Protein AF-0000000081344567 (afdb_homodimer)

Foldseek 3Di:
DPPPPPPPPPPPPVPPPPPPPQDDDPPPPPPNCPPPPDPPPCPVPDDPQKDWFQDQQAIEIWGKDKFWFQQAALVDAQLPADPPPVVDHRPDHTDNIDMAIKTKFAFAAQFDQCDDVNQQAATHGRRHGDDDPPHYRYDHAAAEQADPQLAQFLDHPDDDDGHYDSRHWTKMKIARDQDPPPPAFFFEEEEEEADLLHDDFLVQFQQNQLNRNNYMYMYTHFHGDCRAAQDLLAQGGGNSRLSSVLSVLVSCLRGVVSRRHDQQLYEYEYAALGLLSQLLLQAAPSNFSSHQEYEREQAHVQAQQAEAQGSVLSSVLLQQLLVLLVNPDPDSVSSVVVVSPDDSVSSNVSQVPRDAAQHPGSGHHYCHCHSRNHNSLVQLVCLLVPPHARRHLHAYEYEYEQQQLVSVLSSPSVCCVPPSSADLALVVLLVVLLVVLRNNVLPQPSPVLSVVLSVVLQPPVDRPPRLSSLLSSSNSSCLNGGVQNRLVRLLSSVSNPHFYAYAYEQAFQPPPDPQQPRDDVSQGRYSCNLVCLQSQVQSGAQVSHRPSCRPGHGDLVSNLLSSLSNQQVVCCSVPVGSFRPPGPPGHTADNVFRKHFYQYDDDSVPSSGSHDIDGCVPVVSSCCNPPVSVVSSVPGDPCPPVVNVVVVVVVVVVVVVVVVVVVVVVVVVVVVVVVVVVVVVVVVVVVVVVVVVVVVPPPPDDPDDDDDDDDDDDDDD/DPPPVPPPPPPPPPPPPPPPPDPDDPPPPPPNCPPPPDPDPCPVPDDPFKDWFQDQQAIEIWGKDKFWFDQAALVDAQLPADPPPVVDHRPDHTDNIDMAIKTKFAFAAQFDQCDDVNQQAATHGRRHGDDDPPHYRYDHAAAEQADPQLAQFLDQDDDDDGHYDSRHWTKMKIARDQDLPPPAFFAEEEEEEADLLHDDFLVQFQQNQLNRNNYMYMYTHFHGACRQAQDLLAQGGGNSRLSSVLSVLVSCLRGVVSRRHDQQLYEYEYAALGLLSQLLLQAALSNFSSHQEYEREQAHVQAQQAEAQGSVLSSVLLQQLLVLLVNNDPDSVSSVVVVSPDDSVSSNVSQVPRDAAQHPGSGHHYCHCHSRNHRSLVQLVCLLVPPHARRHLHAYEYEYEQQQLVSVLSSPSVCCVPPSSADLALVVLLVVLLVVLGSNVLPQPSPVLSVLLSVVLQPPVDRPPRLSSLLSSSNSSCLNGGVQNRLVRLQSSVSNPHFYAYAYEQAFQPPPDPQQPLDDPSQGRYSCNLVCLQSQVQSGAQVSHRPSCRPGHGDLVSNLLSSLSNQQVSCCSVPVGSFRPPGPPGHTADNVFRKHFYQYDDDSVPSSGSHDIHGCVPVVSSCCNPPVSVVSSVPPVPCPPVVNVVVVVVVVVVVVVVVVVVVVVVVVVVVVVVVVVVVVVVVVVVVVVVVVVVVVPPPPDDPDDDDDDPCPDDDDD

InterPro domains:
  IPR002018 Carboxylesterase, type B [PF00135] (99-625)
  IPR019819 Carboxylesterase type B, conserved site [PS00941] (166-176)
  IPR029058 Alpha/Beta hydrolase fold [G3DSA:3.40.50.1820] (42-632)
  IPR029058 Alpha/Beta hydrolase fold [SSF53474] (99-634)
  IPR051093 Neuroligin and Bile salt-activated lipase [PTHR43903] (49-656)

Solvent-accessible surface area (backbone atoms only — not comparable to full-atom values): 76846 Å² total; per-residue (Å²): 127,86,75,75,77,75,78,76,75,76,76,73,74,72,76,69,76,71,73,76,66,73,86,66,81,80,74,70,76,78,70,75,69,65,76,80,66,81,83,56,78,76,53,82,87,51,58,95,50,44,44,81,39,75,48,96,44,42,42,35,33,26,33,60,41,78,46,57,65,33,56,45,43,52,87,44,53,68,74,67,52,58,72,74,48,98,82,46,72,52,91,75,69,80,54,79,58,28,72,41,58,28,40,34,31,23,38,39,69,55,33,45,60,46,44,79,96,36,43,87,46,74,69,41,78,55,74,54,61,74,80,66,85,56,33,77,17,78,48,76,55,35,31,33,50,56,58,77,84,61,52,64,46,92,67,75,86,63,77,76,91,67,52,72,28,65,59,14,47,27,28,32,42,23,16,47,49,55,57,84,80,46,88,66,64,23,32,24,38,40,38,33,47,30,43,72,44,40,37,65,41,29,80,66,55,62,41,62,48,39,9,44,57,38,23,22,32,34,29,38,35,47,45,19,24,63,69,7,19,42,22,72,42,40,68,81,43,42,37,28,22,60,46,32,50,48,45,46,41,50,43,40,55,74,49,30,53,59,45,22,19,28,54,80,33,22,23,40,35,14,30,29,37,16,6,19,46,50,48,44,43,28,52,14,77,88,42,54,85,54,49,57,29,38,30,23,33,47,27,26,45,54,22,78,76,52,46,36,72,49,27,68,55,38,23,50,43,41,53,50,44,18,48,70,70,70,26,76,57,87,50,66,68,54,18,52,57,45,52,69,71,51,53,73,65,55,52,52,54,33,63,71,67,50,83,64,74,62,37,85,62,74,33,41,50,47,32,34,60,58,73,32,52,51,50,58,51,60,41,42,70,30,19,61,77,60,82,32,68,61,62,45,54,38,34,31,43,37,34,37,39,69,23,35,13,35,46,62,60,32,50,40,51,68,42,35,71,75,43,70,63,50,79,47,44,72,66,53,49,51,53,50,42,49,49,49,36,53,24,67,58,37,73,80,30,38,66,61,51,36,47,52,54,48,61,72,44,50,47,76,65,45,84,78,42,57,67,56,39,36,51,28,46,25,44,48,42,15,39,69,62,30,51,26,24,36,53,51,44,52,44,35,41,34,61,48,62,16,56,25,37,37,39,39,36,63,52,48,81,38,68,93,33,89,72,40,72,77,48,55,72,89,31,52,23,27,64,57,50,66,52,45,22,39,31,25,47,59,61,48,55,56,89,67,37,45,77,85,56,43,85,61,71,63,50,71,63,49,32,45,49,14,52,40,50,30,46,33,53,47,30,26,50,75,64,68,40,52,46,51,86,88,36,82,76,71,59,58,40,38,82,68,55,37,31,27,32,40,29,57,74,90,52,91,76,53,58,79,48,84,49,44,79,45,57,50,80,62,42,69,61,27,42,41,60,71,48,43,48,56,43,52,45,59,66,48,64,70,70,40,45,75,54,44,50,40,42,49,45,45,35,48,49,42,50,48,50,40,53,52,46,52,52,48,43,53,52,41,49,51,49,33,48,53,36,44,49,56,53,52,55,50,48,52,54,50,49,53,53,48,52,57,55,52,63,64,60,66,72,66,68,84,78,80,86,76,95,77,85,94,76,99,78,81,88,84,136,131,84,76,73,76,75,77,77,77,76,74,74,74,71,76,69,77,72,74,76,67,74,87,65,80,80,72,72,75,79,70,73,71,64,75,80,65,82,79,57,80,75,52,83,86,51,58,94,50,44,46,81,39,77,47,97,43,42,42,34,34,26,34,60,41,80,46,58,65,33,57,45,42,52,85,41,53,69,73,68,52,59,70,74,47,99,81,47,73,52,92,77,69,78,54,79,57,29,72,42,59,29,40,35,32,24,37,41,68,52,33,45,62,46,44,78,95,36,43,85,46,76,68,41,79,55,74,55,60,73,81,66,85,58,34,76,17,80,48,77,54,37,30,34,50,56,58,75,82,61,49,65,46,92,63,75,82,66,78,76,90,66,53,72,28,64,59,14,45,26,29,32,40,25,15,45,49,56,58,85,80,46,91,66,65,24,32,24,37,40,37,34,47,31,42,73,44,41,37,66,41,30,83,67,54,60,41,62,50,39,9,43,56,38,24,22,33,33,31,37,34,45,47,20,24,63,67,8,19,41,20,73,43,40,69,81,44,41,40,28,21,59,46,32,50,48,46,47,43,51,44,40,54,75,49,30,54,58,44,23,19,28,53,79,33,20,24,41,35,14,29,29,37,16,6,18,48,50,48,45,42,27,53,13,75,88,42,54,85,56,50,57,27,37,32,24,33,47,27,26,46,53,21,78,77,53,47,37,71,48,28,67,57,39,24,51,42,41,53,50,43,18,47,70,70,70,26,74,55,86,51,67,69,53,18,52,55,46,52,71,70,52,53,74,66,55,52,52,53,33,62,69,67,51,83,66,74,63,37,84,61,74,34,41,48,47,31,33,58,59,73,30,55,50,51,57,51,61,43,43,70,30,19,63,79,60,83,31,68,62,62,45,54,39,34,31,43,37,34,39,37,69,22,35,13,36,45,62,59,32,50,40,50,67,42,33,69,74,43,69,61,50,78,48,43,72,66,52,50,49,52,50,42,50,48,50,37,53,24,65,57,36,74,80,31,38,66,62,50,34,49,53,53,49,60,72,46,51,50,77,64,45,85,79,42,54,66,54,38,34,50,29,46,24,44,48,42,16,40,70,61,31,50,25,23,37,53,50,45,52,46,36,42,34,62,50,63,16,56,24,37,36,39,38,36,60,53,49,80,33,68,92,32,88,72,39,74,75,49,56,71,89,32,52,23,27,63,58,49,64,53,45,23,37,32,26,47,59,62,49,57,56,88,66,38,44,76,86,55,44,85,61,71,64,50,72,64,48,33,45,50,15,52,37,49,29,45,32,53,47,30,25,49,74,64,68,40,51,45,51,88,88,36,81,78,71,58,59,41,38,83,68,55,36,32,30,33,39,29,58,72,90,52,89,75,52,58,79,47,86,50,44,78,46,54,51,79,61,42,71,61,27,42,41,60,72,48,44,48,57,43,54,49,58,52,64,63,62,68,44,48,72,57,44,50,43,41,48,46,45,34,48,49,42,49,48,49,40,51,53,47,50,53,50,43,53,52,40,50,52,49,32,49,53,35,44,47,54,54,51,53,48,50,51,51,49,49,52,51,49,54,52,58,57,57,64,66,64,71,69,66,84,81,79,83,84,84,81,79,82,78,78,82,85,86,75,131

Nearest PDB structures (foldseek):
  4m0e-assembly1_A  TM=8.571E-01  e=8.367E-43  Homo sapiens
  5eie-assembly1_A  TM=8.597E-01  e=1.811E-42  Mus musculus
  6cqw-assembly1_A  TM=8.535E-01  e=3.144E-42  Homo sapiens
  6wuz-assembly1_B  TM=8.508E-01  e=4.378E-42  Homo sapiens
  6cqt-assembly1_A  TM=8.538E-01  e=6.095E-42  Homo sapiens

Sequence (1434 aa):
MVSLWVRIFWICAGINAQFIEPPTRPINLWDPFGESTTEEPHRQGLNKDEVLVRLPLGDIVGKEVLVENVPWTINKDPTEELPKDGTHFDPNPLLPKNNITVFTFLGVPYAEPPTSQRRFKPPQQITVFPGKQPFLAFNFAATCAQDVEKRPSPFIDHPYPFIVDEDCLYLNIFSPDISRNAQQQYPVVVFFHGGNFQTGSANDWPAHGLASRGMVVVTVNYRLGAFGFMSLGDSDSGNYGLQDQRLALEFVRDHIANFGGDPQAVTVVGHDAGAASIGYHMQTPYSKNLFRSAAMMSGAEVSYHSYIGMPALAFNNTIKLGRYLGCSQTVPQHVWDCILTRSTNDIIYGTITVPINYNRYLFMPTVDGKYLPGNPLWILMNAPSGETSIISPVPLLIGMNAQDGAEVVLEDRRLGEFLDFHHVDPEYMKSFVIEYCFRHNYTMNREATAEAILSRYTFWPDRADTWAIKENFVQLATDTYYTAPMQLSADLHSASGSRVFQYVNNYNMSRDHPNLQLIPDWMGVCHDCDLYMLFGYPYLSDELRPLDLKGVNFTDMDRNASRTFSNIFRRFAYYQNPNFLYDGSWDAYQPRRHWYMNFNYSNPEDWKIPGTMARDYRYESVAFWNDYIPLLVNYMTTTFSPENVAYRREITVFKWITGVGVVIIALLIVLAGAFGYMVFAEHEEQEQKRERHQLVEYSVASAPSTSERTRSRLTNVMVSLWVRIFWICAGINAQFIEPPTRPINLWDPFGESTTEEPHRQGLNKDEVLVRLPLGDIVGKEVLVENVPWTINKDPTEELPKDGTHFDPNPLLPKNNITVFTFLGVPYAEPPTSQRRFKPPQQITVFPGKQPFLAFNFAATCAQDVEKRPSPFIDHPYPFIVDEDCLYLNIFSPDISRNAQQQYPVVVFFHGGNFQTGSANDWPAHGLASRGMVVVTVNYRLGAFGFMSLGDSDSGNYGLQDQRLALEFVRDHIANFGGDPQAVTVVGHDAGAASIGYHMQTPYSKNLFRSAAMMSGAEVSYHSYIGMPALAFNNTIKLGRYLGCSQTVPQHVWDCILTRSTNDIIYGTITVPINYNRYLFMPTVDGKYLPGNPLWILMNAPSGETSIISPVPLLIGMNAQDGAEVVLEDRRLGEFLDFHHVDPEYMKSFVIEYCFRHNYTMNREATAEAILSRYTFWPDRADTWAIKENFVQLATDTYYTAPMQLSADLHSASGSRVFQYVNNYNMSRDHPNLQLIPDWMGVCHDCDLYMLFGYPYLSDELRPLDLKGVNFTDMDRNASRTFSNIFRRFAYYQNPNFLYDGSWDAYQPRRHWYMNFNYSNPEDWKIPGTMARDYRYESVAFWNDYIPLLVNYMTTTFSPENVAYRREITVFKWITGVGVVIIALLIVLAGAFGYMVFAEHEEQEQKRERHQLVEYSVASAPSTSERTRSRLTNV

Organism: NCBI:txid860376

pLDDT: mean 83.74, std 21.38, range [15.12, 98.94]

Structure (mmCIF, N/CA/C/O backbone):
data_AF-0000000081344567-model_v1
#
loop_
_entity.id
_entity.type
_entity.pdbx_description
1 polymer 'Carboxylesterase type B domain-containing protein'
#
loop_
_atom_site.group_PDB
_atom_site.id
_atom_site.type_symbol
_atom_site.label_atom_id
_atom_site.label_alt_id
_atom_site.label_comp_id
_atom_site.label_asym_id
_atom_site.label_entity_id
_atom_site.label_seq_id
_atom_site.pdbx_PDB_ins_code
_atom_site.Cartn_x
_atom_site.Cartn_y
_atom_site.Cartn_z
_atom_site.occupancy
_atom_site.B_iso_or_equiv
_atom_site.auth_seq_id
_atom_site.auth_comp_id
_atom_site.auth_asym_id
_atom_site.auth_atom_id
_atom_site.pdbx_PDB_model_num
ATOM 1 N N . MET A 1 1 ? 8.781 -49.312 39.625 1 23.95 1 MET A N 1
ATOM 2 C CA . MET A 1 1 ? 9.219 -50.562 39.031 1 23.95 1 MET A CA 1
ATOM 3 C C . MET A 1 1 ? 8.062 -51.25 38.344 1 23.95 1 MET A C 1
ATOM 5 O O . MET A 1 1 ? 8.164 -52.438 37.969 1 23.95 1 MET A O 1
ATOM 9 N N . VAL A 1 2 ? 6.844 -50.688 38.438 1 27.61 2 VAL A N 1
ATOM 10 C CA . VAL A 1 2 ? 5.68 -51.406 37.906 1 27.61 2 VAL A CA 1
ATOM 11 C C . VAL A 1 2 ? 5.902 -51.75 36.438 1 27.61 2 VAL A C 1
ATOM 13 O O . VAL A 1 2 ? 6.359 -50.938 35.656 1 27.61 2 VAL A O 1
ATOM 16 N N . SER A 1 3 ? 5.945 -53.031 36.125 1 24.77 3 SER A N 1
ATOM 17 C CA . SER A 1 3 ? 6.227 -53.969 35.031 1 24.77 3 SER A CA 1
ATOM 18 C C . SER A 1 3 ? 5.242 -53.781 33.875 1 24.77 3 SER A C 1
ATOM 20 O O . SER A 1 3 ? 4.152 -54.344 33.875 1 24.77 3 SER A O 1
ATOM 22 N N . LEU A 1 4 ? 4.715 -52.531 33.719 1 26.7 4 LEU A N 1
ATOM 23 C CA . LEU A 1 4 ? 3.629 -52.438 32.75 1 26.7 4 LEU A CA 1
ATOM 24 C C . LEU A 1 4 ? 4.035 -53.062 31.422 1 26.7 4 LEU A C 1
ATOM 26 O O . LEU A 1 4 ? 5.035 -52.656 30.828 1 26.7 4 LEU A O 1
ATOM 30 N N . TRP A 1 5 ? 3.662 -54.312 31.266 1 24.48 5 TRP A N 1
ATOM 31 C CA . TRP A 1 5 ? 3.812 -55.312 30.188 1 24.48 5 TRP A CA 1
ATOM 32 C C . TRP A 1 5 ? 3.303 -54.719 28.859 1 24.48 5 TRP A C 1
ATOM 34 O O . TRP A 1 5 ? 2.109 -54.469 28.719 1 24.48 5 TRP A O 1
ATOM 44 N N . VAL A 1 6 ? 3.98 -53.75 28.297 1 21.88 6 VAL A N 1
ATOM 45 C CA . VAL A 1 6 ? 3.678 -53.094 27.031 1 21.88 6 VAL A CA 1
ATOM 46 C C . VAL A 1 6 ? 3.615 -54.125 25.906 1 21.88 6 VAL A C 1
ATOM 48 O O . VAL A 1 6 ? 4.625 -54.781 25.594 1 21.88 6 VAL A O 1
ATOM 51 N N . ARG A 1 7 ? 2.414 -54.875 25.938 1 23.86 7 ARG A N 1
ATOM 52 C CA . ARG A 1 7 ? 2.146 -55.875 24.891 1 23.86 7 ARG A CA 1
ATOM 53 C C . ARG A 1 7 ? 2.375 -55.281 23.5 1 23.86 7 ARG A C 1
ATOM 55 O O . ARG A 1 7 ? 1.729 -54.312 23.125 1 23.86 7 ARG A O 1
ATOM 62 N N . ILE A 1 8 ? 3.537 -55.438 22.953 1 22.73 8 ILE A N 1
ATOM 63 C CA . ILE A 1 8 ? 4.078 -55.094 21.641 1 22.73 8 ILE A CA 1
ATOM 64 C C . ILE A 1 8 ? 3.305 -55.844 20.562 1 22.73 8 ILE A C 1
ATOM 66 O O . ILE A 1 8 ? 3.467 -57.062 20.391 1 22.73 8 ILE A O 1
ATOM 70 N N . PHE A 1 9 ? 1.92 -55.75 20.594 1 25.55 9 PHE A N 1
ATOM 71 C CA . PHE A 1 9 ? 1.245 -56.469 19.531 1 25.55 9 PHE A CA 1
ATOM 72 C C . PHE A 1 9 ? 1.802 -56.062 18.172 1 25.55 9 PHE A C 1
ATOM 74 O O . PHE A 1 9 ? 1.92 -54.875 17.859 1 25.55 9 PHE A O 1
ATOM 81 N N . TRP A 1 10 ? 2.674 -56.875 17.609 1 23.41 10 TRP A N 1
ATOM 82 C CA . TRP A 1 10 ? 3.277 -56.969 16.297 1 23.41 10 TRP A CA 1
ATOM 83 C C . TRP A 1 10 ? 2.205 -57.031 15.211 1 23.41 10 TRP A C 1
ATOM 85 O O . TRP A 1 10 ? 1.503 -58.031 15.055 1 23.41 10 TRP A O 1
ATOM 95 N N . ILE A 1 11 ? 1.249 -56.094 15.234 1 24.75 11 ILE A N 1
ATOM 96 C CA . ILE A 1 11 ? 0.293 -56.156 14.133 1 24.75 11 ILE A CA 1
ATOM 97 C C . ILE A 1 11 ? 1.038 -56.156 12.797 1 24.75 11 ILE A C 1
ATOM 99 O O . ILE A 1 11 ? 1.717 -55.156 12.477 1 24.75 11 ILE A O 1
ATOM 103 N N . CYS A 1 12 ? 1.556 -57.281 12.336 1 24.19 12 CYS A N 1
ATOM 104 C CA . CYS A 1 12 ? 2.109 -57.625 11.023 1 24.19 12 CYS A CA 1
ATOM 105 C C . CYS A 1 12 ? 1.153 -57.188 9.914 1 24.19 12 CYS A C 1
ATOM 107 O O . CYS A 1 12 ? 0.151 -57.875 9.664 1 24.19 12 CYS A O 1
ATOM 109 N N . ALA A 1 13 ? 0.715 -55.969 9.883 1 25.91 13 ALA A N 1
ATOM 110 C CA . ALA A 1 13 ? -0.097 -55.594 8.727 1 25.91 13 ALA A CA 1
ATOM 111 C C . ALA A 1 13 ? 0.591 -55.969 7.422 1 25.91 13 ALA A C 1
ATOM 113 O O . ALA A 1 13 ? 1.664 -55.469 7.102 1 25.91 13 ALA A O 1
ATOM 114 N N . GLY A 1 14 ? 0.619 -57.344 7.16 1 24.28 14 GLY A N 1
ATOM 115 C CA . GLY A 1 14 ? 0.976 -57.844 5.848 1 24.28 14 GLY A CA 1
ATOM 116 C C . GLY A 1 14 ? 0.457 -57 4.707 1 24.28 14 GLY A C 1
ATOM 117 O O . GLY A 1 14 ? -0.75 -56.781 4.59 1 24.28 14 GLY A O 1
ATOM 118 N N . ILE A 1 15 ? 1.181 -56 4.441 1 26.14 15 ILE A N 1
ATOM 119 C CA . ILE A 1 15 ? 0.961 -55.156 3.26 1 26.14 15 ILE A CA 1
ATOM 120 C C . ILE A 1 15 ? 0.883 -56.062 2.018 1 26.14 15 ILE A C 1
ATOM 122 O O . ILE A 1 15 ? 1.884 -56.625 1.605 1 26.14 15 ILE A O 1
ATOM 126 N N . ASN A 1 16 ? -0.12 -56.969 2.01 1 24.84 16 ASN A N 1
ATOM 127 C CA . ASN A 1 16 ? -0.322 -57.719 0.766 1 24.84 16 ASN A CA 1
ATOM 128 C C . ASN A 1 16 ? -0.353 -56.781 -0.438 1 24.84 16 ASN A C 1
ATOM 130 O O . ASN A 1 16 ? -1.096 -55.781 -0.447 1 24.84 16 ASN A O 1
ATOM 134 N N . ALA A 1 17 ? 0.799 -56.625 -1.118 1 29.77 17 ALA A N 1
ATOM 135 C CA . ALA A 1 17 ? 0.953 -56.062 -2.449 1 29.77 17 ALA A CA 1
ATOM 136 C C . ALA A 1 17 ? -0.187 -56.5 -3.369 1 29.77 17 ALA A C 1
ATOM 138 O O . ALA A 1 17 ? -0.24 -57.625 -3.807 1 29.77 17 ALA A O 1
ATOM 139 N N . GLN A 1 18 ? -1.403 -56.125 -2.975 1 26.44 18 GLN A N 1
ATOM 140 C CA . GLN A 1 18 ? -2.498 -56.438 -3.883 1 26.44 18 GLN A CA 1
ATOM 141 C C . GLN A 1 18 ? -2.139 -56.094 -5.324 1 26.44 18 GLN A C 1
ATOM 143 O O . GLN A 1 18 ? -1.777 -54.969 -5.621 1 26.44 18 GLN A O 1
ATOM 148 N N . PHE A 1 19 ? -1.607 -57.094 -6.023 1 26.86 19 PHE A N 1
ATOM 149 C CA . PHE A 1 19 ? -1.486 -57.094 -7.477 1 26.86 19 PHE A CA 1
ATOM 150 C C . PHE A 1 19 ? -2.768 -56.594 -8.133 1 26.86 19 PHE A C 1
ATOM 152 O O . PHE A 1 19 ? -3.848 -57.156 -7.895 1 26.86 19 PHE A O 1
ATOM 159 N N . ILE A 1 20 ? -2.848 -55.312 -8.211 1 30.92 20 ILE A N 1
ATOM 160 C CA . ILE A 1 20 ? -4.008 -54.812 -8.922 1 30.92 20 ILE A CA 1
ATOM 161 C C . ILE A 1 20 ? -4.094 -55.438 -10.305 1 30.92 20 ILE A C 1
ATOM 163 O O . ILE A 1 20 ? -3.211 -55.219 -11.141 1 30.92 20 ILE A O 1
ATOM 167 N N . GLU A 1 21 ? -4.652 -56.594 -10.453 1 32.12 21 GLU A N 1
ATOM 168 C CA . GLU A 1 21 ? -4.898 -57.25 -11.727 1 32.12 21 GLU A CA 1
ATOM 169 C C . GLU A 1 21 ? -5.535 -56.312 -12.734 1 32.12 21 GLU A C 1
ATOM 171 O O . GLU A 1 21 ? -6.273 -55.406 -12.359 1 32.12 21 GLU A O 1
ATOM 176 N N . PRO A 1 22 ? -4.969 -56.219 -13.922 1 34.16 22 PRO A N 1
ATOM 177 C CA . PRO A 1 22 ? -5.57 -55.375 -14.961 1 34.16 22 PRO A CA 1
ATOM 178 C C . PRO A 1 22 ? -7.09 -55.531 -15.031 1 34.16 22 PRO A C 1
ATOM 180 O O . PRO A 1 22 ? -7.629 -56.562 -14.656 1 34.16 22 PRO A O 1
ATOM 183 N N . PRO A 1 23 ? -7.809 -54.469 -14.961 1 36.06 23 PRO A N 1
ATOM 184 C CA . PRO A 1 23 ? -9.273 -54.562 -14.953 1 36.06 23 PRO A CA 1
ATOM 185 C C . PRO A 1 23 ? -9.812 -55.531 -15.992 1 36.06 23 PRO A C 1
ATOM 187 O O . PRO A 1 23 ? -9.406 -55.469 -17.156 1 36.06 23 PRO A O 1
ATOM 190 N N . THR A 1 24 ? -10.055 -56.812 -15.672 1 35.72 24 THR A N 1
ATOM 191 C CA . THR A 1 24 ? -10.727 -57.719 -16.578 1 35.72 24 THR A CA 1
ATOM 192 C C . THR A 1 24 ? -12.195 -57.344 -16.734 1 35.72 24 THR A C 1
ATOM 194 O O . THR A 1 24 ? -12.766 -56.656 -15.891 1 35.72 24 THR A O 1
ATOM 197 N N . ARG A 1 25 ? -12.859 -57.438 -17.984 1 36.91 25 ARG A N 1
ATOM 198 C CA . ARG A 1 25 ? -14.289 -57.25 -18.25 1 36.91 25 ARG A CA 1
ATOM 199 C C . ARG A 1 25 ? -15.125 -57.969 -17.188 1 36.91 25 ARG A C 1
ATOM 201 O O . ARG A 1 25 ? -14.805 -59.062 -16.766 1 36.91 25 ARG A O 1
ATOM 208 N N . PRO A 1 26 ? -15.867 -57.25 -16.328 1 34.28 26 PRO A N 1
ATOM 209 C CA . PRO A 1 26 ? -16.734 -58.031 -15.445 1 34.28 26 PRO A CA 1
ATOM 210 C C . PRO A 1 26 ? -17.562 -59.062 -16.188 1 34.28 26 PRO A C 1
ATOM 212 O O . PRO A 1 26 ? -18.156 -58.75 -17.219 1 34.28 26 PRO A O 1
ATOM 215 N N . ILE A 1 27 ? -17.266 -60.312 -16.266 1 33.16 27 ILE A N 1
ATOM 216 C CA . ILE A 1 27 ? -18.047 -61.406 -16.844 1 33.16 27 ILE A CA 1
ATOM 217 C C . ILE A 1 27 ? -19.375 -61.5 -16.094 1 33.16 27 ILE A C 1
ATOM 219 O O . ILE A 1 27 ? -19.406 -61.688 -14.875 1 33.16 27 ILE A O 1
ATOM 223 N N . ASN A 1 28 ? -20.453 -60.844 -16.719 1 32.09 28 ASN A N 1
ATOM 224 C CA . ASN A 1 28 ? -21.75 -61.188 -16.141 1 32.09 28 ASN A CA 1
ATOM 225 C C . ASN A 1 28 ? -21.984 -62.688 -16.094 1 32.09 28 ASN A C 1
ATOM 227 O O . ASN A 1 28 ? -22.141 -63.344 -17.125 1 32.09 28 ASN A O 1
ATOM 231 N N . LEU A 1 29 ? -21.656 -63.344 -15.086 1 34.25 29 LEU A N 1
ATOM 232 C CA . LEU A 1 29 ? -21.781 -64.812 -14.883 1 34.25 29 LEU A CA 1
ATOM 233 C C . LEU A 1 29 ? -23.219 -65.25 -15.094 1 34.25 29 LEU A C 1
ATOM 235 O O . LEU A 1 29 ? -23.484 -66.438 -15.164 1 34.25 29 LEU A O 1
ATOM 239 N N . TRP A 1 30 ? -24.312 -64.375 -14.812 1 39.88 30 TRP A N 1
ATOM 240 C CA . TRP A 1 30 ? -25.656 -64.875 -14.625 1 39.88 30 TRP A CA 1
ATOM 241 C C . TRP A 1 30 ? -26.344 -65.125 -15.961 1 39.88 30 TRP A C 1
ATOM 243 O O . TRP A 1 30 ? -27.406 -65.75 -16.031 1 39.88 30 TRP A O 1
ATOM 253 N N . ASP A 1 31 ? -26.531 -64.25 -16.875 1 31.44 31 ASP A N 1
ATOM 254 C CA . ASP A 1 31 ? -27.219 -64.625 -18.109 1 31.44 31 ASP A CA 1
ATOM 255 C C . ASP A 1 31 ? -26.219 -65.062 -19.203 1 31.44 31 ASP A C 1
ATOM 257 O O . ASP A 1 31 ? -25.812 -64.188 -20 1 31.44 31 ASP A O 1
ATOM 261 N N . PRO A 1 32 ? -25.562 -66.188 -18.969 1 32.56 32 PRO A N 1
ATOM 262 C CA . PRO A 1 32 ? -24.484 -66.688 -19.844 1 32.56 32 PRO A CA 1
ATOM 263 C C . PRO A 1 32 ? -24.875 -66.688 -21.312 1 32.56 32 PRO A C 1
ATOM 265 O O . PRO A 1 32 ? -24.031 -66.562 -22.188 1 32.56 32 PRO A O 1
ATOM 268 N N . PHE A 1 33 ? -26.094 -67.312 -21.5 1 34.66 33 PHE A N 1
ATOM 269 C CA . PHE A 1 33 ? -26.516 -67.75 -22.828 1 34.66 33 PHE A CA 1
ATOM 270 C C . PHE A 1 33 ? -27.375 -66.75 -23.5 1 34.66 33 PHE A C 1
ATOM 272 O O . PHE A 1 33 ? -28.156 -67.062 -24.406 1 34.66 33 PHE A O 1
ATOM 279 N N . GLY A 1 34 ? -27.562 -65.5 -22.875 1 32.25 34 GLY A N 1
ATOM 280 C CA . GLY A 1 34 ? -28.594 -64.75 -23.547 1 32.25 34 GLY A CA 1
ATOM 281 C C . GLY A 1 34 ? -28.391 -64.688 -25.047 1 32.25 34 GLY A C 1
ATOM 282 O O . GLY A 1 34 ? -27.25 -64.75 -25.531 1 32.25 34 GLY A O 1
ATOM 283 N N . GLU A 1 35 ? -29.328 -65.25 -25.719 1 30.81 35 GLU A N 1
ATOM 284 C CA . GLU A 1 35 ? -29.453 -65.375 -27.156 1 30.81 35 GLU A CA 1
ATOM 285 C C . GLU A 1 35 ? -29.047 -64.125 -27.891 1 30.81 35 GLU A C 1
ATOM 287 O O . GLU A 1 35 ? -29.531 -63.031 -27.562 1 30.81 35 GLU A O 1
ATOM 292 N N . SER A 1 36 ? -27.812 -64.062 -28.297 1 30.78 36 SER A N 1
ATOM 293 C CA . SER A 1 36 ? -27.156 -63.031 -29.109 1 30.78 36 SER A CA 1
ATOM 294 C C . SER A 1 36 ? -27.938 -62.75 -30.391 1 30.78 36 SER A C 1
ATOM 296 O O . SER A 1 36 ? -27.828 -63.5 -31.359 1 30.78 36 SER A O 1
ATOM 298 N N . THR A 1 37 ? -29.281 -62.562 -30.266 1 30.28 37 THR A N 1
ATOM 299 C CA . THR A 1 37 ? -29.938 -62.5 -31.578 1 30.28 37 THR A CA 1
ATOM 300 C C . THR A 1 37 ? -29.156 -61.594 -32.531 1 30.28 37 THR A C 1
ATOM 302 O O . THR A 1 37 ? -28.828 -62 -33.656 1 30.28 37 THR A O 1
ATOM 305 N N . THR A 1 38 ? -29.875 -60.375 -32.75 1 30.67 38 THR A N 1
ATOM 306 C CA . THR A 1 38 ? -29.703 -59.625 -34 1 30.67 38 THR A CA 1
ATOM 307 C C . THR A 1 38 ? -28.297 -59.031 -34.094 1 30.67 38 THR A C 1
ATOM 309 O O . THR A 1 38 ? -27.75 -58.562 -33.094 1 30.67 38 THR A O 1
ATOM 312 N N . GLU A 1 39 ? -27.5 -59.438 -35.094 1 30.45 39 GLU A N 1
ATOM 313 C CA . GLU A 1 39 ? -26.141 -59.156 -35.5 1 30.45 39 GLU A CA 1
ATOM 314 C C . GLU A 1 39 ? -25.875 -57.656 -35.438 1 30.45 39 GLU A C 1
ATOM 316 O O . GLU A 1 39 ? -26.328 -56.906 -36.312 1 30.45 39 GLU A O 1
ATOM 321 N N . GLU A 1 40 ? -26.25 -56.938 -34.438 1 32.56 40 GLU A N 1
ATOM 322 C CA . GLU A 1 40 ? -25.797 -55.562 -34.562 1 32.56 40 GLU A CA 1
ATOM 323 C C . GLU A 1 40 ? -24.375 -55.5 -35.094 1 32.56 40 GLU A C 1
ATOM 325 O O . GLU A 1 40 ? -23.578 -56.406 -34.875 1 32.56 40 GLU A O 1
ATOM 330 N N . PRO A 1 41 ? -24.031 -54.594 -36.094 1 35.16 41 PRO A N 1
ATOM 331 C CA . PRO A 1 41 ? -22.688 -54.562 -36.625 1 35.16 41 PRO A CA 1
ATOM 332 C C . PRO A 1 41 ? -21.609 -54.906 -35.594 1 35.16 41 PRO A C 1
ATOM 334 O O . PRO A 1 41 ? -21.812 -54.688 -34.406 1 35.16 41 PRO A O 1
ATOM 337 N N . HIS A 1 42 ? -20.969 -56.062 -35.844 1 33.25 42 HIS A N 1
ATOM 338 C CA . HIS A 1 42 ? -19.906 -56.688 -35.062 1 33.25 42 HIS A CA 1
ATOM 339 C C . HIS A 1 42 ? -19.031 -55.656 -34.344 1 33.25 42 HIS A C 1
ATOM 341 O O . HIS A 1 42 ? -18.219 -55 -35 1 33.25 42 HIS A O 1
ATOM 347 N N . ARG A 1 43 ? -19.641 -54.719 -33.688 1 47.47 43 ARG A N 1
ATOM 348 C CA . ARG A 1 43 ? -18.781 -53.75 -33 1 47.47 43 ARG A CA 1
ATOM 349 C C . ARG A 1 43 ? -17.578 -54.469 -32.344 1 47.47 43 ARG A C 1
ATOM 351 O O . ARG A 1 43 ? -17.234 -54.188 -31.203 1 47.47 43 ARG A O 1
ATOM 358 N N . GLN A 1 44 ? -16.906 -55.312 -33.188 1 45.84 44 GLN A N 1
ATOM 359 C CA . GLN A 1 44 ? -15.688 -56.031 -32.844 1 45.84 44 GLN A CA 1
ATOM 360 C C . GLN A 1 44 ? -15.625 -56.312 -31.328 1 45.84 44 GLN A C 1
ATOM 362 O O . GLN A 1 44 ? -14.586 -56.156 -30.703 1 45.84 44 GLN A O 1
ATOM 367 N N . GLY A 1 45 ? -16.656 -56.656 -30.641 1 57.94 45 GLY A N 1
ATOM 368 C CA . GLY A 1 45 ? -16.703 -57.062 -29.25 1 57.94 45 GLY A CA 1
ATOM 369 C C . GLY A 1 45 ? -16.719 -55.906 -28.281 1 57.94 45 GLY A C 1
ATOM 370 O O . GLY A 1 45 ? -16.5 -56.062 -27.078 1 57.94 45 GLY A O 1
ATOM 371 N N . LEU A 1 46 ? -16.969 -54.656 -28.75 1 70.94 46 LEU A N 1
ATOM 372 C CA . LEU A 1 46 ? -17 -53.469 -27.875 1 70.94 46 LEU A CA 1
ATOM 373 C C . LEU A 1 46 ? -18.422 -53.219 -27.344 1 70.94 46 LEU A C 1
ATOM 375 O O . LEU A 1 46 ? -19.391 -53.438 -28.078 1 70.94 46 LEU A O 1
ATOM 379 N N . ASN A 1 47 ? -18.516 -52.906 -26.031 1 80 47 ASN A N 1
ATOM 380 C CA . ASN A 1 47 ? -19.781 -52.469 -25.469 1 80 47 ASN A CA 1
ATOM 381 C C . ASN A 1 47 ? -20.25 -51.156 -26.109 1 80 47 ASN A C 1
ATOM 383 O O . ASN A 1 47 ? -19.484 -50.5 -26.828 1 80 47 ASN A O 1
ATOM 387 N N . LYS A 1 48 ? -21.531 -50.781 -25.938 1 80.06 48 LYS A N 1
ATOM 388 C CA . LYS A 1 48 ? -22.172 -49.625 -26.578 1 80.06 48 LYS A CA 1
ATOM 389 C C . LYS A 1 48 ? -21.438 -48.344 -26.266 1 80.06 48 LYS A C 1
ATOM 391 O O . LYS A 1 48 ? -21.422 -47.406 -27.078 1 80.06 48 LYS A O 1
ATOM 396 N N . ASP A 1 49 ? -20.844 -48.25 -25.203 1 90 49 ASP A N 1
ATOM 397 C CA . ASP A 1 49 ? -20.219 -47 -24.797 1 90 49 ASP A CA 1
ATOM 398 C C . ASP A 1 49 ? -18.703 -47.062 -24.984 1 90 49 ASP A C 1
ATOM 400 O O . ASP A 1 49 ? -17.984 -46.188 -24.516 1 90 49 ASP A O 1
ATOM 404 N N . GLU A 1 50 ? -18.188 -48.031 -25.719 1 92.31 50 GLU A N 1
ATOM 405 C CA . GLU A 1 50 ? -16.75 -48.219 -25.922 1 92.31 50 GLU A CA 1
ATOM 406 C C . GLU A 1 50 ? -16.328 -47.781 -27.328 1 92.31 50 GLU A C 1
ATOM 408 O O . GLU A 1 50 ? -17.125 -47.875 -28.266 1 92.31 50 GLU A O 1
ATOM 413 N N . VAL A 1 51 ? -15.141 -47.281 -27.438 1 93.06 51 VAL A N 1
ATOM 414 C CA . VAL A 1 51 ? -14.586 -46.844 -28.719 1 93.06 51 VAL A CA 1
ATOM 415 C C . VAL A 1 51 ? -13.164 -47.375 -28.875 1 93.06 51 VAL A C 1
ATOM 417 O O . VAL A 1 51 ? -12.398 -47.406 -27.906 1 93.06 51 VAL A O 1
ATOM 420 N N . LEU A 1 52 ? -12.789 -47.75 -30.047 1 93.19 52 LEU A N 1
ATOM 421 C CA . LEU A 1 52 ? -11.469 -48.312 -30.344 1 93.19 52 LEU A CA 1
ATOM 422 C C . LEU A 1 52 ? -10.641 -47.312 -31.172 1 93.19 52 LEU A C 1
ATOM 424 O O . LEU A 1 52 ? -11.141 -46.719 -32.125 1 93.19 52 LEU A O 1
ATOM 428 N N . VAL A 1 53 ? -9.469 -47.062 -30.75 1 93.5 53 VAL A N 1
ATOM 429 C CA . VAL A 1 53 ? -8.5 -46.281 -31.484 1 93.5 53 VAL A CA 1
ATOM 430 C C . VAL A 1 53 ? -7.266 -47.125 -31.797 1 93.5 53 VAL A C 1
ATOM 432 O O . VAL A 1 53 ? -6.77 -47.844 -30.938 1 93.5 53 VAL A O 1
ATOM 435 N N . ARG A 1 54 ? -6.754 -47.031 -32.969 1 92.81 54 ARG A N 1
ATOM 436 C CA . ARG A 1 54 ? -5.602 -47.812 -33.406 1 92.81 54 ARG A CA 1
ATOM 437 C C . ARG A 1 54 ? -4.332 -46.969 -33.406 1 92.81 54 ARG A C 1
ATOM 439 O O . ARG A 1 54 ? -4.285 -45.906 -34.031 1 92.81 54 ARG A O 1
ATOM 446 N N . LEU A 1 55 ? -3.379 -47.438 -32.625 1 93.69 55 LEU A N 1
ATOM 447 C CA . LEU A 1 55 ? -2.062 -46.812 -32.594 1 93.69 55 LEU A CA 1
ATOM 448 C C . LEU A 1 55 ? -0.979 -47.781 -33.031 1 93.69 55 LEU A C 1
ATOM 450 O O . LEU A 1 55 ? -1.191 -49 -33 1 93.69 55 LEU A O 1
ATOM 454 N N . PRO A 1 56 ? 0.204 -47.219 -33.469 1 93 56 PRO A N 1
ATOM 455 C CA . PRO A 1 56 ? 1.346 -48.094 -33.719 1 93 56 PRO A CA 1
ATOM 456 C C . PRO A 1 56 ? 1.734 -48.906 -32.469 1 93 56 PRO A C 1
ATOM 458 O O . PRO A 1 56 ? 2.266 -50 -32.594 1 93 56 PRO A O 1
ATOM 461 N N . LEU A 1 57 ? 1.378 -48.469 -31.297 1 95.06 57 LEU A N 1
ATOM 462 C CA . LEU A 1 57 ? 1.691 -49.125 -30.031 1 95.06 57 LEU A CA 1
ATOM 463 C C . LEU A 1 57 ? 0.725 -50.281 -29.75 1 95.06 57 LEU A C 1
ATOM 465 O O . LEU A 1 57 ? 0.983 -51.094 -28.875 1 95.06 57 LEU A O 1
ATOM 469 N N . GLY A 1 58 ? -0.367 -50.281 -30.422 1 94.31 58 GLY A N 1
ATOM 470 C CA . GLY A 1 58 ? -1.459 -51.188 -30.203 1 94.31 58 GLY A CA 1
ATOM 471 C C . GLY A 1 58 ? -2.814 -50.531 -30.125 1 94.31 58 GLY A C 1
ATOM 472 O O . GLY A 1 58 ? -2.9 -49.312 -30.016 1 94.31 58 GLY A O 1
ATOM 473 N N . ASP A 1 59 ? -3.779 -51.406 -30.188 1 94.5 59 ASP A N 1
ATOM 474 C CA . ASP A 1 59 ? -5.141 -50.906 -30.094 1 94.5 59 ASP A CA 1
ATOM 475 C C . ASP A 1 59 ? -5.477 -50.5 -28.672 1 94.5 59 ASP A C 1
ATOM 477 O O . ASP A 1 59 ? -5.016 -51.125 -27.719 1 94.5 59 ASP A O 1
ATOM 481 N N . ILE A 1 60 ? -6.219 -49.406 -28.594 1 95.81 60 ILE A N 1
ATOM 482 C CA . ILE A 1 60 ? -6.633 -48.938 -27.281 1 95.81 60 ILE A CA 1
ATOM 483 C C . ILE A 1 60 ? -8.141 -48.688 -27.266 1 95.81 60 ILE A C 1
ATOM 485 O O . ILE A 1 60 ? -8.711 -48.219 -28.25 1 95.81 60 ILE A O 1
ATOM 489 N N . VAL A 1 61 ? -8.805 -49.125 -26.188 1 96 61 VAL A N 1
ATOM 490 C CA . VAL A 1 61 ? -10.25 -48.969 -26.062 1 96 61 VAL A CA 1
ATOM 491 C C . VAL A 1 61 ? -10.555 -47.938 -24.969 1 96 61 VAL A C 1
ATOM 493 O O . VAL A 1 61 ? -10.031 -48 -23.859 1 96 61 VAL A O 1
ATOM 496 N N . GLY A 1 62 ? -11.289 -46.906 -25.391 1 96.31 62 GLY A N 1
ATOM 497 C CA . GLY A 1 62 ? -11.773 -45.906 -24.453 1 96.31 62 GLY A CA 1
ATOM 498 C C . GLY A 1 62 ? -13.273 -45.938 -24.25 1 96.31 62 GLY A C 1
ATOM 499 O O . GLY A 1 62 ? -13.93 -46.906 -24.625 1 96.31 62 GLY A O 1
ATOM 500 N N . LYS A 1 63 ? -13.781 -44.875 -23.531 1 96.44 63 LYS A N 1
ATOM 501 C CA . LYS A 1 63 ? -15.211 -44.781 -23.234 1 96.44 63 LYS A CA 1
ATOM 502 C C . LYS A 1 63 ? -15.812 -43.5 -23.781 1 96.44 63 LYS A C 1
ATOM 504 O O . LYS A 1 63 ? -15.148 -42.469 -23.812 1 96.44 63 LYS A O 1
ATOM 509 N N . GLU A 1 64 ? -17.062 -43.594 -24.156 1 95.94 64 GLU A N 1
ATOM 510 C CA . GLU A 1 64 ? -17.859 -42.406 -24.453 1 95.94 64 GLU A CA 1
ATOM 511 C C . GLU A 1 64 ? -18.547 -41.875 -23.203 1 95.94 64 GLU A C 1
ATOM 513 O O . GLU A 1 64 ? -19.266 -42.625 -22.516 1 95.94 64 GLU A O 1
ATOM 518 N N . VAL A 1 65 ? -18.297 -40.688 -22.922 1 96.69 65 VAL A N 1
ATOM 519 C CA . VAL A 1 65 ? -18.922 -40.031 -21.75 1 96.69 65 VAL A CA 1
ATOM 520 C C . VAL A 1 65 ? -19.734 -38.844 -22.188 1 96.69 65 VAL A C 1
ATOM 522 O O . VAL A 1 65 ? -19.266 -38 -22.969 1 96.69 65 VAL A O 1
ATOM 525 N N . LEU A 1 66 ? -20.922 -38.719 -21.641 1 96 66 LEU A N 1
ATOM 526 C CA . LEU A 1 66 ? -21.828 -37.625 -22.047 1 96 66 LEU A CA 1
ATOM 527 C C . LEU A 1 66 ? -21.734 -36.469 -21.078 1 96 66 LEU A C 1
ATOM 529 O O . LEU A 1 66 ? -21.891 -36.625 -19.875 1 96 66 LEU A O 1
ATOM 533 N N . VAL A 1 67 ? -21.406 -35.344 -21.562 1 97.19 67 VAL A N 1
ATOM 534 C CA . VAL A 1 67 ? -21.5 -34.062 -20.828 1 97.19 67 VAL A CA 1
ATOM 535 C C . VAL A 1 67 ? -22.812 -33.375 -21.188 1 97.19 67 VAL A C 1
ATOM 537 O O . VAL A 1 67 ? -23.016 -32.969 -22.328 1 97.19 67 VAL A O 1
ATOM 540 N N . GLU A 1 68 ? -23.625 -33.094 -20.141 1 96.31 68 GLU A N 1
ATOM 541 C CA . GLU A 1 68 ? -25 -32.719 -20.422 1 96.31 68 GLU A CA 1
ATOM 542 C C . GLU A 1 68 ? -25.25 -31.25 -20.078 1 96.31 68 GLU A C 1
ATOM 544 O O . GLU A 1 68 ? -24.625 -30.703 -19.156 1 96.31 68 GLU A O 1
ATOM 549 N N . ASN A 1 69 ? -26.141 -30.672 -20.797 1 94.94 69 ASN A N 1
ATOM 550 C CA . ASN A 1 69 ? -26.781 -29.406 -20.484 1 94.94 69 ASN A CA 1
ATOM 551 C C . ASN A 1 69 ? -25.75 -28.266 -20.391 1 94.94 69 ASN A C 1
ATOM 553 O O . ASN A 1 69 ? -25.734 -27.531 -19.406 1 94.94 69 ASN A O 1
ATOM 557 N N . VAL A 1 70 ? -24.891 -28.219 -21.297 1 96.31 70 VAL A N 1
ATOM 558 C CA . VAL A 1 70 ? -23.938 -27.109 -21.344 1 96.31 70 VAL A CA 1
ATOM 559 C C . VAL A 1 70 ? -24.391 -26.094 -22.391 1 96.31 70 VAL A C 1
ATOM 561 O O . VAL A 1 70 ? -25.094 -26.438 -23.344 1 96.31 70 VAL A O 1
ATOM 564 N N . PRO A 1 71 ? -24.078 -24.828 -22.219 1 93.81 71 PRO A N 1
ATOM 565 C CA . PRO A 1 71 ? -24.547 -23.781 -23.125 1 93.81 71 PRO A CA 1
ATOM 566 C C . PRO A 1 71 ? -23.688 -23.656 -24.375 1 93.81 71 PRO A C 1
ATOM 568 O O . PRO A 1 71 ? -23.906 -22.766 -25.203 1 93.81 71 PRO A O 1
ATOM 571 N N . TRP A 1 72 ? -22.75 -24.516 -24.625 1 95.69 72 TRP A N 1
ATOM 572 C CA . TRP A 1 72 ? -21.859 -24.484 -25.781 1 95.69 72 TRP A CA 1
ATOM 573 C C . TRP A 1 72 ? -21.922 -25.797 -26.547 1 95.69 72 TRP A C 1
ATOM 575 O O . TRP A 1 72 ? -22.609 -26.734 -26.125 1 95.69 72 TRP A O 1
ATOM 585 N N . THR A 1 73 ? -21.281 -25.828 -27.734 1 94.81 73 THR A N 1
ATOM 586 C CA . THR A 1 73 ? -21 -27.031 -28.5 1 94.81 73 THR A CA 1
ATOM 587 C C . THR A 1 73 ? -19.5 -27.203 -28.719 1 94.81 73 THR A C 1
ATOM 589 O O . THR A 1 73 ? -18.703 -26.359 -28.297 1 94.81 73 THR A O 1
ATOM 592 N N . ILE A 1 74 ? -19.125 -28.266 -29.297 1 93.44 74 ILE A N 1
ATOM 593 C CA . ILE A 1 74 ? -17.703 -28.531 -29.531 1 93.44 74 ILE A CA 1
ATOM 594 C C . ILE A 1 74 ? -17.125 -27.453 -30.453 1 93.44 74 ILE A C 1
ATOM 596 O O . ILE A 1 74 ? -15.938 -27.156 -30.406 1 93.44 74 ILE A O 1
ATOM 600 N N . ASN A 1 75 ? -18.016 -26.766 -31.219 1 90.56 75 ASN A N 1
ATOM 601 C CA . ASN A 1 75 ? -17.5 -25.906 -32.281 1 90.56 75 ASN A CA 1
ATOM 602 C C . ASN A 1 75 ? -17.844 -24.438 -32 1 90.56 75 ASN A C 1
ATOM 604 O O . ASN A 1 75 ? -17.328 -23.547 -32.688 1 90.56 75 ASN A O 1
ATOM 608 N N . LYS A 1 76 ? -18.656 -24.25 -31 1 92.5 76 LYS A N 1
ATOM 609 C CA . LYS A 1 76 ? -19.141 -22.875 -30.875 1 92.5 76 LYS A CA 1
ATOM 610 C C . LYS A 1 76 ? -19.391 -22.5 -29.406 1 92.5 76 LYS A C 1
ATOM 612 O O . LYS A 1 76 ? -20.016 -23.266 -28.672 1 92.5 76 LYS A O 1
ATOM 617 N N . ASP A 1 77 ? -18.828 -21.406 -29.031 1 92.94 77 ASP A N 1
ATOM 618 C CA . ASP A 1 77 ? -19.125 -20.781 -27.75 1 92.94 77 ASP A CA 1
ATOM 619 C C . ASP A 1 77 ? -20.203 -19.703 -27.906 1 92.94 77 ASP A C 1
ATOM 621 O O . ASP A 1 77 ? -20.312 -19.078 -28.969 1 92.94 77 ASP A O 1
ATOM 625 N N . PRO A 1 78 ? -20.984 -19.469 -26.891 1 88.69 78 PRO A N 1
ATOM 626 C CA . PRO A 1 78 ? -22.031 -18.438 -26.969 1 88.69 78 PRO A CA 1
ATOM 627 C C . PRO A 1 78 ? -21.484 -17.078 -27.375 1 88.69 78 PRO A C 1
ATOM 629 O O . PRO A 1 78 ? -22.188 -16.297 -28.016 1 88.69 78 PRO A O 1
ATOM 632 N N . THR A 1 79 ? -20.25 -16.734 -26.984 1 88.56 79 THR A N 1
ATOM 633 C CA . THR A 1 79 ? -19.656 -15.43 -27.281 1 88.56 79 THR A CA 1
ATOM 634 C C . THR A 1 79 ? -19.344 -15.305 -28.766 1 88.56 79 THR A C 1
ATOM 636 O O . THR A 1 79 ? -19.062 -14.211 -29.266 1 88.56 79 THR A O 1
ATOM 639 N N . GLU A 1 80 ? -19.422 -16.344 -29.484 1 88.38 80 GLU A N 1
ATOM 640 C CA . GLU A 1 80 ? -19.094 -16.359 -30.906 1 88.38 80 GLU A CA 1
ATOM 641 C C . GLU A 1 80 ? -20.344 -16.219 -31.766 1 88.38 80 GLU A C 1
ATOM 643 O O . GLU A 1 80 ? -20.25 -16.172 -33 1 88.38 80 GLU A O 1
ATOM 648 N N . GLU A 1 81 ? -21.406 -16.109 -31.078 1 84.06 81 GLU A N 1
ATOM 649 C CA . GLU A 1 81 ? -22.656 -15.883 -31.812 1 84.06 81 GLU A CA 1
ATOM 650 C C . GLU A 1 81 ? -22.766 -14.438 -32.281 1 84.06 81 GLU A C 1
ATOM 652 O O . GLU A 1 81 ? -22.344 -13.508 -31.594 1 84.06 81 GLU A O 1
ATOM 657 N N . LEU A 1 82 ? -23.281 -14.281 -33.531 1 73.06 82 LEU A N 1
ATOM 658 C CA . LEU A 1 82 ? -23.438 -12.961 -34.094 1 73.06 82 LEU A CA 1
ATOM 659 C C . LEU A 1 82 ? -24.406 -12.109 -33.281 1 73.06 82 LEU A C 1
ATOM 661 O O . LEU A 1 82 ? -25.438 -12.602 -32.844 1 73.06 82 LEU A O 1
ATOM 665 N N . PRO A 1 83 ? -23.922 -10.875 -32.906 1 66.06 83 PRO A N 1
ATOM 666 C CA . PRO A 1 83 ? -24.828 -10.008 -32.125 1 66.06 83 PRO A CA 1
ATOM 667 C C . PRO A 1 83 ? -26.188 -9.812 -32.812 1 66.06 83 PRO A C 1
ATOM 669 O O . PRO A 1 83 ? -26.25 -9.75 -34.031 1 66.06 83 PRO A O 1
ATOM 672 N N . LYS A 1 84 ? -27.234 -10.125 -32.156 1 57.84 84 LYS A N 1
ATOM 673 C CA . LYS A 1 84 ? -28.594 -9.945 -32.656 1 57.84 84 LYS A CA 1
ATOM 674 C C . LYS A 1 84 ? -28.844 -8.492 -33.031 1 57.84 84 LYS A C 1
ATOM 676 O O . LYS A 1 84 ? -28.953 -7.625 -32.156 1 57.84 84 LYS A O 1
ATOM 681 N N . ASP A 1 85 ? -28.172 -8.023 -33.969 1 54.44 85 ASP A N 1
ATOM 682 C CA . ASP A 1 85 ? -28.688 -6.715 -34.375 1 54.44 85 ASP A CA 1
ATOM 683 C C . ASP A 1 85 ? -29.953 -6.855 -35.219 1 54.44 85 ASP A C 1
ATOM 685 O O . ASP A 1 85 ? -30.062 -7.77 -36.031 1 54.44 85 ASP A O 1
ATOM 689 N N . GLY A 1 86 ? -31.156 -6.777 -34.656 1 54.28 86 GLY A N 1
ATOM 690 C CA . GLY A 1 86 ? -32.469 -6.797 -35.281 1 54.28 86 GLY A CA 1
ATOM 691 C C . GLY A 1 86 ? -32.438 -7.367 -36.688 1 54.28 86 GLY A C 1
ATOM 692 O O . GLY A 1 86 ? -33.438 -7.887 -37.188 1 54.28 86 GLY A O 1
ATOM 693 N N . THR A 1 87 ? -31.422 -7.223 -37.438 1 57.16 87 THR A N 1
ATOM 694 C CA . THR A 1 87 ? -31.469 -7.547 -38.844 1 57.16 87 THR A CA 1
ATOM 695 C C . THR A 1 87 ? -30.688 -8.836 -39.125 1 57.16 87 THR A C 1
ATOM 697 O O . THR A 1 87 ? -30.797 -9.406 -40.219 1 57.16 87 THR A O 1
ATOM 700 N N . HIS A 1 88 ? -29.641 -9.148 -38.281 1 62.62 88 HIS A N 1
ATOM 701 C CA . HIS A 1 88 ? -28.859 -10.328 -38.656 1 62.62 88 HIS A CA 1
ATOM 702 C C . HIS A 1 88 ? -28.984 -11.406 -37.562 1 62.62 88 HIS A C 1
ATOM 704 O O . HIS A 1 88 ? -28.906 -11.109 -36.375 1 62.62 88 HIS A O 1
ATOM 710 N N . PHE A 1 89 ? -29.688 -12.43 -38 1 65.75 89 PHE A N 1
ATOM 711 C CA . PHE A 1 89 ? -29.797 -13.594 -37.156 1 65.75 89 PHE A CA 1
ATOM 712 C C . PHE A 1 89 ? -28.688 -14.602 -37.438 1 65.75 89 PHE A C 1
ATOM 714 O O . PHE A 1 89 ? -28.266 -14.742 -38.594 1 65.75 89 PHE A O 1
ATOM 721 N N . ASP A 1 90 ? -28.031 -15.148 -36.344 1 70.19 90 ASP A N 1
ATOM 722 C CA . ASP A 1 90 ? -27.078 -16.234 -36.531 1 70.19 90 ASP A CA 1
ATOM 723 C C . ASP A 1 90 ? -27.719 -17.406 -37.25 1 70.19 90 ASP A C 1
ATOM 725 O O . ASP A 1 90 ? -28.766 -17.906 -36.844 1 70.19 90 ASP A O 1
ATOM 729 N N . PRO A 1 91 ? -27.266 -17.703 -38.375 1 71.5 91 PRO A N 1
ATOM 730 C CA . PRO A 1 91 ? -27.859 -18.797 -39.125 1 71.5 91 PRO A CA 1
ATOM 731 C C . PRO A 1 91 ? -27.875 -20.109 -38.344 1 71.5 91 PRO A C 1
ATOM 733 O O . PRO A 1 91 ? -28.734 -20.969 -38.625 1 71.5 91 PRO A O 1
ATOM 736 N N . ASN A 1 92 ? -26.953 -20.297 -37.406 1 75 92 ASN A N 1
ATOM 737 C CA . ASN A 1 92 ? -26.906 -21.484 -36.594 1 75 92 ASN A CA 1
ATOM 738 C C . ASN A 1 92 ? -26.844 -21.141 -35.094 1 75 92 ASN A C 1
ATOM 740 O O . ASN A 1 92 ? -25.797 -21.266 -34.469 1 75 92 ASN A O 1
ATOM 744 N N . PRO A 1 93 ? -28.031 -20.766 -34.625 1 79.38 93 PRO A N 1
ATOM 745 C CA . PRO A 1 93 ? -28.031 -20.328 -33.25 1 79.38 93 PRO A CA 1
ATOM 746 C C . PRO A 1 93 ? -27.797 -21.469 -32.25 1 79.38 93 PRO A C 1
ATOM 748 O O . PRO A 1 93 ? -28.203 -22.609 -32.5 1 79.38 93 PRO A O 1
ATOM 751 N N . LEU A 1 94 ? -27.031 -21.203 -31.188 1 87.69 94 LEU A N 1
ATOM 752 C CA . LEU A 1 94 ? -26.766 -22.172 -30.125 1 87.69 94 LEU A CA 1
ATOM 753 C C . LEU A 1 94 ? -28 -22.391 -29.266 1 87.69 94 LEU A C 1
ATOM 755 O O . LEU A 1 94 ? -28.719 -21.438 -28.922 1 87.69 94 LEU A O 1
ATOM 759 N N . LEU A 1 95 ? -28.281 -23.672 -29.031 1 88.38 95 LEU A N 1
ATOM 760 C CA . LEU A 1 95 ? -29.328 -23.984 -28.047 1 88.38 95 LEU A CA 1
ATOM 761 C C . LEU A 1 95 ? -28.875 -23.641 -26.641 1 88.38 95 LEU A C 1
ATOM 763 O O . LEU A 1 95 ? -27.672 -23.672 -26.344 1 88.38 95 LEU A O 1
ATOM 767 N N . PRO A 1 96 ? -29.844 -23.359 -25.828 1 87.75 96 PRO A N 1
ATOM 768 C CA . PRO A 1 96 ? -29.484 -23.016 -24.453 1 87.75 96 PRO A CA 1
ATOM 769 C C . PRO A 1 96 ? -28.828 -24.188 -23.719 1 87.75 96 PRO A C 1
ATOM 771 O O . PRO A 1 96 ? -28 -23.969 -22.812 1 87.75 96 PRO A O 1
ATOM 774 N N . LYS A 1 97 ? -29.203 -25.406 -24.078 1 93.94 97 LYS A N 1
ATOM 775 C CA . LYS A 1 97 ? -28.641 -26.609 -23.484 1 93.94 97 LYS A CA 1
ATOM 776 C C . LYS A 1 97 ? -28.234 -27.625 -24.562 1 93.94 97 LYS A C 1
ATOM 778 O O . LYS A 1 97 ? -29.016 -27.906 -25.469 1 93.94 97 LYS A O 1
ATOM 783 N N . ASN A 1 98 ? -27 -28.047 -24.406 1 95.88 98 ASN A N 1
ATOM 784 C CA . ASN A 1 98 ? -26.453 -29.016 -25.359 1 95.88 98 ASN A CA 1
ATOM 785 C C . ASN A 1 98 ? -25.812 -30.203 -24.656 1 95.88 98 ASN A C 1
ATOM 787 O O . ASN A 1 98 ? -25.312 -30.062 -23.531 1 95.88 98 ASN A O 1
ATOM 791 N N . ASN A 1 99 ? -25.875 -31.328 -25.281 1 96.25 99 ASN A N 1
ATOM 792 C CA . ASN A 1 99 ? -25.203 -32.531 -24.812 1 96.25 99 ASN A CA 1
ATOM 793 C C . ASN A 1 99 ? -24.031 -32.906 -25.719 1 96.25 99 ASN A C 1
ATOM 795 O O . ASN A 1 99 ? -24.172 -32.938 -26.938 1 96.25 99 ASN A O 1
ATOM 799 N N . ILE A 1 100 ? -22.953 -33.125 -25.094 1 96.81 100 ILE A N 1
ATOM 800 C CA . ILE A 1 100 ? -21.734 -33.375 -25.844 1 96.81 100 ILE A CA 1
ATOM 801 C C . ILE A 1 100 ? -21.109 -34.719 -25.406 1 96.81 100 ILE A C 1
ATOM 803 O O . ILE A 1 100 ? -20.953 -34.938 -24.203 1 96.81 100 ILE A O 1
ATOM 807 N N . THR A 1 101 ? -20.75 -35.531 -26.375 1 96.25 101 THR A N 1
ATOM 808 C CA . THR A 1 101 ? -20.047 -36.781 -26.078 1 96.25 101 THR A CA 1
ATOM 809 C C . THR A 1 101 ? -18.531 -36.562 -26.062 1 96.25 101 THR A C 1
ATOM 811 O O . THR A 1 101 ? -17.984 -36 -27.016 1 96.25 101 THR A O 1
ATOM 814 N N . VAL A 1 102 ? -17.922 -36.938 -25 1 97.75 102 VAL A N 1
ATOM 815 C CA . VAL A 1 102 ? -16.469 -36.875 -24.875 1 97.75 102 VAL A CA 1
ATOM 816 C C . VAL A 1 102 ? -15.883 -38.281 -24.844 1 97.75 102 VAL A C 1
ATOM 818 O O . VAL A 1 102 ? -16.312 -39.125 -24.062 1 97.75 102 VAL A O 1
ATOM 821 N N . PHE A 1 103 ? -14.93 -38.5 -25.703 1 97.56 103 PHE A N 1
ATOM 822 C CA . PHE A 1 103 ? -14.219 -39.781 -25.734 1 97.56 103 PHE A CA 1
ATOM 823 C C . PHE A 1 103 ? -13.062 -39.781 -24.75 1 97.56 103 PHE A C 1
ATOM 825 O O . PHE A 1 103 ? -12.172 -38.938 -24.828 1 97.56 103 PHE A O 1
ATOM 832 N N . THR A 1 104 ? -13.102 -40.75 -23.844 1 98 104 THR A N 1
ATOM 833 C CA . THR A 1 104 ? -12.203 -40.688 -22.703 1 98 104 THR A CA 1
ATOM 834 C C . THR A 1 104 ? -11.297 -41.938 -22.688 1 98 104 THR A C 1
ATOM 836 O O . THR A 1 104 ? -11.773 -43.062 -22.781 1 98 104 THR A O 1
ATOM 839 N N . PHE A 1 105 ? -10.016 -41.719 -22.609 1 98.38 105 PHE A N 1
ATOM 840 C CA . PHE A 1 105 ? -8.992 -42.75 -22.422 1 98.38 105 PHE A CA 1
ATOM 841 C C . PHE A 1 105 ? -8.195 -42.5 -21.156 1 98.38 105 PHE A C 1
ATOM 843 O O . PHE A 1 105 ? -7.422 -41.531 -21.078 1 98.38 105 PHE A O 1
ATOM 850 N N . LEU A 1 106 ? -8.406 -43.312 -20.109 1 98.12 106 LEU A N 1
ATOM 851 C CA . LEU A 1 106 ? -7.785 -43.125 -18.812 1 98.12 106 LEU A CA 1
ATOM 852 C C . LEU A 1 106 ? -6.637 -44.094 -18.594 1 98.12 106 LEU A C 1
ATOM 854 O O . LEU A 1 106 ? -6.699 -45.25 -19.047 1 98.12 106 LEU A O 1
ATOM 858 N N . GLY A 1 107 ? -5.57 -43.594 -17.906 1 98 107 GLY A N 1
ATOM 859 C CA . GLY A 1 107 ? -4.469 -44.438 -17.516 1 98 107 GLY A CA 1
ATOM 860 C C . GLY A 1 107 ? -3.66 -44.969 -18.688 1 98 107 GLY A C 1
ATOM 861 O O . GLY A 1 107 ? -3.264 -46.125 -18.719 1 98 107 GLY A O 1
ATOM 862 N N . VAL A 1 108 ? -3.436 -44.156 -19.688 1 98.31 108 VAL A N 1
ATOM 863 C CA . VAL A 1 108 ? -2.666 -44.531 -20.859 1 98.31 108 VAL A CA 1
ATOM 864 C C . VAL A 1 108 ? -1.173 -44.469 -20.547 1 98.31 108 VAL A C 1
ATOM 866 O O . VAL A 1 108 ? -0.657 -43.375 -20.234 1 98.31 108 VAL A O 1
ATOM 869 N N . PRO A 1 109 ? -0.431 -45.562 -20.594 1 98.06 109 PRO A N 1
ATOM 870 C CA . PRO A 1 109 ? 1.01 -45.5 -20.344 1 98.06 109 PRO A CA 1
ATOM 871 C C . PRO A 1 109 ? 1.762 -44.781 -21.469 1 98.06 109 PRO A C 1
ATOM 873 O O . PRO A 1 109 ? 1.579 -45.094 -22.641 1 98.06 109 PRO A O 1
ATOM 876 N N . TYR A 1 110 ? 2.564 -43.844 -21.156 1 98.19 110 TYR A N 1
ATOM 877 C CA . TYR A 1 110 ? 3.318 -43.125 -22.188 1 98.19 110 TYR A CA 1
ATOM 878 C C . TYR A 1 110 ? 4.801 -43.469 -22.109 1 98.19 110 TYR A C 1
ATOM 880 O O . TYR A 1 110 ? 5.586 -43.062 -22.969 1 98.19 110 TYR A O 1
ATOM 888 N N . ALA A 1 111 ? 5.207 -44.219 -21.062 1 98.44 111 ALA A N 1
ATOM 889 C CA . ALA A 1 111 ? 6.586 -44.656 -20.859 1 98.44 111 ALA A CA 1
ATOM 890 C C . ALA A 1 111 ? 6.629 -46.031 -20.188 1 98.44 111 ALA A C 1
ATOM 892 O O . ALA A 1 111 ? 5.625 -46.469 -19.641 1 98.44 111 ALA A O 1
ATOM 893 N N . GLU A 1 112 ? 7.844 -46.625 -20.328 1 97.88 112 GLU A N 1
ATOM 894 C CA . GLU A 1 112 ? 8.07 -47.844 -19.547 1 97.88 112 GLU A CA 1
ATOM 895 C C . GLU A 1 112 ? 8.023 -47.531 -18.047 1 97.88 112 GLU A C 1
ATOM 897 O O . GLU A 1 112 ? 8.414 -46.469 -17.609 1 97.88 112 GLU A O 1
ATOM 902 N N . PRO A 1 113 ? 7.465 -48.562 -17.281 1 97.38 113 PRO A N 1
ATOM 903 C CA . PRO A 1 113 ? 7.445 -48.312 -15.836 1 97.38 113 PRO A CA 1
ATOM 904 C C . PRO A 1 113 ? 8.828 -48 -15.273 1 97.38 113 PRO A C 1
ATOM 906 O O . PRO A 1 113 ? 9.797 -48.719 -15.562 1 97.38 113 PRO A O 1
ATOM 909 N N . PRO A 1 114 ? 8.938 -46.906 -14.539 1 97.69 114 PRO A N 1
ATOM 910 C CA . PRO A 1 114 ? 10.227 -46.562 -13.938 1 97.69 114 PRO A CA 1
ATOM 911 C C . PRO A 1 114 ? 10.523 -47.344 -12.664 1 97.69 114 PRO A C 1
ATOM 913 O O . PRO A 1 114 ? 10.789 -46.75 -11.617 1 97.69 114 PRO A O 1
ATOM 916 N N . THR A 1 115 ? 10.477 -48.656 -12.75 1 96.19 115 THR A N 1
ATOM 917 C CA . THR A 1 115 ? 10.711 -49.562 -11.641 1 96.19 115 THR A CA 1
ATOM 918 C C . THR A 1 115 ? 11.859 -50.5 -11.953 1 96.19 115 THR A C 1
ATOM 920 O O . THR A 1 115 ? 12.367 -50.531 -13.078 1 96.19 115 THR A O 1
ATOM 923 N N . SER A 1 116 ? 12.344 -51.188 -11.008 1 93.75 116 SER A N 1
ATOM 924 C CA . SER A 1 116 ? 13.406 -52.188 -11.148 1 93.75 116 SER A CA 1
ATOM 925 C C . SER A 1 116 ? 14.641 -51.594 -11.82 1 93.75 116 SER A C 1
ATOM 927 O O . SER A 1 116 ? 15.164 -50.562 -11.375 1 93.75 116 SER A O 1
ATOM 929 N N . GLN A 1 117 ? 15.008 -52.125 -13.008 1 93.62 117 GLN A N 1
ATOM 930 C CA . GLN A 1 117 ? 16.234 -51.688 -13.664 1 93.62 117 GLN A CA 1
ATOM 931 C C . GLN A 1 117 ? 16.078 -50.25 -14.203 1 93.62 117 GLN A C 1
ATOM 933 O O . GLN A 1 117 ? 17.062 -49.594 -14.508 1 93.62 117 GLN A O 1
ATOM 938 N N . ARG A 1 118 ? 14.852 -49.75 -14.211 1 96.69 118 ARG A N 1
ATOM 939 C CA . ARG A 1 118 ? 14.594 -48.438 -14.758 1 96.69 118 ARG A CA 1
ATOM 940 C C . ARG A 1 118 ? 14.328 -47.438 -13.641 1 96.69 118 ARG A C 1
ATOM 942 O O . ARG A 1 118 ? 13.977 -46.281 -13.906 1 96.69 118 ARG A O 1
ATOM 949 N N . ARG A 1 119 ? 14.492 -47.906 -12.352 1 96.5 119 ARG A N 1
ATOM 950 C CA . ARG A 1 119 ? 14.289 -47.031 -11.195 1 96.5 119 ARG A CA 1
ATOM 951 C C . ARG A 1 119 ? 15.367 -45.938 -11.125 1 96.5 119 ARG A C 1
ATOM 953 O O . ARG A 1 119 ? 16.547 -46.25 -11.281 1 96.5 119 ARG A O 1
ATOM 960 N N . PHE A 1 120 ? 15.016 -44.688 -10.984 1 96.56 120 PHE A N 1
ATOM 961 C CA . PHE A 1 120 ? 15.906 -43.531 -10.875 1 96.56 120 PHE A CA 1
ATOM 962 C C . PHE A 1 120 ? 16.766 -43.406 -12.133 1 96.56 120 PHE A C 1
ATOM 964 O O . PHE A 1 120 ? 17.984 -43.219 -12.047 1 96.56 120 PHE A O 1
ATOM 971 N N . LYS A 1 121 ? 16.109 -43.5 -13.258 1 96.31 121 LYS A N 1
ATOM 972 C CA . LYS A 1 121 ? 16.719 -43.312 -14.57 1 96.31 121 LYS A CA 1
ATOM 973 C C . LYS A 1 121 ? 15.805 -42.5 -15.492 1 96.31 121 LYS A C 1
ATOM 975 O O . LYS A 1 121 ? 14.617 -42.344 -15.195 1 96.31 121 LYS A O 1
ATOM 980 N N . PRO A 1 122 ? 16.406 -41.969 -16.562 1 97.44 122 PRO A N 1
ATOM 981 C CA . PRO A 1 122 ? 15.547 -41.281 -17.531 1 97.44 122 PRO A CA 1
ATOM 982 C C . PRO A 1 122 ? 14.414 -42.156 -18.047 1 97.44 122 PRO A C 1
ATOM 984 O O . PRO A 1 122 ? 14.594 -43.375 -18.203 1 97.44 122 PRO A O 1
ATOM 987 N N . PRO A 1 123 ? 13.242 -41.562 -18.219 1 98.25 123 PRO A N 1
ATOM 988 C CA . PRO A 1 123 ? 12.125 -42.375 -18.75 1 98.25 123 PRO A CA 1
ATOM 989 C C . PRO A 1 123 ? 12.422 -42.969 -20.109 1 98.25 123 PRO A C 1
ATOM 991 O O . PRO A 1 123 ? 13.125 -42.375 -20.922 1 98.25 123 PRO A O 1
ATOM 994 N N . GLN A 1 124 ? 11.867 -44.125 -20.328 1 97.56 124 GLN A N 1
ATOM 995 C CA . GLN A 1 124 ? 12.078 -44.844 -21.594 1 97.56 124 GLN A CA 1
ATOM 996 C C . GLN A 1 124 ? 10.781 -44.938 -22.391 1 97.56 124 GLN A C 1
ATOM 998 O O . GLN A 1 124 ? 9.711 -45.156 -21.828 1 97.56 124 GLN A O 1
ATOM 1003 N N . GLN A 1 125 ? 10.883 -44.781 -23.641 1 96.5 125 GLN A N 1
ATOM 1004 C CA . GLN A 1 125 ? 9.727 -44.812 -24.531 1 96.5 125 GLN A CA 1
ATOM 1005 C C . GLN A 1 125 ? 9.125 -46.219 -24.578 1 96.5 125 GLN A C 1
ATOM 1007 O O . GLN A 1 125 ? 9.852 -47.188 -24.609 1 96.5 125 GLN A O 1
ATOM 1012 N N . ILE A 1 126 ? 7.891 -46.219 -24.562 1 95.69 126 ILE A N 1
ATOM 1013 C CA . ILE A 1 126 ? 7.195 -47.5 -24.719 1 95.69 126 ILE A CA 1
ATOM 1014 C C . ILE A 1 126 ? 7.094 -47.844 -26.203 1 95.69 126 ILE A C 1
ATOM 1016 O O . ILE A 1 126 ? 6.906 -46.938 -27.047 1 95.69 126 ILE A O 1
ATOM 1020 N N . THR A 1 127 ? 7.176 -49.125 -26.516 1 93.62 127 THR A N 1
ATOM 1021 C CA . THR A 1 127 ? 7.102 -49.531 -27.906 1 93.62 127 THR A CA 1
ATOM 1022 C C . THR A 1 127 ? 5.82 -50.312 -28.172 1 93.62 127 THR A C 1
ATOM 1024 O O . THR A 1 127 ? 5.387 -50.438 -29.312 1 93.62 127 THR A O 1
ATOM 1027 N N . VAL A 1 128 ? 5.242 -50.875 -27.156 1 94.75 128 VAL A N 1
ATOM 1028 C CA . VAL A 1 128 ? 3.967 -51.594 -27.219 1 94.75 128 VAL A CA 1
ATOM 1029 C C . VAL A 1 128 ? 3.195 -51.406 -25.922 1 94.75 128 VAL A C 1
ATOM 1031 O O . VAL A 1 128 ? 3.797 -51.281 -24.844 1 94.75 128 VAL A O 1
ATOM 1034 N N . PHE A 1 129 ? 1.896 -51.375 -26.016 1 94.94 129 PHE A N 1
ATOM 1035 C CA . PHE A 1 129 ? 1.1 -51.281 -24.797 1 94.94 129 PHE A CA 1
ATOM 1036 C C . PHE A 1 129 ? 1.282 -52.562 -23.969 1 94.94 129 PHE A C 1
ATOM 1038 O O . PHE A 1 129 ? 1.373 -53.656 -24.5 1 94.94 129 PHE A O 1
ATOM 1045 N N . PRO A 1 130 ? 1.386 -52.344 -22.672 1 91.31 130 PRO A N 1
ATOM 1046 C CA . PRO A 1 130 ? 1.569 -53.5 -21.812 1 91.31 130 PRO A CA 1
ATOM 1047 C C . PRO A 1 130 ? 0.325 -54.406 -21.75 1 91.31 130 PRO A C 1
ATOM 1049 O O . PRO A 1 130 ? -0.794 -53.906 -21.906 1 91.31 130 PRO A O 1
ATOM 1052 N N . GLY A 1 131 ? 0.539 -55.75 -21.547 1 87.31 131 GLY A N 1
ATOM 1053 C CA . GLY A 1 131 ? -0.548 -56.688 -21.297 1 87.31 131 GLY A CA 1
ATOM 1054 C C . GLY A 1 131 ? -1.202 -57.156 -22.578 1 87.31 131 GLY A C 1
ATOM 1055 O O . GLY A 1 131 ? -0.575 -57.188 -23.641 1 87.31 131 GLY A O 1
ATOM 1056 N N . LYS A 1 132 ? -2.475 -57.625 -22.406 1 87.75 132 LYS A N 1
ATOM 1057 C CA . LYS A 1 132 ? -3.25 -58.188 -23.516 1 87.75 132 LYS A CA 1
ATOM 1058 C C . LYS A 1 132 ? -3.844 -57.094 -24.375 1 87.75 132 LYS A C 1
ATOM 1060 O O . LYS A 1 132 ? -4.281 -56.062 -23.859 1 87.75 132 LYS A O 1
ATOM 1065 N N . GLN A 1 133 ? -3.803 -57.281 -25.641 1 87.56 133 GLN A N 1
ATOM 1066 C CA . GLN A 1 133 ? -4.402 -56.344 -26.594 1 87.56 133 GLN A CA 1
ATOM 1067 C C . GLN A 1 133 ? -5.875 -56.656 -26.828 1 87.56 133 GLN A C 1
ATOM 1069 O O . GLN A 1 133 ? -6.266 -57.844 -26.844 1 87.56 133 GLN A O 1
ATOM 1074 N N . PRO A 1 134 ? -6.715 -55.656 -26.938 1 93.44 134 PRO A N 1
ATOM 1075 C CA . PRO A 1 134 ? -6.441 -54.219 -26.906 1 93.44 134 PRO A CA 1
ATOM 1076 C C . PRO A 1 134 ? -6.262 -53.688 -25.5 1 93.44 134 PRO A C 1
ATOM 1078 O O . PRO A 1 134 ? -6.793 -54.25 -24.547 1 93.44 134 PRO A O 1
ATOM 1081 N N . PHE A 1 135 ? -5.457 -52.625 -25.359 1 95.31 135 PHE A N 1
ATOM 1082 C CA . PHE A 1 135 ? -5.273 -51.969 -24.062 1 95.31 135 PHE A CA 1
ATOM 1083 C C . PHE A 1 135 ? -6.562 -51.312 -23.609 1 95.31 135 PHE A C 1
ATOM 1085 O O . PHE A 1 135 ? -7.113 -50.469 -24.312 1 95.31 135 PHE A O 1
ATOM 1092 N N . LEU A 1 136 ? -7.113 -51.625 -22.453 1 95.19 136 LEU A N 1
ATOM 1093 C CA . LEU A 1 136 ? -8.344 -51.062 -21.922 1 95.19 136 LEU A CA 1
ATOM 1094 C C . LEU A 1 136 ? -8.055 -49.844 -21.078 1 95.19 136 LEU A C 1
ATOM 1096 O O . LEU A 1 136 ? -7.617 -49.938 -19.938 1 95.19 136 LEU A O 1
ATOM 1100 N N . ALA A 1 137 ? -8.359 -48.688 -21.609 1 96.88 137 ALA A N 1
ATOM 1101 C CA . ALA A 1 137 ? -8.102 -47.406 -20.953 1 96.88 137 ALA A CA 1
ATOM 1102 C C . ALA A 1 137 ? -9.352 -46.875 -20.266 1 96.88 137 ALA A C 1
ATOM 1104 O O . ALA A 1 137 ? -9.805 -45.781 -20.562 1 96.88 137 ALA A O 1
ATOM 1105 N N . PHE A 1 138 ? -9.844 -47.562 -19.219 1 95.12 138 PHE A N 1
ATOM 1106 C CA . PHE A 1 138 ? -11.133 -47.281 -18.609 1 95.12 138 PHE A CA 1
ATOM 1107 C C . PHE A 1 138 ? -10.953 -46.594 -17.266 1 95.12 138 PHE A C 1
ATOM 1109 O O . PHE A 1 138 ? -11.844 -45.875 -16.781 1 95.12 138 PHE A O 1
ATOM 1116 N N . ASN A 1 139 ? -9.781 -46.844 -16.641 1 95.06 139 ASN A N 1
ATOM 1117 C CA . ASN A 1 139 ? -9.594 -46.375 -15.273 1 95.06 139 ASN A CA 1
ATOM 1118 C C . ASN A 1 139 ? -8.312 -45.562 -15.133 1 95.06 139 ASN A C 1
ATOM 1120 O O . ASN A 1 139 ? -7.344 -45.812 -15.859 1 95.06 139 ASN A O 1
ATOM 1124 N N . PHE A 1 140 ? -8.414 -44.688 -14.141 1 96.56 140 PHE A N 1
ATOM 1125 C CA . PHE A 1 140 ? -7.195 -43.969 -13.781 1 96.56 140 PHE A CA 1
ATOM 1126 C C . PHE A 1 140 ? -6.125 -44.938 -13.289 1 96.56 140 PHE A C 1
ATOM 1128 O O . PHE A 1 140 ? -6.43 -45.906 -12.578 1 96.56 140 PHE A O 1
ATOM 1135 N N . ALA A 1 141 ? -4.895 -44.656 -13.742 1 97.44 141 ALA A N 1
ATOM 1136 C CA . ALA A 1 141 ? -3.777 -45.469 -13.273 1 97.44 141 ALA A CA 1
ATOM 1137 C C . ALA A 1 141 ? -3.188 -44.906 -11.984 1 97.44 141 ALA A C 1
ATOM 1139 O O . ALA A 1 141 ? -3.732 -43.969 -11.406 1 97.44 141 ALA A O 1
ATOM 1140 N N . ALA A 1 142 ? -2.131 -45.531 -11.547 1 97.5 142 ALA A N 1
ATOM 1141 C CA . ALA A 1 142 ? -1.531 -45.156 -10.266 1 97.5 142 ALA A CA 1
ATOM 1142 C C . ALA A 1 142 ? -0.943 -43.75 -10.312 1 97.5 142 ALA A C 1
ATOM 1144 O O . ALA A 1 142 ? -0.456 -43.312 -11.359 1 97.5 142 ALA A O 1
ATOM 1145 N N . THR A 1 143 ? -1.087 -43.094 -9.164 1 97.56 143 THR A N 1
ATOM 1146 C CA . THR A 1 143 ? -0.374 -41.844 -8.984 1 97.56 143 THR A CA 1
ATOM 1147 C C . THR A 1 143 ? 1.077 -42.094 -8.586 1 97.56 143 THR A C 1
ATOM 1149 O O . THR A 1 143 ? 1.412 -43.188 -8.094 1 97.56 143 THR A O 1
ATOM 1152 N N . CYS A 1 144 ? 1.892 -41.156 -8.859 1 98.44 144 CYS A N 1
ATOM 1153 C CA . CYS A 1 144 ? 3.312 -41.344 -8.586 1 98.44 144 CYS A CA 1
ATOM 1154 C C . CYS A 1 144 ? 3.588 -41.344 -7.09 1 98.44 144 CYS A C 1
ATOM 1156 O O . CYS A 1 144 ? 2.797 -40.812 -6.305 1 98.44 144 CYS A O 1
ATOM 1158 N N . ALA A 1 145 ? 4.734 -41.938 -6.719 1 97.81 145 ALA A N 1
ATOM 1159 C CA . ALA A 1 145 ? 5.145 -42.031 -5.324 1 97.81 145 ALA A CA 1
ATOM 1160 C C . ALA A 1 145 ? 5.207 -40.656 -4.66 1 97.81 145 ALA A C 1
ATOM 1162 O O . ALA A 1 145 ? 5.879 -39.75 -5.16 1 97.81 145 ALA A O 1
ATOM 1163 N N . GLN A 1 146 ? 4.465 -40.5 -3.574 1 96.31 146 GLN A N 1
ATOM 1164 C CA . GLN A 1 146 ? 4.324 -39.25 -2.854 1 96.31 146 GLN A CA 1
ATOM 1165 C C . GLN A 1 146 ? 3.762 -39.469 -1.454 1 96.31 146 GLN A C 1
ATOM 1167 O O . GLN A 1 146 ? 3.201 -40.531 -1.167 1 96.31 146 GLN A O 1
ATOM 1172 N N . ASP A 1 147 ? 3.982 -38.5 -0.615 1 93.19 147 ASP A N 1
ATOM 1173 C CA . ASP A 1 147 ? 3.289 -38.5 0.669 1 93.19 147 ASP A CA 1
ATOM 1174 C C . ASP A 1 147 ? 1.896 -37.875 0.536 1 93.19 147 ASP A C 1
ATOM 1176 O O . ASP A 1 147 ? 1.733 -36.656 0.65 1 93.19 147 ASP A O 1
ATOM 1180 N N . VAL A 1 148 ? 0.91 -38.656 0.433 1 89.56 148 VAL A N 1
ATOM 1181 C CA . VAL A 1 148 ? -0.441 -38.219 0.122 1 89.56 148 VAL A CA 1
ATOM 1182 C C . VAL A 1 148 ? -1.031 -37.469 1.328 1 89.56 148 VAL A C 1
ATOM 1184 O O . VAL A 1 148 ? -1.96 -36.688 1.186 1 89.56 148 VAL A O 1
ATOM 1187 N N . GLU A 1 149 ? -0.47 -37.656 2.471 1 86 149 GLU A N 1
ATOM 1188 C CA . GLU A 1 149 ? -0.99 -37 3.674 1 86 149 GLU A CA 1
ATOM 1189 C C . GLU A 1 149 ? -0.543 -35.562 3.754 1 86 149 GLU A C 1
ATOM 1191 O O . GLU A 1 149 ? -1.13 -34.75 4.492 1 86 149 GLU A O 1
ATOM 1196 N N . LYS A 1 150 ? 0.409 -35.219 2.982 1 84.38 150 LYS A N 1
ATOM 1197 C CA . LYS A 1 150 ? 0.953 -33.844 3.027 1 84.38 150 LYS A CA 1
ATOM 1198 C C . LYS A 1 150 ? 0.315 -32.969 1.959 1 84.38 150 LYS A C 1
ATOM 1200 O O . LYS A 1 150 ? 0.598 -31.781 1.888 1 84.38 150 LYS A O 1
ATOM 1205 N N . ARG A 1 151 ? -0.575 -33.531 1.284 1 86.44 151 ARG A N 1
ATOM 1206 C CA . ARG A 1 151 ? -1.259 -32.719 0.264 1 86.44 151 ARG A CA 1
ATOM 1207 C C . ARG A 1 151 ? -2.059 -31.594 0.896 1 86.44 151 ARG A C 1
ATOM 1209 O O . ARG A 1 151 ? -2.74 -31.797 1.903 1 86.44 151 ARG A O 1
ATOM 1216 N N . PRO A 1 152 ? -1.922 -30.375 0.263 1 84.5 152 PRO A N 1
ATOM 1217 C CA . PRO A 1 152 ? -2.715 -29.266 0.792 1 84.5 152 PRO A CA 1
ATOM 1218 C C . PRO A 1 152 ? -4.207 -29.406 0.502 1 84.5 152 PRO A C 1
ATOM 1220 O O . PRO A 1 152 ? -4.617 -29.422 -0.662 1 84.5 152 PRO A O 1
ATOM 1223 N N . SER A 1 153 ? -4.996 -29.625 1.52 1 83.38 153 SER A N 1
ATOM 1224 C CA . SER A 1 153 ? -6.445 -29.781 1.437 1 83.38 153 SER A CA 1
ATOM 1225 C C . SER A 1 153 ? -7.129 -29.297 2.709 1 83.38 153 SER A C 1
ATOM 1227 O O . SER A 1 153 ? -6.605 -29.484 3.811 1 83.38 153 SER A O 1
ATOM 1229 N N . PRO A 1 154 ? -8.242 -28.672 2.463 1 82.56 154 PRO A N 1
ATOM 1230 C CA . PRO A 1 154 ? -8.961 -28.281 3.672 1 82.56 154 PRO A CA 1
ATOM 1231 C C . PRO A 1 154 ? -9.539 -29.469 4.434 1 82.56 154 PRO A C 1
ATOM 1233 O O . PRO A 1 154 ? -9.961 -29.328 5.586 1 82.56 154 PRO A O 1
ATOM 1236 N N . PHE A 1 155 ? -9.562 -30.594 3.832 1 80.81 155 PHE A N 1
ATOM 1237 C CA . PHE A 1 155 ? -10.117 -31.797 4.461 1 80.81 155 PHE A CA 1
ATOM 1238 C C . PHE A 1 155 ? -9.008 -32.625 5.098 1 80.81 155 PHE A C 1
ATOM 1240 O O . PHE A 1 155 ? -8.086 -33.062 4.41 1 80.81 155 PHE A O 1
ATOM 1247 N N . ILE A 1 156 ? -9.328 -32.688 6.438 1 79 156 ILE A N 1
ATOM 1248 C CA . ILE A 1 156 ? -8.344 -33.438 7.219 1 79 156 ILE A CA 1
ATOM 1249 C C . ILE A 1 156 ? -8.773 -34.875 7.328 1 79 156 ILE A C 1
ATOM 1251 O O . ILE A 1 156 ? -9.969 -35.188 7.449 1 79 156 ILE A O 1
ATOM 1255 N N . ASP A 1 157 ? -8.07 -35.906 6.914 1 76.25 157 ASP A N 1
ATOM 1256 C CA . ASP A 1 157 ? -8.273 -37.344 7.125 1 76.25 157 ASP A CA 1
ATOM 1257 C C . ASP A 1 157 ? -9.125 -37.969 6.012 1 76.25 157 ASP A C 1
ATOM 1259 O O . ASP A 1 157 ? -9.859 -38.906 6.234 1 76.25 157 ASP A O 1
ATOM 1263 N N . HIS A 1 158 ? -9.242 -37.281 5.031 1 79.94 158 HIS A N 1
ATOM 1264 C CA . HIS A 1 158 ? -9.906 -37.875 3.885 1 79.94 158 HIS A CA 1
ATOM 1265 C C . HIS A 1 158 ? -8.977 -38.875 3.18 1 79.94 158 HIS A C 1
ATOM 1267 O O . HIS A 1 158 ? -7.816 -38.562 2.922 1 79.94 158 HIS A O 1
ATOM 1273 N N . PRO A 1 159 ? -9.516 -39.938 3.01 1 82.12 159 PRO A N 1
ATOM 1274 C CA . PRO A 1 159 ? -8.672 -40.938 2.346 1 82.12 159 PRO A CA 1
ATOM 1275 C C . PRO A 1 159 ? -8.297 -40.531 0.921 1 82.12 159 PRO A C 1
ATOM 1277 O O . PRO A 1 159 ? -9.109 -39.938 0.208 1 82.12 159 PRO A O 1
ATOM 1280 N N . TYR A 1 160 ? -7.129 -40.875 0.571 1 87.56 160 TYR A N 1
ATOM 1281 C CA . TYR A 1 160 ? -6.676 -40.656 -0.798 1 87.56 160 TYR A CA 1
ATOM 1282 C C . TYR A 1 160 ? -7.316 -41.656 -1.752 1 87.56 160 TYR A C 1
ATOM 1284 O O . TYR A 1 160 ? -7.238 -42.875 -1.536 1 87.56 160 TYR A O 1
ATOM 1292 N N . PRO A 1 161 ? -7.891 -41.219 -2.785 1 87.81 161 PRO A N 1
ATOM 1293 C CA . PRO A 1 161 ? -8.766 -42.094 -3.568 1 87.81 161 PRO A CA 1
ATOM 1294 C C . PRO A 1 161 ? -8 -42.906 -4.602 1 87.81 161 PRO A C 1
ATOM 1296 O O . PRO A 1 161 ? -8.578 -43.781 -5.25 1 87.81 161 PRO A O 1
ATOM 1299 N N . PHE A 1 162 ? -6.742 -42.75 -4.801 1 93.56 162 PHE A N 1
ATOM 1300 C CA . PHE A 1 162 ? -6.016 -43.438 -5.867 1 93.56 162 PHE A CA 1
ATOM 1301 C C . PHE A 1 162 ? -4.895 -44.281 -5.297 1 93.56 162 PHE A C 1
ATOM 1303 O O . PHE A 1 162 ? -4.484 -44.094 -4.152 1 93.56 162 PHE A O 1
ATOM 1310 N N . ILE A 1 163 ? -4.449 -45.219 -6.125 1 94.69 163 ILE A N 1
ATOM 1311 C CA . ILE A 1 163 ? -3.307 -46.031 -5.781 1 94.69 163 ILE A CA 1
ATOM 1312 C C . ILE A 1 163 ? -2.01 -45.281 -6.031 1 94.69 163 ILE A C 1
ATOM 1314 O O . ILE A 1 163 ? -1.874 -44.594 -7.039 1 94.69 163 ILE A O 1
ATOM 1318 N N . VAL A 1 164 ? -1.127 -45.406 -5.039 1 96.19 164 VAL A N 1
ATOM 1319 C CA . VAL A 1 164 ? 0.189 -44.781 -5.168 1 96.19 164 VAL A CA 1
ATOM 1320 C C . VAL A 1 164 ? 1.229 -45.844 -5.508 1 96.19 164 VAL A C 1
ATOM 1322 O O . VAL A 1 164 ? 1.336 -46.875 -4.82 1 96.19 164 VAL A O 1
ATOM 1325 N N . ASP A 1 165 ? 1.948 -45.625 -6.605 1 97.44 165 ASP A N 1
ATOM 1326 C CA . ASP A 1 165 ? 2.924 -46.594 -7.078 1 97.44 165 ASP A CA 1
ATOM 1327 C C . ASP A 1 165 ? 4.051 -45.938 -7.855 1 97.44 165 ASP A C 1
ATOM 1329 O O . ASP A 1 165 ? 3.867 -44.844 -8.398 1 97.44 165 ASP A O 1
ATOM 1333 N N . GLU A 1 166 ? 5.215 -46.562 -7.855 1 98 166 GLU A N 1
ATOM 1334 C CA . GLU A 1 166 ? 6.297 -46.031 -8.68 1 98 166 GLU A CA 1
ATOM 1335 C C . GLU A 1 166 ? 5.996 -46.188 -10.164 1 98 166 GLU A C 1
ATOM 1337 O O . GLU A 1 166 ? 6.488 -45.438 -11 1 98 166 GLU A O 1
ATOM 1342 N N . ASP A 1 167 ? 5.273 -47.25 -10.492 1 98.06 167 ASP A N 1
ATOM 1343 C CA . ASP A 1 167 ? 4.777 -47.375 -11.859 1 98.06 167 ASP A CA 1
ATOM 1344 C C . ASP A 1 167 ? 3.635 -46.406 -12.117 1 98.06 167 ASP A C 1
ATOM 1346 O O . ASP A 1 167 ? 2.463 -46.812 -12.094 1 98.06 167 ASP A O 1
ATOM 1350 N N . CYS A 1 168 ? 3.959 -45.219 -12.469 1 98.44 168 CYS A N 1
ATOM 1351 C CA . CYS A 1 168 ? 2.961 -44.156 -12.43 1 98.44 168 CYS A CA 1
ATOM 1352 C C . CYS A 1 168 ? 3.033 -43.281 -13.68 1 98.44 168 CYS A C 1
ATOM 1354 O O . CYS A 1 168 ? 2.396 -42.219 -13.75 1 98.44 168 CYS A O 1
ATOM 1356 N N . LEU A 1 169 ? 3.824 -43.625 -14.727 1 98.69 169 LEU A N 1
ATOM 1357 C CA . LEU A 1 169 ? 3.98 -42.781 -15.906 1 98.69 169 LEU A CA 1
ATOM 1358 C C . LEU A 1 169 ? 2.834 -43 -16.891 1 98.69 169 LEU A C 1
ATOM 1360 O O . LEU A 1 169 ? 3.02 -43.594 -17.938 1 98.69 169 LEU A O 1
ATOM 1364 N N . TYR A 1 170 ? 1.733 -42.469 -16.531 1 98.62 170 TYR A N 1
ATOM 1365 C CA . TYR A 1 170 ? 0.488 -42.562 -17.281 1 98.62 170 TYR A CA 1
ATOM 1366 C C . TYR A 1 170 ? -0.094 -41.188 -17.578 1 98.62 170 TYR A C 1
ATOM 1368 O O . TYR A 1 170 ? 0.24 -40.219 -16.906 1 98.62 170 TYR A O 1
ATOM 1376 N N . LEU A 1 171 ? -0.873 -41.094 -18.641 1 98.62 171 LEU A N 1
ATOM 1377 C CA . LEU A 1 171 ? -1.622 -39.875 -18.953 1 98.62 171 LEU A CA 1
ATOM 1378 C C . LEU A 1 171 ? -3.072 -40.188 -19.297 1 98.62 171 LEU A C 1
ATOM 1380 O O . LEU A 1 171 ? -3.438 -41.375 -19.406 1 98.62 171 LEU A O 1
ATOM 1384 N N . ASN A 1 172 ? -3.91 -39.25 -19.25 1 98.81 172 ASN A N 1
ATOM 1385 C CA . ASN A 1 172 ? -5.316 -39.344 -19.625 1 98.81 172 ASN A CA 1
ATOM 1386 C C . ASN A 1 172 ? -5.625 -38.469 -20.828 1 98.81 172 ASN A C 1
ATOM 1388 O O . ASN A 1 172 ? -5.094 -37.344 -20.969 1 98.81 172 ASN A O 1
ATOM 1392 N N . ILE A 1 173 ? -6.512 -39 -21.703 1 98.81 173 ILE A N 1
ATOM 1393 C CA . ILE A 1 173 ? -6.875 -38.25 -22.906 1 98.81 173 ILE A CA 1
ATOM 1394 C C . ILE A 1 173 ? -8.391 -38.094 -22.969 1 98.81 173 ILE A C 1
ATOM 1396 O O . ILE A 1 173 ? -9.141 -39.062 -22.859 1 98.81 173 ILE A O 1
ATOM 1400 N N . PHE A 1 174 ? -8.812 -36.875 -23.109 1 98.69 174 PHE A N 1
ATOM 1401 C CA . PHE A 1 174 ? -10.203 -36.5 -23.312 1 98.69 174 PHE A CA 1
ATOM 1402 C C . PHE A 1 174 ? -10.391 -35.844 -24.672 1 98.69 174 PHE A C 1
ATOM 1404 O O . PHE A 1 174 ? -9.781 -34.781 -24.938 1 98.69 174 PHE A O 1
ATOM 1411 N N . SER A 1 175 ? -11.203 -36.406 -25.516 1 97.81 175 SER A N 1
ATOM 1412 C CA . SER A 1 175 ? -11.336 -35.906 -26.891 1 97.81 175 SER A CA 1
ATOM 1413 C C . SER A 1 175 ? -12.797 -35.625 -27.234 1 97.81 175 SER A C 1
ATOM 1415 O O . SER A 1 175 ? -13.68 -36.406 -26.859 1 97.81 175 SER A O 1
ATOM 1417 N N . PRO A 1 176 ? -13.023 -34.5 -27.922 1 95.44 176 PRO A N 1
ATOM 1418 C CA . PRO A 1 176 ? -14.391 -34.219 -28.328 1 95.44 176 PRO A CA 1
ATOM 1419 C C . PRO A 1 176 ? -14.828 -35.031 -29.547 1 95.44 176 PRO A C 1
ATOM 1421 O O . PRO A 1 176 ? -16.031 -35.156 -29.812 1 95.44 176 PRO A O 1
ATOM 1424 N N . ASP A 1 177 ? -13.844 -35.5 -30.25 1 91.31 177 ASP A N 1
ATOM 1425 C CA . ASP A 1 177 ? -14.125 -36.281 -31.453 1 91.31 177 ASP A CA 1
ATOM 1426 C C . ASP A 1 177 ? -12.922 -37.125 -31.859 1 91.31 177 ASP A C 1
ATOM 1428 O O . ASP A 1 177 ? -11.781 -36.656 -31.844 1 91.31 177 ASP A O 1
ATOM 1432 N N . ILE A 1 178 ? -13.172 -38.406 -32.156 1 85.19 178 ILE A N 1
ATOM 1433 C CA . ILE A 1 178 ? -12.055 -39.281 -32.531 1 85.19 178 ILE A CA 1
ATOM 1434 C C . ILE A 1 178 ? -12.273 -39.812 -33.969 1 85.19 178 ILE A C 1
ATOM 1436 O O . ILE A 1 178 ? -11.586 -40.75 -34.406 1 85.19 178 ILE A O 1
ATOM 1440 N N . SER A 1 179 ? -13.266 -39.281 -34.625 1 75.62 179 SER A N 1
ATOM 1441 C CA . SER A 1 179 ? -13.578 -39.781 -35.969 1 75.62 179 SER A CA 1
ATOM 1442 C C . SER A 1 179 ? -12.461 -39.469 -36.938 1 75.62 179 SER A C 1
ATOM 1444 O O . SER A 1 179 ? -11.906 -38.375 -36.906 1 75.62 179 SER A O 1
ATOM 1446 N N . ARG A 1 180 ? -11.844 -40.469 -37.5 1 61.84 180 ARG A N 1
ATOM 1447 C CA . ARG A 1 180 ? -10.797 -40.312 -38.5 1 61.84 180 ARG A CA 1
ATOM 1448 C C . ARG A 1 180 ? -11.227 -39.406 -39.625 1 61.84 180 ARG A C 1
ATOM 1450 O O . ARG A 1 180 ? -10.391 -38.781 -40.281 1 61.84 180 ARG A O 1
ATOM 1457 N N . ASN A 1 181 ? -12.5 -39.469 -39.906 1 52.56 181 ASN A N 1
ATOM 1458 C CA . ASN A 1 181 ? -13.031 -38.688 -41.031 1 52.56 181 ASN A CA 1
ATOM 1459 C C . ASN A 1 181 ? -13.297 -37.25 -40.625 1 52.56 181 ASN A C 1
ATOM 1461 O O . ASN A 1 181 ? -13.891 -36.469 -41.375 1 52.56 181 ASN A O 1
ATOM 1465 N N . ALA A 1 182 ? -12.82 -37.062 -39.406 1 57.97 182 ALA A N 1
ATOM 1466 C CA . ALA A 1 182 ? -13.109 -35.688 -38.969 1 57.97 182 ALA A CA 1
ATOM 1467 C C . ALA A 1 182 ? -12.273 -34.688 -39.75 1 57.97 182 ALA A C 1
ATOM 1469 O O . ALA A 1 182 ? -11.07 -34.875 -39.938 1 57.97 182 ALA A O 1
ATOM 1470 N N . GLN A 1 183 ? -12.852 -34.031 -40.719 1 57.47 183 GLN A N 1
ATOM 1471 C CA . GLN A 1 183 ? -12.211 -32.969 -41.5 1 57.47 183 GLN A CA 1
ATOM 1472 C C . GLN A 1 183 ? -11.398 -32.031 -40.625 1 57.47 183 GLN A C 1
ATOM 1474 O O . GLN A 1 183 ? -10.414 -31.453 -41.062 1 57.47 183 GLN A O 1
ATOM 1479 N N . GLN A 1 184 ? -11.727 -32 -39.281 1 76.19 184 GLN A N 1
ATOM 1480 C CA . GLN A 1 184 ? -11.102 -30.969 -38.469 1 76.19 184 GLN A CA 1
ATOM 1481 C C . GLN A 1 184 ? -10.336 -31.578 -37.281 1 76.19 184 GLN A C 1
ATOM 1483 O O . GLN A 1 184 ? -10.844 -32.469 -36.594 1 76.19 184 GLN A O 1
ATOM 1488 N N . GLN A 1 185 ? -8.992 -31.406 -37.156 1 88.94 185 GLN A N 1
ATOM 1489 C CA . GLN A 1 185 ? -8.211 -31.688 -35.969 1 88.94 185 GLN A CA 1
ATOM 1490 C C . GLN A 1 185 ? -8.352 -30.578 -34.938 1 88.94 185 GLN A C 1
ATOM 1492 O O . GLN A 1 185 ? -8.461 -29.406 -35.281 1 88.94 185 GLN A O 1
ATOM 1497 N N . TYR A 1 186 ? -8.477 -31.016 -33.719 1 96.31 186 TYR A N 1
ATOM 1498 C CA . TYR A 1 186 ? -8.703 -30.078 -32.625 1 96.31 186 TYR A CA 1
ATOM 1499 C C . TYR A 1 186 ? -7.391 -29.672 -31.953 1 96.31 186 TYR A C 1
ATOM 1501 O O . TYR A 1 186 ? -6.445 -30.469 -31.906 1 96.31 186 TYR A O 1
ATOM 1509 N N . PRO A 1 187 ? -7.324 -28.422 -31.484 1 97.62 187 PRO A N 1
ATOM 1510 C CA . PRO A 1 187 ? -6.148 -28.078 -30.688 1 97.62 187 PRO A CA 1
ATOM 1511 C C . PRO A 1 187 ? -6.008 -28.953 -29.438 1 97.62 187 PRO A C 1
ATOM 1513 O O . PRO A 1 187 ? -6.996 -29.516 -28.953 1 97.62 187 PRO A O 1
ATOM 1516 N N . VAL A 1 188 ? -4.785 -29.109 -28.969 1 98.69 188 VAL A N 1
ATOM 1517 C CA . VAL A 1 188 ? -4.48 -30 -27.859 1 98.69 188 VAL A CA 1
ATOM 1518 C C . VAL A 1 188 ? -3.99 -29.188 -26.656 1 98.69 188 VAL A C 1
ATOM 1520 O O . VAL A 1 188 ? -3.17 -28.281 -26.812 1 98.69 188 VAL A O 1
ATOM 1523 N N . VAL A 1 189 ? -4.551 -29.438 -25.516 1 98.88 189 VAL A N 1
ATOM 1524 C CA . VAL A 1 189 ? -4.059 -28.891 -24.25 1 98.88 189 VAL A CA 1
ATOM 1525 C C . VAL A 1 189 ? -3.395 -30.016 -23.438 1 98.88 189 VAL A C 1
ATOM 1527 O O . VAL A 1 189 ? -4.016 -31.031 -23.156 1 98.88 189 VAL A O 1
ATOM 1530 N N . VAL A 1 190 ? -2.166 -29.844 -23.141 1 98.94 190 VAL A N 1
ATOM 1531 C CA . VAL A 1 190 ? -1.467 -30.75 -22.234 1 98.94 190 VAL A CA 1
ATOM 1532 C C . VAL A 1 190 ? -1.31 -30.109 -20.875 1 98.94 190 VAL A C 1
ATOM 1534 O O . VAL A 1 190 ? -0.677 -29.047 -20.75 1 98.94 190 VAL A O 1
ATOM 1537 N N . PHE A 1 191 ? -1.879 -30.734 -19.828 1 98.94 191 PHE A N 1
ATOM 1538 C CA . PHE A 1 191 ? -1.936 -30.156 -18.5 1 98.94 191 PHE A CA 1
ATOM 1539 C C . PHE A 1 191 ? -0.941 -30.828 -17.562 1 98.94 191 PHE A C 1
ATOM 1541 O O . PHE A 1 191 ? -0.971 -32.062 -17.406 1 98.94 191 PHE A O 1
ATOM 1548 N N . PHE A 1 192 ? -0.026 -30.062 -17 1 98.88 192 PHE A N 1
ATOM 1549 C CA . PHE A 1 192 ? 0.866 -30.5 -15.93 1 98.88 192 PHE A CA 1
ATOM 1550 C C . PHE A 1 192 ? 0.378 -30.016 -14.578 1 98.88 192 PHE A C 1
ATOM 1552 O O . PHE A 1 192 ? 0.304 -28.797 -14.344 1 98.88 192 PHE A O 1
ATOM 1559 N N . HIS A 1 193 ? 0.088 -30.938 -13.68 1 98.19 193 HIS A N 1
ATOM 1560 C CA . HIS A 1 193 ? -0.495 -30.625 -12.375 1 98.19 193 HIS A CA 1
ATOM 1561 C C . HIS A 1 193 ? 0.539 -30 -11.445 1 98.19 193 HIS A C 1
ATOM 1563 O O . HIS A 1 193 ? 1.742 -30.078 -11.703 1 98.19 193 HIS A O 1
ATOM 1569 N N . GLY A 1 194 ? -0.01 -29.406 -10.406 1 97 194 GLY A N 1
ATOM 1570 C CA . GLY A 1 194 ? 0.828 -28.797 -9.375 1 97 194 GLY A CA 1
ATOM 1571 C C . GLY A 1 194 ? 1.094 -29.734 -8.203 1 97 194 GLY A C 1
ATOM 1572 O O . GLY A 1 194 ? 0.965 -30.953 -8.328 1 97 194 GLY A O 1
ATOM 1573 N N . GLY A 1 195 ? 1.586 -29.125 -7.137 1 95.81 195 GLY A N 1
ATOM 1574 C CA . GLY A 1 195 ? 1.918 -29.875 -5.93 1 95.81 195 GLY A CA 1
ATOM 1575 C C . GLY A 1 195 ? 3.359 -29.688 -5.492 1 95.81 195 GLY A C 1
ATOM 1576 O O . GLY A 1 195 ? 3.938 -30.562 -4.852 1 95.81 195 GLY A O 1
ATOM 1577 N N . ASN A 1 196 ? 3.947 -28.609 -5.895 1 95.56 196 ASN A N 1
ATOM 1578 C CA . ASN A 1 196 ? 5.285 -28.188 -5.488 1 95.56 196 ASN A CA 1
ATOM 1579 C C . ASN A 1 196 ? 6.324 -29.266 -5.801 1 95.56 196 ASN A C 1
ATOM 1581 O O . ASN A 1 196 ? 7.297 -29.422 -5.059 1 95.56 196 ASN A O 1
ATOM 1585 N N . PHE A 1 197 ? 6.055 -30.062 -6.742 1 97.25 197 PHE A N 1
ATOM 1586 C CA . PHE A 1 197 ? 6.902 -31.156 -7.168 1 97.25 197 PHE A CA 1
ATOM 1587 C C . PHE A 1 197 ? 6.957 -32.25 -6.094 1 97.25 197 PHE A C 1
ATOM 1589 O O . PHE A 1 197 ? 7.82 -33.125 -6.137 1 97.25 197 PHE A O 1
ATOM 1596 N N . GLN A 1 198 ? 6.094 -32.125 -5.09 1 95.88 198 GLN A N 1
ATOM 1597 C CA . GLN A 1 198 ? 6.07 -33.094 -4 1 95.88 198 GLN A CA 1
ATOM 1598 C C . GLN A 1 198 ? 4.824 -33.969 -4.066 1 95.88 198 GLN A C 1
ATOM 1600 O O . GLN A 1 198 ? 4.859 -35.125 -3.668 1 95.88 198 GLN A O 1
ATOM 1605 N N . THR A 1 199 ? 3.779 -33.344 -4.453 1 95.75 199 THR A N 1
ATOM 1606 C CA . THR A 1 199 ? 2.502 -34.062 -4.496 1 95.75 199 THR A CA 1
ATOM 1607 C C . THR A 1 199 ? 1.73 -33.688 -5.762 1 95.75 199 THR A C 1
ATOM 1609 O O . THR A 1 199 ? 2.184 -32.875 -6.562 1 95.75 199 THR A O 1
ATOM 1612 N N . GLY A 1 200 ? 0.611 -34.438 -6.004 1 96 200 GLY A N 1
ATOM 1613 C CA . GLY A 1 200 ? -0.266 -34.125 -7.125 1 96 200 GLY A CA 1
ATOM 1614 C C . GLY A 1 200 ? -0.385 -35.281 -8.102 1 96 200 GLY A C 1
ATOM 1615 O O . GLY A 1 200 ? 0.383 -36.25 -8.031 1 96 200 GLY A O 1
ATOM 1616 N N . SER A 1 201 ? -1.381 -35.125 -8.961 1 97.38 201 SER A N 1
ATOM 1617 C CA . SER A 1 201 ? -1.636 -36.188 -9.945 1 97.38 201 SER A CA 1
ATOM 1618 C C . SER A 1 201 ? -2.533 -35.656 -11.07 1 97.38 201 SER A C 1
ATOM 1620 O O . SER A 1 201 ? -3.359 -34.781 -10.852 1 97.38 201 SER A O 1
ATOM 1622 N N . ALA A 1 202 ? -2.348 -36.281 -12.156 1 97.56 202 ALA A N 1
ATOM 1623 C CA . ALA A 1 202 ? -3.254 -36.031 -13.281 1 97.56 202 ALA A CA 1
ATOM 1624 C C . ALA A 1 202 ? -4.672 -36.5 -12.945 1 97.56 202 ALA A C 1
ATOM 1626 O O . ALA A 1 202 ? -5.648 -35.938 -13.438 1 97.56 202 ALA A O 1
ATOM 1627 N N . ASN A 1 203 ? -4.773 -37.469 -12.039 1 96.69 203 ASN A N 1
ATOM 1628 C CA . ASN A 1 203 ? -6.055 -38.062 -11.68 1 96.69 203 ASN A CA 1
ATOM 1629 C C . ASN A 1 203 ? -6.949 -37.062 -10.953 1 96.69 203 ASN A C 1
ATOM 1631 O O . ASN A 1 203 ? -8.164 -37.25 -10.875 1 96.69 203 ASN A O 1
ATOM 1635 N N . ASP A 1 204 ? -6.363 -36.062 -10.477 1 94.94 204 ASP A N 1
ATOM 1636 C CA . ASP A 1 204 ? -7.113 -35.062 -9.719 1 94.94 204 ASP A CA 1
ATOM 1637 C C . ASP A 1 204 ? -7.883 -34.125 -10.641 1 94.94 204 ASP A C 1
ATOM 1639 O O . ASP A 1 204 ? -8.742 -33.375 -10.195 1 94.94 204 ASP A O 1
ATOM 1643 N N . TRP A 1 205 ? -7.691 -34.25 -11.977 1 97.12 205 TRP A N 1
ATOM 1644 C CA . TRP A 1 205 ? -8.195 -33.219 -12.867 1 97.12 205 TRP A CA 1
ATOM 1645 C C . TRP A 1 205 ? -8.883 -33.844 -14.086 1 97.12 205 TRP A C 1
ATOM 1647 O O . TRP A 1 205 ? -8.469 -33.594 -15.219 1 97.12 205 TRP A O 1
ATOM 1657 N N . PRO A 1 206 ? -9.977 -34.562 -13.844 1 97.81 206 PRO A N 1
ATOM 1658 C CA . PRO A 1 206 ? -10.734 -35 -15.023 1 97.81 206 PRO A CA 1
ATOM 1659 C C . PRO A 1 206 ? -11.133 -33.844 -15.922 1 97.81 206 PRO A C 1
ATOM 1661 O O . PRO A 1 206 ? -11.602 -32.812 -15.438 1 97.81 206 PRO A O 1
ATOM 1664 N N . ALA A 1 207 ? -10.969 -34.031 -17.234 1 98.62 207 ALA A N 1
ATOM 1665 C CA . ALA A 1 207 ? -11.023 -32.875 -18.109 1 98.62 207 ALA A CA 1
ATOM 1666 C C . ALA A 1 207 ? -12.195 -32.969 -19.078 1 98.62 207 ALA A C 1
ATOM 1668 O O . ALA A 1 207 ? -12.141 -32.438 -20.188 1 98.62 207 ALA A O 1
ATOM 1669 N N . HIS A 1 208 ? -13.305 -33.656 -18.703 1 98.44 208 HIS A N 1
ATOM 1670 C CA . HIS A 1 208 ? -14.477 -33.812 -19.562 1 98.44 208 HIS A CA 1
ATOM 1671 C C . HIS A 1 208 ? -15.055 -32.438 -19.953 1 98.44 208 HIS A C 1
ATOM 1673 O O . HIS A 1 208 ? -15.391 -32.219 -21.109 1 98.44 208 HIS A O 1
ATOM 1679 N N . GLY A 1 209 ? -15.172 -31.594 -18.969 1 98 209 GLY A N 1
ATOM 1680 C CA . GLY A 1 209 ? -15.734 -30.266 -19.203 1 98 209 GLY A CA 1
ATOM 1681 C C . GLY A 1 209 ? -14.93 -29.453 -20.188 1 98 209 GLY A C 1
ATOM 1682 O O . GLY A 1 209 ? -15.484 -28.844 -21.109 1 98 209 GLY A O 1
ATOM 1683 N N . LEU A 1 210 ? -13.648 -29.406 -19.984 1 98.19 210 LEU A N 1
ATOM 1684 C CA . LEU A 1 210 ? -12.773 -28.625 -20.844 1 98.19 210 LEU A CA 1
ATOM 1685 C C . LEU A 1 210 ? -12.742 -29.203 -22.25 1 98.19 210 LEU A C 1
ATOM 1687 O O . LEU A 1 210 ? -12.766 -28.469 -23.234 1 98.19 210 LEU A O 1
ATOM 1691 N N . ALA A 1 211 ? -12.688 -30.484 -22.391 1 98.38 211 ALA A N 1
ATOM 1692 C CA . ALA A 1 211 ? -12.664 -31.156 -23.688 1 98.38 211 ALA A CA 1
ATOM 1693 C C . ALA A 1 211 ? -13.961 -30.906 -24.453 1 98.38 211 ALA A C 1
ATOM 1695 O O . ALA A 1 211 ? -13.961 -30.844 -25.688 1 98.38 211 ALA A O 1
ATOM 1696 N N . SER A 1 212 ? -15.047 -30.781 -23.766 1 97.81 212 SER A N 1
ATOM 1697 C CA . SER A 1 212 ? -16.344 -30.562 -24.391 1 97.81 212 SER A CA 1
ATOM 1698 C C . SER A 1 212 ? -16.375 -29.219 -25.125 1 97.81 212 SER A C 1
ATOM 1700 O O . SER A 1 212 ? -17.281 -28.984 -25.938 1 97.81 212 SER A O 1
ATOM 1702 N N . ARG A 1 213 ? -15.367 -28.453 -24.891 1 96.69 213 ARG A N 1
ATOM 1703 C CA . ARG A 1 213 ? -15.312 -27.156 -25.547 1 96.69 213 ARG A CA 1
ATOM 1704 C C . ARG A 1 213 ? -14.562 -27.219 -26.875 1 96.69 213 ARG A C 1
ATOM 1706 O O . ARG A 1 213 ? -14.18 -26.203 -27.438 1 96.69 213 ARG A O 1
ATOM 1713 N N . GLY A 1 214 ? -14.258 -28.328 -27.344 1 96.19 214 GLY A N 1
ATOM 1714 C CA . GLY A 1 214 ? -13.656 -28.516 -28.656 1 96.19 214 GLY A CA 1
ATOM 1715 C C . GLY A 1 214 ? -12.141 -28.531 -28.609 1 96.19 214 GLY A C 1
ATOM 1716 O O . GLY A 1 214 ? -11.484 -27.938 -29.469 1 96.19 214 GLY A O 1
ATOM 1717 N N . MET A 1 215 ? -11.625 -29.188 -27.625 1 97.69 215 MET A N 1
ATOM 1718 C CA . MET A 1 215 ? -10.18 -29.375 -27.484 1 97.69 215 MET A CA 1
ATOM 1719 C C . MET A 1 215 ? -9.867 -30.781 -26.984 1 97.69 215 MET A C 1
ATOM 1721 O O . MET A 1 215 ? -10.625 -31.344 -26.188 1 97.69 215 MET A O 1
ATOM 1725 N N . VAL A 1 216 ? -8.781 -31.312 -27.484 1 98.38 216 VAL A N 1
ATOM 1726 C CA . VAL A 1 216 ? -8.273 -32.531 -26.875 1 98.38 216 VAL A CA 1
ATOM 1727 C C . VAL A 1 216 ? -7.441 -32.188 -25.641 1 98.38 216 VAL A C 1
ATOM 1729 O O . VAL A 1 216 ? -6.531 -31.359 -25.703 1 98.38 216 VAL A O 1
ATOM 1732 N N . VAL A 1 217 ? -7.812 -32.75 -24.484 1 98.88 217 VAL A N 1
ATOM 1733 C CA . VAL A 1 217 ? -7.105 -32.438 -23.25 1 98.88 217 VAL A CA 1
ATOM 1734 C C . VAL A 1 217 ? -6.355 -33.688 -22.766 1 98.88 217 VAL A C 1
ATOM 1736 O O . VAL A 1 217 ? -6.938 -34.781 -22.656 1 98.88 217 VAL A O 1
ATOM 1739 N N . VAL A 1 218 ? -5.078 -33.5 -22.531 1 98.94 218 VAL A N 1
ATOM 1740 C CA . VAL A 1 218 ? -4.219 -34.562 -22 1 98.94 218 VAL A CA 1
ATOM 1741 C C . VAL A 1 218 ? -3.703 -34.156 -20.625 1 98.94 218 VAL A C 1
ATOM 1743 O O . VAL A 1 218 ? -3.094 -33.094 -20.453 1 98.94 218 VAL A O 1
ATOM 1746 N N . THR A 1 219 ? -4.016 -34.906 -19.562 1 98.88 219 THR A N 1
ATOM 1747 C CA . THR A 1 219 ? -3.443 -34.688 -18.234 1 98.88 219 THR A CA 1
ATOM 1748 C C . THR A 1 219 ? -2.348 -35.719 -17.953 1 98.88 219 THR A C 1
ATOM 1750 O O . THR A 1 219 ? -2.477 -36.875 -18.312 1 98.88 219 THR A O 1
ATOM 1753 N N . VAL A 1 220 ? -1.237 -35.312 -17.297 1 98.88 220 VAL A N 1
ATOM 1754 C CA . VAL A 1 220 ? -0.04 -36.125 -17.297 1 98.88 220 VAL A CA 1
ATOM 1755 C C . VAL A 1 220 ? 0.457 -36.312 -15.859 1 98.88 220 VAL A C 1
ATOM 1757 O O . VAL A 1 220 ? 0.564 -35.344 -15.109 1 98.88 220 VAL A O 1
ATOM 1760 N N . ASN A 1 221 ? 0.747 -37.562 -15.508 1 98.75 221 ASN A N 1
ATOM 1761 C CA . ASN A 1 221 ? 1.536 -37.844 -14.312 1 98.75 221 ASN A CA 1
ATOM 1762 C C . ASN A 1 221 ? 3.033 -37.75 -14.594 1 98.75 221 ASN A C 1
ATOM 1764 O O . ASN A 1 221 ? 3.475 -38.031 -15.711 1 98.75 221 ASN A O 1
ATOM 1768 N N . TYR A 1 222 ? 3.766 -37.344 -13.672 1 98.81 222 TYR A N 1
ATOM 1769 C CA . TYR A 1 222 ? 5.223 -37.344 -13.711 1 98.81 222 TYR A CA 1
ATOM 1770 C C . TYR A 1 222 ? 5.809 -37.594 -12.328 1 98.81 222 TYR A C 1
ATOM 1772 O O . TYR A 1 222 ? 5.133 -37.375 -11.312 1 98.81 222 TYR A O 1
ATOM 1780 N N . ARG A 1 223 ? 6.969 -38.062 -12.188 1 98.25 223 ARG A N 1
ATOM 1781 C CA . ARG A 1 223 ? 7.578 -38.406 -10.914 1 98.25 223 ARG A CA 1
ATOM 1782 C C . ARG A 1 223 ? 7.801 -37.188 -10.039 1 98.25 223 ARG A C 1
ATOM 1784 O O . ARG A 1 223 ? 8.133 -36.125 -10.539 1 98.25 223 ARG A O 1
ATOM 1791 N N . LEU A 1 224 ? 7.75 -37.5 -8.75 1 98.06 224 LEU A N 1
ATOM 1792 C CA . LEU A 1 224 ? 7.742 -36.406 -7.77 1 98.06 224 LEU A CA 1
ATOM 1793 C C . LEU A 1 224 ? 8.836 -36.594 -6.727 1 98.06 224 LEU A C 1
ATOM 1795 O O . LEU A 1 224 ? 9.406 -37.688 -6.617 1 98.06 224 LEU A O 1
ATOM 1799 N N . GLY A 1 225 ? 9.133 -35.562 -5.973 1 96.81 225 GLY A N 1
ATOM 1800 C CA . GLY A 1 225 ? 10.031 -35.656 -4.832 1 96.81 225 GLY A CA 1
ATOM 1801 C C . GLY A 1 225 ? 11.375 -36.25 -5.176 1 96.81 225 GLY A C 1
ATOM 1802 O O . GLY A 1 225 ? 11.969 -35.938 -6.203 1 96.81 225 GLY A O 1
ATOM 1803 N N . ALA A 1 226 ? 11.773 -37.125 -4.344 1 97.44 226 ALA A N 1
ATOM 1804 C CA . ALA A 1 226 ? 13.07 -37.781 -4.52 1 97.44 226 ALA A CA 1
ATOM 1805 C C . ALA A 1 226 ? 13.102 -38.594 -5.809 1 97.44 226 ALA A C 1
ATOM 1807 O O . ALA A 1 226 ? 14.133 -38.656 -6.48 1 97.44 226 ALA A O 1
ATOM 1808 N N . PHE A 1 227 ? 11.984 -39.125 -6.191 1 98.19 227 PHE A N 1
ATOM 1809 C CA . PHE A 1 227 ? 11.922 -40 -7.344 1 98.19 227 PHE A CA 1
ATOM 1810 C C . PHE A 1 227 ? 12.062 -39.219 -8.641 1 98.19 227 PHE A C 1
ATOM 1812 O O . PHE A 1 227 ? 12.539 -39.75 -9.648 1 98.19 227 PHE A O 1
ATOM 1819 N N . GLY A 1 228 ? 11.688 -38 -8.57 1 98.06 228 GLY A N 1
ATOM 1820 C CA . GLY A 1 228 ? 11.727 -37.219 -9.781 1 98.06 228 GLY A CA 1
ATOM 1821 C C . GLY A 1 228 ? 12.945 -36.312 -9.852 1 98.06 228 GLY A C 1
ATOM 1822 O O . GLY A 1 228 ? 13.359 -35.906 -10.945 1 98.06 228 GLY A O 1
ATOM 1823 N N . PHE A 1 229 ? 13.609 -36 -8.641 1 97.69 229 PHE A N 1
ATOM 1824 C CA . PHE A 1 229 ? 14.492 -34.844 -8.727 1 97.69 229 PHE A CA 1
ATOM 1825 C C . PHE A 1 229 ? 15.75 -35.031 -7.891 1 97.69 229 PHE A C 1
ATOM 1827 O O . PHE A 1 229 ? 16.625 -34.188 -7.852 1 97.69 229 PHE A O 1
ATOM 1834 N N . MET A 1 230 ? 15.891 -36.156 -7.25 1 97.12 230 MET A N 1
ATOM 1835 C CA . MET A 1 230 ? 17.141 -36.469 -6.574 1 97.12 230 MET A CA 1
ATOM 1836 C C . MET A 1 230 ? 18.312 -36.469 -7.562 1 97.12 230 MET A C 1
ATOM 1838 O O . MET A 1 230 ? 18.172 -36.969 -8.688 1 97.12 230 MET A O 1
ATOM 1842 N N . SER A 1 231 ? 19.422 -35.875 -7.141 1 96.56 231 SER A N 1
ATOM 1843 C CA . SER A 1 231 ? 20.562 -35.688 -8.047 1 96.56 231 SER A CA 1
ATOM 1844 C C . SER A 1 231 ? 21.891 -35.719 -7.293 1 96.56 231 SER A C 1
ATOM 1846 O O . SER A 1 231 ? 21.953 -35.375 -6.113 1 96.56 231 SER A O 1
ATOM 1848 N N . LEU A 1 232 ? 22.938 -36.156 -7.973 1 95.81 232 LEU A N 1
ATOM 1849 C CA . LEU A 1 232 ? 24.281 -36.094 -7.43 1 95.81 232 LEU A CA 1
ATOM 1850 C C . LEU A 1 232 ? 25 -34.844 -7.863 1 95.81 232 LEU A C 1
ATOM 1852 O O . LEU A 1 232 ? 26.219 -34.75 -7.766 1 95.81 232 LEU A O 1
ATOM 1856 N N . GLY A 1 233 ? 24.188 -33.906 -8.352 1 93.75 233 GLY A N 1
ATOM 1857 C CA . GLY A 1 233 ? 24.75 -32.625 -8.734 1 93.75 233 GLY A CA 1
ATOM 1858 C C . GLY A 1 233 ? 25.438 -32.656 -10.078 1 93.75 233 GLY A C 1
ATOM 1859 O O . GLY A 1 233 ? 26.109 -31.688 -10.453 1 93.75 233 GLY A O 1
ATOM 1860 N N . ASP A 1 234 ? 25.312 -33.719 -10.797 1 92.31 234 ASP A N 1
ATOM 1861 C CA . ASP A 1 234 ? 25.891 -33.875 -12.125 1 92.31 234 ASP A CA 1
ATOM 1862 C C . ASP A 1 234 ? 24.844 -33.719 -13.211 1 92.31 234 ASP A C 1
ATOM 1864 O O . ASP A 1 234 ? 23.688 -33.375 -12.93 1 92.31 234 ASP A O 1
ATOM 1868 N N . SER A 1 235 ? 25.266 -33.906 -14.445 1 91.38 235 SER A N 1
ATOM 1869 C CA . SER A 1 235 ? 24.359 -33.688 -15.562 1 91.38 235 SER A CA 1
ATOM 1870 C C . SER A 1 235 ? 23.609 -34.969 -15.906 1 91.38 235 SER A C 1
ATOM 1872 O O . SER A 1 235 ? 22.656 -34.938 -16.688 1 91.38 235 SER A O 1
ATOM 1874 N N . ASP A 1 236 ? 23.922 -36 -15.258 1 90.44 236 ASP A N 1
ATOM 1875 C CA . ASP A 1 236 ? 23.359 -37.281 -15.68 1 90.44 236 ASP A CA 1
ATOM 1876 C C . ASP A 1 236 ? 22.297 -37.75 -14.695 1 90.44 236 ASP A C 1
ATOM 1878 O O . ASP A 1 236 ? 21.438 -38.594 -15.055 1 90.44 236 ASP A O 1
ATOM 1882 N N . SER A 1 237 ? 22.391 -37.281 -13.5 1 93.12 237 SER A N 1
ATOM 1883 C CA . SER A 1 237 ? 21.406 -37.688 -12.516 1 93.12 237 SER A CA 1
ATOM 1884 C C . SER A 1 237 ? 20.438 -36.562 -12.195 1 93.12 237 SER A C 1
ATOM 1886 O O . SER A 1 237 ? 20.812 -35.375 -12.234 1 93.12 237 SER A O 1
ATOM 1888 N N . GLY A 1 238 ? 19.188 -37 -12.07 1 94.81 238 GLY A N 1
ATOM 1889 C CA . GLY A 1 238 ? 18.188 -36.062 -11.594 1 94.81 238 GLY A CA 1
ATOM 1890 C C . GLY A 1 238 ? 17.312 -35.531 -12.703 1 94.81 238 GLY A C 1
ATOM 1891 O O . GLY A 1 238 ? 17.438 -35.938 -13.859 1 94.81 238 GLY A O 1
ATOM 1892 N N . ASN A 1 239 ? 16.344 -34.688 -12.344 1 97.94 239 ASN A N 1
ATOM 1893 C CA . ASN A 1 239 ? 15.367 -34.031 -13.203 1 97.94 239 ASN A CA 1
ATOM 1894 C C . ASN A 1 239 ? 14.555 -35.031 -14.008 1 97.94 239 ASN A C 1
ATOM 1896 O O . ASN A 1 239 ? 14.188 -34.781 -15.156 1 97.94 239 ASN A O 1
ATOM 1900 N N . TYR A 1 240 ? 14.375 -36.188 -13.461 1 98.5 240 TYR A N 1
ATOM 1901 C CA . TYR A 1 240 ? 13.586 -37.219 -14.133 1 98.5 240 TYR A CA 1
ATOM 1902 C C . TYR A 1 240 ? 12.141 -36.75 -14.312 1 98.5 240 TYR A C 1
ATOM 1904 O O . TYR A 1 240 ? 11.492 -37.125 -15.305 1 98.5 240 TYR A O 1
ATOM 1912 N N . GLY A 1 241 ? 11.633 -36.031 -13.352 1 98.56 241 GLY A N 1
ATOM 1913 C CA . GLY A 1 241 ? 10.289 -35.5 -13.484 1 98.56 241 GLY A CA 1
ATOM 1914 C C . GLY A 1 241 ? 10.117 -34.625 -14.711 1 98.56 241 GLY A C 1
ATOM 1915 O O . GLY A 1 241 ? 9.094 -34.688 -15.398 1 98.56 241 GLY A O 1
ATOM 1916 N N . LEU A 1 242 ? 11.094 -33.781 -15.016 1 98.38 242 LEU A N 1
ATOM 1917 C CA . LEU A 1 242 ? 11.047 -32.938 -16.219 1 98.38 242 LEU A CA 1
ATOM 1918 C C . LEU A 1 242 ? 11.18 -33.781 -17.469 1 98.38 242 LEU A C 1
ATOM 1920 O O . LEU A 1 242 ? 10.539 -33.5 -18.484 1 98.38 242 LEU A O 1
ATOM 1924 N N . GLN A 1 243 ? 12.023 -34.781 -17.391 1 98.5 243 GLN A N 1
ATOM 1925 C CA . GLN A 1 243 ? 12.195 -35.688 -18.516 1 98.5 243 GLN A CA 1
ATOM 1926 C C . GLN A 1 243 ? 10.914 -36.469 -18.781 1 98.5 243 GLN A C 1
ATOM 1928 O O . GLN A 1 243 ? 10.594 -36.75 -19.938 1 98.5 243 GLN A O 1
ATOM 1933 N N . ASP A 1 244 ? 10.25 -36.875 -17.688 1 98.88 244 ASP A N 1
ATOM 1934 C CA . ASP A 1 244 ? 8.945 -37.5 -17.844 1 98.88 244 ASP A CA 1
ATOM 1935 C C . ASP A 1 244 ? 7.992 -36.594 -18.625 1 98.88 244 ASP A C 1
ATOM 1937 O O . ASP A 1 244 ? 7.316 -37.062 -19.547 1 98.88 244 ASP A O 1
ATOM 1941 N N . GLN A 1 245 ? 7.871 -35.344 -18.25 1 98.81 245 GLN A N 1
ATOM 1942 C CA . GLN A 1 245 ? 7 -34.375 -18.906 1 98.81 245 GLN A CA 1
ATOM 1943 C C . GLN A 1 245 ? 7.355 -34.25 -20.391 1 98.81 245 GLN A C 1
ATOM 1945 O O . GLN A 1 245 ? 6.469 -34.219 -21.25 1 98.81 245 GLN A O 1
ATOM 1950 N N . ARG A 1 246 ? 8.633 -34.219 -20.719 1 98.44 246 ARG A N 1
ATOM 1951 C CA . ARG A 1 246 ? 9.086 -34.125 -22.094 1 98.44 246 ARG A CA 1
ATOM 1952 C C . ARG A 1 246 ? 8.664 -35.344 -22.891 1 98.44 246 ARG A C 1
ATOM 1954 O O . ARG A 1 246 ? 8.203 -35.25 -24.031 1 98.44 246 ARG A O 1
ATOM 1961 N N . LEU A 1 247 ? 8.867 -36.5 -22.266 1 98.69 247 LEU A N 1
ATOM 1962 C CA . LEU A 1 247 ? 8.492 -37.719 -22.969 1 98.69 247 LEU A CA 1
ATOM 1963 C C . LEU A 1 247 ? 6.988 -37.75 -23.219 1 98.69 247 LEU A C 1
ATOM 1965 O O . LEU A 1 247 ? 6.539 -38.281 -24.25 1 98.69 247 LEU A O 1
ATOM 1969 N N . ALA A 1 248 ? 6.207 -37.312 -22.266 1 98.88 248 ALA A N 1
ATOM 1970 C CA . ALA A 1 248 ? 4.762 -37.188 -22.469 1 98.88 248 ALA A CA 1
ATOM 1971 C C . ALA A 1 248 ? 4.438 -36.281 -23.641 1 98.88 248 ALA A C 1
ATOM 1973 O O . ALA A 1 248 ? 3.529 -36.594 -24.422 1 98.88 248 ALA A O 1
ATOM 1974 N N . LEU A 1 249 ? 5.137 -35.156 -23.781 1 98.81 249 LEU A N 1
ATOM 1975 C CA . LEU A 1 249 ? 4.941 -34.25 -24.906 1 98.81 249 LEU A CA 1
ATOM 1976 C C . LEU A 1 249 ? 5.309 -34.938 -26.219 1 98.81 249 LEU A C 1
ATOM 1978 O O . LEU A 1 249 ? 4.668 -34.719 -27.25 1 98.81 249 LEU A O 1
ATOM 1982 N N . GLU A 1 250 ? 6.34 -35.75 -26.219 1 98.5 250 GLU A N 1
ATOM 1983 C CA . GLU A 1 250 ? 6.711 -36.5 -27.391 1 98.5 250 GLU A CA 1
ATOM 1984 C C . GLU A 1 250 ? 5.637 -37.531 -27.75 1 98.5 250 GLU A C 1
ATOM 1986 O O . GLU A 1 250 ? 5.34 -37.75 -28.938 1 98.5 250 GLU A O 1
ATOM 1991 N N . PHE A 1 251 ? 5.098 -38.156 -26.734 1 98.38 251 PHE A N 1
ATOM 1992 C CA . PHE A 1 251 ? 3.975 -39.062 -26.953 1 98.38 251 PHE A CA 1
ATOM 1993 C C . PHE A 1 251 ? 2.832 -38.344 -27.656 1 98.38 251 PHE A C 1
ATOM 1995 O O . PHE A 1 251 ? 2.23 -38.875 -28.594 1 98.38 251 PHE A O 1
ATOM 2002 N N . VAL A 1 252 ? 2.482 -37.156 -27.203 1 98.56 252 VAL A N 1
ATOM 2003 C CA . VAL A 1 252 ? 1.418 -36.344 -27.781 1 98.56 252 VAL A CA 1
ATOM 2004 C C . VAL A 1 252 ? 1.754 -36.031 -29.25 1 98.56 252 VAL A C 1
ATOM 2006 O O . VAL A 1 252 ? 0.904 -36.156 -30.125 1 98.56 252 VAL A O 1
ATOM 2009 N N . ARG A 1 253 ? 2.934 -35.594 -29.5 1 97.75 253 ARG A N 1
ATOM 2010 C CA . ARG A 1 253 ? 3.371 -35.281 -30.859 1 97.75 253 ARG A CA 1
ATOM 2011 C C . ARG A 1 253 ? 3.17 -36.5 -31.766 1 97.75 253 ARG A C 1
ATOM 2013 O O . ARG A 1 253 ? 2.664 -36.375 -32.875 1 97.75 253 ARG A O 1
ATOM 2020 N N . ASP A 1 254 ? 3.438 -37.656 -31.328 1 97.19 254 ASP A N 1
ATOM 2021 C CA . ASP A 1 254 ? 3.527 -38.844 -32.156 1 97.19 254 ASP A CA 1
ATOM 2022 C C . ASP A 1 254 ? 2.16 -39.5 -32.344 1 97.19 254 ASP A C 1
ATOM 2024 O O . ASP A 1 254 ? 1.896 -40.125 -33.344 1 97.19 254 ASP A O 1
ATOM 2028 N N . HIS A 1 255 ? 1.227 -39.281 -31.344 1 96.88 255 HIS A N 1
ATOM 2029 C CA . HIS A 1 255 ? 0.085 -40.188 -31.344 1 96.88 255 HIS A CA 1
ATOM 2030 C C . HIS A 1 255 ? -1.229 -39.438 -31.219 1 96.88 255 HIS A C 1
ATOM 2032 O O . HIS A 1 255 ? -2.303 -40 -31.438 1 96.88 255 HIS A O 1
ATOM 2038 N N . ILE A 1 256 ? -1.242 -38.188 -30.938 1 97.06 256 ILE A N 1
ATOM 2039 C CA . ILE A 1 256 ? -2.459 -37.5 -30.516 1 97.06 256 ILE A CA 1
ATOM 2040 C C . ILE A 1 256 ? -3.408 -37.344 -31.703 1 97.06 256 ILE A C 1
ATOM 2042 O O . ILE A 1 256 ? -4.613 -37.156 -31.516 1 97.06 256 ILE A O 1
ATOM 2046 N N . ALA A 1 257 ? -2.838 -37.375 -32.875 1 95.38 257 ALA A N 1
ATOM 2047 C CA . ALA A 1 257 ? -3.66 -37.281 -34.094 1 95.38 257 ALA A CA 1
ATOM 2048 C C . ALA A 1 257 ? -4.691 -38.406 -34.156 1 95.38 257 ALA A C 1
ATOM 2050 O O . ALA A 1 257 ? -5.805 -38.219 -34.625 1 95.38 257 ALA A O 1
ATOM 2051 N N . ASN A 1 258 ? -4.375 -39.594 -33.625 1 94.38 258 ASN A N 1
ATOM 2052 C CA . ASN A 1 258 ? -5.277 -40.719 -33.594 1 94.38 258 ASN A CA 1
ATOM 2053 C C . ASN A 1 258 ? -6.449 -40.5 -32.656 1 94.38 258 ASN A C 1
ATOM 2055 O O . ASN A 1 258 ? -7.461 -41.188 -32.719 1 94.38 258 ASN A O 1
ATOM 2059 N N . PHE A 1 259 ? -6.305 -39.562 -31.828 1 96.25 259 PHE A N 1
ATOM 2060 C CA . PHE A 1 259 ? -7.355 -39.25 -30.859 1 96.25 259 PHE A CA 1
ATOM 2061 C C . PHE A 1 259 ? -8.086 -37.969 -31.266 1 96.25 259 PHE A C 1
ATOM 2063 O O . PHE A 1 259 ? -8.82 -37.406 -30.453 1 96.25 259 PHE A O 1
ATOM 2070 N N . GLY A 1 260 ? -7.77 -37.438 -32.438 1 95.19 260 GLY A N 1
ATOM 2071 C CA . GLY A 1 260 ? -8.469 -36.281 -32.969 1 95.19 260 GLY A CA 1
ATOM 2072 C C . GLY A 1 260 ? -7.738 -34.969 -32.719 1 95.19 260 GLY A C 1
ATOM 2073 O O . GLY A 1 260 ? -8.211 -33.906 -33.094 1 95.19 260 GLY A O 1
ATOM 2074 N N . GLY A 1 261 ? -6.578 -35.062 -32.094 1 97 261 GLY A N 1
ATOM 2075 C CA . GLY A 1 261 ? -5.816 -33.875 -31.797 1 97 261 GLY A CA 1
ATOM 2076 C C . GLY A 1 261 ? -4.863 -33.469 -32.906 1 97 261 GLY A C 1
ATOM 2077 O O . GLY A 1 261 ? -4.406 -34.312 -33.688 1 97 261 GLY A O 1
ATOM 2078 N N . ASP A 1 262 ? -4.578 -32.156 -33.031 1 96.69 262 ASP A N 1
ATOM 2079 C CA . ASP A 1 262 ? -3.57 -31.609 -33.938 1 96.69 262 ASP A CA 1
ATOM 2080 C C . ASP A 1 262 ? -2.211 -31.5 -33.25 1 96.69 262 ASP A C 1
ATOM 2082 O O . ASP A 1 262 ? -2.018 -30.656 -32.375 1 96.69 262 ASP A O 1
ATOM 2086 N N . PRO A 1 263 ? -1.258 -32.312 -33.625 1 96.75 263 PRO A N 1
ATOM 2087 C CA . PRO A 1 263 ? 0.049 -32.281 -32.969 1 96.75 263 PRO A CA 1
ATOM 2088 C C . PRO A 1 263 ? 0.768 -30.938 -33.188 1 96.75 263 PRO A C 1
ATOM 2090 O O . PRO A 1 263 ? 1.74 -30.641 -32.469 1 96.75 263 PRO A O 1
ATOM 2093 N N . GLN A 1 264 ? 0.295 -30.109 -34.094 1 96.56 264 GLN A N 1
ATOM 2094 C CA . GLN A 1 264 ? 0.926 -28.812 -34.375 1 96.56 264 GLN A CA 1
ATOM 2095 C C . GLN A 1 264 ? 0.25 -27.703 -33.594 1 96.56 264 GLN A C 1
ATOM 2097 O O . GLN A 1 264 ? 0.729 -26.562 -33.594 1 96.56 264 GLN A O 1
ATOM 2102 N N . ALA A 1 265 ? -0.809 -28.016 -32.938 1 98 265 ALA A N 1
ATOM 2103 C CA . ALA A 1 265 ? -1.549 -27.016 -32.156 1 98 265 ALA A CA 1
ATOM 2104 C C . ALA A 1 265 ? -1.633 -27.438 -30.703 1 98 265 ALA A C 1
ATOM 2106 O O . ALA A 1 265 ? -2.723 -27.484 -30.125 1 98 265 ALA A O 1
ATOM 2107 N N . VAL A 1 266 ? -0.426 -27.625 -30.125 1 98.75 266 VAL A N 1
ATOM 2108 C CA . VAL A 1 266 ? -0.338 -28.062 -28.734 1 98.75 266 VAL A CA 1
ATOM 2109 C C . VAL A 1 266 ? -0.08 -26.844 -27.828 1 98.75 266 VAL A C 1
ATOM 2111 O O . VAL A 1 266 ? 0.87 -26.094 -28.047 1 98.75 266 VAL A O 1
ATOM 2114 N N . THR A 1 267 ? -0.939 -26.594 -26.891 1 98.81 267 THR A N 1
ATOM 2115 C CA . THR A 1 267 ? -0.738 -25.641 -25.812 1 98.81 267 THR A CA 1
ATOM 2116 C C . THR A 1 267 ? -0.459 -26.359 -24.484 1 98.81 267 THR A C 1
ATOM 2118 O O . THR A 1 267 ? -1.266 -27.172 -24.047 1 98.81 267 THR A O 1
ATOM 2121 N N . VAL A 1 268 ? 0.673 -26.078 -23.891 1 98.88 268 VAL A N 1
ATOM 2122 C CA . VAL A 1 268 ? 0.98 -26.656 -22.594 1 98.88 268 VAL A CA 1
ATOM 2123 C C . VAL A 1 268 ? 0.464 -25.734 -21.484 1 98.88 268 VAL A C 1
ATOM 2125 O O . VAL A 1 268 ? 0.677 -24.516 -21.516 1 98.88 268 VAL A O 1
ATOM 2128 N N . VAL A 1 269 ? -0.29 -26.297 -20.578 1 98.88 269 VAL A N 1
ATOM 2129 C CA . VAL A 1 269 ? -0.865 -25.578 -19.438 1 98.88 269 VAL A CA 1
ATOM 2130 C C . VAL A 1 269 ? -0.361 -26.203 -18.141 1 98.88 269 VAL A C 1
ATOM 2132 O O . VAL A 1 269 ? -0.445 -27.406 -17.938 1 98.88 269 VAL A O 1
ATOM 2135 N N . GLY A 1 270 ? 0.204 -25.406 -17.297 1 98.81 270 GLY A N 1
ATOM 2136 C CA . GLY A 1 270 ? 0.702 -25.891 -16.016 1 98.81 270 GLY A CA 1
ATOM 2137 C C . GLY A 1 270 ? 0.198 -25.062 -14.844 1 98.81 270 GLY A C 1
ATOM 2138 O O . GLY A 1 270 ? -0.002 -23.859 -14.969 1 98.81 270 GLY A O 1
ATOM 2139 N N . HIS A 1 271 ? 0.019 -25.75 -13.75 1 98.56 271 HIS A N 1
ATOM 2140 C CA . HIS A 1 271 ? -0.407 -25.094 -12.516 1 98.56 271 HIS A CA 1
ATOM 2141 C C . HIS A 1 271 ? 0.619 -25.297 -11.406 1 98.56 271 HIS A C 1
ATOM 2143 O O . HIS A 1 271 ? 1.115 -26.422 -11.211 1 98.56 271 HIS A O 1
ATOM 2149 N N . ASP A 1 272 ? 0.957 -24.188 -10.68 1 97.62 272 ASP A N 1
ATOM 2150 C CA . ASP A 1 272 ? 1.889 -24.266 -9.555 1 97.62 272 ASP A CA 1
ATOM 2151 C C . ASP A 1 272 ? 3.232 -24.844 -10 1 97.62 272 ASP A C 1
ATOM 2153 O O . ASP A 1 272 ? 3.879 -24.297 -10.898 1 97.62 272 ASP A O 1
ATOM 2157 N N . ALA A 1 273 ? 3.629 -26.047 -9.508 1 97.69 273 ALA A N 1
ATOM 2158 C CA . ALA A 1 273 ? 4.859 -26.688 -9.961 1 97.69 273 ALA A CA 1
ATOM 2159 C C . ALA A 1 273 ? 4.812 -26.969 -11.461 1 97.69 273 ALA A C 1
ATOM 2161 O O . ALA A 1 273 ? 5.832 -26.891 -12.148 1 97.69 273 ALA A O 1
ATOM 2162 N N . GLY A 1 274 ? 3.639 -27.297 -11.977 1 98.5 274 GLY A N 1
ATOM 2163 C CA . GLY A 1 274 ? 3.477 -27.484 -13.406 1 98.5 274 GLY A CA 1
ATOM 2164 C C . GLY A 1 274 ? 3.74 -26.219 -14.203 1 98.5 274 GLY A C 1
ATOM 2165 O O . GLY A 1 274 ? 4.285 -26.266 -15.305 1 98.5 274 GLY A O 1
ATOM 2166 N N . ALA A 1 275 ? 3.316 -25.094 -13.617 1 98.69 275 ALA A N 1
ATOM 2167 C CA . ALA A 1 275 ? 3.582 -23.812 -14.266 1 98.69 275 ALA A CA 1
ATOM 2168 C C . ALA A 1 275 ? 5.078 -23.531 -14.312 1 98.69 275 ALA A C 1
ATOM 2170 O O . ALA A 1 275 ? 5.594 -23.047 -15.328 1 98.69 275 ALA A O 1
ATOM 2171 N N . ALA A 1 276 ? 5.762 -23.797 -13.234 1 98.25 276 ALA A N 1
ATOM 2172 C CA . ALA A 1 276 ? 7.219 -23.656 -13.227 1 98.25 276 ALA A CA 1
ATOM 2173 C C . ALA A 1 276 ? 7.855 -24.547 -14.289 1 98.25 276 ALA A C 1
ATOM 2175 O O . ALA A 1 276 ? 8.789 -24.125 -14.984 1 98.25 276 ALA A O 1
ATOM 2176 N N . SER A 1 277 ? 7.344 -25.75 -14.438 1 98.56 277 SER A N 1
ATOM 2177 C CA . SER A 1 277 ? 7.848 -26.688 -15.438 1 98.56 277 SER A CA 1
ATOM 2178 C C . SER A 1 277 ? 7.738 -26.109 -16.844 1 98.56 277 SER A C 1
ATOM 2180 O O . SER A 1 277 ? 8.641 -26.281 -17.656 1 98.56 277 SER A O 1
ATOM 2182 N N . ILE A 1 278 ? 6.637 -25.484 -17.078 1 98.44 278 ILE A N 1
ATOM 2183 C CA . ILE A 1 278 ? 6.441 -24.891 -18.406 1 98.44 278 ILE A CA 1
ATOM 2184 C C . ILE A 1 278 ? 7.562 -23.891 -18.688 1 98.44 278 ILE A C 1
ATOM 2186 O O . ILE A 1 278 ? 8.125 -23.875 -19.781 1 98.44 278 ILE A O 1
ATOM 2190 N N . GLY A 1 279 ? 7.883 -23.078 -17.656 1 97.75 279 GLY A N 1
ATOM 2191 C CA . GLY A 1 279 ? 8.992 -22.156 -17.812 1 97.75 279 GLY A CA 1
ATOM 2192 C C . GLY A 1 279 ? 10.305 -22.844 -18.125 1 97.75 279 GLY A C 1
ATOM 2193 O O . GLY A 1 279 ? 11.078 -22.359 -18.953 1 97.75 279 GLY A O 1
ATOM 2194 N N . TYR A 1 280 ? 10.539 -23.969 -17.5 1 98 280 TYR A N 1
ATOM 2195 C CA . TYR A 1 280 ? 11.75 -24.734 -17.75 1 98 280 TYR A CA 1
ATOM 2196 C C . TYR A 1 280 ? 11.75 -25.297 -19.172 1 98 280 TYR A C 1
ATOM 2198 O O . TYR A 1 280 ? 12.773 -25.25 -19.859 1 98 280 TYR A O 1
ATOM 2206 N N . HIS A 1 281 ? 10.609 -25.812 -19.594 1 98.19 281 HIS A N 1
ATOM 2207 C CA . HIS A 1 281 ? 10.5 -26.375 -20.938 1 98.19 281 HIS A CA 1
ATOM 2208 C C . HIS A 1 281 ? 10.711 -25.312 -22 1 98.19 281 HIS A C 1
ATOM 2210 O O . HIS A 1 281 ? 11.242 -25.609 -23.078 1 98.19 281 HIS A O 1
ATOM 2216 N N . MET A 1 282 ? 10.352 -24.078 -21.75 1 97.56 282 MET A N 1
ATOM 2217 C CA . MET A 1 282 ? 10.547 -22.984 -22.688 1 97.56 282 MET A CA 1
ATOM 2218 C C . MET A 1 282 ? 12.023 -22.625 -22.812 1 97.56 282 MET A C 1
ATOM 2220 O O . MET A 1 282 ? 12.438 -22 -23.797 1 97.56 282 MET A O 1
ATOM 2224 N N . GLN A 1 283 ? 12.797 -23.078 -21.781 1 95.81 283 GLN A N 1
ATOM 2225 C CA . GLN A 1 283 ? 14.188 -22.656 -21.75 1 95.81 283 GLN A CA 1
ATOM 2226 C C . GLN A 1 283 ? 15.133 -23.766 -22.172 1 95.81 283 GLN A C 1
ATOM 2228 O O . GLN A 1 283 ? 16.344 -23.562 -22.297 1 95.81 283 GLN A O 1
ATOM 2233 N N . THR A 1 284 ? 14.617 -24.953 -22.406 1 95.75 284 THR A N 1
ATOM 2234 C CA . THR A 1 284 ? 15.477 -26.078 -22.734 1 95.75 284 THR A CA 1
ATOM 2235 C C . THR A 1 284 ? 15.383 -26.422 -24.219 1 95.75 284 THR A C 1
ATOM 2237 O O . THR A 1 284 ? 14.305 -26.344 -24.812 1 95.75 284 THR A O 1
ATOM 2240 N N . PRO A 1 285 ? 16.5 -26.797 -24.875 1 95 285 PRO A N 1
ATOM 2241 C CA . PRO A 1 285 ? 16.453 -27.203 -26.281 1 95 285 PRO A CA 1
ATOM 2242 C C . PRO A 1 285 ? 15.75 -28.531 -26.5 1 95 285 PRO A C 1
ATOM 2244 O O . PRO A 1 285 ? 15.273 -28.812 -27.609 1 95 285 PRO A O 1
ATOM 2247 N N . TYR A 1 286 ? 15.602 -29.297 -25.453 1 95.94 286 TYR A N 1
ATOM 2248 C CA . TYR A 1 286 ? 15.047 -30.641 -25.578 1 95.94 286 TYR A CA 1
ATOM 2249 C C . TYR A 1 286 ? 13.539 -30.594 -25.766 1 95.94 286 TYR A C 1
ATOM 2251 O O . TYR A 1 286 ? 12.938 -31.562 -26.234 1 95.94 286 TYR A O 1
ATOM 2259 N N . SER A 1 287 ? 12.914 -29.5 -25.422 1 96.88 287 SER A N 1
ATOM 2260 C CA . SER A 1 287 ? 11.469 -29.391 -25.547 1 96.88 287 SER A CA 1
ATOM 2261 C C . SER A 1 287 ? 11.086 -28.469 -26.703 1 96.88 287 SER A C 1
ATOM 2263 O O . SER A 1 287 ? 9.914 -28.125 -26.859 1 96.88 287 SER A O 1
ATOM 2265 N N . LYS A 1 288 ? 12.07 -28.109 -27.469 1 95.94 288 LYS A N 1
ATOM 2266 C CA . LYS A 1 288 ? 11.82 -27.203 -28.594 1 95.94 288 LYS A CA 1
ATOM 2267 C C . LYS A 1 288 ? 10.852 -27.828 -29.594 1 95.94 288 LYS A C 1
ATOM 2269 O O . LYS A 1 288 ? 10.961 -29.016 -29.906 1 95.94 288 LYS A O 1
ATOM 2274 N N . ASN A 1 289 ? 9.852 -27.141 -30.016 1 96.44 289 ASN A N 1
ATOM 2275 C CA . ASN A 1 289 ? 8.891 -27.453 -31.062 1 96.44 289 ASN A CA 1
ATOM 2276 C C . ASN A 1 289 ? 7.879 -28.5 -30.609 1 96.44 289 ASN A C 1
ATOM 2278 O O . ASN A 1 289 ? 7.188 -29.109 -31.422 1 96.44 289 ASN A O 1
ATOM 2282 N N . LEU A 1 290 ? 7.824 -28.703 -29.312 1 98.25 290 LEU A N 1
ATOM 2283 C CA . LEU A 1 290 ? 6.848 -29.672 -28.812 1 98.25 290 LEU A CA 1
ATOM 2284 C C . LEU A 1 290 ? 5.523 -28.984 -28.5 1 98.25 290 LEU A C 1
ATOM 2286 O O . LEU A 1 290 ? 4.504 -29.656 -28.312 1 98.25 290 LEU A O 1
ATOM 2290 N N . PHE A 1 291 ? 5.484 -27.703 -28.469 1 98.56 291 PHE A N 1
ATOM 2291 C CA . PHE A 1 291 ? 4.277 -26.922 -28.203 1 98.56 291 PHE A CA 1
ATOM 2292 C C . PHE A 1 291 ? 4.352 -25.562 -28.906 1 98.56 291 PHE A C 1
ATOM 2294 O O . PHE A 1 291 ? 5.441 -25.062 -29.172 1 98.56 291 PHE A O 1
ATOM 2301 N N . ARG A 1 292 ? 3.227 -24.969 -29.188 1 98.06 292 ARG A N 1
ATOM 2302 C CA . ARG A 1 292 ? 3.205 -23.719 -29.938 1 98.06 292 ARG A CA 1
ATOM 2303 C C . ARG A 1 292 ? 2.82 -22.547 -29.047 1 98.06 292 ARG A C 1
ATOM 2305 O O . ARG A 1 292 ? 3.018 -21.391 -29.422 1 98.06 292 ARG A O 1
ATOM 2312 N N . SER A 1 293 ? 2.189 -22.844 -27.891 1 98.5 293 SER A N 1
ATOM 2313 C CA . SER A 1 293 ? 1.809 -21.844 -26.906 1 98.5 293 SER A CA 1
ATOM 2314 C C . SER A 1 293 ? 1.829 -22.422 -25.5 1 98.5 293 SER A C 1
ATOM 2316 O O . SER A 1 293 ? 1.886 -23.641 -25.328 1 98.5 293 SER A O 1
ATOM 2318 N N . ALA A 1 294 ? 1.873 -21.562 -24.5 1 98.75 294 ALA A N 1
ATOM 2319 C CA . ALA A 1 294 ? 2.023 -22.016 -23.125 1 98.75 294 ALA A CA 1
ATOM 2320 C C . ALA A 1 294 ? 1.179 -21.188 -22.172 1 98.75 294 ALA A C 1
ATOM 2322 O O . ALA A 1 294 ? 0.929 -20 -22.422 1 98.75 294 ALA A O 1
ATOM 2323 N N . ALA A 1 295 ? 0.716 -21.797 -21.125 1 98.81 295 ALA A N 1
ATOM 2324 C CA . ALA A 1 295 ? 0.011 -21.109 -20.031 1 98.81 295 ALA A CA 1
ATOM 2325 C C . ALA A 1 295 ? 0.586 -21.484 -18.672 1 98.81 295 ALA A C 1
ATOM 2327 O O . ALA A 1 295 ? 0.787 -22.672 -18.391 1 98.81 295 ALA A O 1
ATOM 2328 N N . MET A 1 296 ? 0.92 -20.516 -17.906 1 98.69 296 MET A N 1
ATOM 2329 C CA . MET A 1 296 ? 1.424 -20.703 -16.547 1 98.69 296 MET A CA 1
ATOM 2330 C C . MET A 1 296 ? 0.421 -20.172 -15.516 1 98.69 296 MET A C 1
ATOM 2332 O O . MET A 1 296 ? 0.166 -18.969 -15.438 1 98.69 296 MET A O 1
ATOM 2336 N N . MET A 1 297 ? -0.101 -21.109 -14.711 1 98.75 297 MET A N 1
ATOM 2337 C CA . MET A 1 297 ? -1.113 -20.75 -13.727 1 98.75 297 MET A CA 1
ATOM 2338 C C . MET A 1 297 ? -0.562 -20.891 -12.305 1 98.75 297 MET A C 1
ATOM 2340 O O . MET A 1 297 ? -0.179 -21.984 -11.891 1 98.75 297 MET A O 1
ATOM 2344 N N . SER A 1 298 ? -0.481 -19.844 -11.539 1 98.31 298 SER A N 1
ATOM 2345 C CA . SER A 1 298 ? -0.121 -19.812 -10.125 1 98.31 298 SER A CA 1
ATOM 2346 C C . SER A 1 298 ? 1.262 -20.406 -9.898 1 98.31 298 SER A C 1
ATOM 2348 O O . SER A 1 298 ? 1.448 -21.219 -8.984 1 98.31 298 SER A O 1
ATOM 2350 N N . GLY A 1 299 ? 2.172 -20.109 -10.727 1 97.5 299 GLY A N 1
ATOM 2351 C CA . GLY A 1 299 ? 3.545 -20.562 -10.594 1 97.5 299 GLY A CA 1
ATOM 2352 C C . GLY A 1 299 ? 4.469 -19.984 -11.648 1 97.5 299 GLY A C 1
ATOM 2353 O O . GLY A 1 299 ? 4.039 -19.672 -12.766 1 97.5 299 GLY A O 1
ATOM 2354 N N . ALA A 1 300 ? 5.715 -19.828 -11.289 1 97 300 ALA A N 1
ATOM 2355 C CA . ALA A 1 300 ? 6.707 -19.266 -12.195 1 97 300 ALA A CA 1
ATOM 2356 C C . ALA A 1 300 ? 8.055 -19.969 -12.039 1 97 300 ALA A C 1
ATOM 2358 O O . ALA A 1 300 ? 8.43 -20.375 -10.938 1 97 300 ALA A O 1
ATOM 2359 N N . GLU A 1 301 ? 8.773 -20.031 -13.062 1 96.88 301 GLU A N 1
ATOM 2360 C CA . GLU A 1 301 ? 10.062 -20.703 -13.094 1 96.88 301 GLU A CA 1
ATOM 2361 C C . GLU A 1 301 ? 11.133 -19.891 -12.375 1 96.88 301 GLU A C 1
ATOM 2363 O O . GLU A 1 301 ? 12.203 -20.406 -12.047 1 96.88 301 GLU A O 1
ATOM 2368 N N . VAL A 1 302 ? 10.82 -18.625 -12.102 1 94.81 302 VAL A N 1
ATOM 2369 C CA . VAL A 1 302 ? 11.828 -17.766 -11.508 1 94.81 302 VAL A CA 1
ATOM 2370 C C . VAL A 1 302 ? 11.594 -17.641 -10 1 94.81 302 VAL A C 1
ATOM 2372 O O . VAL A 1 302 ? 12.352 -16.969 -9.297 1 94.81 302 VAL A O 1
ATOM 2375 N N . SER A 1 303 ? 10.555 -18.297 -9.531 1 90.88 303 SER A N 1
ATOM 2376 C CA . SER A 1 303 ? 10.328 -18.297 -8.094 1 90.88 303 SER A CA 1
ATOM 2377 C C . SER A 1 303 ? 11.461 -19 -7.355 1 90.88 303 SER A C 1
ATOM 2379 O O . SER A 1 303 ? 11.922 -20.062 -7.793 1 90.88 303 SER A O 1
ATOM 2381 N N . TYR A 1 304 ? 11.891 -18.484 -6.273 1 78.88 304 TYR A N 1
ATOM 2382 C CA . TYR A 1 304 ? 13.008 -19.031 -5.523 1 78.88 304 TYR A CA 1
ATOM 2383 C C . TYR A 1 304 ? 12.695 -20.438 -5.02 1 78.88 304 TYR A C 1
ATOM 2385 O O . TYR A 1 304 ? 13.602 -21.25 -4.836 1 78.88 304 TYR A O 1
ATOM 2393 N N . HIS A 1 305 ? 11.508 -20.734 -4.934 1 82.88 305 HIS A N 1
ATOM 2394 C CA . HIS A 1 305 ? 11.141 -22.016 -4.344 1 82.88 305 HIS A CA 1
ATOM 2395 C C . HIS A 1 305 ? 10.766 -23.031 -5.418 1 82.88 305 HIS A C 1
ATOM 2397 O O . HIS A 1 305 ? 10.125 -24.047 -5.125 1 82.88 305 HIS A O 1
ATOM 2403 N N . SER A 1 306 ? 11.211 -22.734 -6.629 1 90.44 306 SER A N 1
ATOM 2404 C CA . SER A 1 306 ? 10.781 -23.641 -7.684 1 90.44 306 SER A CA 1
ATOM 2405 C C . SER A 1 306 ? 11.953 -24.438 -8.234 1 90.44 306 SER A C 1
ATOM 2407 O O . SER A 1 306 ? 11.758 -25.359 -9.039 1 90.44 306 SER A O 1
ATOM 2409 N N . TYR A 1 307 ? 13.188 -24.141 -7.797 1 93.38 307 TYR A N 1
ATOM 2410 C CA . TYR A 1 307 ? 14.336 -24.875 -8.312 1 93.38 307 TYR A CA 1
ATOM 2411 C C . TYR A 1 307 ? 15.508 -24.781 -7.352 1 93.38 307 TYR A C 1
ATOM 2413 O O . TYR A 1 307 ? 15.508 -23.984 -6.418 1 93.38 307 TYR A O 1
ATOM 2421 N N . ILE A 1 308 ? 16.422 -25.672 -7.551 1 93.69 308 ILE A N 1
ATOM 2422 C CA . ILE A 1 308 ? 17.719 -25.625 -6.883 1 93.69 308 ILE A CA 1
ATOM 2423 C C . ILE A 1 308 ? 18.781 -25.109 -7.852 1 93.69 308 ILE A C 1
ATOM 2425 O O . ILE A 1 308 ? 19.156 -25.797 -8.805 1 93.69 308 ILE A O 1
ATOM 2429 N N . GLY A 1 309 ? 19.312 -23.969 -7.586 1 90.56 309 GLY A N 1
ATOM 2430 C CA . GLY A 1 309 ? 20.234 -23.312 -8.492 1 90.56 309 GLY A CA 1
ATOM 2431 C C . GLY A 1 309 ? 21.656 -23.812 -8.375 1 90.56 309 GLY A C 1
ATOM 2432 O O . GLY A 1 309 ? 22.422 -23.781 -9.344 1 90.56 309 GLY A O 1
ATOM 2433 N N . MET A 1 310 ? 22 -24.312 -7.203 1 89.94 310 MET A N 1
ATOM 2434 C CA . MET A 1 310 ? 23.359 -24.781 -6.961 1 89.94 310 MET A CA 1
ATOM 2435 C C . MET A 1 310 ? 23.406 -26.312 -6.941 1 89.94 310 MET A C 1
ATOM 2437 O O . MET A 1 310 ? 22.969 -26.938 -5.977 1 89.94 310 MET A O 1
ATOM 2441 N N . PRO A 1 311 ? 24.062 -26.906 -7.895 1 92.12 311 PRO A N 1
ATOM 2442 C CA . PRO A 1 311 ? 24.156 -28.359 -7.949 1 92.12 311 PRO A CA 1
ATOM 2443 C C . PRO A 1 311 ? 24.719 -28.969 -6.668 1 92.12 311 PRO A C 1
ATOM 2445 O O . PRO A 1 311 ? 24.328 -30.078 -6.285 1 92.12 311 PRO A O 1
ATOM 2448 N N . ALA A 1 312 ? 25.578 -28.219 -5.984 1 92.62 312 ALA A N 1
ATOM 2449 C CA . ALA A 1 312 ? 26.172 -28.703 -4.734 1 92.62 312 ALA A CA 1
ATOM 2450 C C . ALA A 1 312 ? 25.094 -28.938 -3.68 1 92.62 312 ALA A C 1
ATOM 2452 O O . ALA A 1 312 ? 25.203 -29.859 -2.861 1 92.62 312 ALA A O 1
ATOM 2453 N N . LEU A 1 313 ? 24.141 -28.094 -3.689 1 92.44 313 LEU A N 1
ATOM 2454 C CA . LEU A 1 313 ? 23.047 -28.281 -2.738 1 92.44 313 LEU A CA 1
ATOM 2455 C C . LEU A 1 313 ? 22.266 -29.547 -3.049 1 92.44 313 LEU A C 1
ATOM 2457 O O . LEU A 1 313 ? 21.859 -30.266 -2.137 1 92.44 313 LEU A O 1
ATOM 2461 N N . ALA A 1 314 ? 21.984 -29.828 -4.32 1 95.06 314 ALA A N 1
ATOM 2462 C CA . ALA A 1 314 ? 21.297 -31.047 -4.711 1 95.06 314 ALA A CA 1
ATOM 2463 C C . ALA A 1 314 ? 22.094 -32.281 -4.277 1 95.06 314 ALA A C 1
ATOM 2465 O O . ALA A 1 314 ? 21.516 -33.25 -3.785 1 95.06 314 ALA A O 1
ATOM 2466 N N . PHE A 1 315 ? 23.391 -32.188 -4.465 1 95.75 315 PHE A N 1
ATOM 2467 C CA . PHE A 1 315 ? 24.281 -33.281 -4.031 1 95.75 315 PHE A CA 1
ATOM 2468 C C . PHE A 1 315 ? 24.188 -33.469 -2.527 1 95.75 315 PHE A C 1
ATOM 2470 O O . PHE A 1 315 ? 24 -34.594 -2.064 1 95.75 315 PHE A O 1
ATOM 2477 N N . ASN A 1 316 ? 24.281 -32.375 -1.797 1 94.44 316 ASN A N 1
ATOM 2478 C CA . ASN A 1 316 ? 24.234 -32.438 -0.34 1 94.44 316 ASN A CA 1
ATOM 2479 C C . ASN A 1 316 ? 22.906 -33.031 0.155 1 94.44 316 ASN A C 1
ATOM 2481 O O . ASN A 1 316 ? 22.875 -33.781 1.127 1 94.44 316 ASN A O 1
ATOM 2485 N N . ASN A 1 317 ? 21.844 -32.625 -0.481 1 95.69 317 ASN A N 1
ATOM 2486 C CA . ASN A 1 317 ? 20.516 -33.125 -0.1 1 95.69 317 ASN A CA 1
ATOM 2487 C C . ASN A 1 317 ? 20.406 -34.625 -0.315 1 95.69 317 ASN A C 1
ATOM 2489 O O . ASN A 1 317 ? 19.812 -35.344 0.498 1 95.69 317 ASN A O 1
ATOM 2493 N N . THR A 1 318 ? 20.953 -35.125 -1.403 1 97.06 318 THR A N 1
ATOM 2494 C CA . THR A 1 318 ? 20.938 -36.531 -1.706 1 97.06 318 THR A CA 1
ATOM 2495 C C . THR A 1 318 ? 21.766 -37.312 -0.681 1 97.06 318 THR A C 1
ATOM 2497 O O . THR A 1 318 ? 21.312 -38.375 -0.192 1 97.06 318 THR A O 1
ATOM 2500 N N . ILE A 1 319 ? 22.922 -36.781 -0.343 1 95.88 319 ILE A N 1
ATOM 2501 C CA . ILE A 1 319 ? 23.797 -37.438 0.632 1 95.88 319 ILE A CA 1
ATOM 2502 C C . ILE A 1 319 ? 23.125 -37.438 2.002 1 95.88 319 ILE A C 1
ATOM 2504 O O . ILE A 1 319 ? 23.203 -38.438 2.736 1 95.88 319 ILE A O 1
ATOM 2508 N N . LYS A 1 320 ? 22.469 -36.375 2.305 1 95.5 320 LYS A N 1
ATOM 2509 C CA . LYS A 1 320 ? 21.734 -36.281 3.566 1 95.5 320 LYS A CA 1
ATOM 2510 C C . LYS A 1 320 ? 20.625 -37.344 3.639 1 95.5 320 LYS A C 1
ATOM 2512 O O . LYS A 1 320 ? 20.453 -37.969 4.672 1 95.5 320 LYS A O 1
ATOM 2517 N N . LEU A 1 321 ? 19.859 -37.438 2.57 1 96.69 321 LEU A N 1
ATOM 2518 C CA . LEU A 1 321 ? 18.844 -38.469 2.531 1 96.69 321 LEU A CA 1
ATOM 2519 C C . LEU A 1 321 ? 19.453 -39.875 2.709 1 96.69 321 LEU A C 1
ATOM 2521 O O . LEU A 1 321 ? 18.906 -40.719 3.422 1 96.69 321 LEU A O 1
ATOM 2525 N N . GLY A 1 322 ? 20.578 -40.094 2.053 1 97.12 322 GLY A N 1
ATOM 2526 C CA . GLY A 1 322 ? 21.297 -41.375 2.215 1 97.12 322 GLY A CA 1
ATOM 2527 C C . GLY A 1 322 ? 21.609 -41.688 3.664 1 97.12 322 GLY A C 1
ATOM 2528 O O . GLY A 1 322 ? 21.391 -42.812 4.113 1 97.12 322 GLY A O 1
ATOM 2529 N N . ARG A 1 323 ? 22.031 -40.688 4.336 1 95.06 323 ARG A N 1
ATOM 2530 C CA . ARG A 1 323 ? 22.375 -40.875 5.742 1 95.06 323 ARG A CA 1
ATOM 2531 C C . ARG A 1 323 ? 21.141 -41.281 6.559 1 95.06 323 ARG A C 1
ATOM 2533 O O . ARG A 1 323 ? 21.219 -42.156 7.426 1 95.06 323 ARG A O 1
ATOM 2540 N N . TYR A 1 324 ? 20.094 -40.656 6.301 1 95.12 324 TYR A N 1
ATOM 2541 C CA . TYR A 1 324 ? 18.859 -40.938 7.035 1 95.12 324 TYR A CA 1
ATOM 2542 C C . TYR A 1 324 ? 18.297 -42.312 6.672 1 95.12 324 TYR A C 1
ATOM 2544 O O . TYR A 1 324 ? 17.531 -42.875 7.438 1 95.12 324 TYR A O 1
ATOM 2552 N N . LEU A 1 325 ? 18.703 -42.875 5.477 1 96.56 325 LEU A N 1
ATOM 2553 C CA . LEU A 1 325 ? 18.234 -44.188 5.027 1 96.56 325 LEU A CA 1
ATOM 2554 C C . LEU A 1 325 ? 19.25 -45.281 5.398 1 96.56 325 LEU A C 1
ATOM 2556 O O . LEU A 1 325 ? 19.078 -46.438 5.016 1 96.56 325 LEU A O 1
ATOM 2560 N N . GLY A 1 326 ? 20.281 -44.875 6.102 1 94.88 326 GLY A N 1
ATOM 2561 C CA . GLY A 1 326 ? 21.312 -45.812 6.512 1 94.88 326 GLY A CA 1
ATOM 2562 C C . GLY A 1 326 ? 22.375 -46.062 5.449 1 94.88 326 GLY A C 1
ATOM 2563 O O . GLY A 1 326 ? 23.141 -47.031 5.535 1 94.88 326 GLY A O 1
ATOM 2564 N N . CYS A 1 327 ? 22.391 -45.281 4.406 1 96.25 327 CYS A N 1
ATOM 2565 C CA . CYS A 1 327 ? 23.375 -45.344 3.338 1 96.25 327 CYS A CA 1
ATOM 2566 C C . CYS A 1 327 ? 24.547 -44.406 3.613 1 96.25 327 CYS A C 1
ATOM 2568 O O . CYS A 1 327 ? 24.609 -43.312 3.059 1 96.25 327 CYS A O 1
ATOM 2570 N N . SER A 1 328 ? 25.531 -44.812 4.426 1 90.62 328 SER A N 1
ATOM 2571 C CA . SER A 1 328 ? 26.562 -43.938 4.93 1 90.62 328 SER A CA 1
ATOM 2572 C C . SER A 1 328 ? 27.906 -44.188 4.242 1 90.62 328 SER A C 1
ATOM 2574 O O . SER A 1 328 ? 28.969 -44.062 4.855 1 90.62 328 SER A O 1
ATOM 2576 N N . GLN A 1 329 ? 27.875 -44.562 3.027 1 90.81 329 GLN A N 1
ATOM 2577 C CA . GLN A 1 329 ? 29.094 -44.812 2.27 1 90.81 329 GLN A CA 1
ATOM 2578 C C . GLN A 1 329 ? 29.844 -43.5 1.979 1 90.81 329 GLN A C 1
ATOM 2580 O O . GLN A 1 329 ? 29.234 -42.438 1.979 1 90.81 329 GLN A O 1
ATOM 2585 N N . THR A 1 330 ? 31.125 -43.625 1.678 1 90.12 330 THR A N 1
ATOM 2586 C CA . THR A 1 330 ? 31.938 -42.438 1.44 1 90.12 330 THR A CA 1
ATOM 2587 C C . THR A 1 330 ? 31.875 -42.031 -0.026 1 90.12 330 THR A C 1
ATOM 2589 O O . THR A 1 330 ? 32 -40.844 -0.346 1 90.12 330 THR A O 1
ATOM 2592 N N . VAL A 1 331 ? 31.75 -43.031 -0.826 1 92.38 331 VAL A N 1
ATOM 2593 C CA . VAL A 1 331 ? 31.672 -42.75 -2.258 1 92.38 331 VAL A CA 1
ATOM 2594 C C . VAL A 1 331 ? 30.234 -42.469 -2.646 1 92.38 331 VAL A C 1
ATOM 2596 O O . VAL A 1 331 ? 29.328 -43.281 -2.408 1 92.38 331 VAL A O 1
ATOM 2599 N N . PRO A 1 332 ? 29.953 -41.344 -3.234 1 94.06 332 PRO A N 1
ATOM 2600 C CA . PRO A 1 332 ? 28.594 -40.906 -3.549 1 94.06 332 PRO A CA 1
ATOM 2601 C C . PRO A 1 332 ? 27.828 -41.938 -4.383 1 94.06 332 PRO A C 1
ATOM 2603 O O . PRO A 1 332 ? 26.641 -42.156 -4.152 1 94.06 332 PRO A O 1
ATOM 2606 N N . GLN A 1 333 ? 28.531 -42.562 -5.316 1 94.12 333 GLN A N 1
ATOM 2607 C CA . GLN A 1 333 ? 27.859 -43.562 -6.164 1 94.12 333 GLN A CA 1
ATOM 2608 C C . GLN A 1 333 ? 27.359 -44.719 -5.344 1 94.12 333 GLN A C 1
ATOM 2610 O O . GLN A 1 333 ? 26.312 -45.312 -5.656 1 94.12 333 GLN A O 1
ATOM 2615 N N . HIS A 1 334 ? 28.047 -45.031 -4.312 1 95.88 334 HIS A N 1
ATOM 2616 C CA . HIS A 1 334 ? 27.609 -46.125 -3.451 1 95.88 334 HIS A CA 1
ATOM 2617 C C . HIS A 1 334 ? 26.406 -45.75 -2.613 1 95.88 334 HIS A C 1
ATOM 2619 O O . HIS A 1 334 ? 25.562 -46.594 -2.303 1 95.88 334 HIS A O 1
ATOM 2625 N N . VAL A 1 335 ? 26.438 -44.5 -2.26 1 96.5 335 VAL A N 1
ATOM 2626 C CA . VAL A 1 335 ? 25.266 -44 -1.559 1 96.5 335 VAL A CA 1
ATOM 2627 C C . VAL A 1 335 ? 24.031 -44.094 -2.459 1 96.5 335 VAL A C 1
ATOM 2629 O O . VAL A 1 335 ? 22.969 -44.562 -2.021 1 96.5 335 VAL A O 1
ATOM 2632 N N . TRP A 1 336 ? 24.219 -43.719 -3.688 1 96.12 336 TRP A N 1
ATOM 2633 C CA . TRP A 1 336 ? 23.156 -43.812 -4.676 1 96.12 336 TRP A CA 1
ATOM 2634 C C . TRP A 1 336 ? 22.656 -45.25 -4.824 1 96.12 336 TRP A C 1
ATOM 2636 O O . TRP A 1 336 ? 21.453 -45.5 -4.801 1 96.12 336 TRP A O 1
ATOM 2646 N N . ASP A 1 337 ? 23.578 -46.188 -4.926 1 95.69 337 ASP A N 1
ATOM 2647 C CA . ASP A 1 337 ? 23.25 -47.594 -5.098 1 95.69 337 ASP A CA 1
ATOM 2648 C C . ASP A 1 337 ? 22.5 -48.125 -3.881 1 95.69 337 ASP A C 1
ATOM 2650 O O . ASP A 1 337 ? 21.594 -48.969 -4.02 1 95.69 337 ASP A O 1
ATOM 2654 N N . CYS A 1 338 ? 22.953 -47.688 -2.803 1 96.56 338 CYS A N 1
ATOM 2655 C CA . CYS A 1 338 ? 22.297 -48.094 -1.564 1 96.56 338 CYS A CA 1
ATOM 2656 C C . CYS A 1 338 ? 20.859 -47.594 -1.522 1 96.56 338 CYS A C 1
ATOM 2658 O O . CYS A 1 338 ? 19.938 -48.312 -1.156 1 96.56 338 CYS A O 1
ATOM 2660 N N . ILE A 1 339 ? 20.594 -46.312 -1.88 1 96.75 339 ILE A N 1
ATOM 2661 C CA . ILE A 1 339 ? 19.266 -45.719 -1.887 1 96.75 339 ILE A CA 1
ATOM 2662 C C . ILE A 1 339 ? 18.359 -46.5 -2.832 1 96.75 339 ILE A C 1
ATOM 2664 O O . ILE A 1 339 ? 17.172 -46.656 -2.553 1 96.75 339 ILE A O 1
ATOM 2668 N N . LEU A 1 340 ? 18.922 -47 -3.943 1 95.44 340 LEU A N 1
ATOM 2669 C CA . LEU A 1 340 ? 18.156 -47.75 -4.941 1 95.44 340 LEU A CA 1
ATOM 2670 C C . LEU A 1 340 ? 17.562 -49 -4.328 1 95.44 340 LEU A C 1
ATOM 2672 O O . LEU A 1 340 ? 16.562 -49.531 -4.828 1 95.44 340 LEU A O 1
ATOM 2676 N N . THR A 1 341 ? 18.125 -49.438 -3.25 1 95.38 341 THR A N 1
ATOM 2677 C CA . THR A 1 341 ? 17.672 -50.688 -2.646 1 95.38 341 THR A CA 1
ATOM 2678 C C . THR A 1 341 ? 16.578 -50.406 -1.613 1 95.38 341 THR A C 1
ATOM 2680 O O . THR A 1 341 ? 15.953 -51.344 -1.116 1 95.38 341 THR A O 1
ATOM 2683 N N . ARG A 1 342 ? 16.359 -49.25 -1.286 1 96.62 342 ARG A N 1
ATOM 2684 C CA . ARG A 1 342 ? 15.375 -48.906 -0.258 1 96.62 342 ARG A CA 1
ATOM 2685 C C . ARG A 1 342 ? 13.961 -48.938 -0.824 1 96.62 342 ARG A C 1
ATOM 2687 O O . ARG A 1 342 ? 13.758 -48.688 -2.014 1 96.62 342 ARG A O 1
ATOM 2694 N N . SER A 1 343 ? 12.984 -49.188 0.043 1 96.75 343 SER A N 1
ATOM 2695 C CA . SER A 1 343 ? 11.594 -49.25 -0.385 1 96.75 343 SER A CA 1
ATOM 2696 C C . SER A 1 343 ? 11.055 -47.844 -0.685 1 96.75 343 SER A C 1
ATOM 2698 O O . SER A 1 343 ? 11.617 -46.844 -0.234 1 96.75 343 SER A O 1
ATOM 2700 N N . THR A 1 344 ? 9.969 -47.844 -1.457 1 96.94 344 THR A N 1
ATOM 2701 C CA . THR A 1 344 ? 9.305 -46.594 -1.796 1 96.94 344 THR A CA 1
ATOM 2702 C C . THR A 1 344 ? 8.922 -45.844 -0.533 1 96.94 344 THR A C 1
ATOM 2704 O O . THR A 1 344 ? 9.188 -44.625 -0.426 1 96.94 344 THR A O 1
ATOM 2707 N N . ASN A 1 345 ? 8.383 -46.5 0.427 1 96.25 345 ASN A N 1
ATOM 2708 C CA . ASN A 1 345 ? 7.914 -45.875 1.653 1 96.25 345 ASN A CA 1
ATOM 2709 C C . ASN A 1 345 ? 9.078 -45.344 2.492 1 96.25 345 ASN A C 1
ATOM 2711 O O . ASN A 1 345 ? 8.969 -44.312 3.135 1 96.25 345 ASN A O 1
ATOM 2715 N N . ASP A 1 346 ? 10.148 -46.062 2.473 1 96.44 346 ASP A N 1
ATOM 2716 C CA . ASP A 1 346 ? 11.32 -45.625 3.219 1 96.44 346 ASP A CA 1
ATOM 2717 C C . ASP A 1 346 ? 11.859 -44.312 2.654 1 96.44 346 ASP A C 1
ATOM 2719 O O . ASP A 1 346 ? 12.25 -43.406 3.41 1 96.44 346 ASP A O 1
ATOM 2723 N N . ILE A 1 347 ? 11.852 -44.219 1.406 1 97.06 347 ILE A N 1
ATOM 2724 C CA . ILE A 1 347 ? 12.367 -43 0.754 1 97.06 347 ILE A CA 1
ATOM 2725 C C . ILE A 1 347 ? 11.43 -41.844 1.026 1 97.06 347 ILE A C 1
ATOM 2727 O O . ILE A 1 347 ? 11.883 -40.719 1.33 1 97.06 347 ILE A O 1
ATOM 2731 N N . ILE A 1 348 ? 10.148 -42.094 0.934 1 95.88 348 ILE A N 1
ATOM 2732 C CA . ILE A 1 348 ? 9.156 -41.062 1.198 1 95.88 348 ILE A CA 1
ATOM 2733 C C . ILE A 1 348 ? 9.297 -40.594 2.641 1 95.88 348 ILE A C 1
ATOM 2735 O O . ILE A 1 348 ? 9.367 -39.375 2.895 1 95.88 348 ILE A O 1
ATOM 2739 N N . TYR A 1 349 ? 9.414 -41.469 3.6 1 93.38 349 TYR A N 1
ATOM 2740 C CA . TYR A 1 349 ? 9.516 -41.125 5.012 1 93.38 349 TYR A CA 1
ATOM 2741 C C . TYR A 1 349 ? 10.844 -40.438 5.305 1 93.38 349 TYR A C 1
ATOM 2743 O O . TYR A 1 349 ? 10.898 -39.5 6.113 1 93.38 349 TYR A O 1
ATOM 2751 N N . GLY A 1 350 ? 11.867 -40.906 4.672 1 93.06 350 GLY A N 1
ATOM 2752 C CA . GLY A 1 350 ? 13.156 -40.281 4.828 1 93.06 350 GLY A CA 1
ATOM 2753 C C . GLY A 1 350 ? 13.148 -38.812 4.375 1 93.06 350 GLY A C 1
ATOM 2754 O O . GLY A 1 350 ? 13.75 -37.969 5.023 1 93.06 350 GLY A O 1
ATOM 2755 N N . THR A 1 351 ? 12.5 -38.531 3.295 1 92.88 351 THR A N 1
ATOM 2756 C CA . THR A 1 351 ? 12.445 -37.188 2.729 1 92.88 351 THR A CA 1
ATOM 2757 C C . THR A 1 351 ? 11.695 -36.25 3.662 1 92.88 351 THR A C 1
ATOM 2759 O O . THR A 1 351 ? 12.023 -35.062 3.74 1 92.88 351 THR A O 1
ATOM 2762 N N . ILE A 1 352 ? 10.766 -36.719 4.402 1 86.56 352 ILE A N 1
ATOM 2763 C CA . ILE A 1 352 ? 9.953 -35.906 5.305 1 86.56 352 ILE A CA 1
ATOM 2764 C C . ILE A 1 352 ? 10.734 -35.625 6.586 1 86.56 352 ILE A C 1
ATOM 2766 O O . ILE A 1 352 ? 10.523 -34.594 7.227 1 86.56 352 ILE A O 1
ATOM 2770 N N . THR A 1 353 ? 11.609 -36.469 6.953 1 87.19 353 THR A N 1
ATOM 2771 C CA . THR A 1 353 ? 12.289 -36.406 8.242 1 87.19 353 THR A CA 1
ATOM 2772 C C . THR A 1 353 ? 13.555 -35.562 8.141 1 87.19 353 THR A C 1
ATOM 2774 O O . THR A 1 353 ? 13.992 -34.969 9.125 1 87.19 353 THR A O 1
ATOM 2777 N N . VAL A 1 354 ? 14.078 -35.5 6.996 1 90.06 354 VAL A N 1
ATOM 2778 C CA . VAL A 1 354 ? 15.32 -34.781 6.785 1 90.06 354 VAL A CA 1
ATOM 2779 C C . VAL A 1 354 ? 15.062 -33.281 6.957 1 90.06 354 VAL A C 1
ATOM 2781 O O . VAL A 1 354 ? 14.141 -32.719 6.352 1 90.06 354 VAL A O 1
ATOM 2784 N N . PRO A 1 355 ? 15.836 -32.625 7.797 1 87.31 355 PRO A N 1
ATOM 2785 C CA . PRO A 1 355 ? 15.711 -31.188 7.883 1 87.31 355 PRO A CA 1
ATOM 2786 C C . PRO A 1 355 ? 16.125 -30.469 6.594 1 87.31 355 PRO A C 1
ATOM 2788 O O . PRO A 1 355 ? 17.156 -30.797 6.016 1 87.31 355 PRO A O 1
ATOM 2791 N N . ILE A 1 356 ? 15.297 -29.641 6.184 1 87.44 356 ILE A N 1
ATOM 2792 C CA . ILE A 1 356 ? 15.531 -28.938 4.926 1 87.44 356 ILE A CA 1
ATOM 2793 C C . ILE A 1 356 ? 16.25 -27.625 5.199 1 87.44 356 ILE A C 1
ATOM 2795 O O . ILE A 1 356 ? 15.781 -26.797 5.996 1 87.44 356 ILE A O 1
ATOM 2799 N N . ASN A 1 357 ? 17.391 -27.438 4.512 1 82 357 ASN A N 1
ATOM 2800 C CA . ASN A 1 357 ? 18.156 -26.203 4.609 1 82 357 ASN A CA 1
ATOM 2801 C C . ASN A 1 357 ? 18.234 -25.484 3.264 1 82 357 ASN A C 1
ATOM 2803 O O . ASN A 1 357 ? 18.344 -26.125 2.219 1 82 357 ASN A O 1
ATOM 2807 N N . TYR A 1 358 ? 18.047 -24.234 3.18 1 79.62 358 TYR A N 1
ATOM 2808 C CA . TYR A 1 358 ? 18.359 -23.328 2.082 1 79.62 358 TYR A CA 1
ATOM 2809 C C . TYR A 1 358 ? 17.375 -23.5 0.935 1 79.62 358 TYR A C 1
ATOM 2811 O O . TYR A 1 358 ? 17.672 -23.141 -0.207 1 79.62 358 TYR A O 1
ATOM 2819 N N . ASN A 1 359 ? 16.328 -24.234 1.117 1 85.31 359 ASN A N 1
ATOM 2820 C CA . ASN A 1 359 ? 15.234 -24.344 0.154 1 85.31 359 ASN A CA 1
ATOM 2821 C C . ASN A 1 359 ? 13.914 -24.688 0.838 1 85.31 359 ASN A C 1
ATOM 2823 O O . ASN A 1 359 ? 13.898 -25.031 2.021 1 85.31 359 ASN A O 1
ATOM 2827 N N . ARG A 1 360 ? 12.875 -24.594 0.077 1 87.38 360 ARG A N 1
ATOM 2828 C CA . ARG A 1 360 ? 11.562 -24.891 0.641 1 87.38 360 ARG A CA 1
ATOM 2829 C C . ARG A 1 360 ? 11.344 -26.391 0.745 1 87.38 360 ARG A C 1
ATOM 2831 O O . ARG A 1 360 ? 10.727 -26.875 1.698 1 87.38 360 ARG A O 1
ATOM 2838 N N . TYR A 1 361 ? 11.922 -27.156 -0.285 1 91.69 361 TYR A N 1
ATOM 2839 C CA . TYR A 1 361 ? 11.812 -28.609 -0.307 1 91.69 361 TYR A CA 1
ATOM 2840 C C . TYR A 1 361 ? 13.164 -29.25 -0.589 1 91.69 361 TYR A C 1
ATOM 2842 O O . TYR A 1 361 ? 14.07 -28.609 -1.128 1 91.69 361 TYR A O 1
ATOM 2850 N N . LEU A 1 362 ? 13.281 -30.5 -0.211 1 93.19 362 LEU A N 1
ATOM 2851 C CA . LEU A 1 362 ? 14.547 -31.219 -0.302 1 93.19 362 LEU A CA 1
ATOM 2852 C C . LEU A 1 362 ? 14.922 -31.484 -1.758 1 93.19 362 LEU A C 1
ATOM 2854 O O . LEU A 1 362 ? 16.094 -31.391 -2.135 1 93.19 362 LEU A O 1
ATOM 2858 N N . PHE A 1 363 ? 13.914 -31.875 -2.527 1 95.75 363 PHE A N 1
ATOM 2859 C CA . PHE A 1 363 ? 14.18 -32.25 -3.914 1 95.75 363 PHE A CA 1
ATOM 2860 C C . PHE A 1 363 ? 13.258 -31.484 -4.859 1 95.75 363 PHE A C 1
ATOM 2862 O O . PHE A 1 363 ? 12.031 -31.578 -4.75 1 95.75 363 PHE A O 1
ATOM 2869 N N . MET A 1 364 ? 13.789 -30.797 -5.801 1 94.94 364 MET A N 1
ATOM 2870 C CA . MET A 1 364 ? 13.164 -29.969 -6.832 1 94.94 364 MET A CA 1
ATOM 2871 C C . MET A 1 364 ? 14 -29.969 -8.102 1 94.94 364 MET A C 1
ATOM 2873 O O . MET A 1 364 ? 15.141 -30.422 -8.102 1 94.94 364 MET A O 1
ATOM 2877 N N . PRO A 1 365 ? 13.398 -29.406 -9.195 1 97.25 365 PRO A N 1
ATOM 2878 C CA . PRO A 1 365 ? 14.234 -29.297 -10.391 1 97.25 365 PRO A CA 1
ATOM 2879 C C . PRO A 1 365 ? 15.57 -28.594 -10.109 1 97.25 365 PRO A C 1
ATOM 2881 O O . PRO A 1 365 ? 15.609 -27.609 -9.383 1 97.25 365 PRO A O 1
ATOM 2884 N N . THR A 1 366 ? 16.656 -29.156 -10.617 1 96.38 366 THR A N 1
ATOM 2885 C CA . THR A 1 366 ? 18 -28.688 -10.328 1 96.38 366 THR A CA 1
ATOM 2886 C C . THR A 1 366 ? 18.719 -28.297 -11.617 1 96.38 366 THR A C 1
ATOM 2888 O O . THR A 1 366 ? 18.609 -28.984 -12.633 1 96.38 366 THR A O 1
ATOM 2891 N N . VAL A 1 367 ? 19.438 -27.188 -11.516 1 95.19 367 VAL A N 1
ATOM 2892 C CA . VAL A 1 367 ? 20.281 -26.797 -12.641 1 95.19 367 VAL A CA 1
ATOM 2893 C C . VAL A 1 367 ? 21.359 -27.844 -12.883 1 95.19 367 VAL A C 1
ATOM 2895 O O . VAL A 1 367 ? 22.188 -28.109 -12.008 1 95.19 367 VAL A O 1
ATOM 2898 N N . ASP A 1 368 ? 21.359 -28.469 -14.055 1 95.25 368 ASP A N 1
ATOM 2899 C CA . ASP A 1 368 ? 22.266 -29.562 -14.336 1 95.25 368 ASP A CA 1
ATOM 2900 C C . ASP A 1 368 ? 23.094 -29.297 -15.594 1 95.25 368 ASP A C 1
ATOM 2902 O O . ASP A 1 368 ? 23.891 -30.125 -16.016 1 95.25 368 ASP A O 1
ATOM 2906 N N . GLY A 1 369 ? 22.797 -28.172 -16.234 1 92.88 369 GLY A N 1
ATOM 2907 C CA . GLY A 1 369 ? 23.547 -27.797 -17.422 1 92.88 369 GLY A CA 1
ATOM 2908 C C . GLY A 1 369 ? 23.031 -28.469 -18.688 1 92.88 369 GLY A C 1
ATOM 2909 O O . GLY A 1 369 ? 23.516 -28.172 -19.781 1 92.88 369 GLY A O 1
ATOM 2910 N N . LYS A 1 370 ? 22.078 -29.344 -18.578 1 93.19 370 LYS A N 1
ATOM 2911 C CA . LYS A 1 370 ? 21.547 -30.094 -19.719 1 93.19 370 LYS A CA 1
ATOM 2912 C C . LYS A 1 370 ? 20.047 -29.875 -19.875 1 93.19 370 LYS A C 1
ATOM 2914 O O . LYS A 1 370 ? 19.609 -29.062 -20.688 1 93.19 370 LYS A O 1
ATOM 2919 N N . TYR A 1 371 ? 19.312 -30.375 -18.953 1 91.31 371 TYR A N 1
ATOM 2920 C CA . TYR A 1 371 ? 17.859 -30.266 -19.016 1 91.31 371 TYR A CA 1
ATOM 2921 C C . TYR A 1 371 ? 17.391 -28.938 -18.438 1 91.31 371 TYR A C 1
ATOM 2923 O O . TYR A 1 371 ? 16.375 -28.391 -18.859 1 91.31 371 TYR A O 1
ATOM 2931 N N . LEU A 1 372 ? 18 -28.547 -17.469 1 94.25 372 LEU A N 1
ATOM 2932 C CA . LEU A 1 372 ? 17.969 -27.172 -16.969 1 94.25 372 LEU A CA 1
ATOM 2933 C C . LEU A 1 372 ? 19.328 -26.5 -17.156 1 94.25 372 LEU A C 1
ATOM 2935 O O . LEU A 1 372 ? 20.141 -26.484 -16.219 1 94.25 372 LEU A O 1
ATOM 2939 N N . PRO A 1 373 ? 19.453 -25.906 -18.266 1 92.69 373 PRO A N 1
ATOM 2940 C CA . PRO A 1 373 ? 20.797 -25.531 -18.719 1 92.69 373 PRO A CA 1
ATOM 2941 C C . PRO A 1 373 ? 21.453 -24.484 -17.812 1 92.69 373 PRO A C 1
ATOM 2943 O O . PRO A 1 373 ? 22.688 -24.406 -17.75 1 92.69 373 PRO A O 1
ATOM 2946 N N . GLY A 1 374 ? 20.719 -23.688 -17.188 1 92.25 374 GLY A N 1
ATOM 2947 C CA . GLY A 1 374 ? 21.203 -22.672 -16.281 1 92.25 374 GLY A CA 1
ATOM 2948 C C . GLY A 1 374 ? 20.125 -22.156 -15.336 1 92.25 374 GLY A C 1
ATOM 2949 O O . GLY A 1 374 ? 18.984 -22.625 -15.367 1 92.25 374 GLY A O 1
ATOM 2950 N N . ASN A 1 375 ? 20.641 -21.266 -14.461 1 93.19 375 ASN A N 1
ATOM 2951 C CA . ASN A 1 375 ? 19.672 -20.609 -13.594 1 93.19 375 ASN A CA 1
ATOM 2952 C C . ASN A 1 375 ? 18.562 -19.938 -14.391 1 93.19 375 ASN A C 1
ATOM 2954 O O . ASN A 1 375 ? 18.828 -19.062 -15.219 1 93.19 375 ASN A O 1
ATOM 2958 N N . PRO A 1 376 ? 17.328 -20.344 -14.102 1 94.75 376 PRO A N 1
ATOM 2959 C CA . PRO A 1 376 ? 16.234 -19.844 -14.93 1 94.75 376 PRO A CA 1
ATOM 2960 C C . PRO A 1 376 ? 16.109 -18.328 -14.898 1 94.75 376 PRO A C 1
ATOM 2962 O O . PRO A 1 376 ? 15.797 -17.703 -15.922 1 94.75 376 PRO A O 1
ATOM 2965 N N . LEU A 1 377 ? 16.328 -17.75 -13.742 1 93.38 377 LEU A N 1
ATOM 2966 C CA . LEU A 1 377 ? 16.25 -16.297 -13.633 1 93.38 377 LEU A CA 1
ATOM 2967 C C . LEU A 1 377 ? 17.375 -15.625 -14.422 1 93.38 377 LEU A C 1
ATOM 2969 O O . LEU A 1 377 ? 17.141 -14.641 -15.125 1 93.38 377 LEU A O 1
ATOM 2973 N N . TRP A 1 378 ? 18.531 -16.141 -14.305 1 91.56 378 TRP A N 1
ATOM 2974 C CA . TRP A 1 378 ? 19.672 -15.594 -15.016 1 91.56 378 TRP A CA 1
ATOM 2975 C C . TRP A 1 378 ? 19.453 -15.664 -16.531 1 91.56 378 TRP A C 1
ATOM 2977 O O . TRP A 1 378 ? 19.766 -14.711 -17.25 1 91.56 378 TRP A O 1
ATOM 2987 N N . ILE A 1 379 ? 18.922 -16.75 -16.984 1 93.69 379 ILE A N 1
ATOM 2988 C CA . ILE A 1 379 ? 18.688 -16.938 -18.422 1 93.69 379 ILE A CA 1
ATOM 2989 C C . ILE A 1 379 ? 17.688 -15.898 -18.922 1 93.69 379 ILE A C 1
ATOM 2991 O O . ILE A 1 379 ? 17.922 -15.25 -19.938 1 93.69 379 ILE A O 1
ATOM 2995 N N . LEU A 1 380 ? 16.641 -15.727 -18.219 1 94.25 380 LEU A N 1
ATOM 2996 C CA . LEU A 1 380 ? 15.594 -14.805 -18.641 1 94.25 380 LEU A CA 1
ATOM 2997 C C . LEU A 1 380 ? 16.062 -13.359 -18.562 1 94.25 380 LEU A C 1
ATOM 2999 O O . LEU A 1 380 ? 15.727 -12.539 -19.422 1 94.25 380 LEU A O 1
ATOM 3003 N N . MET A 1 381 ? 16.828 -13.055 -17.531 1 91.88 381 MET A N 1
ATOM 3004 C CA . MET A 1 381 ? 17.297 -11.688 -17.328 1 91.88 381 MET A CA 1
ATOM 3005 C C . MET A 1 381 ? 18.25 -11.266 -18.438 1 91.88 381 MET A C 1
ATOM 3007 O O . MET A 1 381 ? 18.297 -10.086 -18.797 1 91.88 381 MET A O 1
ATOM 3011 N N . ASN A 1 382 ? 18.922 -12.203 -18.984 1 92.5 382 ASN A N 1
ATOM 3012 C CA . ASN A 1 382 ? 19.953 -11.875 -19.969 1 92.5 382 ASN A CA 1
ATOM 3013 C C . ASN A 1 382 ? 19.484 -12.172 -21.391 1 92.5 382 ASN A C 1
ATOM 3015 O O . ASN A 1 382 ? 20.234 -11.969 -22.344 1 92.5 382 ASN A O 1
ATOM 3019 N N . ALA A 1 383 ? 18.297 -12.578 -21.516 1 91.62 383 ALA A N 1
ATOM 3020 C CA . ALA A 1 383 ? 17.781 -12.906 -22.828 1 91.62 383 ALA A CA 1
ATOM 3021 C C . ALA A 1 383 ? 17.531 -11.641 -23.656 1 91.62 383 ALA A C 1
ATOM 3023 O O . ALA A 1 383 ? 17.859 -11.602 -24.844 1 91.62 383 ALA A O 1
ATOM 3024 N N . PRO A 1 384 ? 17.062 -10.609 -23.047 1 85.5 384 PRO A N 1
ATOM 3025 C CA . PRO A 1 384 ? 16.781 -9.406 -23.844 1 85.5 384 PRO A CA 1
ATOM 3026 C C . PRO A 1 384 ? 18.047 -8.773 -24.422 1 85.5 384 PRO A C 1
ATOM 3028 O O . PRO A 1 384 ? 18 -8.195 -25.516 1 85.5 384 PRO A O 1
ATOM 3031 N N . SER A 1 385 ? 19.125 -8.977 -23.75 1 87.5 385 SER A N 1
ATOM 3032 C CA . SER A 1 385 ? 20.391 -8.398 -24.219 1 87.5 385 SER A CA 1
ATOM 3033 C C . SER A 1 385 ? 21.078 -9.312 -25.219 1 87.5 385 SER A C 1
ATOM 3035 O O . SER A 1 385 ? 22.031 -8.906 -25.875 1 87.5 385 SER A O 1
ATOM 3037 N N . GLY A 1 386 ? 20.641 -10.5 -25.406 1 86 386 GLY A N 1
ATOM 3038 C CA . GLY A 1 386 ? 21.188 -11.422 -26.375 1 86 386 GLY A CA 1
ATOM 3039 C C . GLY A 1 386 ? 22.281 -12.312 -25.797 1 86 386 GLY A C 1
ATOM 3040 O O . GLY A 1 386 ? 22.797 -13.195 -26.484 1 86 386 GLY A O 1
ATOM 3041 N N . GLU A 1 387 ? 22.594 -12.109 -24.5 1 86.06 387 GLU A N 1
ATOM 3042 C CA . GLU A 1 387 ? 23.594 -12.953 -23.859 1 86.06 387 GLU A CA 1
ATOM 3043 C C . GLU A 1 387 ? 23.109 -14.398 -23.75 1 86.06 387 GLU A C 1
ATOM 3045 O O . GLU A 1 387 ? 23.906 -15.336 -23.828 1 86.06 387 GLU A O 1
ATOM 3050 N N . THR A 1 388 ? 21.828 -14.547 -23.5 1 89.62 388 THR A N 1
ATOM 3051 C CA . THR A 1 388 ? 21.141 -15.828 -23.547 1 89.62 388 THR A CA 1
ATOM 3052 C C . THR A 1 388 ? 19.938 -15.766 -24.484 1 89.62 388 THR A C 1
ATOM 3054 O O . THR A 1 388 ? 19.688 -14.734 -25.109 1 89.62 388 THR A O 1
ATOM 3057 N N . SER A 1 389 ? 19.406 -16.859 -24.688 1 86.75 389 SER A N 1
ATOM 3058 C CA . SER A 1 389 ? 18.188 -16.875 -25.5 1 86.75 389 SER A CA 1
ATOM 3059 C C . SER A 1 389 ? 17.141 -17.828 -24.938 1 86.75 389 SER A C 1
ATOM 3061 O O . SER A 1 389 ? 17.5 -18.844 -24.328 1 86.75 389 SER A O 1
ATOM 3063 N N . ILE A 1 390 ? 15.977 -17.391 -25.062 1 89.25 390 ILE A N 1
ATOM 3064 C CA . ILE A 1 390 ? 14.883 -18.312 -24.75 1 89.25 390 ILE A CA 1
ATOM 3065 C C . ILE A 1 390 ? 14.602 -19.203 -25.953 1 89.25 390 ILE A C 1
ATOM 3067 O O . ILE A 1 390 ? 14.281 -18.703 -27.047 1 89.25 390 ILE A O 1
ATOM 3071 N N . ILE A 1 391 ? 14.656 -20.406 -25.75 1 91.25 391 ILE A N 1
ATOM 3072 C CA . ILE A 1 391 ? 14.633 -21.391 -26.828 1 91.25 391 ILE A CA 1
ATOM 3073 C C . ILE A 1 391 ? 13.242 -21.422 -27.469 1 91.25 391 ILE A C 1
ATOM 3075 O O . ILE A 1 391 ? 13.117 -21.578 -28.688 1 91.25 391 ILE A O 1
ATOM 3079 N N . SER A 1 392 ? 12.219 -21.297 -26.656 1 94.75 392 SER A N 1
ATOM 3080 C CA . SER A 1 392 ? 10.844 -21.328 -27.141 1 94.75 392 SER A CA 1
ATOM 3081 C C . SER A 1 392 ? 10.062 -20.109 -26.656 1 94.75 392 SER A C 1
ATOM 3083 O O . SER A 1 392 ? 9.227 -20.234 -25.75 1 94.75 392 SER A O 1
ATOM 3085 N N . PRO A 1 393 ? 10.266 -18.984 -27.266 1 94.38 393 PRO A N 1
ATOM 3086 C CA . PRO A 1 393 ? 9.516 -17.797 -26.859 1 94.38 393 PRO A CA 1
ATOM 3087 C C . PRO A 1 393 ? 8.094 -17.766 -27.438 1 94.38 393 PRO A C 1
ATOM 3089 O O . PRO A 1 393 ? 7.707 -16.812 -28.109 1 94.38 393 PRO A O 1
ATOM 3092 N N . VAL A 1 394 ? 7.309 -18.766 -27.062 1 97.81 394 VAL A N 1
ATOM 3093 C CA . VAL A 1 394 ? 5.953 -18.938 -27.578 1 97.81 394 VAL A CA 1
ATOM 3094 C C . VAL A 1 394 ? 5.004 -17.984 -26.859 1 97.81 394 VAL A C 1
ATOM 3096 O O . VAL A 1 394 ? 5.332 -17.453 -25.797 1 97.81 394 VAL A O 1
ATOM 3099 N N . PRO A 1 395 ? 3.812 -17.719 -27.484 1 98.31 395 PRO A N 1
ATOM 3100 C CA . PRO A 1 395 ? 2.807 -16.953 -26.75 1 98.31 395 PRO A CA 1
ATOM 3101 C C . PRO A 1 395 ? 2.477 -17.547 -25.391 1 98.31 395 PRO A C 1
ATOM 3103 O O . PRO A 1 395 ? 2.398 -18.766 -25.25 1 98.31 395 PRO A O 1
ATOM 3106 N N . LEU A 1 396 ? 2.385 -16.641 -24.438 1 98.56 396 LEU A N 1
ATOM 3107 C CA . LEU A 1 396 ? 2.281 -17.078 -23.047 1 98.56 396 LEU A CA 1
ATOM 3108 C C . LEU A 1 396 ? 1.067 -16.469 -22.359 1 98.56 396 LEU A C 1
ATOM 3110 O O . LEU A 1 396 ? 0.893 -15.242 -22.391 1 98.56 396 LEU A O 1
ATOM 3114 N N . LEU A 1 397 ? 0.168 -17.281 -21.828 1 98.75 397 LEU A N 1
ATOM 3115 C CA . LEU A 1 397 ? -0.903 -16.875 -20.922 1 98.75 397 LEU A CA 1
ATOM 3116 C C . LEU A 1 397 ? -0.531 -17.156 -19.484 1 98.75 397 LEU A C 1
ATOM 3118 O O . LEU A 1 397 ? -0.425 -18.312 -19.078 1 98.75 397 LEU A O 1
ATOM 3122 N N . ILE A 1 398 ? -0.252 -16.094 -18.688 1 98.5 398 ILE A N 1
ATOM 3123 C CA . ILE A 1 398 ? 0.21 -16.25 -17.312 1 98.5 398 ILE A CA 1
ATOM 3124 C C . ILE A 1 398 ? -0.823 -15.656 -16.359 1 98.5 398 ILE A C 1
ATOM 3126 O O . ILE A 1 398 ? -1.409 -14.609 -16.625 1 98.5 398 ILE A O 1
ATOM 3130 N N . GLY A 1 399 ? -1.163 -16.406 -15.297 1 98.31 399 GLY A N 1
ATOM 3131 C CA . GLY A 1 399 ? -2.174 -15.875 -14.391 1 98.31 399 GLY A CA 1
ATOM 3132 C C . GLY A 1 399 ? -2.104 -16.484 -13.008 1 98.31 399 GLY A C 1
ATOM 3133 O O . GLY A 1 399 ? -1.334 -17.406 -12.766 1 98.31 399 GLY A O 1
ATOM 3134 N N . MET A 1 400 ? -2.836 -15.867 -12.062 1 98.19 400 MET A N 1
ATOM 3135 C CA . MET A 1 400 ? -2.836 -16.281 -10.664 1 98.19 400 MET A CA 1
ATOM 3136 C C . MET A 1 400 ? -4.176 -15.977 -10.008 1 98.19 400 MET A C 1
ATOM 3138 O O . MET A 1 400 ? -5.047 -15.352 -10.617 1 98.19 400 MET A O 1
ATOM 3142 N N . ASN A 1 401 ? -4.312 -16.578 -8.852 1 98.31 401 ASN A N 1
ATOM 3143 C CA . ASN A 1 401 ? -5.449 -16.266 -7.984 1 98.31 401 ASN A CA 1
ATOM 3144 C C . ASN A 1 401 ? -5.066 -15.266 -6.902 1 98.31 401 ASN A C 1
ATOM 3146 O O . ASN A 1 401 ? -3.943 -15.289 -6.391 1 98.31 401 ASN A O 1
ATOM 3150 N N . ALA A 1 402 ? -5.992 -14.477 -6.504 1 97.56 402 ALA A N 1
ATOM 3151 C CA . ALA A 1 402 ? -5.727 -13.391 -5.57 1 97.56 402 ALA A CA 1
ATOM 3152 C C . ALA A 1 402 ? -5.23 -13.922 -4.23 1 97.56 402 ALA A C 1
ATOM 3154 O O . ALA A 1 402 ? -4.453 -13.258 -3.541 1 97.56 402 ALA A O 1
ATOM 3155 N N . GLN A 1 403 ? -5.664 -15.109 -3.805 1 97.31 403 GLN A N 1
ATOM 3156 C CA . GLN A 1 403 ? -5.262 -15.695 -2.527 1 97.31 403 GLN A CA 1
ATOM 3157 C C . GLN A 1 403 ? -4.605 -17.062 -2.725 1 97.31 403 GLN A C 1
ATOM 3159 O O . GLN A 1 403 ? -4.914 -18.016 -2.012 1 97.31 403 GLN A O 1
ATOM 3164 N N . ASP A 1 404 ? -3.686 -17.109 -3.662 1 97.75 404 ASP A N 1
ATOM 3165 C CA . ASP A 1 404 ? -2.924 -18.328 -3.912 1 97.75 404 ASP A CA 1
ATOM 3166 C C . ASP A 1 404 ? -2.215 -18.797 -2.645 1 97.75 404 ASP A C 1
ATOM 3168 O O . ASP A 1 404 ? -2.021 -20 -2.447 1 97.75 404 ASP A O 1
ATOM 3172 N N . GLY A 1 405 ? -1.924 -17.875 -1.79 1 97.25 405 GLY A N 1
ATOM 3173 C CA . GLY A 1 405 ? -1.142 -18.156 -0.598 1 97.25 405 GLY A CA 1
ATOM 3174 C C . GLY A 1 405 ? -1.903 -18.953 0.438 1 97.25 405 GLY A C 1
ATOM 3175 O O . GLY A 1 405 ? -1.312 -19.469 1.39 1 97.25 405 GLY A O 1
ATOM 3176 N N . ALA A 1 406 ? -3.211 -19.141 0.246 1 95.31 406 ALA A N 1
ATOM 3177 C CA . ALA A 1 406 ? -3.996 -19.969 1.167 1 95.31 406 ALA A CA 1
ATOM 3178 C C . ALA A 1 406 ? -3.445 -21.391 1.238 1 95.31 406 ALA A C 1
ATOM 3180 O O . ALA A 1 406 ? -3.572 -22.062 2.266 1 95.31 406 ALA A O 1
ATOM 3181 N N . GLU A 1 407 ? -2.795 -21.75 0.186 1 94.5 407 GLU A N 1
ATOM 3182 C CA . GLU A 1 407 ? -2.217 -23.078 0.111 1 94.5 407 GLU A CA 1
ATOM 3183 C C . GLU A 1 407 ? -1.147 -23.281 1.18 1 94.5 407 GLU A C 1
ATOM 3185 O O . GLU A 1 407 ? -0.996 -24.375 1.716 1 94.5 407 GLU A O 1
ATOM 3190 N N . VAL A 1 408 ? -0.465 -22.266 1.552 1 94.38 408 VAL A N 1
ATOM 3191 C CA . VAL A 1 408 ? 0.616 -22.344 2.529 1 94.38 408 VAL A CA 1
ATOM 3192 C C . VAL A 1 408 ? 0.047 -22.688 3.904 1 94.38 408 VAL A C 1
ATOM 3194 O O . VAL A 1 408 ? 0.664 -23.422 4.676 1 94.38 408 VAL A O 1
ATOM 3197 N N . VAL A 1 409 ? -1.105 -22.156 4.215 1 94.5 409 VAL A N 1
ATOM 3198 C CA . VAL A 1 409 ? -1.778 -22.484 5.469 1 94.5 409 VAL A CA 1
ATOM 3199 C C . VAL A 1 409 ? -2.209 -23.953 5.449 1 94.5 409 VAL A C 1
ATOM 3201 O O . VAL A 1 409 ? -2.062 -24.656 6.449 1 94.5 409 VAL A O 1
ATOM 3204 N N . LEU A 1 410 ? -2.654 -24.422 4.285 1 92.69 410 LEU A N 1
ATOM 3205 C CA . LEU A 1 410 ? -3.131 -25.781 4.145 1 92.69 410 LEU A CA 1
ATOM 3206 C C . LEU A 1 410 ? -1.977 -26.781 4.258 1 92.69 410 LEU A C 1
ATOM 3208 O O . LEU A 1 410 ? -2.18 -27.938 4.633 1 92.69 410 LEU A O 1
ATOM 3212 N N . GLU A 1 411 ? -0.826 -26.359 3.93 1 91.69 411 GLU A N 1
ATOM 3213 C CA . GLU A 1 411 ? 0.343 -27.219 4.004 1 91.69 411 GLU A CA 1
ATOM 3214 C C . GLU A 1 411 ? 0.681 -27.578 5.453 1 91.69 411 GLU A C 1
ATOM 3216 O O . GLU A 1 411 ? 1.331 -28.578 5.719 1 91.69 411 GLU A O 1
ATOM 3221 N N . ASP A 1 412 ? 0.308 -26.656 6.316 1 91.62 412 ASP A N 1
ATOM 3222 C CA . ASP A 1 412 ? 0.488 -26.953 7.73 1 91.62 412 ASP A CA 1
ATOM 3223 C C . ASP A 1 412 ? -0.578 -27.938 8.227 1 91.62 412 ASP A C 1
ATOM 3225 O O . ASP A 1 412 ? -1.555 -27.531 8.859 1 91.62 412 ASP A O 1
ATOM 3229 N N . ARG A 1 413 ? -0.33 -29.203 8.078 1 89.75 413 ARG A N 1
ATOM 3230 C CA . ARG A 1 413 ? -1.323 -30.25 8.352 1 89.75 413 ARG A CA 1
ATOM 3231 C C . ARG A 1 413 ? -1.606 -30.344 9.844 1 89.75 413 ARG A C 1
ATOM 3233 O O . ARG A 1 413 ? -2.727 -30.672 10.25 1 89.75 413 ARG A O 1
ATOM 3240 N N . ARG A 1 414 ? -0.583 -30.109 10.641 1 87.5 414 ARG A N 1
ATOM 3241 C CA . ARG A 1 414 ? -0.788 -30.141 12.086 1 87.5 414 ARG A CA 1
ATOM 3242 C C . ARG A 1 414 ? -1.779 -29.062 12.516 1 87.5 414 ARG A C 1
ATOM 3244 O O . ARG A 1 414 ? -2.631 -29.312 13.375 1 87.5 414 ARG A O 1
ATOM 3251 N N . LEU A 1 415 ? -1.618 -27.906 11.906 1 89.81 415 LEU A N 1
ATOM 3252 C CA . LEU A 1 415 ? -2.572 -26.844 12.18 1 89.81 415 LEU A CA 1
ATOM 3253 C C . LEU A 1 415 ? -3.986 -27.25 11.789 1 89.81 415 LEU A C 1
ATOM 3255 O O . LEU A 1 415 ? -4.949 -26.922 12.492 1 89.81 415 LEU A O 1
ATOM 3259 N N . GLY A 1 416 ? -4.133 -27.953 10.719 1 88.19 416 GLY A N 1
ATOM 3260 C CA . GLY A 1 416 ? -5.426 -28.453 10.273 1 88.19 416 GLY A CA 1
ATOM 3261 C C . GLY A 1 416 ? -6 -29.516 11.203 1 88.19 416 GLY A C 1
ATOM 3262 O O . GLY A 1 416 ? -7.184 -29.469 11.547 1 88.19 416 GLY A O 1
ATOM 3263 N N . GLU A 1 417 ? -5.195 -30.422 11.586 1 87.44 417 GLU A N 1
ATOM 3264 C CA . GLU A 1 417 ? -5.629 -31.562 12.398 1 87.44 417 GLU A CA 1
ATOM 3265 C C . GLU A 1 417 ? -6.082 -31.109 13.781 1 87.44 417 GLU A C 1
ATOM 3267 O O . GLU A 1 417 ? -7.082 -31.609 14.305 1 87.44 417 GLU A O 1
ATOM 3272 N N . PHE A 1 418 ? -5.383 -30.141 14.258 1 87.62 418 PHE A N 1
ATOM 3273 C CA . PHE A 1 418 ? -5.613 -29.844 15.664 1 87.62 418 PHE A CA 1
ATOM 3274 C C . PHE A 1 418 ? -6.477 -28.594 15.82 1 87.62 418 PHE A C 1
ATOM 3276 O O . PHE A 1 418 ? -7.18 -28.438 16.812 1 87.62 418 PHE A O 1
ATOM 3283 N N . LEU A 1 419 ? -6.422 -27.75 14.828 1 88.44 419 LEU A N 1
ATOM 3284 C CA . LEU A 1 419 ? -7.074 -26.453 15.039 1 88.44 419 LEU A CA 1
ATOM 3285 C C . LEU A 1 419 ? -7.918 -26.078 13.828 1 88.44 419 LEU A C 1
ATOM 3287 O O . LEU A 1 419 ? -8.359 -24.938 13.703 1 88.44 419 LEU A O 1
ATOM 3291 N N . ASP A 1 420 ? -8.125 -27 12.875 1 87.56 420 ASP A N 1
ATOM 3292 C CA . ASP A 1 420 ? -8.945 -26.766 11.695 1 87.56 420 ASP A CA 1
ATOM 3293 C C . ASP A 1 420 ? -8.484 -25.531 10.93 1 87.56 420 ASP A C 1
ATOM 3295 O O . ASP A 1 420 ? -9.305 -24.719 10.5 1 87.56 420 ASP A O 1
ATOM 3299 N N . PHE A 1 421 ? -7.223 -25.391 10.945 1 89.19 421 PHE A N 1
ATOM 3300 C CA . PHE A 1 421 ? -6.523 -24.328 10.234 1 89.19 421 PHE A CA 1
ATOM 3301 C C . PHE A 1 421 ? -6.879 -22.953 10.805 1 89.19 421 PHE A C 1
ATOM 3303 O O . PHE A 1 421 ? -6.754 -21.938 10.125 1 89.19 421 PHE A O 1
ATOM 3310 N N . HIS A 1 422 ? -7.379 -23.25 12.086 1 83.25 422 HIS A N 1
ATOM 3311 C CA . HIS A 1 422 ? -7.625 -22.016 12.828 1 83.25 422 HIS A CA 1
ATOM 3312 C C . HIS A 1 422 ? -6.387 -21.578 13.609 1 83.25 422 HIS A C 1
ATOM 3314 O O . HIS A 1 422 ? -5.398 -22.312 13.672 1 83.25 422 HIS A O 1
ATOM 3320 N N . HIS A 1 423 ? -6.039 -20.203 13.742 1 83.75 423 HIS A N 1
ATOM 3321 C CA . HIS A 1 423 ? -5.062 -19.609 14.648 1 83.75 423 HIS A CA 1
ATOM 3322 C C . HIS A 1 423 ? -3.801 -19.188 13.898 1 83.75 423 HIS A C 1
ATOM 3324 O O . HIS A 1 423 ? -2.691 -19.578 14.273 1 83.75 423 HIS A O 1
ATOM 3330 N N . VAL A 1 424 ? -3.988 -18.719 12.93 1 93.75 424 VAL A N 1
ATOM 3331 C CA . VAL A 1 424 ? -2.906 -17.953 12.312 1 93.75 424 VAL A CA 1
ATOM 3332 C C . VAL A 1 424 ? -2.779 -16.594 12.977 1 93.75 424 VAL A C 1
ATOM 3334 O O . VAL A 1 424 ? -3.41 -15.625 12.547 1 93.75 424 VAL A O 1
ATOM 3337 N N . ASP A 1 425 ? -1.979 -16.578 14.039 1 92.31 425 ASP A N 1
ATOM 3338 C CA . ASP A 1 425 ? -1.8 -15.375 14.844 1 92.31 425 ASP A CA 1
ATOM 3339 C C . ASP A 1 425 ? -0.457 -14.711 14.547 1 92.31 425 ASP A C 1
ATOM 3341 O O . ASP A 1 425 ? 0.278 -15.156 13.664 1 92.31 425 ASP A O 1
ATOM 3345 N N . PRO A 1 426 ? -0.135 -13.594 15.188 1 92 426 PRO A N 1
ATOM 3346 C CA . PRO A 1 426 ? 1.113 -12.883 14.891 1 92 426 PRO A CA 1
ATOM 3347 C C . PRO A 1 426 ? 2.352 -13.75 15.117 1 92 426 PRO A C 1
ATOM 3349 O O . PRO A 1 426 ? 3.342 -13.625 14.391 1 92 426 PRO A O 1
ATOM 3352 N N . GLU A 1 427 ? 2.295 -14.609 16.094 1 92.81 427 GLU A N 1
ATOM 3353 C CA . GLU A 1 427 ? 3.43 -15.484 16.359 1 92.81 427 GLU A CA 1
ATOM 3354 C C . GLU A 1 427 ? 3.623 -16.484 15.219 1 92.81 427 GLU A C 1
ATOM 3356 O O . GLU A 1 427 ? 4.758 -16.828 14.875 1 92.81 427 GLU A O 1
ATOM 3361 N N . TYR A 1 428 ? 2.535 -17.016 14.719 1 94.69 428 TYR A N 1
ATOM 3362 C CA . TYR A 1 428 ? 2.588 -17.906 13.562 1 94.69 428 TYR A CA 1
ATOM 3363 C C . TYR A 1 428 ? 3.256 -17.219 12.383 1 94.69 428 TYR A C 1
ATOM 3365 O O . TYR A 1 428 ? 4.133 -17.797 11.734 1 94.69 428 TYR A O 1
ATOM 3373 N N . MET A 1 429 ? 2.842 -16.031 12.094 1 95.44 429 MET A N 1
ATOM 3374 C CA . MET A 1 429 ? 3.412 -15.258 10.992 1 95.44 429 MET A CA 1
ATOM 3375 C C . MET A 1 429 ? 4.898 -15.008 11.219 1 95.44 429 MET A C 1
ATOM 3377 O O . MET A 1 429 ? 5.707 -15.148 10.297 1 95.44 429 MET A O 1
ATOM 3381 N N . LYS A 1 430 ? 5.238 -14.594 12.438 1 94.25 430 LYS A N 1
ATOM 3382 C CA . LYS A 1 430 ? 6.633 -14.336 12.781 1 94.25 430 LYS A CA 1
ATOM 3383 C C . LYS A 1 430 ? 7.492 -15.578 12.57 1 94.25 430 LYS A C 1
ATOM 3385 O O . LYS A 1 430 ? 8.586 -15.508 12.008 1 94.25 430 LYS A O 1
ATOM 3390 N N . SER A 1 431 ? 7.023 -16.672 13.039 1 93.81 431 SER A N 1
ATOM 3391 C CA . SER A 1 431 ? 7.746 -17.938 12.883 1 93.81 431 SER A CA 1
ATOM 3392 C C . SER A 1 431 ? 7.941 -18.281 11.414 1 93.81 431 SER A C 1
ATOM 3394 O O . SER A 1 431 ? 9.016 -18.734 11.016 1 93.81 431 SER A O 1
ATOM 3396 N N . PHE A 1 432 ? 6.922 -18.109 10.664 1 95 432 PHE A N 1
ATOM 3397 C CA . PHE A 1 432 ? 7.012 -18.359 9.234 1 95 432 PHE A CA 1
ATOM 3398 C C . PHE A 1 432 ? 8.086 -17.484 8.594 1 95 432 PHE A C 1
ATOM 3400 O O . PHE A 1 432 ? 8.898 -17.969 7.801 1 95 432 PHE A O 1
ATOM 3407 N N . VAL A 1 433 ? 8.102 -16.172 8.906 1 95.44 433 VAL A N 1
ATOM 3408 C CA . VAL A 1 433 ? 9.016 -15.219 8.305 1 95.44 433 VAL A CA 1
ATOM 3409 C C . VAL A 1 433 ? 10.453 -15.555 8.688 1 95.44 433 VAL A C 1
ATOM 3411 O O . VAL A 1 433 ? 11.359 -15.484 7.855 1 95.44 433 VAL A O 1
ATOM 3414 N N . ILE A 1 434 ? 10.656 -15.914 9.938 1 91 434 ILE A N 1
ATOM 3415 C CA . ILE A 1 434 ? 11.984 -16.281 10.406 1 91 434 ILE A CA 1
ATOM 3416 C C . ILE A 1 434 ? 12.469 -17.531 9.656 1 91 434 ILE A C 1
ATOM 3418 O O . ILE A 1 434 ? 13.609 -17.578 9.195 1 91 434 ILE A O 1
ATOM 3422 N N . GLU A 1 435 ? 11.594 -18.469 9.539 1 89.75 435 GLU A N 1
ATOM 3423 C CA . GLU A 1 435 ? 11.93 -19.688 8.797 1 89.75 435 GLU A CA 1
ATOM 3424 C C . GLU A 1 435 ? 12.211 -19.375 7.332 1 89.75 435 GLU A C 1
ATOM 3426 O O . GLU A 1 435 ? 13.133 -19.938 6.738 1 89.75 435 GLU A O 1
ATOM 3431 N N . TYR A 1 436 ? 11.375 -18.578 6.777 1 91.69 436 TYR A N 1
ATOM 3432 C CA . TYR A 1 436 ? 11.578 -18.156 5.395 1 91.69 436 TYR A CA 1
ATOM 3433 C C . TYR A 1 436 ? 12.969 -17.547 5.203 1 91.69 436 TYR A C 1
ATOM 3435 O O . TYR A 1 436 ? 13.672 -17.891 4.246 1 91.69 436 TYR A O 1
ATOM 3443 N N . CYS A 1 437 ? 13.352 -16.641 6.074 1 88.25 437 CYS A N 1
ATOM 3444 C CA . CYS A 1 437 ? 14.648 -15.992 5.98 1 88.25 437 CYS A CA 1
ATOM 3445 C C . CYS A 1 437 ? 15.781 -17 6.152 1 88.25 437 CYS A C 1
ATOM 3447 O O . CYS A 1 437 ? 16.812 -16.891 5.488 1 88.25 437 CYS A O 1
ATOM 3449 N N . PHE A 1 438 ? 15.547 -17.984 6.996 1 83.94 438 PHE A N 1
ATOM 3450 C CA . PHE A 1 438 ? 16.531 -19.031 7.219 1 83.94 438 PHE A CA 1
ATOM 3451 C C . PHE A 1 438 ? 16.703 -19.875 5.969 1 83.94 438 PHE A C 1
ATOM 3453 O O . PHE A 1 438 ? 17.844 -20.141 5.539 1 83.94 438 PHE A O 1
ATOM 3460 N N . ARG A 1 439 ? 15.609 -20.219 5.422 1 84.62 439 ARG A N 1
ATOM 3461 C CA . ARG A 1 439 ? 15.633 -21.109 4.273 1 84.62 439 ARG A CA 1
ATOM 3462 C C . ARG A 1 439 ? 16.203 -20.422 3.041 1 84.62 439 ARG A C 1
ATOM 3464 O O . ARG A 1 439 ? 16.781 -21.062 2.162 1 84.62 439 ARG A O 1
ATOM 3471 N N . HIS A 1 440 ? 16.109 -19.094 3.082 1 81.88 440 HIS A N 1
ATOM 3472 C CA . HIS A 1 440 ? 16.641 -18.328 1.96 1 81.88 440 HIS A CA 1
ATOM 3473 C C . HIS A 1 440 ? 18.062 -17.875 2.221 1 81.88 440 HIS A C 1
ATOM 3475 O O . HIS A 1 440 ? 18.672 -17.203 1.384 1 81.88 440 HIS A O 1
ATOM 3481 N N . ASN A 1 441 ? 18.578 -18.25 3.33 1 71.06 441 ASN A N 1
ATOM 3482 C CA . ASN A 1 441 ? 19.953 -17.969 3.734 1 71.06 441 ASN A CA 1
ATOM 3483 C C . ASN A 1 441 ? 20.234 -16.484 3.789 1 71.06 441 ASN A C 1
ATOM 3485 O O . ASN A 1 441 ? 21.266 -16.016 3.295 1 71.06 441 ASN A O 1
ATOM 3489 N N . TYR A 1 442 ? 19.281 -15.734 4.258 1 68.88 442 TYR A N 1
ATOM 3490 C CA . TYR A 1 442 ? 19.516 -14.312 4.488 1 68.88 442 TYR A CA 1
ATOM 3491 C C . TYR A 1 442 ? 20.422 -14.102 5.695 1 68.88 442 TYR A C 1
ATOM 3493 O O . TYR A 1 442 ? 19.953 -13.656 6.75 1 68.88 442 TYR A O 1
ATOM 3501 N N . THR A 1 443 ? 21.609 -14.484 5.656 1 63.47 443 THR A N 1
ATOM 3502 C CA . THR A 1 443 ? 22.484 -14.586 6.809 1 63.47 443 THR A CA 1
ATOM 3503 C C . THR A 1 443 ? 23.016 -13.219 7.223 1 63.47 443 THR A C 1
ATOM 3505 O O . THR A 1 443 ? 23.234 -12.961 8.406 1 63.47 443 THR A O 1
ATOM 3508 N N . MET A 1 444 ? 23.172 -12.312 6.438 1 62.44 444 MET A N 1
ATOM 3509 C CA . MET A 1 444 ? 23.844 -11.055 6.754 1 62.44 444 MET A CA 1
ATOM 3510 C C . MET A 1 444 ? 22.891 -10.094 7.457 1 62.44 444 MET A C 1
ATOM 3512 O O . MET A 1 444 ? 23.281 -9.391 8.383 1 62.44 444 MET A O 1
ATOM 3516 N N . ASN A 1 445 ? 21.656 -10.141 7.129 1 73.88 445 ASN A N 1
ATOM 3517 C CA . ASN A 1 445 ? 20.688 -9.211 7.695 1 73.88 445 ASN A CA 1
ATOM 3518 C C . ASN A 1 445 ? 19.328 -9.875 7.914 1 73.88 445 ASN A C 1
ATOM 3520 O O . ASN A 1 445 ? 18.312 -9.367 7.469 1 73.88 445 ASN A O 1
ATOM 3524 N N . ARG A 1 446 ? 19.484 -10.977 8.672 1 79.62 446 ARG A N 1
ATOM 3525 C CA . ARG A 1 446 ? 18.281 -11.789 8.805 1 79.62 446 ARG A CA 1
ATOM 3526 C C . ARG A 1 446 ? 17.219 -11.062 9.609 1 79.62 446 ARG A C 1
ATOM 3528 O O . ARG A 1 446 ? 16.047 -11.07 9.242 1 79.62 446 ARG A O 1
ATOM 3535 N N . GLU A 1 447 ? 17.656 -10.438 10.664 1 80.25 447 GLU A N 1
ATOM 3536 C CA . GLU A 1 447 ? 16.703 -9.781 11.547 1 80.25 447 GLU A CA 1
ATOM 3537 C C . GLU A 1 447 ? 16.047 -8.586 10.859 1 80.25 447 GLU A C 1
ATOM 3539 O O . GLU A 1 447 ? 14.836 -8.398 10.945 1 80.25 447 GLU A O 1
ATOM 3544 N N . ALA A 1 448 ? 16.875 -7.797 10.172 1 81.56 448 ALA A N 1
ATOM 3545 C CA . ALA A 1 448 ? 16.344 -6.637 9.453 1 81.56 448 ALA A CA 1
ATOM 3546 C C . ALA A 1 448 ? 15.391 -7.066 8.352 1 81.56 448 ALA A C 1
ATOM 3548 O O . ALA A 1 448 ? 14.383 -6.402 8.102 1 81.56 448 ALA A O 1
ATOM 3549 N N . THR A 1 449 ? 15.789 -8.148 7.695 1 88.5 449 THR A N 1
ATOM 3550 C CA . THR A 1 449 ? 14.945 -8.648 6.617 1 88.5 449 THR A CA 1
ATOM 3551 C C . THR A 1 449 ? 13.625 -9.18 7.168 1 88.5 449 THR A C 1
ATOM 3553 O O . THR A 1 449 ? 12.562 -8.906 6.609 1 88.5 449 THR A O 1
ATOM 3556 N N . ALA A 1 450 ? 13.742 -9.922 8.234 1 91 450 ALA A N 1
ATOM 3557 C CA . ALA A 1 450 ? 12.539 -10.453 8.867 1 91 450 ALA A CA 1
ATOM 3558 C C . ALA A 1 450 ? 11.625 -9.32 9.336 1 91 450 ALA A C 1
ATOM 3560 O O . ALA A 1 450 ? 10.406 -9.383 9.164 1 91 450 ALA A O 1
ATOM 3561 N N . GLU A 1 451 ? 12.195 -8.312 9.922 1 89.06 451 GLU A N 1
ATOM 3562 C CA . GLU A 1 451 ? 11.414 -7.191 10.43 1 89.06 451 GLU A CA 1
ATOM 3563 C C . GLU A 1 451 ? 10.75 -6.422 9.297 1 89.06 451 GLU A C 1
ATOM 3565 O O . GLU A 1 451 ? 9.633 -5.91 9.453 1 89.06 451 GLU A O 1
ATOM 3570 N N . ALA A 1 452 ? 11.484 -6.25 8.242 1 91.38 452 ALA A N 1
ATOM 3571 C CA . ALA A 1 452 ? 10.906 -5.582 7.082 1 91.38 452 ALA A CA 1
ATOM 3572 C C . ALA A 1 452 ? 9.672 -6.328 6.578 1 91.38 452 ALA A C 1
ATOM 3574 O O . ALA A 1 452 ? 8.656 -5.711 6.258 1 91.38 452 ALA A O 1
ATOM 3575 N N . ILE A 1 453 ? 9.773 -7.645 6.469 1 95.25 453 ILE A N 1
ATOM 3576 C CA . ILE A 1 453 ? 8.664 -8.469 5.992 1 95.25 453 ILE A CA 1
ATOM 3577 C C . ILE A 1 453 ? 7.504 -8.391 6.984 1 95.25 453 ILE A C 1
ATOM 3579 O O . ILE A 1 453 ? 6.355 -8.18 6.586 1 95.25 453 ILE A O 1
ATOM 3583 N N . LEU A 1 454 ? 7.805 -8.531 8.258 1 94.62 454 LEU A N 1
ATOM 3584 C CA . LEU A 1 454 ? 6.77 -8.492 9.281 1 94.62 454 LEU A CA 1
ATOM 3585 C C . LEU A 1 454 ? 6.059 -7.141 9.289 1 94.62 454 LEU A C 1
ATOM 3587 O O . LEU A 1 454 ? 4.832 -7.082 9.383 1 94.62 454 LEU A O 1
ATOM 3591 N N . SER A 1 455 ? 6.812 -6.113 9.219 1 92.25 455 SER A N 1
ATOM 3592 C CA . SER A 1 455 ? 6.219 -4.781 9.242 1 92.25 455 SER A CA 1
ATOM 3593 C C . SER A 1 455 ? 5.27 -4.582 8.062 1 92.25 455 SER A C 1
ATOM 3595 O O . SER A 1 455 ? 4.215 -3.959 8.211 1 92.25 455 SER A O 1
ATOM 3597 N N . ARG A 1 456 ? 5.648 -5.066 6.914 1 94.12 456 ARG A N 1
ATOM 3598 C CA . ARG A 1 456 ? 4.852 -4.887 5.703 1 94.12 456 ARG A CA 1
ATOM 3599 C C . ARG A 1 456 ? 3.52 -5.617 5.809 1 94.12 456 ARG A C 1
ATOM 3601 O O . ARG A 1 456 ? 2.502 -5.141 5.301 1 94.12 456 ARG A O 1
ATOM 3608 N N . TYR A 1 457 ? 3.471 -6.703 6.469 1 96.62 457 TYR A N 1
ATOM 3609 C CA . TYR A 1 457 ? 2.275 -7.539 6.387 1 96.62 457 TYR A CA 1
ATOM 3610 C C . TYR A 1 457 ? 1.576 -7.621 7.738 1 96.62 457 TYR A C 1
ATOM 3612 O O . TYR A 1 457 ? 0.632 -8.398 7.91 1 96.62 457 TYR A O 1
ATOM 3620 N N . THR A 1 458 ? 1.994 -6.871 8.703 1 94.56 458 THR A N 1
ATOM 3621 C CA . THR A 1 458 ? 1.273 -6.723 9.969 1 94.56 458 THR A CA 1
ATOM 3622 C C . THR A 1 458 ? 0.024 -5.867 9.773 1 94.56 458 THR A C 1
ATOM 3624 O O . THR A 1 458 ? 0.065 -4.84 9.102 1 94.56 458 THR A O 1
ATOM 3627 N N . PHE A 1 459 ? -1.081 -6.328 10.297 1 93.31 459 PHE A N 1
ATOM 3628 C CA . PHE A 1 459 ? -2.273 -5.488 10.328 1 93.31 459 PHE A CA 1
ATOM 3629 C C . PHE A 1 459 ? -2.203 -4.484 11.477 1 93.31 459 PHE A C 1
ATOM 3631 O O . PHE A 1 459 ? -2.703 -4.75 12.57 1 93.31 459 PHE A O 1
ATOM 3638 N N . TRP A 1 460 ? -1.734 -3.324 11.219 1 90 460 TRP A N 1
ATOM 3639 C CA . TRP A 1 460 ? -1.357 -2.326 12.219 1 90 460 TRP A CA 1
ATOM 3640 C C . TRP A 1 460 ? -2.594 -1.718 12.867 1 90 460 TRP A C 1
ATOM 3642 O O . TRP A 1 460 ? -2.566 -1.365 14.055 1 90 460 TRP A O 1
ATOM 3652 N N . PRO A 1 461 ? -3.742 -1.565 12.148 1 88.56 461 PRO A N 1
ATOM 3653 C CA . PRO A 1 461 ? -4.898 -0.901 12.75 1 88.56 461 PRO A CA 1
ATOM 3654 C C . PRO A 1 461 ? -5.426 -1.637 13.984 1 88.56 461 PRO A C 1
ATOM 3656 O O . PRO A 1 461 ? -5.957 -1.008 14.898 1 88.56 461 PRO A O 1
ATOM 3659 N N . ASP A 1 462 ? -5.402 -2.965 13.992 1 88.5 462 ASP A N 1
ATOM 3660 C CA . ASP A 1 462 ? -5.863 -3.785 15.109 1 88.5 462 ASP A CA 1
ATOM 3661 C C . ASP A 1 462 ? -5.07 -5.086 15.203 1 88.5 462 ASP A C 1
ATOM 3663 O O . ASP A 1 462 ? -5.387 -6.062 14.516 1 88.5 462 ASP A O 1
ATOM 3667 N N . ARG A 1 463 ? -4.234 -5.148 16.109 1 84.94 463 ARG A N 1
ATOM 3668 C CA . ARG A 1 463 ? -3.318 -6.277 16.234 1 84.94 463 ARG A CA 1
ATOM 3669 C C . ARG A 1 463 ? -4.035 -7.508 16.781 1 84.94 463 ARG A C 1
ATOM 3671 O O . ARG A 1 463 ? -3.508 -8.617 16.719 1 84.94 463 ARG A O 1
ATOM 3678 N N . ALA A 1 464 ? -5.27 -7.355 17.234 1 86.25 464 ALA A N 1
ATOM 3679 C CA . ALA A 1 464 ? -6.016 -8.469 17.812 1 86.25 464 ALA A CA 1
ATOM 3680 C C . ALA A 1 464 ? -7.039 -9.023 16.828 1 86.25 464 ALA A C 1
ATOM 3682 O O . ALA A 1 464 ? -7.711 -10.016 17.109 1 86.25 464 ALA A O 1
ATOM 3683 N N . ASP A 1 465 ? -7.105 -8.406 15.664 1 91.06 465 ASP A N 1
ATOM 3684 C CA . ASP A 1 465 ? -8.062 -8.852 14.648 1 91.06 465 ASP A CA 1
ATOM 3685 C C . ASP A 1 465 ? -7.594 -10.148 13.992 1 91.06 465 ASP A C 1
ATOM 3687 O O . ASP A 1 465 ? -6.879 -10.117 12.984 1 91.06 465 ASP A O 1
ATOM 3691 N N . THR A 1 466 ? -8.086 -11.258 14.43 1 90.19 466 THR A N 1
ATOM 3692 C CA . THR A 1 466 ? -7.613 -12.57 14 1 90.19 466 THR A CA 1
ATOM 3693 C C . THR A 1 466 ? -7.891 -12.781 12.516 1 90.19 466 THR A C 1
ATOM 3695 O O . THR A 1 466 ? -7.094 -13.422 11.82 1 90.19 466 THR A O 1
ATOM 3698 N N . TRP A 1 467 ? -8.969 -12.344 12.023 1 92.31 467 TRP A N 1
ATOM 3699 C CA . TRP A 1 467 ? -9.305 -12.5 10.617 1 92.31 467 TRP A CA 1
ATOM 3700 C C . TRP A 1 467 ? -8.344 -11.711 9.734 1 92.31 467 TRP A C 1
ATOM 3702 O O . TRP A 1 467 ? -7.848 -12.227 8.734 1 92.31 467 TRP A O 1
ATOM 3712 N N . ALA A 1 468 ? -8.102 -10.508 10.148 1 93.06 468 ALA A N 1
ATOM 3713 C CA . ALA A 1 468 ? -7.199 -9.656 9.367 1 93.06 468 ALA A CA 1
ATOM 3714 C C . ALA A 1 468 ? -5.777 -10.203 9.383 1 93.06 468 ALA A C 1
ATOM 3716 O O . ALA A 1 468 ? -5.051 -10.094 8.391 1 93.06 468 ALA A O 1
ATOM 3717 N N . ILE A 1 469 ? -5.398 -10.742 10.523 1 94.88 469 ILE A N 1
ATOM 3718 C CA . ILE A 1 469 ? -4.062 -11.312 10.648 1 94.88 469 ILE A CA 1
ATOM 3719 C C . ILE A 1 469 ? -3.912 -12.484 9.68 1 94.88 469 ILE A C 1
ATOM 3721 O O . ILE A 1 469 ? -2.91 -12.586 8.969 1 94.88 469 ILE A O 1
ATOM 3725 N N . LYS A 1 470 ? -4.871 -13.344 9.641 1 95.56 470 LYS A N 1
ATOM 3726 C CA . LYS A 1 470 ? -4.836 -14.484 8.727 1 95.56 470 LYS A CA 1
ATOM 3727 C C . LYS A 1 470 ? -4.855 -14.016 7.27 1 95.56 470 LYS A C 1
ATOM 3729 O O . LYS A 1 470 ? -4.125 -14.555 6.434 1 95.56 470 LYS A O 1
ATOM 3734 N N . GLU A 1 471 ? -5.691 -13.094 7.016 1 96.19 471 GLU A N 1
ATOM 3735 C CA . GLU A 1 471 ? -5.754 -12.547 5.66 1 96.19 471 GLU A CA 1
ATOM 3736 C C . GLU A 1 471 ? -4.402 -11.977 5.234 1 96.19 471 GLU A C 1
ATOM 3738 O O . GLU A 1 471 ? -3.971 -12.18 4.094 1 96.19 471 GLU A O 1
ATOM 3743 N N . ASN A 1 472 ? -3.75 -11.242 6.121 1 97.06 472 ASN A N 1
ATOM 3744 C CA . ASN A 1 472 ? -2.445 -10.672 5.805 1 97.06 472 ASN A CA 1
ATOM 3745 C C . ASN A 1 472 ? -1.386 -11.758 5.633 1 97.06 472 ASN A C 1
ATOM 3747 O O . ASN A 1 472 ? -0.461 -11.609 4.832 1 97.06 472 ASN A O 1
ATOM 3751 N N . PHE A 1 473 ? -1.471 -12.805 6.461 1 97.44 473 PHE A N 1
ATOM 3752 C CA . PHE A 1 473 ? -0.552 -13.922 6.273 1 97.44 473 PHE A CA 1
ATOM 3753 C C . PHE A 1 473 ? -0.729 -14.547 4.891 1 97.44 473 PHE A C 1
ATOM 3755 O O . PHE A 1 473 ? 0.253 -14.836 4.203 1 97.44 473 PHE A O 1
ATOM 3762 N N . VAL A 1 474 ? -1.954 -14.758 4.477 1 97.81 474 VAL A N 1
ATOM 3763 C CA . VAL A 1 474 ? -2.242 -15.312 3.16 1 97.81 474 VAL A CA 1
ATOM 3764 C C . VAL A 1 474 ? -1.691 -14.391 2.078 1 97.81 474 VAL A C 1
ATOM 3766 O O . VAL A 1 474 ? -1.13 -14.852 1.082 1 97.81 474 VAL A O 1
ATOM 3769 N N . GLN A 1 475 ? -1.842 -13.148 2.287 1 98.06 475 GLN A N 1
ATOM 3770 C CA . GLN A 1 475 ? -1.313 -12.188 1.328 1 98.06 475 GLN A CA 1
ATOM 3771 C C . GLN A 1 475 ? 0.211 -12.234 1.279 1 98.06 475 GLN A C 1
ATOM 3773 O O . GLN A 1 475 ? 0.806 -12.125 0.205 1 98.06 475 GLN A O 1
ATOM 3778 N N . LEU A 1 476 ? 0.823 -12.312 2.465 1 98 476 LEU A N 1
ATOM 3779 C CA . LEU A 1 476 ? 2.27 -12.477 2.537 1 98 476 LEU A CA 1
ATOM 3780 C C . LEU A 1 476 ? 2.723 -13.672 1.706 1 98 476 LEU A C 1
ATOM 3782 O O . LEU A 1 476 ? 3.607 -13.547 0.857 1 98 476 LEU A O 1
ATOM 3786 N N . ALA A 1 477 ? 2.074 -14.742 1.927 1 97.12 477 ALA A N 1
ATOM 3787 C CA . ALA A 1 477 ? 2.424 -15.969 1.216 1 97.12 477 ALA A CA 1
ATOM 3788 C C . ALA A 1 477 ? 2.152 -15.828 -0.28 1 97.12 477 ALA A C 1
ATOM 3790 O O . ALA A 1 477 ? 2.922 -16.328 -1.104 1 97.12 477 ALA A O 1
ATOM 3791 N N . THR A 1 478 ? 1.075 -15.188 -0.649 1 98.12 478 THR A N 1
ATOM 3792 C CA . THR A 1 478 ? 0.727 -14.984 -2.051 1 98.12 478 THR A CA 1
ATOM 3793 C C . THR A 1 478 ? 1.773 -14.125 -2.75 1 98.12 478 THR A C 1
ATOM 3795 O O . THR A 1 478 ? 2.223 -14.453 -3.85 1 98.12 478 THR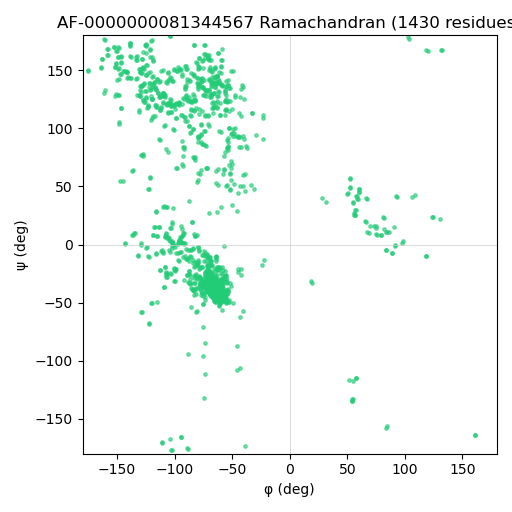 A O 1
ATOM 3798 N N . ASP A 1 479 ? 2.115 -13.055 -2.078 1 97.75 479 ASP A N 1
ATOM 3799 C CA . ASP A 1 479 ? 3.043 -12.109 -2.693 1 97.75 479 ASP A CA 1
ATOM 3800 C C . ASP A 1 479 ? 4.426 -12.734 -2.867 1 97.75 479 ASP A C 1
ATOM 3802 O O . ASP A 1 479 ? 5.066 -12.562 -3.906 1 97.75 479 ASP A O 1
ATOM 3806 N N . THR A 1 480 ? 4.906 -13.43 -1.891 1 96.06 480 THR A N 1
ATOM 3807 C CA . THR A 1 480 ? 6.277 -13.93 -1.909 1 96.06 480 THR A CA 1
ATOM 3808 C C . THR A 1 480 ? 6.41 -15.109 -2.863 1 96.06 480 THR A C 1
ATOM 3810 O O . THR A 1 480 ? 7.41 -15.234 -3.576 1 96.06 480 THR A O 1
ATOM 3813 N N . TYR A 1 481 ? 5.398 -15.953 -2.926 1 95.94 481 TYR A N 1
ATOM 3814 C CA . TYR A 1 481 ? 5.562 -17.203 -3.666 1 95.94 481 TYR A CA 1
ATOM 3815 C C . TYR A 1 481 ? 4.941 -17.094 -5.055 1 95.94 481 TYR A C 1
ATOM 3817 O O . TYR A 1 481 ? 5.316 -17.844 -5.965 1 95.94 481 TYR A O 1
ATOM 3825 N N . TYR A 1 482 ? 4.02 -16.172 -5.27 1 97.38 482 TYR A N 1
ATOM 3826 C CA . TYR A 1 482 ? 3.27 -16.203 -6.523 1 97.38 482 TYR A CA 1
ATOM 3827 C C . TYR A 1 482 ? 3.295 -14.836 -7.207 1 97.38 482 TYR A C 1
ATOM 3829 O O . TYR A 1 482 ? 3.91 -14.68 -8.266 1 97.38 482 TYR A O 1
ATOM 3837 N N . THR A 1 483 ? 2.826 -13.836 -6.512 1 97.94 483 THR A N 1
ATOM 3838 C CA . THR A 1 483 ? 2.658 -12.539 -7.156 1 97.94 483 THR A CA 1
ATOM 3839 C C . THR A 1 483 ? 3.998 -12 -7.652 1 97.94 483 THR A C 1
ATOM 3841 O O . THR A 1 483 ? 4.137 -11.656 -8.828 1 97.94 483 THR A O 1
ATOM 3844 N N . ALA A 1 484 ? 5 -11.945 -6.797 1 97.44 484 ALA A N 1
ATOM 3845 C CA . ALA A 1 484 ? 6.277 -11.328 -7.148 1 97.44 484 ALA A CA 1
ATOM 3846 C C . ALA A 1 484 ? 6.973 -12.117 -8.258 1 97.44 484 ALA A C 1
ATOM 3848 O O . ALA A 1 484 ? 7.352 -11.547 -9.289 1 97.44 484 ALA A O 1
ATOM 3849 N N . PRO A 1 485 ? 7.074 -13.375 -8.117 1 97.06 485 PRO A N 1
ATOM 3850 C CA . PRO A 1 485 ? 7.77 -14.109 -9.172 1 97.06 485 PRO A CA 1
ATOM 3851 C C . PRO A 1 485 ? 6.973 -14.164 -10.477 1 97.06 485 PRO A C 1
ATOM 3853 O O . PRO A 1 485 ? 7.559 -14.164 -11.562 1 97.06 485 PRO A O 1
ATOM 3856 N N . MET A 1 486 ? 5.695 -14.211 -10.414 1 97.5 486 MET A N 1
ATOM 3857 C CA . MET A 1 486 ? 4.898 -14.297 -11.633 1 97.5 486 MET A CA 1
ATOM 3858 C C . MET A 1 486 ? 4.949 -12.977 -12.406 1 97.5 486 MET A C 1
ATOM 3860 O O . MET A 1 486 ? 4.988 -12.977 -13.641 1 97.5 486 MET A O 1
ATOM 3864 N N . GLN A 1 487 ? 4.918 -11.883 -11.656 1 97.06 487 GLN A N 1
ATOM 3865 C CA . GLN A 1 487 ? 5.086 -10.602 -12.336 1 97.06 487 GLN A CA 1
ATOM 3866 C C . GLN A 1 487 ? 6.465 -10.5 -12.984 1 97.06 487 GLN A C 1
ATOM 3868 O O . GLN A 1 487 ? 6.598 -9.977 -14.094 1 97.06 487 GLN A O 1
ATOM 3873 N N . LEU A 1 488 ? 7.465 -10.992 -12.289 1 95.62 488 LEU A N 1
ATOM 3874 C CA . LEU A 1 488 ? 8.82 -10.992 -12.836 1 95.62 488 LEU A CA 1
ATOM 3875 C C . LEU A 1 488 ? 8.898 -11.859 -14.094 1 95.62 488 LEU A C 1
ATOM 3877 O O . LEU A 1 488 ? 9.5 -11.461 -15.094 1 95.62 488 LEU A O 1
ATOM 3881 N N . SER A 1 489 ? 8.266 -12.992 -14.016 1 96.81 489 SER A N 1
ATOM 3882 C CA . SER A 1 489 ? 8.242 -13.898 -15.164 1 96.81 489 SER A CA 1
ATOM 3883 C C . SER A 1 489 ? 7.527 -13.258 -16.344 1 96.81 489 SER A C 1
ATOM 3885 O O . SER A 1 489 ? 8.023 -13.305 -17.484 1 96.81 489 SER A O 1
ATOM 3887 N N . ALA A 1 490 ? 6.371 -12.688 -16.109 1 97.25 490 ALA A N 1
ATOM 3888 C CA . ALA A 1 490 ? 5.621 -12.023 -17.172 1 97.25 490 ALA A CA 1
ATOM 3889 C C . ALA A 1 490 ? 6.453 -10.922 -17.828 1 97.25 490 ALA A C 1
ATOM 3891 O O . ALA A 1 490 ? 6.492 -10.812 -19.047 1 97.25 490 ALA A O 1
ATOM 3892 N N . ASP A 1 491 ? 7.137 -10.18 -17.047 1 95.25 491 ASP A N 1
ATOM 3893 C CA . ASP A 1 491 ? 7.957 -9.07 -17.531 1 95.25 491 ASP A CA 1
ATOM 3894 C C . ASP A 1 491 ? 9.109 -9.586 -18.391 1 95.25 491 ASP A C 1
ATOM 3896 O O . ASP A 1 491 ? 9.344 -9.078 -19.484 1 95.25 491 ASP A O 1
ATOM 3900 N N . LEU A 1 492 ? 9.797 -10.562 -17.875 1 95 492 LEU A N 1
ATOM 3901 C CA . LEU A 1 492 ? 11 -11.047 -18.547 1 95 492 LEU A CA 1
ATOM 3902 C C . LEU A 1 492 ? 10.648 -11.797 -19.828 1 95 492 LEU A C 1
ATOM 3904 O O . LEU A 1 492 ? 11.352 -11.688 -20.828 1 95 492 LEU A O 1
ATOM 3908 N N . HIS A 1 493 ? 9.578 -12.555 -19.828 1 96.62 493 HIS A N 1
ATOM 3909 C CA . HIS A 1 493 ? 9.148 -13.234 -21.047 1 96.62 493 HIS A CA 1
ATOM 3910 C C . HIS A 1 493 ? 8.703 -12.227 -22.109 1 96.62 493 HIS A C 1
ATOM 3912 O O . HIS A 1 493 ? 9 -12.398 -23.297 1 96.62 493 HIS A O 1
ATOM 3918 N N . SER A 1 494 ? 7.953 -11.273 -21.625 1 96 494 SER A N 1
ATOM 3919 C CA . SER A 1 494 ? 7.543 -10.227 -22.562 1 96 494 SER A CA 1
ATOM 3920 C C . SER A 1 494 ? 8.75 -9.523 -23.172 1 96 494 SER A C 1
ATOM 3922 O O . SER A 1 494 ? 8.797 -9.297 -24.391 1 96 494 SER A O 1
ATOM 3924 N N . ALA A 1 495 ? 9.719 -9.242 -22.391 1 92.56 495 ALA A N 1
ATOM 3925 C CA . ALA A 1 495 ? 10.93 -8.555 -22.844 1 92.56 495 ALA A CA 1
ATOM 3926 C C . ALA A 1 495 ? 11.766 -9.453 -23.75 1 92.56 495 ALA A C 1
ATOM 3928 O O . ALA A 1 495 ? 12.547 -8.961 -24.562 1 92.56 495 ALA A O 1
ATOM 3929 N N . SER A 1 496 ? 11.57 -10.742 -23.562 1 91 496 SER A N 1
ATOM 3930 C CA . SER A 1 496 ? 12.391 -11.695 -24.312 1 91 496 SER A CA 1
ATOM 3931 C C . SER A 1 496 ? 11.719 -12.125 -25.609 1 91 496 SER A C 1
ATOM 3933 O O . SER A 1 496 ? 12.195 -13.023 -26.297 1 91 496 SER A O 1
ATOM 3935 N N . GLY A 1 497 ? 10.539 -11.586 -25.891 1 90.44 497 GLY A N 1
ATOM 3936 C CA . GLY A 1 497 ? 9.977 -11.797 -27.219 1 90.44 497 GLY A CA 1
ATOM 3937 C C . GLY A 1 497 ? 8.664 -12.547 -27.203 1 90.44 497 GLY A C 1
ATOM 3938 O O . GLY A 1 497 ? 7.984 -12.641 -28.234 1 90.44 497 GLY A O 1
ATOM 3939 N N . SER A 1 498 ? 8.266 -13.078 -26.109 1 95.31 498 SER A N 1
ATOM 3940 C CA . SER A 1 498 ? 6.969 -13.75 -26.047 1 95.31 498 SER A CA 1
ATOM 3941 C C . SER A 1 498 ? 5.828 -12.742 -25.984 1 95.31 498 SER A C 1
ATOM 3943 O O . SER A 1 498 ? 5.941 -11.711 -25.328 1 95.31 498 SER A O 1
ATOM 3945 N N . ARG A 1 499 ? 4.809 -13 -26.766 1 97.44 499 ARG A N 1
ATOM 3946 C CA . ARG A 1 499 ? 3.562 -12.266 -26.531 1 97.44 499 ARG A CA 1
ATOM 3947 C C . ARG A 1 499 ? 2.85 -12.773 -25.281 1 97.44 499 ARG A C 1
ATOM 3949 O O . ARG A 1 499 ? 2.283 -13.867 -25.281 1 97.44 499 ARG A O 1
ATOM 3956 N N . VAL A 1 500 ? 2.814 -11.914 -24.234 1 98.25 500 VAL A N 1
ATOM 3957 C CA . VAL A 1 500 ? 2.354 -12.367 -22.938 1 98.25 500 VAL A CA 1
ATOM 3958 C C . VAL A 1 500 ? 0.99 -11.75 -22.625 1 98.25 500 VAL A C 1
ATOM 3960 O O . VAL A 1 500 ? 0.79 -10.547 -22.812 1 98.25 500 VAL A O 1
ATOM 3963 N N . PHE A 1 501 ? 0.048 -12.578 -22.281 1 98.5 501 PHE A N 1
ATOM 3964 C CA . PHE A 1 501 ? -1.227 -12.156 -21.703 1 98.5 501 PHE A CA 1
ATOM 3965 C C . PHE A 1 501 ? -1.318 -12.555 -20.234 1 98.5 501 PHE A C 1
ATOM 3967 O O . PHE A 1 501 ? -0.998 -13.695 -19.875 1 98.5 501 PHE A O 1
ATOM 3974 N N . GLN A 1 502 ? -1.685 -11.57 -19.406 1 98.31 502 GLN A N 1
ATOM 3975 C CA . GLN A 1 502 ? -1.76 -11.852 -17.969 1 98.31 502 GLN A CA 1
ATOM 3976 C C . GLN A 1 502 ? -3.184 -11.68 -17.453 1 98.31 502 GLN A C 1
ATOM 3978 O O . GLN A 1 502 ? -3.893 -10.758 -17.875 1 98.31 502 GLN A O 1
ATOM 3983 N N . TYR A 1 503 ? -3.604 -12.594 -16.562 1 98.25 503 TYR A N 1
ATOM 3984 C CA . TYR A 1 503 ? -4.859 -12.414 -15.836 1 98.25 503 TYR A CA 1
ATOM 3985 C C . TYR A 1 503 ? -4.656 -12.555 -14.336 1 98.25 503 TYR A C 1
ATOM 3987 O O . TYR A 1 503 ? -3.691 -13.18 -13.891 1 98.25 503 TYR A O 1
ATOM 3995 N N . VAL A 1 504 ? -5.445 -11.93 -13.562 1 98.5 504 VAL A N 1
ATOM 3996 C CA . VAL A 1 504 ? -5.586 -12.141 -12.125 1 98.5 504 VAL A CA 1
ATOM 3997 C C . VAL A 1 504 ? -7.035 -12.484 -11.797 1 98.5 504 VAL A C 1
ATOM 3999 O O . VAL A 1 504 ? -7.949 -11.711 -12.086 1 98.5 504 VAL A O 1
ATOM 4002 N N . ASN A 1 505 ? -7.215 -13.656 -11.227 1 98.12 505 ASN A N 1
ATOM 4003 C CA . ASN A 1 505 ? -8.547 -14.102 -10.836 1 98.12 505 ASN A CA 1
ATOM 4004 C C . ASN A 1 505 ? -8.953 -13.539 -9.477 1 98.12 505 ASN A C 1
ATOM 4006 O O . ASN A 1 505 ? -8.328 -13.852 -8.461 1 98.12 505 ASN A O 1
ATOM 4010 N N . ASN A 1 506 ? -9.953 -12.727 -9.477 1 96.31 506 ASN A N 1
ATOM 4011 C CA . ASN A 1 506 ? -10.492 -12.133 -8.258 1 96.31 506 ASN A CA 1
ATOM 4012 C C . ASN A 1 506 ? -11.93 -12.57 -8.008 1 96.31 506 ASN A C 1
ATOM 4014 O O . ASN A 1 506 ? -12.625 -11.969 -7.188 1 96.31 506 ASN A O 1
ATOM 4018 N N . TYR A 1 507 ? -12.344 -13.602 -8.711 1 94.38 507 TYR A N 1
ATOM 4019 C CA . TYR A 1 507 ? -13.703 -14.094 -8.508 1 94.38 507 TYR A CA 1
ATOM 4020 C C . TYR A 1 507 ? -13.75 -15.086 -7.348 1 94.38 507 TYR A C 1
ATOM 4022 O O . TYR A 1 507 ? -13.156 -16.156 -7.418 1 94.38 507 TYR A O 1
ATOM 4030 N N . ASN A 1 508 ? -14.477 -14.703 -6.332 1 89.56 508 ASN A N 1
ATOM 4031 C CA . ASN A 1 508 ? -14.602 -15.539 -5.137 1 89.56 508 ASN A CA 1
ATOM 4032 C C . ASN A 1 508 ? -15.836 -16.422 -5.203 1 89.56 508 ASN A C 1
ATOM 4034 O O . ASN A 1 508 ? -16.953 -15.953 -5.039 1 89.56 508 ASN A O 1
ATOM 4038 N N . MET A 1 509 ? -15.641 -17.719 -5.332 1 84.44 509 MET A N 1
ATOM 4039 C CA . MET A 1 509 ? -16.719 -18.688 -5.445 1 84.44 509 MET A CA 1
ATOM 4040 C C . MET A 1 509 ? -17.422 -18.891 -4.102 1 84.44 509 MET A C 1
ATOM 4042 O O . MET A 1 509 ? -18.547 -19.375 -4.047 1 84.44 509 MET A O 1
ATOM 4046 N N . SER A 1 510 ? -16.672 -18.594 -2.984 1 66.38 510 SER A N 1
ATOM 4047 C CA . SER A 1 510 ? -17.188 -18.859 -1.642 1 66.38 510 SER A CA 1
ATOM 4048 C C . SER A 1 510 ? -18.078 -17.703 -1.163 1 66.38 510 SER A C 1
ATOM 4050 O O . SER A 1 510 ? -18.781 -17.844 -0.163 1 66.38 510 SER A O 1
ATOM 4052 N N . ARG A 1 511 ? -18.031 -16.609 -1.831 1 64.25 511 ARG A N 1
ATOM 4053 C CA . ARG A 1 511 ? -18.719 -15.422 -1.328 1 64.25 511 ARG A CA 1
ATOM 4054 C C . ARG A 1 511 ? -20.234 -15.641 -1.27 1 64.25 511 ARG A C 1
ATOM 4056 O O . ARG A 1 511 ? -20.844 -15.984 -2.275 1 64.25 511 ARG A O 1
ATOM 4063 N N . ASP A 1 512 ? -20.859 -15.508 -0.098 1 56.44 512 ASP A N 1
ATOM 4064 C CA . ASP A 1 512 ? -22.281 -15.445 0.176 1 56.44 512 ASP A CA 1
ATOM 4065 C C . ASP A 1 512 ? -22.938 -16.812 0.006 1 56.44 512 ASP A C 1
ATOM 4067 O O . ASP A 1 512 ? -24.109 -16.906 -0.359 1 56.44 512 ASP A O 1
ATOM 4071 N N . HIS A 1 513 ? -21.953 -17.859 -0.024 1 59.75 513 HIS A N 1
ATOM 4072 C CA . HIS A 1 513 ? -22.609 -19.141 -0.305 1 59.75 513 H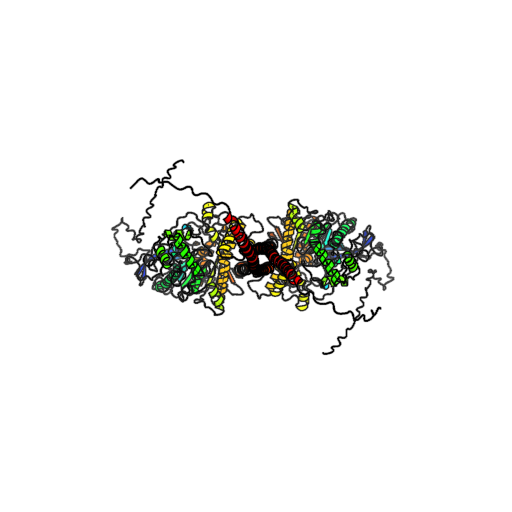IS A CA 1
ATOM 4073 C C . HIS A 1 513 ? -22.656 -20.016 0.94 1 59.75 513 HIS A C 1
ATOM 4075 O O . HIS A 1 513 ? -21.703 -20.75 1.225 1 59.75 513 HIS A O 1
ATOM 4081 N N . PRO A 1 514 ? -23.625 -19.75 1.758 1 55.38 514 PRO A N 1
ATOM 4082 C CA . PRO A 1 514 ? -23.734 -20.531 2.988 1 55.38 514 PRO A CA 1
ATOM 4083 C C . PRO A 1 514 ? -23.547 -22.031 2.752 1 55.38 514 PRO A C 1
ATOM 4085 O O . PRO A 1 514 ? -23.109 -22.75 3.654 1 55.38 514 PRO A O 1
ATOM 4088 N N . ASN A 1 515 ? -23.828 -22.422 1.489 1 53 515 ASN A N 1
ATOM 4089 C CA . ASN A 1 515 ? -23.812 -23.875 1.255 1 53 515 ASN A CA 1
ATOM 4090 C C . ASN A 1 515 ? -22.5 -24.328 0.625 1 53 515 ASN A C 1
ATOM 4092 O O . ASN A 1 515 ? -22.344 -25.5 0.269 1 53 515 ASN A O 1
ATOM 4096 N N . LEU A 1 516 ? -21.688 -23.297 0.26 1 56.12 516 LEU A N 1
ATOM 4097 C CA . LEU A 1 516 ? -20.406 -23.734 -0.277 1 56.12 516 LEU A CA 1
ATOM 4098 C C . LEU A 1 516 ? -19.422 -24.047 0.848 1 56.12 516 LEU A C 1
ATOM 4100 O O . LEU A 1 516 ? -18.672 -23.172 1.296 1 56.12 516 LEU A O 1
ATOM 4104 N N . GLN A 1 517 ? -19.641 -25.172 1.457 1 61.34 517 GLN A N 1
ATOM 4105 C CA . GLN A 1 517 ? -18.922 -25.641 2.633 1 61.34 517 GLN A CA 1
ATOM 4106 C C . GLN A 1 517 ? -17.516 -26.094 2.26 1 61.34 517 GLN A C 1
ATOM 4108 O O . GLN A 1 517 ? -16.641 -26.234 3.131 1 61.34 517 GLN A O 1
ATOM 4113 N N . LEU A 1 518 ? -17.234 -26.125 0.915 1 65.44 518 LEU A N 1
ATOM 4114 C CA . LEU A 1 518 ? -15.992 -26.781 0.518 1 65.44 518 LEU A CA 1
ATOM 4115 C C . LEU A 1 518 ? -14.805 -25.828 0.688 1 65.44 518 LEU A C 1
ATOM 4117 O O . LEU A 1 518 ? -13.734 -26.234 1.136 1 65.44 518 LEU A O 1
ATOM 4121 N N . ILE A 1 519 ? -15.102 -24.578 0.349 1 79.38 519 ILE A N 1
ATOM 4122 C CA . ILE A 1 519 ? -14 -23.609 0.421 1 79.38 519 ILE A CA 1
ATOM 4123 C C . ILE A 1 519 ? -14.227 -22.656 1.584 1 79.38 519 ILE A C 1
ATOM 4125 O O . ILE A 1 519 ? -15.086 -21.766 1.507 1 79.38 519 ILE A O 1
ATOM 4129 N N . PRO A 1 520 ? -13.477 -22.984 2.596 1 83.06 520 PRO A N 1
ATOM 4130 C CA . PRO A 1 520 ? -13.617 -22.062 3.719 1 83.06 520 PRO A CA 1
ATOM 4131 C C . PRO A 1 520 ? -13.453 -20.594 3.303 1 83.06 520 PRO A C 1
ATOM 4133 O O . PRO A 1 520 ? -12.664 -20.281 2.412 1 83.06 520 PRO A O 1
ATOM 4136 N N . ASP A 1 521 ? -14.109 -19.688 3.975 1 83.81 521 ASP A N 1
ATOM 4137 C CA . ASP A 1 521 ? -14.148 -18.266 3.631 1 83.81 521 ASP A CA 1
ATOM 4138 C C . ASP A 1 521 ? -12.742 -17.672 3.625 1 83.81 521 ASP A C 1
ATOM 4140 O O . ASP A 1 521 ? -12.43 -16.812 2.801 1 83.81 521 ASP A O 1
ATOM 4144 N N . TRP A 1 522 ? -11.906 -18.125 4.543 1 88.06 522 TRP A N 1
ATOM 4145 C CA . TRP A 1 522 ? -10.586 -17.516 4.707 1 88.06 522 TRP A CA 1
ATOM 4146 C C . TRP A 1 522 ? -9.695 -17.797 3.506 1 88.06 522 TRP A C 1
ATOM 4148 O O . TRP A 1 522 ? -8.672 -17.141 3.305 1 88.06 522 TRP A O 1
ATOM 4158 N N . MET A 1 523 ? -10.094 -18.75 2.674 1 91.38 523 MET A N 1
ATOM 4159 C CA . MET A 1 523 ? -9.281 -19.109 1.519 1 91.38 523 MET A CA 1
ATOM 4160 C C . MET A 1 523 ? -9.531 -18.172 0.353 1 91.38 523 MET A C 1
ATOM 4162 O O . MET A 1 523 ? -8.75 -18.125 -0.6 1 91.38 523 MET A O 1
ATOM 4166 N N . GLY A 1 524 ? -10.695 -17.422 0.348 1 91.12 524 GLY A N 1
ATOM 4167 C CA . GLY A 1 524 ? -10.992 -16.469 -0.717 1 91.12 524 GLY A CA 1
ATOM 4168 C C . GLY A 1 524 ? -10.938 -17.094 -2.1 1 91.12 524 GLY A C 1
ATOM 4169 O O . GLY A 1 524 ? -11.555 -18.125 -2.348 1 91.12 524 GLY A O 1
ATOM 4170 N N . VAL A 1 525 ? -10.25 -16.391 -3.002 1 95.5 525 VAL A N 1
ATOM 4171 C CA . VAL A 1 525 ? -9.961 -16.969 -4.312 1 95.5 525 VAL A CA 1
ATOM 4172 C C . VAL A 1 525 ? -8.773 -17.922 -4.215 1 95.5 525 VAL A C 1
ATOM 4174 O O . VAL A 1 525 ? -7.625 -17.516 -4.402 1 95.5 525 VAL A O 1
ATOM 4177 N N . CYS A 1 526 ? -9.062 -19.094 -4.004 1 93.25 526 CYS A N 1
ATOM 4178 C CA . CYS A 1 526 ? -8.109 -20.094 -3.533 1 93.25 526 CYS A CA 1
ATOM 4179 C C . CYS A 1 526 ? -7.164 -20.516 -4.652 1 93.25 526 CYS A C 1
ATOM 4181 O O . CYS A 1 526 ? -7.402 -20.203 -5.82 1 93.25 526 CYS A O 1
ATOM 4183 N N . HIS A 1 527 ? -6.168 -21.266 -4.332 1 95.75 527 HIS A N 1
ATOM 4184 C CA . HIS A 1 527 ? -5.043 -21.656 -5.18 1 95.75 527 HIS A CA 1
ATOM 4185 C C . HIS A 1 527 ? -5.516 -22.438 -6.402 1 95.75 527 HIS A C 1
ATOM 4187 O O . HIS A 1 527 ? -4.926 -22.328 -7.48 1 95.75 527 HIS A O 1
ATOM 4193 N N . ASP A 1 528 ? -6.629 -23.219 -6.293 1 94.81 528 ASP A N 1
ATOM 4194 C CA . ASP A 1 528 ? -7.113 -24.062 -7.387 1 94.81 528 ASP A CA 1
ATOM 4195 C C . ASP A 1 528 ? -8.398 -23.5 -7.98 1 94.81 528 ASP A C 1
ATOM 4197 O O . ASP A 1 528 ? -9.023 -24.141 -8.836 1 94.81 528 ASP A O 1
ATOM 4201 N N . CYS A 1 529 ? -8.781 -22.344 -7.559 1 94.31 529 CYS A N 1
ATOM 4202 C CA . CYS A 1 529 ? -10.102 -21.859 -7.906 1 94.31 529 CYS A CA 1
ATOM 4203 C C . CYS A 1 529 ? -10.203 -21.578 -9.398 1 94.31 529 CYS A C 1
ATOM 4205 O O . CYS A 1 529 ? -11.266 -21.75 -10 1 94.31 529 CYS A O 1
ATOM 4207 N N . ASP A 1 530 ? -9.133 -21.109 -9.969 1 97.19 530 ASP A N 1
ATOM 4208 C CA . ASP A 1 530 ? -9.18 -20.875 -11.414 1 97.19 530 ASP A CA 1
ATOM 4209 C C . ASP A 1 530 ? -9.211 -22.203 -12.172 1 97.19 530 ASP A C 1
ATOM 4211 O O . ASP A 1 530 ? -9.781 -22.281 -13.266 1 97.19 530 ASP A O 1
ATOM 4215 N N . LEU A 1 531 ? -8.648 -23.281 -11.609 1 97.56 531 LEU A N 1
ATOM 4216 C CA . LEU A 1 531 ? -8.711 -24.578 -12.25 1 97.56 531 LEU A CA 1
ATOM 4217 C C . LEU A 1 531 ? -10.141 -25.125 -12.242 1 97.56 531 LEU A C 1
ATOM 4219 O O . LEU A 1 531 ? -10.57 -25.766 -13.203 1 97.56 531 LEU A O 1
ATOM 4223 N N . TYR A 1 532 ? -10.844 -24.891 -11.133 1 95.62 532 TYR A N 1
ATOM 4224 C CA . TYR A 1 532 ? -12.227 -25.344 -11.07 1 95.62 532 TYR A CA 1
ATOM 4225 C C . TYR A 1 532 ? -13.055 -24.75 -12.203 1 95.62 532 TYR A C 1
ATOM 4227 O O . TYR A 1 532 ? -13.922 -25.422 -12.758 1 95.62 532 TYR A O 1
ATOM 4235 N N . MET A 1 533 ? -12.742 -23.531 -12.477 1 96.19 533 MET A N 1
ATOM 4236 C CA . MET A 1 533 ? -13.453 -22.859 -13.555 1 96.19 533 MET A CA 1
ATOM 4237 C C . MET A 1 533 ? -12.945 -23.312 -14.922 1 96.19 533 MET A C 1
ATOM 4239 O O . MET A 1 533 ? -13.734 -23.562 -15.828 1 96.19 533 MET A O 1
ATOM 4243 N N . LEU A 1 534 ? -11.68 -23.484 -15.039 1 98.31 534 LEU A N 1
ATOM 4244 C CA . LEU A 1 534 ? -11.07 -23.891 -16.297 1 98.31 534 LEU A CA 1
ATOM 4245 C C . LEU A 1 534 ? -11.609 -25.25 -16.75 1 98.31 534 LEU A C 1
ATOM 4247 O O . LEU A 1 534 ? -11.984 -25.422 -17.906 1 98.31 534 LEU A O 1
ATOM 4251 N N . PHE A 1 535 ? -11.703 -26.188 -15.836 1 98.31 535 PHE A N 1
ATOM 4252 C CA . PHE A 1 535 ? -12.078 -27.547 -16.172 1 98.31 535 PHE A CA 1
ATOM 4253 C C . PHE A 1 535 ? -13.594 -27.703 -16.25 1 98.31 535 PHE A C 1
ATOM 4255 O O . PHE A 1 535 ? -14.102 -28.781 -16.516 1 98.31 535 PHE A O 1
ATOM 4262 N N . GLY A 1 536 ? -14.352 -26.672 -15.945 1 96.75 536 GLY A N 1
ATOM 4263 C CA . GLY A 1 536 ? -15.789 -26.625 -16.172 1 96.75 536 GLY A CA 1
ATOM 4264 C C . GLY A 1 536 ? -16.578 -27.328 -15.086 1 96.75 536 GLY A C 1
ATOM 4265 O O . GLY A 1 536 ? -17.734 -27.688 -15.289 1 96.75 536 GLY A O 1
ATOM 4266 N N . TYR A 1 537 ? -16.109 -27.5 -13.961 1 95.69 537 TYR A N 1
ATOM 4267 C CA . TYR A 1 537 ? -16.703 -28.344 -12.938 1 95.69 537 TYR A CA 1
ATOM 4268 C C . TYR A 1 537 ? -18.047 -27.797 -12.492 1 95.69 537 TYR A C 1
ATOM 4270 O O . TYR A 1 537 ? -18.953 -28.562 -12.141 1 95.69 537 TYR A O 1
ATOM 4278 N N . PRO A 1 538 ? -18.234 -26.484 -12.508 1 93 538 PRO A N 1
ATOM 4279 C CA . PRO A 1 538 ? -19.547 -25.984 -12.094 1 93 538 PRO A CA 1
ATOM 4280 C C . PRO A 1 538 ? -20.688 -26.469 -12.992 1 93 538 PRO A C 1
ATOM 4282 O O . PRO A 1 538 ? -21.844 -26.453 -12.586 1 93 538 PRO A O 1
ATOM 4285 N N . TYR A 1 539 ? -20.391 -26.922 -14.211 1 95.12 539 TYR A N 1
ATOM 4286 C CA . TYR A 1 539 ? -21.422 -27.359 -15.148 1 95.12 539 TYR A CA 1
ATOM 4287 C C . TYR A 1 539 ? -21.594 -28.875 -15.094 1 95.12 539 TYR A C 1
ATOM 4289 O O . TYR A 1 539 ? -22.562 -29.406 -15.625 1 95.12 539 TYR A O 1
ATOM 4297 N N . LEU A 1 540 ? -20.656 -29.562 -14.469 1 96.62 540 LEU A N 1
ATOM 4298 C CA . LEU A 1 540 ? -20.609 -31.016 -14.586 1 96.62 540 LEU A CA 1
ATOM 4299 C C . LEU A 1 540 ? -21.422 -31.656 -13.469 1 96.62 540 LEU A C 1
ATOM 4301 O O . LEU A 1 540 ? -21.578 -31.094 -12.391 1 96.62 540 LEU A O 1
ATOM 4305 N N . SER A 1 541 ? -21.875 -32.844 -13.797 1 94.75 541 SER A N 1
ATOM 4306 C CA . SER A 1 541 ? -22.516 -33.656 -12.773 1 94.75 541 SER A CA 1
ATOM 4307 C C . SER A 1 541 ? -21.5 -34.188 -11.773 1 94.75 541 SER A C 1
ATOM 4309 O O . SER A 1 541 ? -20.312 -34.219 -12.062 1 94.75 541 SER A O 1
ATOM 4311 N N . ASP A 1 542 ? -21.922 -34.625 -10.672 1 92.5 542 ASP A N 1
ATOM 4312 C CA . ASP A 1 542 ? -21.062 -35.062 -9.578 1 92.5 542 ASP A CA 1
ATOM 4313 C C . ASP A 1 542 ? -20.172 -36.219 -10.031 1 92.5 542 ASP A C 1
ATOM 4315 O O . ASP A 1 542 ? -19.031 -36.344 -9.586 1 92.5 542 ASP A O 1
ATOM 4319 N N . GLU A 1 543 ? -20.656 -37 -10.906 1 92.5 543 GLU A N 1
ATOM 4320 C CA . GLU A 1 543 ? -19.906 -38.188 -11.344 1 92.5 543 GLU A CA 1
ATOM 4321 C C . GLU A 1 543 ? -18.672 -37.812 -12.133 1 92.5 543 GLU A C 1
ATOM 4323 O O . GLU A 1 543 ? -17.688 -38.562 -12.172 1 92.5 543 GLU A O 1
ATOM 4328 N N . LEU A 1 544 ? -18.719 -36.656 -12.703 1 95.56 544 LEU A N 1
ATOM 4329 C CA . LEU A 1 544 ? -17.625 -36.219 -13.555 1 95.56 544 LEU A CA 1
ATOM 4330 C C . LEU A 1 544 ? -16.719 -35.219 -12.828 1 95.56 544 LEU A C 1
ATOM 4332 O O . LEU A 1 544 ? -15.758 -34.719 -13.406 1 95.56 544 LEU A O 1
ATOM 4336 N N . ARG A 1 545 ? -17.031 -34.969 -11.578 1 93.88 545 ARG A N 1
ATOM 4337 C CA . ARG A 1 545 ? -16.25 -34.031 -10.766 1 93.88 545 ARG A CA 1
ATOM 4338 C C . ARG A 1 545 ? -15.219 -34.781 -9.922 1 93.88 545 ARG A C 1
ATOM 4340 O O . ARG A 1 545 ? -15.383 -35.969 -9.633 1 93.88 545 ARG A O 1
ATOM 4347 N N . PRO A 1 546 ? -14.102 -34.062 -9.633 1 90.38 546 PRO A N 1
ATOM 4348 C CA . PRO A 1 546 ? -13.219 -34.656 -8.625 1 90.38 546 PRO A CA 1
ATOM 4349 C C . PRO A 1 546 ? -13.914 -34.875 -7.285 1 90.38 546 PRO A C 1
ATOM 4351 O O . PRO A 1 546 ? -14.922 -34.219 -6.992 1 90.38 546 PRO A O 1
ATOM 4354 N N . LEU A 1 547 ? -13.359 -35.75 -6.543 1 83.31 547 LEU A N 1
ATOM 4355 C CA . LEU A 1 547 ? -13.984 -36.219 -5.309 1 83.31 547 LEU A CA 1
ATOM 4356 C C . LEU A 1 547 ? -14.281 -35.031 -4.375 1 83.31 547 LEU A C 1
ATOM 4358 O O . LEU A 1 547 ? -15.352 -34.969 -3.775 1 83.31 547 LEU A O 1
ATOM 4362 N N . ASP A 1 548 ? -13.391 -34.156 -4.277 1 80 548 ASP A N 1
ATOM 4363 C CA . ASP A 1 548 ? -13.516 -33.094 -3.305 1 80 548 ASP A CA 1
ATOM 4364 C C . ASP A 1 548 ? -14.609 -32.094 -3.715 1 80 548 ASP A C 1
ATOM 4366 O O . ASP A 1 548 ? -15.102 -31.328 -2.887 1 80 548 ASP A O 1
ATOM 4370 N N . LEU A 1 549 ? -15.016 -32.062 -4.934 1 87.19 549 LEU A N 1
ATOM 4371 C CA . LEU A 1 549 ? -16 -31.109 -5.414 1 87.19 549 LEU A CA 1
ATOM 4372 C C . LEU A 1 549 ? -17.375 -31.766 -5.535 1 87.19 549 LEU A C 1
ATOM 4374 O O . LEU A 1 549 ? -18.344 -31.109 -5.926 1 87.19 549 LEU A O 1
ATOM 4378 N N . LYS A 1 550 ? -17.438 -33.031 -5.188 1 86.69 550 LYS A N 1
ATOM 4379 C CA . LYS A 1 550 ? -18.734 -33.688 -5.223 1 86.69 550 LYS A CA 1
ATOM 4380 C C . LYS A 1 550 ? -19.672 -33.125 -4.156 1 86.69 550 LYS A C 1
ATOM 4382 O O . LYS A 1 550 ? -19.25 -32.844 -3.031 1 86.69 550 LYS A O 1
ATOM 4387 N N . GLY A 1 551 ? -20.875 -32.906 -4.57 1 82.44 551 GLY A N 1
ATOM 4388 C CA . GLY A 1 551 ? -21.875 -32.406 -3.648 1 82.44 551 GLY A CA 1
ATOM 4389 C C . GLY A 1 551 ? -21.922 -30.891 -3.574 1 82.44 551 GLY A C 1
ATOM 4390 O O . GLY A 1 551 ? -22.828 -30.312 -2.949 1 82.44 551 GLY A O 1
ATOM 4391 N N . VAL A 1 552 ? -21 -30.297 -4.215 1 83.62 552 VAL A N 1
ATOM 4392 C CA . VAL A 1 552 ? -20.969 -28.844 -4.188 1 83.62 552 VAL A CA 1
ATOM 4393 C C . VAL A 1 552 ? -22.062 -28.281 -5.09 1 83.62 552 VAL A C 1
ATOM 4395 O O . VAL A 1 552 ? -22.266 -28.766 -6.211 1 83.62 552 VAL A O 1
ATOM 4398 N N . ASN A 1 553 ? -22.75 -27.281 -4.543 1 83.62 553 ASN A N 1
ATOM 4399 C CA . ASN A 1 553 ? -23.781 -26.625 -5.336 1 83.62 553 ASN A CA 1
ATOM 4400 C C . ASN A 1 553 ? -23.281 -25.297 -5.898 1 83.62 553 ASN A C 1
ATOM 4402 O O . ASN A 1 553 ? -23.422 -24.25 -5.25 1 83.62 553 ASN A O 1
ATOM 4406 N N . PHE A 1 554 ? -22.891 -25.312 -7.102 1 88.12 554 PHE A N 1
ATOM 4407 C CA . PHE A 1 554 ? -22.406 -24.109 -7.762 1 88.12 554 PHE A CA 1
ATOM 4408 C C . PHE A 1 554 ? -23.562 -23.203 -8.172 1 88.12 554 PHE A C 1
ATOM 4410 O O . PHE A 1 554 ? -24.609 -23.688 -8.602 1 88.12 554 PHE A O 1
ATOM 4417 N N . THR A 1 555 ? -23.391 -21.891 -8.07 1 85.81 555 THR A N 1
ATOM 4418 C CA . THR A 1 555 ? -24.406 -20.922 -8.461 1 85.81 555 THR A CA 1
ATOM 4419 C C . THR A 1 555 ? -24.359 -20.656 -9.969 1 85.81 555 THR A C 1
ATOM 4421 O O . THR A 1 555 ? -23.422 -21.094 -10.648 1 85.81 555 THR A O 1
ATOM 4424 N N . ASP A 1 556 ? -25.344 -19.938 -10.422 1 86.56 556 ASP A N 1
ATOM 4425 C CA . ASP A 1 556 ? -25.344 -19.547 -11.828 1 86.56 556 ASP A CA 1
ATOM 4426 C C . ASP A 1 556 ? -24.172 -18.609 -12.133 1 86.56 556 ASP A C 1
ATOM 4428 O O . ASP A 1 556 ? -23.625 -18.641 -13.234 1 86.56 556 ASP A O 1
ATOM 4432 N N . MET A 1 557 ? -23.875 -17.812 -11.133 1 87.81 557 MET A N 1
ATOM 4433 C CA . MET A 1 557 ? -22.734 -16.922 -11.32 1 87.81 557 MET A CA 1
ATOM 4434 C C . MET A 1 557 ? -21.438 -17.719 -11.453 1 87.81 557 MET A C 1
ATOM 4436 O O . MET A 1 557 ? -20.562 -17.359 -12.242 1 87.81 557 MET A O 1
ATOM 4440 N N . ASP A 1 558 ? -21.344 -18.797 -10.648 1 89.88 558 ASP A N 1
ATOM 4441 C CA . ASP A 1 558 ? -20.188 -19.672 -10.758 1 89.88 558 ASP A CA 1
ATOM 4442 C C . ASP A 1 558 ? -20.109 -20.328 -12.141 1 89.88 558 ASP A C 1
ATOM 4444 O O . ASP A 1 558 ? -19.031 -20.422 -12.727 1 89.88 558 ASP A O 1
ATOM 4448 N N . ARG A 1 559 ? -21.203 -20.719 -12.602 1 91.69 559 ARG A N 1
ATOM 4449 C CA . ARG A 1 559 ? -21.281 -21.344 -13.914 1 91.69 559 ARG A CA 1
ATOM 4450 C C . ARG A 1 559 ? -20.906 -20.359 -15.016 1 91.69 559 ARG A C 1
ATOM 4452 O O . ARG A 1 559 ? -20.156 -20.703 -15.93 1 91.69 559 ARG A O 1
ATOM 4459 N N . ASN A 1 560 ? -21.422 -19.203 -14.891 1 91.12 560 ASN A N 1
ATOM 4460 C CA . ASN A 1 560 ? -21.078 -18.172 -15.859 1 91.12 560 ASN A CA 1
ATOM 4461 C C . ASN A 1 560 ? -19.594 -17.844 -15.828 1 91.12 560 ASN A C 1
ATOM 4463 O O . ASN A 1 560 ? -18.969 -17.656 -16.875 1 91.12 560 ASN A O 1
ATOM 4467 N N . ALA A 1 561 ? -19.062 -17.719 -14.633 1 93.06 561 ALA A N 1
ATOM 4468 C CA . ALA A 1 561 ? -17.641 -17.469 -14.492 1 93.06 561 ALA A CA 1
ATOM 4469 C C . ALA A 1 561 ? -16.812 -18.594 -15.125 1 93.06 561 ALA A C 1
ATOM 4471 O O . ALA A 1 561 ? -15.812 -18.344 -15.789 1 93.06 561 ALA A O 1
ATOM 4472 N N . SER A 1 562 ? -17.219 -19.797 -14.898 1 94.75 562 SER A N 1
ATOM 4473 C CA . SER A 1 562 ? -16.516 -20.953 -15.453 1 94.75 562 SER A CA 1
ATOM 4474 C C . SER A 1 562 ? -16.578 -20.953 -16.969 1 94.75 562 SER A C 1
ATOM 4476 O O . SER A 1 562 ? -15.578 -21.234 -17.641 1 94.75 562 SER A O 1
ATOM 4478 N N . ARG A 1 563 ? -17.719 -20.641 -17.5 1 94.5 563 ARG A N 1
ATOM 4479 C CA . ARG A 1 563 ? -17.875 -20.562 -18.953 1 94.5 563 ARG A CA 1
ATOM 4480 C C . ARG A 1 563 ? -16.938 -19.531 -19.547 1 94.5 563 ARG A C 1
ATOM 4482 O O . ARG A 1 563 ? -16.234 -19.797 -20.531 1 94.5 563 ARG A O 1
ATOM 4489 N N . THR A 1 564 ? -16.953 -18.406 -18.922 1 94.25 564 THR A N 1
ATOM 4490 C CA . THR A 1 564 ? -16.125 -17.312 -19.406 1 94.25 564 THR A CA 1
ATOM 4491 C C . THR A 1 564 ? -14.641 -17.641 -19.312 1 94.25 564 THR A C 1
ATOM 4493 O O . THR A 1 564 ? -13.883 -17.453 -20.266 1 94.25 564 THR A O 1
ATOM 4496 N N . PHE A 1 565 ? -14.242 -18.188 -18.188 1 96.75 565 PHE A N 1
ATOM 4497 C CA . PHE A 1 565 ? -12.836 -18.484 -17.953 1 96.75 565 PHE A CA 1
ATOM 4498 C C . PHE A 1 565 ? -12.352 -19.578 -18.906 1 96.75 565 PHE A C 1
ATOM 4500 O O . PHE A 1 565 ? -11.258 -19.484 -19.469 1 96.75 565 PHE A O 1
ATOM 4507 N N . SER A 1 566 ? -13.117 -20.625 -19.094 1 96.62 566 SER A N 1
ATOM 4508 C CA . SER A 1 566 ? -12.742 -21.703 -20 1 96.62 566 SER A CA 1
ATOM 4509 C C . SER A 1 566 ? -12.664 -21.203 -21.453 1 96.62 566 SER A C 1
ATOM 4511 O O . SER A 1 566 ? -11.852 -21.703 -22.234 1 96.62 566 SER A O 1
ATOM 4513 N N . ASN A 1 567 ? -13.516 -20.219 -21.75 1 95.56 567 ASN A N 1
ATOM 4514 C CA . ASN A 1 567 ? -13.469 -19.672 -23.109 1 95.56 567 ASN A CA 1
ATOM 4515 C C . ASN A 1 567 ? -12.172 -18.922 -23.359 1 95.56 567 ASN A C 1
ATOM 4517 O O . ASN A 1 567 ? -11.672 -18.891 -24.484 1 95.56 567 ASN A O 1
ATOM 4521 N N . ILE A 1 568 ? -11.633 -18.281 -22.344 1 96.88 568 ILE A N 1
ATOM 4522 C CA . ILE A 1 568 ? -10.344 -17.609 -22.453 1 96.88 568 ILE A CA 1
ATOM 4523 C C . ILE A 1 568 ? -9.289 -18.594 -22.922 1 96.88 568 ILE A C 1
ATOM 4525 O O . ILE A 1 568 ? -8.547 -18.328 -23.875 1 96.88 568 ILE A O 1
ATOM 4529 N N . PHE A 1 569 ? -9.258 -19.75 -22.328 1 98 569 PHE A N 1
ATOM 4530 C CA . PHE A 1 569 ? -8.258 -20.766 -22.672 1 98 569 PHE A CA 1
ATOM 4531 C C . PHE A 1 569 ? -8.57 -21.406 -24.016 1 98 569 PHE A C 1
ATOM 4533 O O . PHE A 1 569 ? -7.664 -21.781 -24.75 1 98 569 PHE A O 1
ATOM 4540 N N . ARG A 1 570 ? -9.875 -21.516 -24.281 1 97.31 570 ARG A N 1
ATOM 4541 C CA . ARG A 1 570 ? -10.258 -22.016 -25.594 1 97.31 570 ARG A CA 1
ATOM 4542 C C . ARG A 1 570 ? -9.742 -21.109 -26.703 1 97.31 570 ARG A C 1
ATOM 4544 O O . ARG A 1 570 ? -9.102 -21.562 -27.656 1 97.31 570 ARG A O 1
ATOM 4551 N N . ARG A 1 571 ? -10 -19.859 -26.547 1 96.69 571 ARG A N 1
ATOM 4552 C CA . ARG A 1 571 ? -9.531 -18.875 -27.531 1 96.69 571 ARG A CA 1
ATOM 4553 C C . ARG A 1 571 ? -8.016 -18.891 -27.641 1 96.69 571 ARG A C 1
ATOM 4555 O O . ARG A 1 571 ? -7.461 -18.812 -28.734 1 96.69 571 ARG A O 1
ATOM 4562 N N . PHE A 1 572 ? -7.395 -19.031 -26.531 1 98 572 PHE A N 1
ATOM 4563 C CA . PHE A 1 572 ? -5.934 -19.031 -26.516 1 98 572 PHE A CA 1
ATOM 4564 C C . PHE A 1 572 ? -5.391 -20.281 -27.219 1 98 572 PHE A C 1
ATOM 4566 O O . PHE A 1 572 ? -4.406 -20.203 -27.953 1 98 572 PHE A O 1
ATOM 4573 N N . ALA A 1 573 ? -5.965 -21.422 -26.953 1 98 573 ALA A N 1
ATOM 4574 C CA . ALA A 1 573 ? -5.527 -22.672 -27.562 1 98 573 ALA A CA 1
ATOM 4575 C C . ALA A 1 573 ? -5.742 -22.641 -29.078 1 98 573 ALA A C 1
ATOM 4577 O O . ALA A 1 573 ? -4.91 -23.156 -29.844 1 98 573 ALA A O 1
ATOM 4578 N N . TYR A 1 574 ? -6.82 -22.062 -29.547 1 97.12 574 TYR A N 1
ATOM 4579 C CA . TYR A 1 574 ? -7.156 -22.031 -30.953 1 97.12 574 TYR A CA 1
ATOM 4580 C C . TYR A 1 574 ? -6.332 -20.984 -31.688 1 97.12 574 TYR A C 1
ATOM 4582 O O . TYR A 1 574 ? -5.871 -21.219 -32.812 1 97.12 574 TYR A O 1
ATOM 4590 N N . TYR A 1 575 ? -6.09 -19.766 -30.969 1 96.19 575 TYR A N 1
ATOM 4591 C CA . TYR A 1 575 ? -5.617 -18.625 -31.75 1 96.19 575 TYR A CA 1
ATOM 4592 C C . TYR A 1 575 ? -4.371 -18.016 -31.109 1 96.19 575 TYR A C 1
ATOM 4594 O O . TYR A 1 575 ? -3.816 -17.047 -31.625 1 96.19 575 TYR A O 1
ATOM 4602 N N . GLN A 1 576 ? -3.881 -18.562 -30.016 1 97 576 GLN A N 1
ATOM 4603 C CA . GLN A 1 576 ? -2.762 -18 -29.266 1 97 576 GLN A CA 1
ATOM 4604 C C . GLN A 1 576 ? -3.043 -16.562 -28.859 1 97 576 GLN A C 1
ATOM 4606 O O . GLN A 1 576 ? -2.135 -15.727 -28.828 1 97 576 GLN A O 1
ATOM 4611 N N . ASN A 1 577 ? -4.301 -16.281 -28.734 1 96 577 ASN A N 1
ATOM 4612 C CA . ASN A 1 577 ? -4.871 -14.992 -28.328 1 96 577 ASN A CA 1
ATOM 4613 C C . ASN A 1 577 ? -6.156 -15.172 -27.531 1 96 577 ASN A C 1
ATOM 4615 O O . ASN A 1 577 ? -7.148 -15.688 -28.062 1 96 577 ASN A O 1
ATOM 4619 N N . PRO A 1 578 ? -6.164 -14.742 -26.281 1 96.44 578 PRO A N 1
ATOM 4620 C CA . PRO A 1 578 ? -7.312 -15.039 -25.422 1 96.44 578 PRO A CA 1
ATOM 4621 C C . PRO A 1 578 ? -8.492 -14.102 -25.672 1 96.44 578 PRO A C 1
ATOM 4623 O O . PRO A 1 578 ? -9.562 -14.273 -25.078 1 96.44 578 PRO A O 1
ATOM 4626 N N . ASN A 1 579 ? -8.352 -13.148 -26.562 1 94.31 579 ASN A N 1
ATOM 4627 C CA . ASN A 1 579 ? -9.445 -12.227 -26.844 1 94.31 579 ASN A CA 1
ATOM 4628 C C . ASN A 1 579 ? -10.656 -12.953 -27.422 1 94.31 579 ASN A C 1
ATOM 4630 O O . ASN A 1 579 ? -10.5 -13.922 -28.172 1 94.31 579 ASN A O 1
ATOM 4634 N N . PHE A 1 580 ? -11.797 -12.461 -27.062 1 91.69 580 PHE A N 1
ATOM 4635 C CA . PHE A 1 580 ? -13.023 -13 -27.641 1 91.69 580 PHE A CA 1
ATOM 4636 C C . PHE A 1 580 ? -13.219 -12.484 -29.062 1 91.69 580 PHE A C 1
ATOM 4638 O O . PHE A 1 580 ? -12.609 -11.492 -29.453 1 91.69 580 PHE A O 1
ATOM 4645 N N . LEU A 1 581 ? -13.977 -13.195 -29.828 1 84.62 581 LEU A N 1
ATOM 4646 C CA . LEU A 1 581 ? -14.141 -12.945 -31.25 1 84.62 581 LEU A CA 1
ATOM 4647 C C . LEU A 1 581 ? -14.562 -11.5 -31.516 1 84.62 581 LEU A C 1
ATOM 4649 O O . LEU A 1 581 ? -14.047 -10.852 -32.406 1 84.62 581 LEU A O 1
ATOM 4653 N N . TYR A 1 582 ? -15.398 -10.953 -30.75 1 78.06 582 TYR A N 1
ATOM 4654 C CA . TYR A 1 582 ? -15.906 -9.609 -31 1 78.06 582 TYR A CA 1
ATOM 4655 C C . TYR A 1 582 ? -15.445 -8.641 -29.922 1 78.06 582 TYR A C 1
ATOM 4657 O O . TYR A 1 582 ? -16.078 -7.613 -29.688 1 78.06 582 TYR A O 1
ATOM 4665 N N . ASP A 1 583 ? -14.445 -9.094 -29.172 1 80.56 583 ASP A N 1
ATOM 4666 C CA . ASP A 1 583 ? -13.852 -8.266 -28.125 1 80.56 583 ASP A CA 1
ATOM 4667 C C . ASP A 1 583 ? -12.328 -8.258 -28.234 1 80.56 583 ASP A C 1
ATOM 4669 O O . ASP A 1 583 ? -11.695 -9.312 -28.219 1 80.56 583 ASP A O 1
ATOM 4673 N N . GLY A 1 584 ? -11.734 -7.188 -28.531 1 81.38 584 GLY A N 1
ATOM 4674 C CA . GLY A 1 584 ? -10.289 -7.055 -28.594 1 81.38 584 GLY A CA 1
ATOM 4675 C C . GLY A 1 584 ? -9.703 -6.23 -27.469 1 81.38 584 GLY A C 1
ATOM 4676 O O . GLY A 1 584 ? -8.641 -5.625 -27.609 1 81.38 584 GLY A O 1
ATOM 4677 N N . SER A 1 585 ? -10.352 -6.332 -26.312 1 86.31 585 SER A N 1
ATOM 4678 C CA . SER A 1 585 ? -10.016 -5.41 -25.234 1 86.31 585 SER A CA 1
ATOM 4679 C C . SER A 1 585 ? -8.781 -5.883 -24.469 1 86.31 585 SER A C 1
ATOM 4681 O O . SER A 1 585 ? -8.172 -5.105 -23.734 1 86.31 585 SER A O 1
ATOM 4683 N N . TRP A 1 586 ? -8.367 -7.133 -24.625 1 95.19 586 TRP A N 1
ATOM 4684 C CA . TRP A 1 586 ? -7.262 -7.676 -23.828 1 95.19 586 TRP A CA 1
ATOM 4685 C C . TRP A 1 586 ? -5.926 -7.391 -24.516 1 95.19 586 TRP A C 1
ATOM 4687 O O . TRP A 1 586 ? -5.5 -8.133 -25.391 1 95.19 586 TRP A O 1
ATOM 4697 N N . ASP A 1 587 ? -5.227 -6.383 -24.016 1 94.25 587 ASP A N 1
ATOM 4698 C CA . ASP A 1 587 ? -3.906 -6.02 -24.516 1 94.25 587 ASP A CA 1
ATOM 4699 C C . ASP A 1 587 ? -2.824 -6.93 -23.953 1 94.25 587 ASP A C 1
ATOM 4701 O O . ASP A 1 587 ? -2.9 -7.336 -22.781 1 94.25 587 ASP A O 1
ATOM 4705 N N . ALA A 1 588 ? -1.878 -7.203 -24.781 1 96.38 588 ALA A N 1
ATOM 4706 C CA . ALA A 1 588 ? -0.729 -7.977 -24.328 1 96.38 588 ALA A CA 1
ATOM 4707 C C . ALA A 1 588 ? 0.066 -7.207 -23.281 1 96.38 588 ALA A C 1
ATOM 4709 O O . ALA A 1 588 ? 0.055 -5.977 -23.25 1 96.38 588 ALA A O 1
ATOM 4710 N N . TYR A 1 589 ? 0.708 -7.977 -22.438 1 96.19 589 TYR A N 1
ATOM 4711 C CA . TYR A 1 589 ? 1.584 -7.422 -21.422 1 96.19 589 TYR A CA 1
ATOM 4712 C C . TYR A 1 589 ? 2.668 -6.551 -22.031 1 96.19 589 TYR A C 1
ATOM 4714 O O . TYR A 1 589 ? 3.217 -6.883 -23.094 1 96.19 589 TYR A O 1
ATOM 4722 N N . GLN A 1 590 ? 2.885 -5.355 -21.5 1 91.12 590 GLN A N 1
ATOM 4723 C CA . GLN A 1 590 ? 3.959 -4.461 -21.922 1 91.12 590 GLN A CA 1
ATOM 4724 C C . GLN A 1 590 ? 4.836 -4.059 -20.734 1 91.12 590 GLN A C 1
ATOM 4726 O O . GLN A 1 590 ? 4.34 -3.912 -19.609 1 91.12 590 GLN A O 1
ATOM 4731 N N . PRO A 1 591 ? 6.09 -3.891 -20.969 1 81.31 591 PRO A N 1
ATOM 4732 C CA . PRO A 1 591 ? 7.016 -3.605 -19.859 1 81.31 591 PRO A CA 1
ATOM 4733 C C . PRO A 1 591 ? 6.656 -2.332 -19.109 1 81.31 591 PRO A C 1
ATOM 4735 O O . PRO A 1 591 ? 6.902 -2.238 -17.906 1 81.31 591 PRO A O 1
ATOM 4738 N N . ARG A 1 592 ? 6.086 -1.338 -19.656 1 82.44 592 ARG A N 1
ATOM 4739 C CA . ARG A 1 592 ? 5.812 -0.08 -18.969 1 82.44 592 ARG A CA 1
ATOM 4740 C C . ARG A 1 592 ? 4.359 -0.011 -18.5 1 82.44 592 ARG A C 1
ATOM 4742 O O . ARG A 1 592 ? 4.051 0.642 -17.5 1 82.44 592 ARG A O 1
ATOM 4749 N N . ARG A 1 593 ? 3.49 -0.747 -19.109 1 89.31 593 ARG A N 1
ATOM 4750 C CA . ARG A 1 593 ? 2.074 -0.637 -18.766 1 89.31 593 ARG A CA 1
ATOM 4751 C C . ARG A 1 593 ? 1.646 -1.76 -17.828 1 89.31 593 ARG A C 1
ATOM 4753 O O . ARG A 1 593 ? 0.737 -1.583 -17.016 1 89.31 593 ARG A O 1
ATOM 4760 N N . HIS A 1 594 ? 2.354 -3.01 -18 1 95.19 594 HIS A N 1
ATOM 4761 C CA . HIS A 1 594 ? 2.068 -4.172 -17.172 1 95.19 594 HIS A CA 1
ATOM 4762 C C . HIS A 1 594 ? 0.579 -4.496 -17.172 1 95.19 594 HIS A C 1
ATOM 4764 O O . HIS A 1 594 ? -0.024 -4.668 -16.109 1 95.19 594 HIS A O 1
ATOM 4770 N N . TRP A 1 595 ? 0.005 -4.559 -18.312 1 96.38 595 TRP A N 1
ATOM 4771 C CA . TRP A 1 595 ? -1.419 -4.836 -18.469 1 96.38 595 TRP A CA 1
ATOM 4772 C C . TRP A 1 595 ? -1.771 -6.203 -17.891 1 96.38 595 TRP A C 1
ATOM 4774 O O . TRP A 1 595 ? -1.009 -7.16 -18.031 1 96.38 595 TRP A O 1
ATOM 4784 N N . TYR A 1 596 ? -2.898 -6.27 -17.203 1 97.25 596 TYR A N 1
ATOM 4785 C CA . TYR A 1 596 ? -3.463 -7.559 -16.812 1 97.25 596 TYR A CA 1
ATOM 4786 C C . TYR A 1 596 ? -4.984 -7.52 -16.859 1 97.25 596 TYR A C 1
ATOM 4788 O O . TYR A 1 596 ? -5.586 -6.445 -16.766 1 97.25 596 TYR A O 1
ATOM 4796 N N . MET A 1 597 ? -5.566 -8.641 -17.141 1 97.25 597 MET A N 1
ATOM 4797 C CA . MET A 1 597 ? -7.02 -8.797 -17.125 1 97.25 597 MET A CA 1
ATOM 4798 C C . MET A 1 597 ? -7.512 -9.148 -15.727 1 97.25 597 MET A C 1
ATOM 4800 O O . MET A 1 597 ? -7.188 -10.211 -15.195 1 97.25 597 MET A O 1
ATOM 4804 N N . ASN A 1 598 ? -8.219 -8.219 -15.094 1 97.12 598 ASN A N 1
ATOM 4805 C CA . ASN A 1 598 ? -8.867 -8.477 -13.812 1 97.12 598 ASN A CA 1
ATOM 4806 C C . ASN A 1 598 ? -10.148 -9.281 -13.984 1 97.12 598 ASN A C 1
ATOM 4808 O O . ASN A 1 598 ? -11.172 -8.742 -14.43 1 97.12 598 ASN A O 1
ATOM 4812 N N . PHE A 1 599 ? -10.07 -10.562 -13.672 1 96.88 599 PHE A N 1
ATOM 4813 C CA . PHE A 1 599 ? -11.211 -11.461 -13.812 1 96.88 599 PHE A CA 1
ATOM 4814 C C . PHE A 1 599 ? -12.086 -11.43 -12.562 1 96.88 599 PHE A C 1
ATOM 4816 O O . PHE A 1 599 ? -11.758 -12.062 -11.555 1 96.88 599 PHE A O 1
ATOM 4823 N N . ASN A 1 600 ? -13.102 -10.664 -12.578 1 91.12 600 ASN A N 1
ATOM 4824 C CA . ASN A 1 600 ? -14.055 -10.508 -11.484 1 91.12 600 ASN A CA 1
ATOM 4825 C C . ASN A 1 600 ? -15.438 -10.141 -12 1 91.12 600 ASN A C 1
ATOM 4827 O O . ASN A 1 600 ? -15.57 -9.266 -12.867 1 91.12 600 ASN A O 1
ATOM 4831 N N . TYR A 1 601 ? -16.453 -10.859 -11.555 1 82 601 TYR A N 1
ATOM 4832 C CA . TYR A 1 601 ? -17.797 -10.57 -12.047 1 82 601 TYR A CA 1
ATOM 4833 C C . TYR A 1 601 ? -18.766 -10.383 -10.898 1 82 601 TYR A C 1
ATOM 4835 O O . TYR A 1 601 ? -18.625 -11.023 -9.852 1 82 601 TYR A O 1
ATOM 4843 N N . SER A 1 602 ? -19.547 -9.391 -11.062 1 75.81 602 SER A N 1
ATOM 4844 C CA . SER A 1 602 ? -20.594 -9.164 -10.078 1 75.81 602 SER A CA 1
ATOM 4845 C C . SER A 1 602 ? -21.984 -9.156 -10.727 1 75.81 602 SER A C 1
ATOM 4847 O O . SER A 1 602 ? -23 -9.203 -10.031 1 75.81 602 SER A O 1
ATOM 4849 N N . ASN A 1 603 ? -21.969 -9.133 -12.07 1 78 603 ASN A N 1
ATOM 4850 C CA . ASN A 1 603 ? -23.219 -9.109 -12.805 1 78 603 ASN A CA 1
ATOM 4851 C C . ASN A 1 603 ? -23.359 -10.32 -13.719 1 78 603 ASN A C 1
ATOM 4853 O O . ASN A 1 603 ? -22.391 -10.734 -14.359 1 78 603 ASN A O 1
ATOM 4857 N N . PRO A 1 604 ? -24.547 -10.789 -13.844 1 74.75 604 PRO A N 1
ATOM 4858 C CA . PRO A 1 604 ? -24.781 -11.984 -14.664 1 74.75 604 PRO A CA 1
ATOM 4859 C C . PRO A 1 604 ? -24.5 -11.75 -16.141 1 74.75 604 PRO A C 1
ATOM 4861 O O . PRO A 1 604 ? -24.203 -12.695 -16.875 1 74.75 604 PRO A O 1
ATOM 4864 N N . GLU A 1 605 ? -24.5 -10.477 -16.531 1 75.62 605 GLU A N 1
ATOM 4865 C CA . GLU A 1 605 ? -24.328 -10.195 -17.953 1 75.62 605 GLU A CA 1
ATOM 4866 C C . GLU A 1 605 ? -22.859 -9.938 -18.297 1 75.62 605 GLU A C 1
ATOM 4868 O O . GLU A 1 605 ? -22.516 -9.742 -19.453 1 75.62 605 GLU A O 1
ATOM 4873 N N . ASP A 1 606 ? -22.031 -10.148 -17.359 1 78.69 606 ASP A N 1
ATOM 4874 C CA . ASP A 1 606 ? -20.625 -9.773 -17.562 1 78.69 606 ASP A CA 1
ATOM 4875 C C . ASP A 1 606 ? -19.859 -10.875 -18.281 1 78.69 606 ASP A C 1
ATOM 4877 O O . ASP A 1 606 ? -18.641 -10.781 -18.469 1 78.69 606 ASP A O 1
ATOM 4881 N N . TRP A 1 607 ? -20.516 -11.836 -18.984 1 78.81 607 TRP A N 1
ATOM 4882 C CA . TRP A 1 607 ? -19.828 -12.969 -19.578 1 78.81 607 TRP A CA 1
ATOM 4883 C C . TRP A 1 607 ? -19.406 -12.656 -21.016 1 78.81 607 TRP A C 1
ATOM 4885 O O . TRP A 1 607 ? -18.641 -13.414 -21.625 1 78.81 607 TRP A O 1
ATOM 4895 N N . LYS A 1 608 ? -19.688 -11.445 -21.484 1 79.75 608 LYS A N 1
ATOM 4896 C CA . LYS A 1 608 ? -19.422 -11.094 -22.875 1 79.75 608 LYS A CA 1
ATOM 4897 C C . LYS A 1 608 ? -18 -10.555 -23.047 1 79.75 608 LYS A C 1
ATOM 4899 O O . LYS A 1 608 ? -17.5 -10.445 -24.172 1 79.75 608 LYS A O 1
ATOM 4904 N N . ILE A 1 609 ? -17.391 -10.281 -21.922 1 83.25 609 ILE A N 1
ATOM 4905 C CA . ILE A 1 609 ? -16 -9.828 -21.938 1 83.25 609 ILE A CA 1
ATOM 4906 C C . ILE A 1 609 ? -15.18 -10.633 -20.938 1 83.25 609 ILE A C 1
ATOM 4908 O O . ILE A 1 609 ? -15.727 -11.172 -19.969 1 83.25 609 ILE A O 1
ATOM 4912 N N . PRO A 1 610 ? -13.938 -10.758 -21.25 1 89.5 610 PRO A N 1
ATOM 4913 C CA . PRO A 1 610 ? -13.117 -11.602 -20.375 1 89.5 610 PRO A CA 1
ATOM 4914 C C . PRO A 1 610 ? -12.93 -11 -18.984 1 89.5 610 PRO A C 1
ATOM 4916 O O . PRO A 1 610 ? -12.641 -11.727 -18.031 1 89.5 610 PRO A O 1
ATOM 4919 N N . GLY A 1 611 ? -13.023 -9.781 -18.859 1 92.31 611 GLY A N 1
ATOM 4920 C CA . GLY A 1 611 ? -12.789 -9.078 -17.609 1 92.31 611 GLY A CA 1
ATOM 4921 C C . GLY A 1 611 ? -12.508 -7.598 -17.797 1 92.31 611 GLY A C 1
ATOM 4922 O O . GLY A 1 611 ? -12.898 -7.02 -18.812 1 92.31 611 GLY A O 1
ATOM 4923 N N . THR A 1 612 ? -11.969 -6.98 -16.781 1 94.12 612 THR A N 1
ATOM 4924 C CA . THR A 1 612 ? -11.633 -5.562 -16.859 1 94.12 612 THR A CA 1
ATOM 4925 C C . THR A 1 612 ? -10.117 -5.371 -16.906 1 94.12 612 THR A C 1
ATOM 4927 O O . THR A 1 612 ? -9.391 -5.918 -16.078 1 94.12 612 THR A O 1
ATOM 4930 N N . MET A 1 613 ? -9.672 -4.59 -17.922 1 95.25 613 MET A N 1
ATOM 4931 C CA . MET A 1 613 ? -8.242 -4.336 -18.047 1 95.25 613 MET A CA 1
ATOM 4932 C C . MET A 1 613 ? -7.742 -3.439 -16.922 1 95.25 613 MET A C 1
ATOM 4934 O O . MET A 1 613 ? -8.422 -2.494 -16.531 1 95.25 613 MET A O 1
ATOM 4938 N N . ALA A 1 614 ? -6.684 -3.773 -16.297 1 96.31 614 ALA A N 1
ATOM 4939 C CA . ALA A 1 614 ? -6.008 -2.977 -15.273 1 96.31 614 ALA A CA 1
ATOM 4940 C C . ALA A 1 614 ? -4.492 -3.027 -15.453 1 96.31 614 ALA A C 1
ATOM 4942 O O . ALA A 1 614 ? -3.99 -3.695 -16.359 1 96.31 614 ALA A O 1
ATOM 4943 N N . ARG A 1 615 ? -3.785 -2.215 -14.648 1 95.25 615 ARG A N 1
ATOM 4944 C CA . ARG A 1 615 ? -2.336 -2.16 -14.797 1 95.25 615 ARG A CA 1
ATOM 4945 C C . ARG A 1 615 ? -1.641 -2.373 -13.453 1 95.25 615 ARG A C 1
ATOM 4947 O O . ARG A 1 615 ? -2.26 -2.225 -12.398 1 95.25 615 ARG A O 1
ATOM 4954 N N . ASP A 1 616 ? -0.371 -2.756 -13.516 1 95.19 616 ASP A N 1
ATOM 4955 C CA . ASP A 1 616 ? 0.55 -2.727 -12.383 1 95.19 616 ASP A CA 1
ATOM 4956 C C . ASP A 1 616 ? -0.037 -3.457 -11.18 1 95.19 616 ASP A C 1
ATOM 4958 O O . ASP A 1 616 ? -0.113 -2.898 -10.078 1 95.19 616 ASP A O 1
ATOM 4962 N N . TYR A 1 617 ? -0.387 -4.73 -11.383 1 96.69 617 TYR A N 1
ATOM 4963 C CA . TYR A 1 617 ? -0.99 -5.496 -10.297 1 96.69 617 TYR A CA 1
ATOM 4964 C C . TYR A 1 617 ? -0.045 -5.59 -9.102 1 96.69 617 TYR A C 1
ATOM 4966 O O . TYR A 1 617 ? 0.987 -6.258 -9.172 1 96.69 617 TYR A O 1
ATOM 4974 N N . ARG A 1 618 ? -0.364 -4.926 -7.934 1 95.62 618 ARG A N 1
ATOM 4975 C CA . ARG A 1 618 ? 0.328 -4.93 -6.648 1 95.62 618 ARG A CA 1
ATOM 4976 C C . ARG A 1 618 ? 1.817 -4.652 -6.828 1 95.62 618 ARG A C 1
ATOM 4978 O O . ARG A 1 618 ? 2.656 -5.328 -6.227 1 95.62 618 ARG A O 1
ATOM 4985 N N . TYR A 1 619 ? 2.127 -3.752 -7.598 1 92.94 619 TYR A N 1
ATOM 4986 C CA . TYR A 1 619 ? 3.506 -3.543 -8.023 1 92.94 619 TYR A CA 1
ATOM 4987 C C . TYR A 1 619 ? 4.367 -3.064 -6.863 1 92.94 619 TYR A C 1
ATOM 4989 O O . TYR A 1 619 ? 5.582 -3.281 -6.852 1 92.94 619 TYR A O 1
ATOM 4997 N N . GLU A 1 620 ? 3.809 -2.363 -5.852 1 91.38 620 GLU A N 1
ATOM 4998 C CA . GLU A 1 620 ? 4.586 -1.998 -4.672 1 91.38 620 GLU A CA 1
ATOM 4999 C C . GLU A 1 620 ? 5.09 -3.238 -3.936 1 91.38 620 GLU A C 1
ATOM 5001 O O . GLU A 1 620 ? 6.246 -3.287 -3.512 1 91.38 620 GLU A O 1
ATOM 5006 N N . SER A 1 621 ? 4.18 -4.223 -3.77 1 95.19 621 SER A N 1
ATOM 5007 C CA . SER A 1 621 ? 4.574 -5.473 -3.125 1 95.19 621 SER A CA 1
ATOM 5008 C C . SER A 1 621 ? 5.559 -6.254 -3.99 1 95.19 621 SER A C 1
ATOM 5010 O O . SER A 1 621 ? 6.477 -6.891 -3.473 1 95.19 621 SER A O 1
ATOM 5012 N N . VAL A 1 622 ? 5.32 -6.227 -5.285 1 96.44 622 VAL A N 1
ATOM 5013 C CA . VAL A 1 622 ? 6.215 -6.898 -6.223 1 96.44 622 VAL A CA 1
ATOM 5014 C C . VAL A 1 622 ? 7.621 -6.324 -6.102 1 96.44 622 VAL A C 1
ATOM 5016 O O . VAL A 1 622 ? 8.602 -7.07 -6.016 1 96.44 622 VAL A O 1
ATOM 5019 N N . ALA A 1 623 ? 7.711 -4.988 -6.062 1 94.69 623 ALA A N 1
ATOM 5020 C CA . ALA A 1 623 ? 9.008 -4.324 -5.945 1 94.69 623 ALA A CA 1
ATOM 5021 C C . ALA A 1 623 ? 9.633 -4.574 -4.574 1 94.69 623 ALA A C 1
ATOM 5023 O O . ALA A 1 623 ? 10.852 -4.68 -4.449 1 94.69 623 ALA A O 1
ATOM 5024 N N . PHE A 1 624 ? 8.805 -4.672 -3.539 1 95.56 624 PHE A N 1
ATOM 5025 C CA . PHE A 1 624 ? 9.297 -5.004 -2.207 1 95.56 624 PHE A CA 1
ATOM 5026 C C . PHE A 1 624 ? 10.055 -6.324 -2.225 1 95.56 624 PHE A C 1
ATOM 5028 O O . PHE A 1 624 ? 11.172 -6.41 -1.71 1 95.56 624 PHE A O 1
ATOM 5035 N N . TRP A 1 625 ? 9.516 -7.316 -2.863 1 95.25 625 TRP A N 1
ATOM 5036 C CA . TRP A 1 625 ? 10.102 -8.656 -2.842 1 95.25 625 TRP A CA 1
ATOM 5037 C C . TRP A 1 625 ? 11.203 -8.781 -3.885 1 95.25 625 TRP A C 1
ATOM 5039 O O . TRP A 1 625 ? 12.211 -9.445 -3.646 1 95.25 625 TRP A O 1
ATOM 5049 N N . ASN A 1 626 ? 11.039 -8.211 -5.062 1 92.75 626 ASN A N 1
ATOM 5050 C CA . ASN A 1 626 ? 11.969 -8.43 -6.164 1 92.75 626 ASN A CA 1
ATOM 5051 C C . ASN A 1 626 ? 13.125 -7.438 -6.125 1 92.75 626 ASN A C 1
ATOM 5053 O O . ASN A 1 626 ? 14.195 -7.699 -6.676 1 92.75 626 ASN A O 1
ATOM 5057 N N . ASP A 1 627 ? 12.938 -6.281 -5.48 1 90.5 627 ASP A N 1
ATOM 5058 C CA . ASP A 1 627 ? 13.961 -5.238 -5.527 1 90.5 627 ASP A CA 1
ATOM 5059 C C . ASP A 1 627 ? 14.469 -4.906 -4.125 1 90.5 627 ASP A C 1
ATOM 5061 O O . ASP A 1 627 ? 15.672 -4.977 -3.865 1 90.5 627 ASP A O 1
ATOM 5065 N N . TYR A 1 628 ? 13.57 -4.66 -3.193 1 91.62 628 TYR A N 1
ATOM 5066 C CA . TYR A 1 628 ? 13.977 -4.148 -1.891 1 91.62 628 TYR A CA 1
ATOM 5067 C C . TYR A 1 628 ? 14.609 -5.25 -1.045 1 91.62 628 TYR A C 1
ATOM 5069 O O . TYR A 1 628 ? 15.664 -5.043 -0.434 1 91.62 628 TYR A O 1
ATOM 5077 N N . ILE A 1 629 ? 13.922 -6.418 -0.901 1 90.06 629 ILE A N 1
ATOM 5078 C CA . ILE A 1 629 ? 14.406 -7.484 -0.029 1 90.06 629 ILE A CA 1
ATOM 5079 C C . ILE A 1 629 ? 15.797 -7.93 -0.48 1 90.06 629 ILE A C 1
ATOM 5081 O O . ILE A 1 629 ? 16.719 -8.047 0.336 1 90.06 629 ILE A O 1
ATOM 5085 N N . PRO A 1 630 ? 15.969 -8.164 -1.782 1 85.25 630 PRO A N 1
ATOM 5086 C CA . PRO A 1 630 ? 17.328 -8.523 -2.195 1 85.25 630 PRO A CA 1
ATOM 5087 C C . PRO A 1 630 ? 18.344 -7.438 -1.865 1 85.25 630 PRO A C 1
ATOM 5089 O O . PRO A 1 630 ? 19.484 -7.75 -1.52 1 85.25 630 PRO A O 1
ATOM 5092 N N . LEU A 1 631 ? 17.969 -6.184 -1.996 1 81.12 631 LEU A N 1
ATOM 5093 C CA . LEU A 1 631 ? 18.859 -5.078 -1.652 1 81.12 631 LEU A CA 1
ATOM 5094 C C . LEU A 1 631 ? 19.188 -5.086 -0.164 1 81.12 631 LEU A C 1
ATOM 5096 O O . LEU A 1 631 ? 20.328 -4.84 0.225 1 81.12 631 LEU A O 1
ATOM 5100 N N . LEU A 1 632 ? 18.156 -5.25 0.578 1 79.94 632 LEU A N 1
ATOM 5101 C CA . LEU A 1 632 ? 18.312 -5.27 2.027 1 79.94 632 LEU A CA 1
ATOM 5102 C C . LEU A 1 632 ? 19.234 -6.41 2.457 1 79.94 632 LEU A C 1
ATOM 5104 O O . LEU A 1 632 ? 20.016 -6.266 3.402 1 79.94 632 LEU A O 1
ATOM 5108 N N . VAL A 1 633 ? 19.062 -7.492 1.735 1 73.62 633 VAL A N 1
ATOM 5109 C CA . VAL A 1 633 ? 19.906 -8.656 2.037 1 73.62 633 VAL A CA 1
ATOM 5110 C C . VAL A 1 633 ? 21.359 -8.352 1.679 1 73.62 633 VAL A C 1
ATOM 5112 O O . VAL A 1 633 ? 22.266 -8.758 2.393 1 73.62 633 VAL A O 1
ATOM 5115 N N . ASN A 1 634 ? 21.562 -7.5 0.539 1 61.16 634 ASN A N 1
ATOM 5116 C CA . ASN A 1 634 ? 22.906 -7.184 0.07 1 61.16 634 ASN A CA 1
ATOM 5117 C C . ASN A 1 634 ? 23.516 -6.035 0.861 1 61.16 634 ASN A C 1
ATOM 5119 O O . ASN A 1 634 ? 24.734 -5.859 0.865 1 61.16 634 ASN A O 1
ATOM 5123 N N . TYR A 1 635 ? 22.688 -4.875 1.168 1 54.12 635 TYR A N 1
ATOM 5124 C CA . TYR A 1 635 ? 23.219 -3.738 1.908 1 54.12 635 TYR A CA 1
ATOM 5125 C C . TYR A 1 635 ? 24.016 -4.203 3.119 1 54.12 635 TYR A C 1
ATOM 5127 O O . TYR A 1 635 ? 23.453 -4.434 4.191 1 54.12 635 TYR A O 1
ATOM 5135 N N . MET A 1 636 ? 24.469 -5.273 2.861 1 42.62 636 MET A N 1
ATOM 5136 C CA . MET A 1 636 ? 25.406 -5.645 3.92 1 42.62 636 MET A CA 1
ATOM 5137 C C . MET A 1 636 ? 26.219 -4.434 4.383 1 42.62 636 MET A C 1
ATOM 5139 O O . MET A 1 636 ? 26.312 -3.436 3.666 1 42.62 636 MET A O 1
ATOM 5143 N N . THR A 1 637 ? 27.141 -4.875 5.223 1 39.12 637 THR A N 1
ATOM 5144 C CA . THR A 1 637 ? 28.203 -4.574 6.18 1 39.12 637 THR A CA 1
ATOM 5145 C C . THR A 1 637 ? 29.281 -3.717 5.531 1 39.12 637 THR A C 1
ATOM 5147 O O . THR A 1 637 ? 30.438 -3.734 5.965 1 39.12 637 THR A O 1
ATOM 5150 N N . THR A 1 638 ? 28.938 -3.512 4.215 1 35.31 638 THR A N 1
ATOM 5151 C CA . THR A 1 638 ? 30.219 -2.869 3.977 1 35.31 638 THR A CA 1
ATOM 5152 C C . THR A 1 638 ? 30.609 -1.967 5.148 1 35.31 638 THR A C 1
ATOM 5154 O O . THR A 1 638 ? 31.75 -1.516 5.246 1 35.31 638 THR A O 1
ATOM 5157 N N . THR A 1 639 ? 29.594 -1.074 5.305 1 33.75 639 THR A N 1
ATOM 5158 C CA . THR A 1 639 ? 30.188 -0.089 6.203 1 33.75 639 THR A CA 1
ATOM 5159 C C . THR A 1 639 ? 30.641 -0.747 7.504 1 33.75 639 THR A C 1
ATOM 5161 O O . THR A 1 639 ? 29.812 -1.146 8.328 1 33.75 639 THR A O 1
ATOM 5164 N N . PHE A 1 640 ? 31.516 -1.66 7.438 1 33.28 640 PHE A N 1
ATOM 5165 C CA . PHE A 1 640 ? 32.344 -1.717 8.625 1 33.28 640 PHE A CA 1
ATOM 5166 C C . PHE A 1 640 ? 32.344 -0.383 9.359 1 33.28 640 PHE A C 1
ATOM 5168 O O . PHE A 1 640 ? 32.531 0.671 8.75 1 33.28 640 PHE A O 1
ATOM 5175 N N . SER A 1 641 ? 31.484 -0.317 10.188 1 36.5 641 SER A N 1
ATOM 5176 C CA . SER A 1 641 ? 31.547 0.92 10.961 1 36.5 641 SER A CA 1
ATOM 5177 C C . SER A 1 641 ? 32.969 1.51 10.93 1 36.5 641 SER A C 1
ATOM 5179 O O . SER A 1 641 ? 33.938 0.774 10.977 1 36.5 641 SER A O 1
ATOM 5181 N N . PRO A 1 642 ? 33.094 2.486 10.297 1 39.28 642 PRO A N 1
ATOM 5182 C CA . PRO A 1 642 ? 34.469 2.988 10.531 1 39.28 642 PRO A CA 1
ATOM 5183 C C . PRO A 1 642 ? 35.062 2.477 11.844 1 39.28 642 PRO A C 1
ATOM 5185 O O . PRO A 1 642 ? 36.281 2.359 11.969 1 39.28 642 PRO A O 1
ATOM 5188 N N . GLU A 1 643 ? 34.219 1.966 12.578 1 44.53 643 GLU A N 1
ATOM 5189 C CA . GLU A 1 643 ? 34.656 1.422 13.859 1 44.53 643 GLU A CA 1
ATOM 5190 C C . GLU A 1 643 ? 35.125 -0.023 13.719 1 44.53 643 GLU A C 1
ATOM 5192 O O . GLU A 1 643 ? 36.094 -0.437 14.359 1 44.53 643 GLU A O 1
ATOM 5197 N N . ASN A 1 644 ? 34.531 -0.755 12.852 1 45.41 644 ASN A N 1
ATOM 5198 C CA . ASN A 1 644 ? 35 -2.119 12.641 1 45.41 644 ASN A CA 1
ATOM 5199 C C . ASN A 1 644 ? 36.312 -2.145 11.875 1 45.41 644 ASN A C 1
ATOM 5201 O O . ASN A 1 644 ? 37.188 -2.955 12.172 1 45.41 644 ASN A O 1
ATOM 5205 N N . VAL A 1 645 ? 36.281 -1.414 10.875 1 46.78 645 VAL A N 1
ATOM 5206 C CA . VAL A 1 645 ? 37.594 -1.155 10.273 1 46.78 645 VAL A CA 1
ATOM 5207 C C . VAL A 1 645 ? 38.562 -0.61 11.32 1 46.78 645 VAL A C 1
ATOM 5209 O O . VAL A 1 645 ? 39.719 -1.002 11.367 1 46.78 645 VAL A O 1
ATOM 5212 N N . ALA A 1 646 ? 37.938 0.207 12.125 1 54.34 646 ALA A N 1
ATOM 5213 C CA . ALA A 1 646 ? 38.719 0.683 13.258 1 54.34 646 ALA A CA 1
ATOM 5214 C C . ALA A 1 646 ? 39.031 -0.458 14.219 1 54.34 646 ALA A C 1
ATOM 5216 O O . ALA A 1 646 ? 40.156 -0.576 14.695 1 54.34 646 ALA A O 1
ATOM 5217 N N . TYR A 1 647 ? 38.094 -1.358 14.305 1 60.25 647 TYR A N 1
ATOM 5218 C CA . TYR A 1 647 ? 38.344 -2.5 15.18 1 60.25 647 TYR A CA 1
ATOM 5219 C C . TYR A 1 647 ? 39.281 -3.494 14.523 1 60.25 647 TYR A C 1
ATOM 5221 O O . TYR A 1 647 ? 40.219 -3.996 15.164 1 60.25 647 TYR A O 1
ATOM 5229 N N . ARG A 1 648 ? 39.031 -3.711 13.328 1 61.03 648 ARG A N 1
ATOM 5230 C CA . ARG A 1 648 ? 39.969 -4.582 12.609 1 61.03 648 ARG A CA 1
ATOM 5231 C C . ARG A 1 648 ? 41.344 -3.959 12.523 1 61.03 648 ARG A C 1
ATOM 5233 O O . ARG A 1 648 ? 42.375 -4.652 12.68 1 61.03 648 ARG A O 1
ATOM 5240 N N . ARG A 1 649 ? 41.281 -2.668 12.297 1 63.25 649 ARG A N 1
ATOM 5241 C CA . ARG A 1 649 ? 42.531 -1.942 12.352 1 63.25 649 ARG A CA 1
ATOM 5242 C C . ARG A 1 649 ? 43.125 -1.99 13.758 1 63.25 649 ARG A C 1
ATOM 5244 O O . ARG A 1 649 ? 44.344 -2.18 13.914 1 63.25 649 ARG A O 1
ATOM 5251 N N . GLU A 1 650 ? 42.219 -1.829 14.586 1 71.06 650 GLU A N 1
ATOM 5252 C CA . GLU A 1 650 ? 42.656 -1.922 15.977 1 71.06 650 GLU A CA 1
ATOM 5253 C C . GLU A 1 650 ? 43.094 -3.338 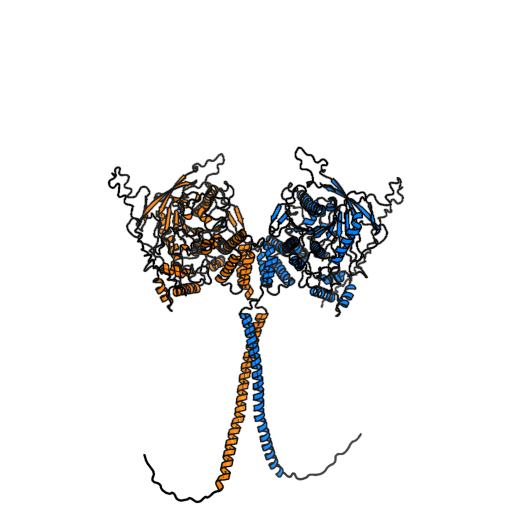16.312 1 71.06 650 GLU A C 1
ATOM 5255 O O . GLU A 1 650 ? 44.125 -3.525 16.984 1 71.06 650 GLU A O 1
ATOM 5260 N N . ILE A 1 651 ? 42.375 -4.199 15.812 1 71.94 651 ILE A N 1
ATOM 5261 C CA . ILE A 1 651 ? 42.781 -5.59 16.016 1 71.94 651 ILE A CA 1
ATOM 5262 C C . ILE A 1 651 ? 44.094 -5.871 15.289 1 71.94 651 ILE A C 1
ATOM 5264 O O . ILE A 1 651 ? 45 -6.516 15.836 1 71.94 651 ILE A O 1
ATOM 5268 N N . THR A 1 652 ? 44.188 -5.398 14.109 1 73.88 652 THR A N 1
ATOM 5269 C CA . THR A 1 652 ? 45.438 -5.547 13.367 1 73.88 652 THR A CA 1
ATOM 5270 C C . THR A 1 652 ? 46.562 -4.848 14.094 1 73.88 652 THR A C 1
ATOM 5272 O O . THR A 1 652 ? 47.688 -5.387 14.18 1 73.88 652 THR A O 1
ATOM 5275 N N . VAL A 1 653 ? 46.25 -3.668 14.594 1 74.69 653 VAL A N 1
ATOM 5276 C CA . VAL A 1 653 ? 47.219 -2.932 15.375 1 74.69 653 VAL A CA 1
ATOM 5277 C C . VAL A 1 653 ? 47.594 -3.729 16.625 1 74.69 653 VAL A C 1
ATOM 5279 O O . VAL A 1 653 ? 48.781 -3.885 16.938 1 74.69 653 VAL A O 1
ATOM 5282 N N . PHE A 1 654 ? 46.562 -4.316 17.109 1 75.19 654 PHE A N 1
ATOM 5283 C CA . PHE A 1 654 ? 46.844 -5.074 18.312 1 75.19 654 PHE A CA 1
ATOM 5284 C C . PHE A 1 654 ? 47.531 -6.395 18 1 75.19 654 PHE A C 1
ATOM 5286 O O . PHE A 1 654 ? 48.375 -6.859 18.75 1 75.19 654 PHE A O 1
ATOM 5293 N N . LYS A 1 655 ? 47.188 -6.945 16.969 1 76.06 655 LYS A N 1
ATOM 5294 C CA . LYS A 1 655 ? 47.906 -8.125 16.516 1 76.06 655 LYS A CA 1
ATOM 5295 C C . LYS A 1 655 ? 49.375 -7.805 16.25 1 76.06 655 LYS A C 1
ATOM 5297 O O . LYS A 1 655 ? 50.281 -8.57 16.641 1 76.06 655 LYS A O 1
ATOM 5302 N N . TRP A 1 656 ? 49.594 -6.676 15.664 1 77.81 656 TRP A N 1
ATOM 5303 C CA . TRP A 1 656 ? 50.969 -6.227 15.445 1 77.81 656 TRP A CA 1
ATOM 5304 C C . TRP A 1 656 ? 51.656 -5.938 16.766 1 77.81 656 TRP A C 1
ATOM 5306 O O . TRP A 1 656 ? 52.812 -6.332 16.969 1 77.81 656 TRP A O 1
ATOM 5316 N N . ILE A 1 657 ? 50.938 -5.309 17.594 1 78.75 657 ILE A N 1
ATOM 5317 C CA . ILE A 1 657 ? 51.5 -4.977 18.906 1 78.75 657 ILE A CA 1
ATOM 5318 C C . ILE A 1 657 ? 51.812 -6.258 19.672 1 78.75 657 ILE A C 1
ATOM 5320 O O . ILE A 1 657 ? 52.875 -6.375 20.297 1 78.75 657 ILE A O 1
ATOM 5324 N N . THR A 1 658 ? 50.938 -7.117 19.562 1 79.38 658 THR A N 1
ATOM 5325 C CA . THR A 1 658 ? 51.125 -8.398 20.219 1 79.38 658 THR A CA 1
ATOM 5326 C C . THR A 1 658 ? 52.281 -9.156 19.578 1 79.38 658 THR A C 1
ATOM 5328 O O . THR A 1 658 ? 53.125 -9.742 20.281 1 79.38 658 THR A O 1
ATOM 5331 N N . GLY A 1 659 ? 52.375 -9.172 18.375 1 80.06 659 GLY A N 1
ATOM 5332 C CA . GLY A 1 659 ? 53.5 -9.789 17.672 1 80.06 659 GLY A CA 1
ATOM 5333 C C . GLY A 1 659 ? 54.844 -9.195 18.047 1 80.06 659 GLY A C 1
ATOM 5334 O O . GLY A 1 659 ? 55.781 -9.922 18.344 1 80.06 659 GLY A O 1
ATOM 5335 N N . VAL A 1 660 ? 54.906 -7.91 18.078 1 80.81 660 VAL A N 1
ATOM 5336 C CA . VAL A 1 660 ? 56.125 -7.199 18.453 1 80.81 660 VAL A CA 1
ATOM 5337 C C . VAL A 1 660 ? 56.406 -7.465 19.938 1 80.81 660 VAL A C 1
ATOM 5339 O O . VAL A 1 660 ? 57.594 -7.68 20.297 1 80.81 660 VAL A O 1
ATOM 5342 N N . GLY A 1 661 ? 55.438 -7.496 20.688 1 79.62 661 GLY A N 1
ATOM 5343 C CA . GLY A 1 661 ? 55.594 -7.809 22.094 1 79.62 661 GLY A CA 1
ATOM 5344 C C . GLY A 1 661 ? 56.156 -9.188 22.344 1 79.62 661 GLY A C 1
ATOM 5345 O O . GLY A 1 661 ? 57.062 -9.359 23.172 1 79.62 661 GLY A O 1
ATOM 5346 N N . VAL A 1 662 ? 55.656 -10.07 21.641 1 81.44 662 VAL A N 1
ATOM 5347 C CA . VAL A 1 662 ? 56.156 -11.438 21.75 1 81.44 662 VAL A CA 1
ATOM 5348 C C . VAL A 1 662 ? 57.625 -11.492 21.328 1 81.44 662 VAL A C 1
ATOM 5350 O O . VAL A 1 662 ? 58.438 -12.18 21.969 1 81.44 662 VAL A O 1
ATOM 5353 N N . VAL A 1 663 ? 58 -10.812 20.391 1 81.88 663 VAL A N 1
ATOM 5354 C CA . VAL A 1 663 ? 59.406 -10.75 19.938 1 81.88 663 VAL A CA 1
ATOM 5355 C C . VAL A 1 663 ? 60.25 -10.109 21.031 1 81.88 663 VAL A C 1
ATOM 5357 O O . VAL A 1 663 ? 61.344 -10.594 21.328 1 81.88 663 VAL A O 1
ATOM 5360 N N . ILE A 1 664 ? 59.75 -9.133 21.609 1 83.44 664 ILE A N 1
ATOM 5361 C CA . ILE A 1 664 ? 60.469 -8.438 22.672 1 83.44 664 ILE A CA 1
ATOM 5362 C C . ILE A 1 664 ? 60.625 -9.359 23.875 1 83.44 664 ILE A C 1
ATOM 5364 O O . ILE A 1 664 ? 61.688 -9.445 24.469 1 83.44 664 ILE A O 1
ATOM 5368 N N . ILE A 1 665 ? 59.625 -9.984 24.156 1 82.06 665 ILE A N 1
ATOM 5369 C CA . ILE A 1 665 ? 59.656 -10.922 25.266 1 82.06 665 ILE A CA 1
ATOM 5370 C C . ILE A 1 665 ? 60.656 -12.031 24.984 1 82.06 665 ILE A C 1
ATOM 5372 O O . ILE A 1 665 ? 61.438 -12.391 25.859 1 82.06 665 ILE A O 1
ATOM 5376 N N . ALA A 1 666 ? 60.719 -12.477 23.875 1 83.62 666 ALA A N 1
ATOM 5377 C CA . ALA A 1 666 ? 61.688 -13.508 23.484 1 83.62 666 ALA A CA 1
ATOM 5378 C C . ALA A 1 666 ? 63.094 -12.984 23.609 1 83.62 666 ALA A C 1
ATOM 5380 O O . ALA A 1 666 ? 63.969 -13.68 24.125 1 83.62 666 ALA A O 1
ATOM 5381 N N . LEU A 1 667 ? 63.312 -11.859 23.266 1 85 667 LEU A N 1
ATOM 5382 C CA . LEU A 1 667 ? 64.625 -11.234 23.344 1 85 667 LEU A CA 1
ATOM 5383 C C . LEU A 1 667 ? 65.062 -11.023 24.797 1 85 667 LEU A C 1
ATOM 5385 O O . LEU A 1 667 ? 66.188 -11.281 25.156 1 85 667 LEU A O 1
ATOM 5389 N N . LEU A 1 668 ? 64.062 -10.727 25.531 1 83 668 LEU A N 1
ATOM 5390 C CA . LEU A 1 668 ? 64.375 -10.469 26.938 1 83 668 LEU A CA 1
ATOM 5391 C C . LEU A 1 668 ? 64.625 -11.773 27.688 1 83 668 LEU A C 1
ATOM 5393 O O . LEU A 1 668 ? 65.438 -11.828 28.594 1 83 668 LEU A O 1
ATOM 5397 N N . ILE A 1 669 ? 64 -12.68 27.297 1 82.69 669 ILE A N 1
ATOM 5398 C CA . ILE A 1 669 ? 64.25 -14 27.875 1 82.69 669 ILE A CA 1
ATOM 5399 C C . ILE A 1 669 ? 65.625 -14.484 27.547 1 82.69 669 ILE A C 1
ATOM 5401 O O . ILE A 1 669 ? 66.375 -14.992 28.406 1 82.69 669 ILE A O 1
ATOM 5405 N N . VAL A 1 670 ? 66.125 -14.281 26.469 1 84.69 670 VAL A N 1
ATOM 5406 C CA . VAL A 1 670 ? 67.438 -14.656 26.047 1 84.69 670 VAL A CA 1
ATOM 5407 C C . VAL A 1 670 ? 68.5 -13.828 26.797 1 84.69 670 VAL A C 1
ATOM 5409 O O . VAL A 1 670 ? 69.5 -14.367 27.281 1 84.69 670 VAL A O 1
ATOM 5412 N N . LEU A 1 671 ? 68.188 -12.695 27.016 1 84.12 671 LEU A N 1
ATOM 5413 C CA . LEU A 1 671 ? 69.125 -11.812 27.719 1 84.12 671 LEU A CA 1
ATOM 5414 C C . LEU A 1 671 ? 69.188 -12.164 29.203 1 84.12 671 LEU A C 1
ATOM 5416 O O . LEU A 1 671 ? 70.25 -12.219 29.797 1 84.12 671 LEU A O 1
ATOM 5420 N N . ALA A 1 672 ? 68.062 -12.414 29.672 1 81.44 672 ALA A N 1
ATOM 5421 C CA . ALA A 1 672 ? 68 -12.82 31.062 1 81.44 672 ALA A CA 1
ATOM 5422 C C . ALA A 1 672 ? 68.688 -14.18 31.281 1 81.44 672 ALA A C 1
ATOM 5424 O 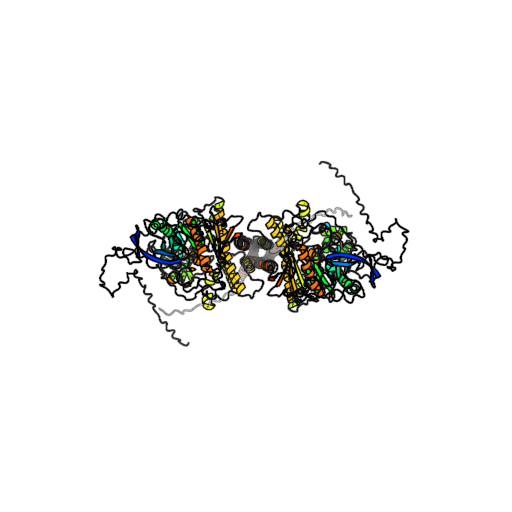O . ALA A 1 672 ? 69.438 -14.383 32.25 1 81.44 672 ALA A O 1
ATOM 5425 N N . GLY A 1 673 ? 68.5 -14.953 30.422 1 83.81 673 GLY A N 1
ATOM 5426 C CA . GLY A 1 673 ? 69.188 -16.25 30.453 1 83.81 673 GLY A CA 1
ATOM 5427 C C . GLY A 1 673 ? 70.688 -16.141 30.312 1 83.81 673 GLY A C 1
ATOM 5428 O O . GLY A 1 673 ? 71.438 -16.828 31.031 1 83.81 673 GLY A O 1
ATOM 5429 N N . ALA A 1 674 ? 71.125 -15.305 29.562 1 83.81 674 ALA A N 1
ATOM 5430 C CA . ALA A 1 674 ? 72.562 -15.094 29.344 1 83.81 674 ALA A CA 1
ATOM 5431 C C . ALA A 1 674 ? 73.188 -14.477 30.578 1 83.81 674 ALA A C 1
ATOM 5433 O O . ALA A 1 674 ? 74.25 -14.93 31.031 1 83.81 674 ALA A O 1
ATOM 5434 N N . PHE A 1 675 ? 72.438 -13.641 31.156 1 84.31 675 PHE A N 1
ATOM 5435 C CA . PHE A 1 675 ? 73 -13.008 32.344 1 84.31 675 PHE A CA 1
ATOM 5436 C C . PHE A 1 675 ? 72.875 -13.945 33.562 1 84.31 675 PHE A C 1
ATOM 5438 O O . PHE A 1 675 ? 73.812 -14 34.375 1 84.31 675 PHE A O 1
ATOM 5445 N N . GLY A 1 676 ? 72 -14.594 33.469 1 82.25 676 GLY A N 1
ATOM 5446 C CA . GLY A 1 676 ? 71.812 -15.594 34.5 1 82.25 676 GLY A CA 1
ATOM 5447 C C . GLY A 1 676 ? 72.875 -16.688 34.406 1 82.25 676 GLY A C 1
ATOM 5448 O O . GLY A 1 676 ? 73.438 -17.094 35.438 1 82.25 676 GLY A O 1
ATOM 5449 N N . TYR A 1 677 ? 73.125 -17.094 33.312 1 83.44 677 TYR A N 1
ATOM 5450 C CA . TYR A 1 677 ? 74.125 -18.094 33.094 1 83.44 677 TYR A CA 1
ATOM 5451 C C . TYR A 1 677 ? 75.5 -17.562 33.531 1 83.44 677 TYR A C 1
ATOM 5453 O O . TYR A 1 677 ? 76.25 -18.281 34.156 1 83.44 677 TYR A O 1
ATOM 5461 N N . MET A 1 678 ? 75.75 -16.422 33.469 1 82.25 678 MET A N 1
ATOM 5462 C CA . MET A 1 678 ? 77.062 -15.82 33.875 1 82.25 678 MET A CA 1
ATOM 5463 C C . MET A 1 678 ? 77.125 -15.703 35.375 1 82.25 678 MET A C 1
ATOM 5465 O O . MET A 1 678 ? 78.188 -15.93 35.969 1 82.25 678 MET A O 1
ATOM 5469 N N . VAL A 1 679 ? 76.125 -15.586 35.875 1 80.5 679 VAL A N 1
ATOM 5470 C CA . VAL A 1 679 ? 76.125 -15.445 37.312 1 80.5 679 VAL A CA 1
ATOM 5471 C C . VAL A 1 679 ? 76.25 -16.828 37.969 1 80.5 679 VAL A C 1
ATOM 5473 O O . VAL A 1 679 ? 77 -17.016 38.906 1 80.5 679 VAL A O 1
ATOM 5476 N N . PHE A 1 680 ? 75.688 -17.781 37.469 1 80.81 680 PHE A N 1
ATOM 5477 C CA . PHE A 1 680 ? 75.625 -19.109 38.094 1 80.81 680 PHE A CA 1
ATOM 5478 C C . PHE A 1 680 ? 76.875 -19.906 37.719 1 80.81 680 PHE A C 1
ATOM 5480 O O . PHE A 1 680 ? 77.375 -20.672 38.5 1 80.81 680 PHE A O 1
ATOM 5487 N N . ALA A 1 681 ? 77.375 -19.75 36.656 1 74.38 681 ALA A N 1
ATOM 5488 C CA . ALA A 1 681 ? 78.625 -20.422 36.25 1 74.38 681 ALA A CA 1
ATOM 5489 C C . ALA A 1 681 ? 79.812 -19.906 37.094 1 74.38 681 ALA A C 1
ATOM 5491 O O . ALA A 1 681 ? 80.688 -20.688 37.469 1 74.38 681 ALA A O 1
ATOM 5492 N N . GLU A 1 682 ? 79.75 -18.766 37.531 1 67.75 682 GLU A N 1
ATOM 5493 C CA . GLU A 1 682 ? 80.812 -18.234 38.375 1 67.75 682 GLU A CA 1
ATOM 5494 C C . GLU A 1 682 ? 80.688 -18.734 39.812 1 67.75 682 GLU A C 1
ATOM 5496 O O . GLU A 1 682 ? 81.688 -19 40.469 1 67.75 682 GLU A O 1
ATOM 5501 N N . HIS A 1 683 ? 79.562 -18.984 40.125 1 66.62 683 HIS A N 1
ATOM 5502 C CA . HIS A 1 683 ? 79.375 -19.516 41.5 1 66.62 683 HIS A CA 1
ATOM 5503 C C . HIS A 1 683 ? 79.75 -20.984 41.562 1 66.62 683 HIS A C 1
ATOM 5505 O O . HIS A 1 683 ? 80.375 -21.422 42.562 1 66.62 683 HIS A O 1
ATOM 5511 N N . GLU A 1 684 ? 79.562 -21.734 40.562 1 65.56 684 GLU A N 1
ATOM 5512 C CA . GLU A 1 684 ? 80.062 -23.125 40.562 1 65.56 684 GLU A CA 1
ATOM 5513 C C . GLU A 1 684 ? 81.562 -23.188 40.5 1 65.56 684 GLU A C 1
ATOM 5515 O O . GLU A 1 684 ? 82.188 -24.016 41.156 1 65.56 684 GLU A O 1
ATOM 5520 N N . GLU A 1 685 ? 82.125 -22.25 39.812 1 63.25 685 GLU A N 1
ATOM 5521 C CA . GLU A 1 685 ? 83.562 -22.234 39.812 1 63.25 685 GLU A CA 1
ATOM 5522 C C . GLU A 1 685 ? 84.188 -21.781 41.125 1 63.25 685 GLU A C 1
ATOM 5524 O O . GLU A 1 685 ? 85.188 -22.312 41.594 1 63.25 685 GLU A O 1
ATOM 5529 N N . GLN A 1 686 ? 83.438 -21.031 41.875 1 59.69 686 GLN A N 1
ATOM 5530 C CA . GLN A 1 686 ? 83.938 -20.609 43.156 1 59.69 686 GLN A CA 1
ATOM 5531 C C . GLN A 1 686 ? 83.625 -21.672 44.219 1 59.69 686 GLN A C 1
ATOM 5533 O O . GLN A 1 686 ? 84.438 -21.875 45.125 1 59.69 686 GLN A O 1
ATOM 5538 N N . GLU A 1 687 ? 82.562 -22.438 44.094 1 60.16 687 GLU A N 1
ATOM 5539 C CA . GLU A 1 687 ? 82.25 -23.531 45.031 1 60.16 687 GLU A CA 1
ATOM 5540 C C . GLU A 1 687 ? 83.188 -24.734 44.75 1 60.16 687 GLU A C 1
ATOM 5542 O O . GLU A 1 687 ? 83.688 -25.375 45.688 1 60.16 687 GLU A O 1
ATOM 5547 N N . GLN A 1 688 ? 83.5 -24.906 43.5 1 56 688 GLN A N 1
ATOM 5548 C CA . GLN A 1 688 ? 84.5 -25.953 43.219 1 56 688 GLN A CA 1
ATOM 5549 C C . GLN A 1 688 ? 85.875 -25.531 43.656 1 56 688 GLN A C 1
ATOM 5551 O O . GLN A 1 688 ? 86.688 -26.359 44.125 1 56 688 GLN A O 1
ATOM 5556 N N . LYS A 1 689 ? 86.062 -24.281 43.719 1 56.94 689 LYS A N 1
ATOM 5557 C CA . LYS A 1 689 ? 87.312 -23.781 44.219 1 56.94 689 LYS A CA 1
ATOM 5558 C C . LYS A 1 689 ? 87.312 -23.781 45.75 1 56.94 689 LYS A C 1
ATOM 5560 O O . LYS A 1 689 ? 88.312 -24.094 46.375 1 56.94 689 LYS A O 1
ATOM 5565 N N . ARG A 1 690 ? 86.188 -23.719 46.406 1 54 690 ARG A N 1
ATOM 5566 C CA . ARG A 1 690 ? 86.125 -23.828 47.875 1 54 690 ARG A CA 1
ATOM 5567 C C . ARG A 1 690 ? 86.125 -25.281 48.312 1 54 690 ARG A C 1
ATOM 5569 O O . ARG A 1 690 ? 86.75 -25.625 49.312 1 54 690 ARG A O 1
ATOM 5576 N N . GLU A 1 691 ? 85.438 -26.125 47.625 1 51 691 GLU A N 1
ATOM 5577 C CA . GLU A 1 691 ? 85.438 -27.531 47.969 1 51 691 GLU A CA 1
ATOM 5578 C C . GLU A 1 691 ? 86.812 -28.172 47.656 1 51 691 GLU A C 1
ATOM 5580 O O . GLU A 1 691 ? 87.25 -29.047 48.375 1 51 691 GLU A O 1
ATOM 5585 N N . ARG A 1 692 ? 87.375 -27.703 46.719 1 49.78 692 ARG A N 1
ATOM 5586 C CA . ARG A 1 692 ? 88.688 -28.25 46.5 1 49.78 692 ARG A CA 1
ATOM 5587 C C . ARG A 1 692 ? 89.688 -27.766 47.562 1 49.78 692 ARG A C 1
ATOM 5589 O O . ARG A 1 692 ? 90.625 -28.484 47.938 1 49.78 692 ARG A O 1
ATOM 5596 N N . HIS A 1 693 ? 89.375 -26.594 48.219 1 47.56 693 HIS A N 1
ATOM 5597 C CA . HIS A 1 693 ? 90.25 -26.172 49.281 1 47.56 693 HIS A CA 1
ATOM 5598 C C . HIS A 1 693 ? 89.938 -26.922 50.594 1 47.56 693 HIS A C 1
ATOM 5600 O O . HIS A 1 693 ? 90.812 -27.062 51.438 1 47.56 693 HIS A O 1
ATOM 5606 N N . GLN A 1 694 ? 88.688 -27.375 50.844 1 41.41 694 GLN A N 1
ATOM 5607 C CA . GLN A 1 694 ? 88.438 -28.078 52.094 1 41.41 694 GLN A CA 1
ATOM 5608 C C . GLN A 1 694 ? 88.938 -29.516 52 1 41.41 694 GLN A C 1
ATOM 5610 O O . GLN A 1 694 ? 89.25 -30.141 53.031 1 41.41 694 GLN A O 1
ATOM 5615 N N . LEU A 1 695 ? 88.875 -30.203 50.938 1 40.59 695 LEU A N 1
ATOM 5616 C CA . LEU A 1 695 ? 89.312 -31.578 50.938 1 40.59 695 LEU A CA 1
ATOM 5617 C C . LEU A 1 695 ? 90.812 -31.672 51.25 1 40.59 695 LEU A C 1
ATOM 5619 O O . LEU A 1 695 ? 91.312 -32.75 51.5 1 40.59 695 LEU A O 1
ATOM 5623 N N . VAL A 1 696 ? 91.5 -30.625 51.031 1 40.97 696 VAL A N 1
ATOM 5624 C CA . VAL A 1 696 ? 92.875 -30.812 51.344 1 40.97 696 VAL A CA 1
ATOM 5625 C C . VAL A 1 696 ? 93.125 -30.859 52.844 1 40.97 696 VAL A C 1
ATOM 5627 O O . VAL A 1 696 ? 94.125 -31.359 53.312 1 40.97 696 VAL A O 1
ATOM 5630 N N . GLU A 1 697 ? 92.188 -30.266 53.594 1 35.22 697 GLU A N 1
ATOM 5631 C CA . GLU A 1 697 ? 92.625 -30.219 54.969 1 35.22 697 GLU A CA 1
ATOM 5632 C C . GLU A 1 697 ? 92.375 -31.547 55.688 1 35.22 697 GLU A C 1
ATOM 5634 O O . GLU A 1 697 ? 93.062 -31.875 56.656 1 35.22 697 GLU A O 1
ATOM 5639 N N . TYR A 1 698 ? 91.188 -32.188 55.469 1 32.78 698 TYR A N 1
ATOM 5640 C CA . TYR A 1 698 ? 90.812 -33.188 56.469 1 32.78 698 TYR A CA 1
ATOM 5641 C C . TYR A 1 698 ? 91.625 -34.469 56.281 1 32.78 698 TYR A C 1
ATOM 5643 O O . TYR A 1 698 ? 91.312 -35.5 56.875 1 32.78 698 TYR A O 1
ATOM 5651 N N . SER A 1 699 ? 92.375 -34.656 55.25 1 27.69 699 SER A N 1
ATOM 5652 C CA . SER A 1 699 ? 92.938 -35.969 55.125 1 27.69 699 SER A CA 1
ATOM 5653 C C . SER A 1 699 ? 93.812 -36.312 56.375 1 27.69 699 SER A C 1
ATOM 5655 O O . SER A 1 699 ? 94.438 -37.344 56.406 1 27.69 699 SER A O 1
ATOM 5657 N N . VAL A 1 700 ? 94.188 -35.312 57.062 1 25.8 700 VAL A N 1
ATOM 5658 C CA . VAL A 1 700 ? 95.312 -35.75 57.844 1 25.8 700 VAL A CA 1
ATOM 5659 C C . VAL A 1 700 ? 94.812 -36.656 58.969 1 25.8 700 VAL A C 1
ATOM 5661 O O . VAL A 1 700 ? 95.625 -37.406 59.562 1 25.8 700 VAL A O 1
ATOM 5664 N N . ALA A 1 701 ? 93.75 -36.281 59.656 1 24.78 701 ALA A N 1
ATOM 5665 C CA . ALA A 1 701 ? 93.938 -36.625 61.031 1 24.78 701 ALA A CA 1
ATOM 5666 C C . ALA A 1 701 ? 93.75 -38.125 61.25 1 24.78 701 ALA A C 1
ATOM 5668 O O . ALA A 1 701 ? 94.5 -38.781 61.969 1 24.78 701 ALA A O 1
ATOM 5669 N N . SER A 1 702 ? 92.438 -38.688 61.156 1 23.11 702 SER A N 1
ATOM 5670 C CA . SER A 1 702 ? 92.062 -39.625 62.188 1 23.11 702 SER A CA 1
ATOM 5671 C C . SER A 1 702 ? 92.375 -41.062 61.781 1 23.11 702 SER A C 1
ATOM 5673 O O . SER A 1 702 ? 91.75 -41.562 60.812 1 23.11 702 SER A O 1
ATOM 5675 N N . ALA A 1 703 ? 93.625 -41.531 61.812 1 25.56 703 ALA A N 1
ATOM 5676 C CA . ALA A 1 703 ? 94.125 -42.875 61.562 1 25.56 703 ALA A CA 1
ATOM 5677 C C . ALA A 1 703 ? 93.438 -43.906 62.438 1 25.56 703 ALA A C 1
ATOM 5679 O O . ALA A 1 703 ? 93.5 -43.875 63.656 1 25.56 703 ALA A O 1
ATOM 5680 N N . PRO A 1 704 ? 92.062 -44.406 61.875 1 20.08 704 PRO A N 1
ATOM 5681 C CA . PRO A 1 704 ? 91.562 -45.5 62.719 1 20.08 704 PRO A CA 1
ATOM 5682 C C . PRO A 1 704 ? 92.562 -46.688 62.781 1 20.08 704 PRO A C 1
ATOM 5684 O O . PRO A 1 704 ? 93.375 -46.875 61.906 1 20.08 704 PRO A O 1
ATOM 5687 N N . SER A 1 705 ? 92.812 -47.312 64 1 19.38 705 SER A N 1
ATOM 5688 C CA . SER A 1 705 ? 93.438 -48.594 64.312 1 19.38 705 SER A CA 1
ATOM 5689 C C . SER A 1 705 ? 92.562 -49.75 63.781 1 19.38 705 SER A C 1
ATOM 5691 O O . SER A 1 705 ? 91.312 -49.656 63.688 1 19.38 705 SER A O 1
ATOM 5693 N N . THR A 1 706 ? 93 -50.938 63.188 1 17.91 706 THR A N 1
ATOM 5694 C CA . THR A 1 706 ? 93 -52.062 62.25 1 17.91 706 THR A CA 1
ATOM 5695 C C . THR A 1 706 ? 92.125 -53.219 62.781 1 17.91 706 THR A C 1
ATOM 5697 O O . THR A 1 706 ? 92.062 -54.281 62.219 1 17.91 706 THR A O 1
ATOM 5700 N N . SER A 1 707 ? 90.938 -53.125 63.469 1 17.73 707 SER A N 1
ATOM 5701 C CA . SER A 1 707 ? 90.75 -54.5 63.938 1 17.73 707 SER A CA 1
ATOM 5702 C C . SER A 1 707 ? 90.188 -55.375 62.812 1 17.73 707 SER A C 1
ATOM 5704 O O . SER A 1 707 ? 89.375 -54.938 62 1 17.73 707 SER A O 1
ATOM 5706 N N . GLU A 1 708 ? 90.625 -56.844 62.312 1 15.12 708 GLU A N 1
ATOM 5707 C CA . GLU A 1 708 ? 90.812 -58.031 61.5 1 15.12 708 GLU A CA 1
ATOM 5708 C C . GLU A 1 708 ? 89.562 -58.875 61.375 1 15.12 708 GLU A C 1
ATOM 5710 O O . GLU A 1 708 ? 89.188 -59.344 60.312 1 15.12 708 GLU A O 1
ATOM 5715 N N . ARG A 1 709 ? 89.062 -60 62.031 1 17.56 709 ARG A N 1
ATOM 5716 C CA . ARG A 1 709 ? 89 -61.344 61.438 1 17.56 709 ARG A CA 1
ATOM 5717 C C . ARG A 1 709 ? 87.688 -61.531 60.688 1 17.56 709 ARG A C 1
ATOM 5719 O O . ARG A 1 709 ? 87.688 -61.969 59.562 1 17.56 709 ARG A O 1
ATOM 5726 N N . THR A 1 710 ? 86.438 -62.094 61.094 1 16.42 710 THR A N 1
ATOM 5727 C CA . THR A 1 710 ? 86.062 -63.5 60.875 1 16.42 710 THR A CA 1
ATOM 5728 C C . THR A 1 710 ? 85.062 -63.625 59.719 1 16.42 710 THR A C 1
ATOM 5730 O O . THR A 1 710 ? 84.438 -62.625 59.344 1 16.42 710 THR A O 1
ATOM 5733 N N . ARG A 1 711 ? 84.25 -64.938 59.406 1 15.7 711 ARG A N 1
ATOM 5734 C CA . ARG A 1 711 ? 84 -66.125 58.625 1 15.7 711 ARG A CA 1
ATOM 5735 C C . ARG A 1 711 ? 82.625 -66.062 57.906 1 15.7 711 ARG A C 1
ATOM 5737 O O . ARG A 1 711 ? 82.438 -66.625 56.844 1 15.7 711 ARG A O 1
ATOM 5744 N N . SER A 1 712 ? 81.438 -65.75 58.438 1 17.38 712 SER A N 1
ATOM 5745 C CA . SER A 1 712 ? 80.375 -66.812 58.25 1 17.38 712 SER A CA 1
ATOM 5746 C C . SER A 1 712 ? 80.062 -66.938 56.75 1 17.38 712 SER A C 1
ATOM 5748 O O . SER A 1 712 ? 79.812 -65.938 56.062 1 17.38 712 SER A O 1
ATOM 5750 N N . ARG A 1 713 ? 80.312 -68.25 56.156 1 17.75 713 ARG A N 1
ATOM 5751 C CA . ARG A 1 713 ? 80.188 -69.188 55.062 1 17.75 713 ARG A CA 1
ATOM 5752 C C . ARG A 1 713 ? 78.812 -69.25 54.5 1 17.75 713 ARG A C 1
ATOM 5754 O O . ARG A 1 713 ? 78.625 -69.25 53.281 1 17.75 713 ARG A O 1
ATOM 5761 N N . LEU A 1 714 ? 77.875 -70.25 55.219 1 18.77 714 LEU A N 1
ATOM 5762 C CA . LEU A 1 714 ? 77.5 -71.562 54.75 1 18.77 714 LEU A CA 1
ATOM 5763 C C . LEU A 1 714 ? 76.5 -71.5 53.594 1 18.77 714 LEU A C 1
ATOM 5765 O O . LEU A 1 714 ? 76.688 -72.125 52.562 1 18.77 714 LEU A O 1
ATOM 5769 N N . THR A 1 715 ? 75.312 -71.938 53.906 1 19.48 715 THR A N 1
ATOM 5770 C CA . THR A 1 715 ? 74.5 -73 53.344 1 19.48 715 THR A CA 1
ATOM 5771 C C . THR A 1 715 ? 73.875 -72.625 52 1 19.48 715 THR A C 1
ATOM 5773 O O . THR A 1 715 ? 73.625 -71.438 51.75 1 19.48 715 THR A O 1
ATOM 5776 N N . ASN A 1 716 ? 73.625 -73.688 51.156 1 20.55 716 ASN A N 1
ATOM 5777 C CA . ASN A 1 716 ? 73.688 -74.438 49.938 1 20.55 716 ASN A CA 1
ATOM 5778 C C . ASN A 1 716 ? 72.812 -73.875 48.844 1 20.55 716 ASN A C 1
ATOM 5780 O O . ASN A 1 716 ? 71.875 -73.062 49.125 1 20.55 716 ASN A O 1
ATOM 5784 N N . VAL A 1 717 ? 71.875 -75 48.094 1 18.8 717 VAL A N 1
ATOM 5785 C CA . VAL A 1 717 ? 71.75 -75.25 46.656 1 18.8 717 VAL A CA 1
ATOM 5786 C C . VAL A 1 717 ? 70.75 -74.188 46.062 1 18.8 717 VAL A C 1
ATOM 5788 O O . VAL A 1 717 ? 69.75 -73.875 46.688 1 18.8 717 VAL A O 1
ATOM 5791 N N . MET B 1 1 ? 44.156 37.531 -17.203 1 24.47 1 MET B N 1
ATOM 5792 C CA . MET B 1 1 ? 44.438 38.625 -16.281 1 24.47 1 MET B CA 1
ATOM 5793 C C . MET B 1 1 ? 43.562 39.844 -16.578 1 24.47 1 MET B C 1
ATOM 5795 O O . MET B 1 1 ? 43.906 40.969 -16.188 1 24.47 1 MET B O 1
ATOM 5799 N N . VAL B 1 2 ? 42.531 39.656 -17.438 1 26.91 2 VAL B N 1
ATOM 5800 C CA . VAL B 1 2 ? 41.625 40.688 -17.922 1 26.91 2 VAL B CA 1
ATOM 5801 C C . VAL B 1 2 ? 40.969 41.375 -16.734 1 26.91 2 VAL B C 1
ATOM 5803 O O . VAL B 1 2 ? 40.5 40.719 -15.789 1 26.91 2 VAL B O 1
ATOM 5806 N N . SER B 1 3 ? 41.344 42.656 -16.531 1 25.14 3 SER B N 1
ATOM 5807 C CA . SER B 1 3 ? 41.125 43.719 -15.562 1 25.14 3 SER B CA 1
ATOM 5808 C C . SER B 1 3 ? 39.656 44.094 -15.43 1 25.14 3 SER B C 1
ATOM 5810 O O . SER B 1 3 ? 39.125 44.906 -16.188 1 25.14 3 SER B O 1
ATOM 5812 N N . LEU B 1 4 ? 38.781 43.062 -15.617 1 26.28 4 LEU B N 1
ATOM 5813 C CA . LEU B 1 4 ? 37.375 43.438 -15.664 1 26.28 4 LEU B CA 1
ATOM 5814 C C . LEU B 1 4 ? 36.969 44.25 -14.438 1 26.28 4 LEU B C 1
ATOM 5816 O O . LEU B 1 4 ? 37.125 43.781 -13.305 1 26.28 4 LEU B O 1
ATOM 5820 N N . TRP B 1 5 ? 37.156 45.562 -14.586 1 24.8 5 TRP B N 1
ATOM 5821 C CA . TRP B 1 5 ? 36.875 46.688 -13.68 1 24.8 5 TRP B CA 1
ATOM 5822 C C . TRP B 1 5 ? 35.438 46.625 -13.172 1 24.8 5 TRP B C 1
ATOM 5824 O O . TRP B 1 5 ? 34.5 46.75 -13.945 1 24.8 5 TRP B O 1
ATOM 5834 N N . VAL B 1 6 ? 35.094 45.625 -12.391 1 21.61 6 VAL B N 1
ATOM 5835 C CA . VAL B 1 6 ? 33.781 45.406 -11.812 1 21.61 6 VAL B CA 1
ATOM 5836 C C . VAL B 1 6 ? 33.375 46.656 -11.008 1 21.61 6 VAL B C 1
ATOM 5838 O O . VAL B 1 6 ? 34 46.969 -10 1 21.61 6 VAL B O 1
ATOM 5841 N N . ARG B 1 7 ? 32.906 47.688 -11.805 1 23.98 7 ARG B N 1
ATOM 5842 C CA . ARG B 1 7 ? 32.375 48.906 -11.211 1 23.98 7 ARG B CA 1
ATOM 5843 C C . ARG B 1 7 ? 31.344 48.594 -10.133 1 23.98 7 ARG B C 1
ATOM 5845 O O . ARG B 1 7 ? 30.328 47.938 -10.406 1 23.98 7 ARG B O 1
ATOM 5852 N N . ILE B 1 8 ? 31.734 48.562 -8.883 1 22.59 8 ILE B N 1
ATOM 5853 C CA . ILE B 1 8 ? 31.047 48.344 -7.617 1 22.59 8 ILE B CA 1
ATOM 5854 C C . ILE B 1 8 ? 30.031 49.469 -7.383 1 22.59 8 ILE B C 1
ATOM 5856 O O . ILE B 1 8 ? 30.422 50.594 -7.105 1 22.59 8 ILE B O 1
ATOM 5860 N N . PHE B 1 9 ? 29.125 49.719 -8.398 1 26 9 PHE B N 1
ATOM 5861 C CA . PHE B 1 9 ? 28.172 50.781 -8.102 1 26 9 PHE B CA 1
ATOM 5862 C C . PHE B 1 9 ? 27.469 50.531 -6.773 1 26 9 PHE B C 1
ATOM 5864 O O . PHE B 1 9 ? 26.953 49.438 -6.535 1 26 9 PHE B O 1
ATOM 5871 N N . TRP B 1 10 ? 27.891 51.188 -5.738 1 23.25 10 TRP B N 1
ATOM 5872 C CA . TRP B 1 10 ? 27.406 51.344 -4.375 1 23.25 10 TRP B CA 1
ATOM 5873 C C . TRP B 1 10 ? 25.953 51.844 -4.379 1 23.25 10 TRP B C 1
ATOM 5875 O O . TRP B 1 10 ? 25.703 53 -4.719 1 23.25 10 TRP B O 1
ATOM 5885 N N . ILE B 1 11 ? 25.062 51.219 -5.121 1 25.03 11 ILE B N 1
ATOM 5886 C CA . ILE B 1 11 ? 23.703 51.719 -5.004 1 25.03 11 ILE B CA 1
ATOM 5887 C C . ILE B 1 11 ? 23.281 51.75 -3.535 1 25.03 11 ILE B C 1
ATOM 5889 O O . ILE B 1 11 ? 23.25 50.719 -2.879 1 25.03 11 ILE B O 1
ATOM 5893 N N . CYS B 1 12 ? 23.609 52.812 -2.805 1 24 12 CYS B N 1
ATOM 5894 C CA . CYS B 1 12 ? 23.172 53.188 -1.469 1 24 12 CYS B CA 1
ATOM 5895 C C . CYS B 1 12 ? 21.641 53.156 -1.368 1 24 12 CYS B C 1
ATOM 5897 O O . CYS B 1 12 ? 20.969 54.062 -1.869 1 24 12 CYS B O 1
ATOM 5899 N N . ALA B 1 13 ? 21 52.094 -1.663 1 26.17 13 ALA B N 1
ATOM 5900 C CA . ALA B 1 13 ? 19.562 52.031 -1.401 1 26.17 13 ALA B CA 1
ATOM 5901 C C . ALA B 1 13 ? 19.25 52.469 0.027 1 26.17 13 ALA B C 1
ATOM 5903 O O . ALA B 1 13 ? 19.641 51.812 0.986 1 26.17 13 ALA B O 1
ATOM 5904 N N . GLY B 1 14 ? 19.453 53.812 0.277 1 24.42 14 GLY B N 1
ATOM 5905 C CA . GLY B 1 14 ? 18.922 54.406 1.481 1 24.42 14 GLY B CA 1
ATOM 5906 C C . GLY B 1 14 ? 17.562 53.875 1.874 1 24.42 14 GLY B C 1
ATOM 5907 O O . GLY B 1 14 ? 16.609 53.938 1.083 1 24.42 14 GLY B O 1
ATOM 5908 N N . ILE B 1 15 ? 17.625 52.812 2.543 1 26.45 15 ILE B N 1
ATOM 5909 C CA . ILE B 1 15 ? 16.453 52.25 3.18 1 26.45 15 ILE B CA 1
ATOM 5910 C C . ILE B 1 15 ? 15.742 53.312 4.031 1 26.45 15 ILE B C 1
ATOM 5912 O O . ILE B 1 15 ? 16.281 53.75 5.047 1 26.45 15 ILE B O 1
ATOM 5916 N N . ASN B 1 16 ? 15.297 54.406 3.367 1 24.81 16 ASN B N 1
ATOM 5917 C CA . ASN B 1 16 ? 14.461 55.312 4.137 1 24.81 16 ASN B CA 1
ATOM 5918 C C . ASN B 1 16 ? 13.367 54.594 4.902 1 24.81 16 ASN B C 1
ATOM 5920 O O . ASN B 1 16 ? 12.594 53.812 4.309 1 24.81 16 ASN B O 1
ATOM 5924 N N . ALA B 1 17 ? 13.641 54.25 6.168 1 29.67 17 ALA B N 1
ATOM 5925 C CA . ALA B 1 17 ? 12.672 53.812 7.172 1 29.67 17 ALA B CA 1
ATOM 5926 C C . ALA B 1 17 ? 11.398 54.625 7.098 1 29.67 17 ALA B C 1
ATOM 5928 O O . ALA B 1 17 ? 11.391 55.812 7.488 1 29.67 17 ALA B O 1
ATOM 5929 N N . GLN B 1 18 ? 10.734 54.594 5.957 1 26.72 18 GLN B N 1
ATOM 5930 C CA . GLN B 1 18 ? 9.453 55.281 5.871 1 26.72 18 GLN B CA 1
ATOM 5931 C C . GLN B 1 18 ? 8.602 55.031 7.109 1 26.72 18 GLN B C 1
ATOM 5933 O O . GLN B 1 18 ? 8.328 53.875 7.453 1 26.72 18 GLN B O 1
ATOM 5938 N N . PHE B 1 19 ? 8.719 55.906 8.07 1 27.11 19 PHE B N 1
ATOM 5939 C CA . PHE B 1 19 ? 7.789 56.062 9.188 1 27.11 19 PHE B CA 1
ATOM 5940 C C . PHE B 1 19 ? 6.348 55.969 8.711 1 27.11 19 PHE B C 1
ATOM 5942 O O . PHE B 1 19 ? 5.918 56.719 7.832 1 27.11 19 PHE B O 1
ATOM 5949 N N . ILE B 1 20 ? 5.93 54.75 8.617 1 30.88 20 ILE B N 1
ATOM 5950 C CA . ILE B 1 20 ? 4.52 54.594 8.266 1 30.88 20 ILE B CA 1
ATOM 5951 C C . ILE B 1 20 ? 3.656 55.375 9.242 1 30.88 20 ILE B C 1
ATOM 5953 O O . ILE B 1 20 ? 3.621 55.094 10.438 1 30.88 20 ILE B O 1
ATOM 5957 N N . GLU B 1 21 ? 3.463 56.656 9.055 1 31.7 21 GLU B N 1
ATOM 5958 C CA . GLU B 1 21 ? 2.574 57.5 9.844 1 31.7 21 GLU B CA 1
ATOM 5959 C C . GLU B 1 21 ? 1.209 56.844 10.023 1 31.7 21 GLU B C 1
ATOM 5961 O O . GLU B 1 21 ? 0.753 56.094 9.164 1 31.7 21 GLU B O 1
ATOM 5966 N N . PRO B 1 22 ? 0.749 56.719 11.258 1 33.19 22 PRO B N 1
ATOM 5967 C CA . PRO B 1 22 ? -0.586 56.188 11.5 1 33.19 22 PRO B CA 1
ATOM 5968 C C . PRO B 1 22 ? -1.623 56.688 10.5 1 33.19 22 PRO B C 1
ATOM 5970 O O . PRO B 1 22 ? -1.479 57.781 9.953 1 33.19 22 PRO B O 1
ATOM 5973 N N . PRO B 1 23 ? -2.303 55.812 9.852 1 35.53 23 PRO B N 1
ATOM 5974 C CA . PRO B 1 23 ? -3.262 56.25 8.836 1 35.53 23 PRO B CA 1
ATOM 5975 C C . PRO B 1 23 ? -4.133 57.406 9.289 1 35.53 23 PRO B C 1
ATOM 5977 O O . PRO B 1 23 ? -4.688 57.375 10.391 1 35.53 23 PRO B O 1
ATOM 5980 N N . THR B 1 24 ? -3.77 58.656 9.039 1 34.94 24 THR B N 1
ATOM 5981 C CA . THR B 1 24 ? -4.633 59.812 9.305 1 34.94 24 THR B CA 1
ATOM 5982 C C . THR B 1 24 ? -5.84 59.781 8.367 1 34.94 24 THR B C 1
ATOM 5984 O O . THR B 1 24 ? -5.805 59.188 7.305 1 34.94 24 THR B O 1
ATOM 5987 N N . ARG B 1 25 ? -7.125 60.125 8.812 1 36.06 25 ARG B N 1
ATOM 5988 C CA . ARG B 1 25 ? -8.32 60.312 7.992 1 36.06 25 ARG B CA 1
ATOM 5989 C C . ARG B 1 25 ? -7.988 61.094 6.715 1 36.06 25 ARG B C 1
ATOM 5991 O O . ARG B 1 25 ? -7.219 62.062 6.742 1 36.06 25 ARG B O 1
ATOM 5998 N N . PRO B 1 26 ? -8.031 60.469 5.543 1 34.03 26 PRO B N 1
ATOM 5999 C CA . PRO B 1 26 ? -7.816 61.312 4.375 1 34.03 26 PRO B CA 1
ATOM 6000 C C . PRO B 1 26 ? -8.664 62.594 4.414 1 34.03 26 PRO B C 1
ATOM 6002 O O . PRO B 1 26 ? -9.867 62.531 4.707 1 34.03 26 PRO B O 1
ATOM 6005 N N . ILE B 1 27 ? -8.203 63.719 4.766 1 32.78 27 ILE B N 1
ATOM 6006 C CA . ILE B 1 27 ? -8.898 65 4.715 1 32.78 27 ILE B CA 1
ATOM 6007 C C . ILE B 1 27 ? -9.266 65.312 3.268 1 32.78 27 ILE B C 1
ATOM 6009 O O . ILE B 1 27 ? -8.398 65.375 2.393 1 32.78 27 ILE B O 1
ATOM 6013 N N . ASN B 1 28 ? -10.539 65 2.902 1 31.16 28 ASN B N 1
ATOM 6014 C CA . ASN B 1 28 ? -10.961 65.5 1.61 1 31.16 28 ASN B CA 1
ATOM 6015 C C . ASN B 1 28 ? -10.766 67 1.536 1 31.16 28 ASN B C 1
ATOM 6017 O O . ASN B 1 28 ? -11.469 67.75 2.211 1 31.16 28 ASN B O 1
ATOM 6021 N N . LEU B 1 29 ? -9.688 67.5 1.121 1 33.47 29 LEU B N 1
ATOM 6022 C CA . LEU B 1 29 ? -9.328 68.875 1.015 1 33.47 29 LEU B CA 1
ATOM 6023 C C . LEU B 1 29 ? -10.352 69.688 0.183 1 33.47 29 LEU B C 1
ATOM 6025 O O . LEU B 1 29 ? -10.336 70.875 0.144 1 33.47 29 LEU B O 1
ATOM 6029 N N . TRP B 1 30 ? -11.016 69 -0.875 1 39 30 TRP B N 1
ATOM 6030 C CA . TRP B 1 30 ? -11.664 69.812 -1.913 1 39 30 TRP B CA 1
ATOM 6031 C C . TRP B 1 30 ? -13.023 70.312 -1.444 1 39 30 TRP B C 1
ATOM 6033 O O . TRP B 1 30 ? -13.641 71.188 -2.102 1 39 30 TRP B O 1
ATOM 6043 N N . ASP B 1 31 ? -13.992 69.562 -1.054 1 31.36 31 ASP B N 1
ATOM 6044 C CA . ASP B 1 31 ? -15.258 70.25 -0.711 1 31.36 31 ASP B CA 1
ATOM 6045 C C . ASP B 1 31 ? -15.328 70.562 0.782 1 31.36 31 ASP B C 1
ATOM 6047 O O . ASP B 1 31 ? -15.828 69.75 1.566 1 31.36 31 ASP B O 1
ATOM 6051 N N . PRO B 1 32 ? -14.477 71.5 1.168 1 31.95 32 PRO B N 1
ATOM 6052 C CA . PRO B 1 32 ? -14.32 71.812 2.586 1 31.95 32 PRO B CA 1
ATOM 6053 C C . PRO B 1 32 ? -15.648 72.125 3.281 1 31.95 32 PRO B C 1
ATOM 6055 O O . PRO B 1 32 ? -15.773 71.875 4.492 1 31.95 32 PRO B O 1
ATOM 6058 N N . PHE B 1 33 ? -16.391 73 2.561 1 33.78 33 PHE B N 1
ATOM 6059 C CA . PHE B 1 33 ? -17.516 73.688 3.193 1 33.78 33 PHE B CA 1
ATOM 6060 C C . PHE B 1 33 ? -18.812 72.938 2.951 1 33.78 33 PHE B C 1
ATOM 6062 O O . PHE B 1 33 ? -19.906 73.5 3.033 1 33.78 33 PHE B O 1
ATOM 6069 N N . GLY B 1 34 ? -18.719 71.688 2.309 1 31.86 34 GLY B N 1
ATOM 6070 C CA . GLY B 1 34 ? -20.062 71.25 2.006 1 31.86 34 GLY B CA 1
ATOM 6071 C C . GLY B 1 34 ? -20.984 71.25 3.205 1 31.86 34 GLY B C 1
ATOM 6072 O O . GLY B 1 34 ? -20.547 71.062 4.34 1 31.86 34 GLY B O 1
ATOM 6073 N N . GLU B 1 35 ? -21.938 72.125 3.055 1 30.75 35 GLU B N 1
ATOM 6074 C CA . GLU B 1 35 ? -22.984 72.438 4 1 30.75 35 GLU B CA 1
ATOM 6075 C C . GLU B 1 35 ? -23.531 71.25 4.707 1 30.75 35 GLU B C 1
ATOM 6077 O O . GLU B 1 35 ? -23.922 70.25 4.055 1 30.75 35 GLU B O 1
ATOM 6082 N N . SER B 1 36 ? -22.953 70.938 5.809 1 30.3 36 SER B N 1
ATOM 6083 C CA . SER B 1 36 ? -23.344 69.875 6.727 1 30.3 36 SER B CA 1
ATOM 6084 C C . SER B 1 36 ? -24.812 69.938 7.113 1 30.3 36 SER B C 1
ATOM 6086 O O . SER B 1 36 ? -25.188 70.812 7.926 1 30.3 36 SER B O 1
ATOM 6088 N N . THR B 1 37 ? -25.703 70.125 6.082 1 30.25 37 THR B N 1
ATOM 6089 C CA . THR B 1 37 ? -27.047 70.375 6.602 1 30.25 37 THR B CA 1
ATOM 6090 C C . THR B 1 37 ? -27.375 69.438 7.746 1 30.25 37 THR B C 1
ATOM 6092 O O . THR B 1 37 ? -27.781 69.875 8.828 1 30.25 37 THR B O 1
ATOM 6095 N N . THR B 1 38 ? -28.312 68.438 7.316 1 30.39 38 THR B N 1
ATOM 6096 C CA . THR B 1 38 ? -29.219 67.812 8.266 1 30.39 38 THR B CA 1
ATOM 6097 C C . THR B 1 38 ? -28.453 66.938 9.281 1 30.39 38 THR B C 1
ATOM 6099 O O . THR B 1 38 ? -27.547 66.188 8.914 1 30.39 38 THR B O 1
ATOM 6102 N N . GLU B 1 39 ? -28.438 67.312 10.547 1 30.53 39 GLU B N 1
ATOM 6103 C CA . GLU B 1 39 ? -27.844 66.75 11.758 1 30.53 39 GLU B CA 1
ATOM 6104 C C . GLU B 1 39 ? -28.047 65.25 11.812 1 30.53 39 GLU B C 1
ATOM 6106 O O . GLU B 1 39 ? -29.141 64.75 12.078 1 30.53 39 GLU B O 1
ATOM 6111 N N . GLU B 1 40 ? -27.734 64.562 10.797 1 32.31 40 GLU B N 1
ATOM 6112 C CA . GLU B 1 40 ? -27.859 63.125 11.086 1 32.31 40 GLU B CA 1
ATOM 6113 C C . GLU B 1 40 ? -27.312 62.781 12.461 1 32.31 40 GLU B C 1
ATOM 6115 O O . GLU B 1 40 ? -26.406 63.469 12.961 1 32.31 40 GLU B O 1
ATOM 6120 N N . PRO B 1 41 ? -28 61.969 13.336 1 35.28 41 PRO B N 1
ATOM 6121 C CA . PRO B 1 41 ? -27.516 61.688 14.688 1 35.28 41 PRO B CA 1
ATOM 6122 C C . PRO B 1 41 ? -25.984 61.656 14.766 1 35.28 41 PRO B C 1
ATOM 6124 O O . PRO B 1 41 ? -25.312 61.344 13.781 1 35.28 41 PRO B O 1
ATOM 6127 N N . HIS B 1 42 ? -25.422 62.625 15.477 1 33.72 42 HIS B N 1
ATOM 6128 C CA . HIS B 1 42 ? -24.016 62.938 15.734 1 33.72 42 HIS B CA 1
ATOM 6129 C C . HIS B 1 42 ? -23.172 61.656 15.805 1 33.72 42 HIS B C 1
ATOM 6131 O O . HIS B 1 42 ? -23.266 60.906 16.781 1 33.72 42 HIS B O 1
ATOM 6137 N N . ARG B 1 43 ? -23.281 60.812 14.844 1 48.31 43 ARG B N 1
ATOM 6138 C CA . ARG B 1 43 ? -22.453 59.625 14.875 1 48.31 43 ARG B CA 1
ATOM 6139 C C . ARG B 1 43 ? -21.047 59.938 15.383 1 48.31 43 ARG B C 1
ATOM 6141 O O . ARG B 1 43 ? -20.062 59.469 14.82 1 48.31 43 ARG B O 1
ATOM 6148 N N . GLN B 1 44 ? -21 60.719 16.516 1 46.47 44 GLN B N 1
ATOM 6149 C CA . GLN B 1 44 ? -19.781 61.094 17.234 1 46.47 44 GLN B CA 1
ATOM 6150 C C . GLN B 1 44 ? -18.594 61.219 16.266 1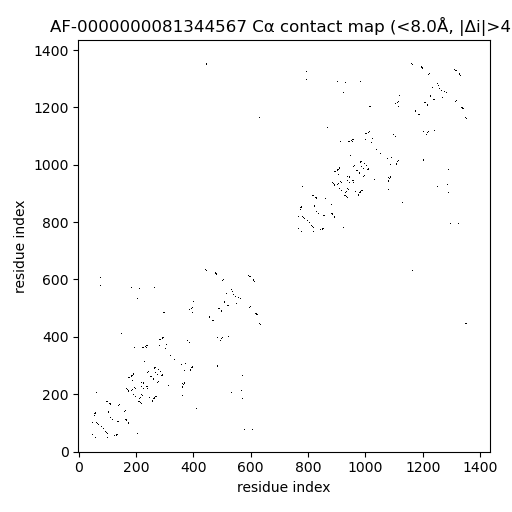 46.47 44 GLN B C 1
ATOM 6152 O O . GLN B 1 44 ? -17.516 60.719 16.562 1 46.47 44 GLN B O 1
ATOM 6157 N N . GLY B 1 45 ? -18.719 61.688 15.086 1 58.81 45 GLY B N 1
ATOM 6158 C CA . GLY B 1 45 ? -17.641 61.969 14.141 1 58.81 45 GLY B CA 1
ATOM 6159 C C . GLY B 1 45 ? -17.25 60.75 13.328 1 58.81 45 GLY B C 1
ATOM 6160 O O . GLY B 1 45 ? -16.219 60.75 12.656 1 58.81 45 GLY B O 1
ATOM 6161 N N . LEU B 1 46 ? -18.031 59.625 13.367 1 71.62 46 LEU B N 1
ATOM 6162 C CA . LEU B 1 46 ? -17.719 58.438 12.609 1 71.62 46 LEU B CA 1
ATOM 6163 C C . LEU B 1 46 ? -18.359 58.469 11.219 1 71.62 46 LEU B C 1
ATOM 6165 O O . LEU B 1 46 ? -19.469 59 11.055 1 71.62 46 LEU B O 1
ATOM 6169 N N . ASN B 1 47 ? -17.562 58.062 10.219 1 80.75 47 ASN B N 1
ATOM 6170 C CA . ASN B 1 47 ? -18.125 57.875 8.883 1 80.75 47 ASN B CA 1
ATOM 6171 C C . ASN B 1 47 ? -19.203 56.781 8.867 1 80.75 47 ASN B C 1
ATOM 6173 O O . ASN B 1 47 ? -19.359 56.062 9.844 1 80.75 47 ASN B O 1
ATOM 6177 N N . LYS B 1 48 ? -20 56.719 7.805 1 80.69 48 LYS B N 1
ATOM 6178 C CA . LYS B 1 48 ? -21.172 55.844 7.684 1 80.69 48 LYS B CA 1
ATOM 6179 C C . LYS B 1 48 ? -20.781 54.375 7.84 1 80.69 48 LYS B C 1
ATOM 6181 O O . LYS B 1 48 ? -21.562 53.562 8.336 1 80.69 48 LYS B O 1
ATOM 6186 N N . ASP B 1 49 ? -19.656 54.031 7.508 1 90.19 49 ASP B N 1
ATOM 6187 C CA . ASP B 1 49 ? -19.266 52.625 7.555 1 90.19 49 ASP B CA 1
ATOM 6188 C C . ASP B 1 49 ? -18.391 52.344 8.766 1 90.19 49 ASP B C 1
ATOM 6190 O O . ASP B 1 49 ? -17.766 51.281 8.852 1 90.19 49 ASP B O 1
ATOM 6194 N N . GLU B 1 50 ? -18.312 53.25 9.75 1 92.5 50 GLU B N 1
ATOM 6195 C CA . GLU B 1 50 ? -17.453 53.062 10.922 1 92.5 50 GLU B CA 1
ATOM 6196 C C . GLU B 1 50 ? -18.281 52.719 12.156 1 92.5 50 GLU B C 1
ATOM 6198 O O . GLU B 1 50 ? -19.453 53.094 12.266 1 92.5 50 GLU B O 1
ATOM 6203 N N . VAL B 1 51 ? -17.703 51.938 13.039 1 93.25 51 VAL B N 1
ATOM 6204 C CA . VAL B 1 51 ? -18.344 51.531 14.281 1 93.25 51 VAL B CA 1
ATOM 6205 C C . VAL B 1 51 ? -17.359 51.719 15.445 1 93.25 51 VAL B C 1
ATOM 6207 O O . VAL B 1 51 ? -16.172 51.469 15.305 1 93.25 51 VAL B O 1
ATOM 6210 N N . LEU B 1 52 ? -17.859 52.125 16.578 1 93.25 52 LEU B N 1
ATOM 6211 C CA . LEU B 1 52 ? -17.062 52.375 17.766 1 93.25 52 LEU B CA 1
ATOM 6212 C C . LEU B 1 52 ? -17.328 51.312 18.828 1 93.25 52 LEU B C 1
ATOM 6214 O O . LEU B 1 52 ? -18.484 50.938 19.078 1 93.25 52 LEU B O 1
ATOM 6218 N N . VAL B 1 53 ? -16.297 50.719 19.344 1 93.56 53 VAL B N 1
ATOM 6219 C CA . VAL B 1 53 ? -16.375 49.812 20.469 1 93.56 53 VAL B CA 1
ATOM 6220 C C . VAL B 1 53 ? -15.57 50.344 21.641 1 93.56 53 VAL B C 1
ATOM 6222 O O . VAL B 1 53 ? -14.445 50.844 21.453 1 93.56 53 VAL B O 1
ATOM 6225 N N . ARG B 1 54 ? -16.078 50.25 22.812 1 93 54 ARG B N 1
ATOM 6226 C CA . ARG B 1 54 ? -15.422 50.781 24.016 1 93 54 ARG B CA 1
ATOM 6227 C C . ARG B 1 54 ? -14.781 49.656 24.828 1 93 54 ARG B C 1
ATOM 6229 O O . ARG B 1 54 ? -15.453 48.688 25.172 1 93 54 ARG B O 1
ATOM 6236 N N . LEU B 1 55 ? -13.492 49.781 25 1 93.69 55 LEU B N 1
ATOM 6237 C CA . LEU B 1 55 ? -12.734 48.844 25.828 1 93.69 55 LEU B CA 1
ATOM 6238 C C . LEU B 1 55 ? -12.078 49.562 27 1 93.69 55 LEU B C 1
ATOM 6240 O O . LEU B 1 55 ? -11.906 50.781 26.969 1 93.69 55 LEU B O 1
ATOM 6244 N N . PRO B 1 56 ? -11.742 48.812 28.094 1 93.06 56 PRO B N 1
ATOM 6245 C CA . PRO B 1 56 ? -10.93 49.406 29.156 1 93.06 56 PRO B CA 1
ATOM 6246 C C . PRO B 1 56 ? -9.602 49.969 28.641 1 93.06 56 PRO B C 1
ATOM 6248 O O . PRO B 1 56 ? -9.062 50.906 29.203 1 93.06 56 PRO B O 1
ATOM 6251 N N . LEU B 1 57 ? -9.125 49.5 27.516 1 95 57 LEU B N 1
ATOM 6252 C CA . LEU B 1 57 ? -7.867 49.906 26.906 1 95 57 LEU B CA 1
ATOM 6253 C C . LEU B 1 57 ? -8.031 51.219 26.141 1 95 57 LEU B C 1
ATOM 6255 O O . LEU B 1 57 ? -7.043 51.875 25.797 1 95 57 LEU B O 1
ATOM 6259 N N . GLY B 1 58 ? -9.227 51.562 25.875 1 94.31 58 GLY B N 1
ATOM 6260 C CA . GLY B 1 58 ? -9.562 52.688 25.031 1 94.31 58 GLY B CA 1
ATOM 6261 C C . GLY B 1 58 ? -10.586 52.375 23.953 1 94.31 58 GLY B C 1
ATOM 6262 O O . GLY B 1 58 ? -10.867 51.188 23.703 1 94.31 58 GLY B O 1
ATOM 6263 N N . ASP B 1 59 ? -11.047 53.469 23.406 1 94.5 59 ASP B N 1
ATOM 6264 C CA . ASP B 1 59 ? -12.016 53.281 22.328 1 94.5 59 ASP B CA 1
ATOM 6265 C C . ASP B 1 59 ? -11.328 52.844 21.047 1 94.5 59 ASP B C 1
ATOM 6267 O O . ASP B 1 59 ? -10.195 53.219 20.766 1 94.5 59 ASP B O 1
ATOM 6271 N N . ILE B 1 60 ? -12.039 51.969 20.359 1 95.81 60 ILE B N 1
ATOM 6272 C CA . ILE B 1 60 ? -11.508 51.469 19.094 1 95.81 60 ILE B CA 1
ATOM 6273 C C . ILE B 1 60 ? -12.562 51.594 18 1 95.81 60 ILE B C 1
ATOM 6275 O O . ILE B 1 60 ? -13.75 51.406 18.234 1 95.81 60 ILE B O 1
ATOM 6279 N N . VAL B 1 61 ? -12.148 52.062 16.812 1 96.06 61 VAL B N 1
ATOM 6280 C CA . VAL B 1 61 ? -13.055 52.25 15.688 1 96.06 61 VAL B CA 1
ATOM 6281 C C . VAL B 1 61 ? -12.75 51.219 14.602 1 96.06 61 VAL B C 1
ATOM 6283 O O . VAL B 1 61 ? -11.594 51.031 14.211 1 96.06 61 VAL B O 1
ATOM 6286 N N . GLY B 1 62 ? -13.773 50.438 14.273 1 96.44 62 GLY B N 1
ATOM 6287 C CA . GLY B 1 62 ? -13.68 49.5 13.172 1 96.44 62 GLY B CA 1
ATOM 6288 C C . GLY B 1 62 ? -14.531 49.875 11.984 1 96.44 62 GLY B C 1
ATOM 6289 O O . GLY B 1 62 ? -15 51.031 11.883 1 96.44 62 GLY B O 1
ATOM 6290 N N . LYS B 1 63 ? -14.625 48.906 11.016 1 96.5 63 LYS B N 1
ATOM 6291 C CA . LYS B 1 63 ? -15.383 49.156 9.789 1 96.5 63 LYS B CA 1
ATOM 6292 C C . LYS B 1 63 ? -16.484 48.094 9.609 1 96.5 63 LYS B C 1
ATOM 6294 O O . LYS B 1 63 ? -16.312 46.938 10 1 96.5 63 LYS B O 1
ATOM 6299 N N . GLU B 1 64 ? -17.547 48.562 9.008 1 96 64 GLU B N 1
ATOM 6300 C CA . GLU B 1 64 ? -18.578 47.625 8.539 1 96 64 GLU B CA 1
ATOM 6301 C C . GLU B 1 64 ? -18.297 47.156 7.117 1 96 64 GLU B C 1
ATOM 6303 O O . GLU B 1 64 ? -18.094 47.969 6.211 1 96 64 GLU B O 1
ATOM 6308 N N . VAL B 1 65 ? -18.234 45.875 6.965 1 96.81 65 VAL B N 1
ATOM 6309 C CA . VAL B 1 65 ? -17.969 45.312 5.652 1 96.81 65 VAL B CA 1
ATOM 6310 C C . VAL B 1 65 ? -19.125 44.375 5.258 1 96.81 65 VAL B C 1
ATOM 6312 O O . VAL B 1 65 ? -19.562 43.562 6.055 1 96.81 65 VAL B O 1
ATOM 6315 N N . LEU B 1 66 ? -19.562 44.5 4.027 1 96.06 66 LEU B N 1
ATOM 6316 C CA . LEU B 1 66 ? -20.703 43.719 3.564 1 96.06 66 LEU B CA 1
ATOM 6317 C C . LEU B 1 66 ? -20.266 42.469 2.826 1 96.06 66 LEU B C 1
ATOM 6319 O O . LEU B 1 66 ? -19.453 42.531 1.891 1 96.06 66 LEU B O 1
ATOM 6323 N N . VAL B 1 67 ? -20.656 41.344 3.281 1 97.19 67 VAL B N 1
ATOM 6324 C CA . VAL B 1 67 ? -20.516 40.094 2.58 1 97.19 67 VAL B CA 1
ATOM 6325 C C . VAL B 1 67 ? -21.812 39.75 1.835 1 97.19 67 VAL B C 1
ATOM 6327 O O . VAL B 1 67 ? -22.859 39.531 2.455 1 97.19 67 VAL B O 1
ATOM 6330 N N . GLU B 1 68 ? -21.672 39.594 0.497 1 96.31 68 GLU B N 1
ATOM 6331 C CA . GLU B 1 68 ? -22.891 39.594 -0.309 1 96.31 68 GLU B CA 1
ATOM 6332 C C . GLU B 1 68 ? -23.172 38.188 -0.871 1 96.31 68 GLU B C 1
ATOM 6334 O O . GLU B 1 68 ? -22.25 37.438 -1.138 1 96.31 68 GLU B O 1
ATOM 6339 N N . ASN B 1 69 ? -24.422 37.938 -1.041 1 94.88 69 ASN B N 1
ATOM 6340 C CA . ASN B 1 69 ? -24.938 36.812 -1.834 1 94.88 69 ASN B CA 1
ATOM 6341 C C . ASN B 1 69 ? -24.469 35.469 -1.296 1 94.88 69 ASN B C 1
ATOM 6343 O O . ASN B 1 69 ? -23.953 34.656 -2.049 1 94.88 69 ASN B O 1
ATOM 6347 N N . VAL B 1 70 ? -24.547 35.312 -0.061 1 96.25 70 VAL B N 1
ATOM 6348 C CA . VAL B 1 70 ? -24.219 34.031 0.529 1 96.25 70 VAL B CA 1
ATOM 6349 C C . VAL B 1 70 ? -25.5 33.25 0.846 1 96.25 70 VAL B C 1
ATOM 6351 O O . VAL B 1 70 ? -26.547 33.844 1.045 1 96.25 70 VAL B O 1
ATOM 6354 N N . PRO B 1 71 ? -25.469 31.938 0.812 1 93.81 71 PRO B N 1
ATOM 6355 C CA . PRO B 1 71 ? -26.688 31.156 1.012 1 93.81 71 PRO B CA 1
ATOM 6356 C C . PRO B 1 71 ? -27.016 30.953 2.488 1 93.81 71 PRO B C 1
ATOM 6358 O O . PRO B 1 71 ? -27.953 30.219 2.816 1 93.81 71 PRO B O 1
ATOM 6361 N N . TRP B 1 72 ? -26.359 31.578 3.406 1 95.69 72 TRP B N 1
ATOM 6362 C CA . TRP B 1 72 ? -26.594 31.453 4.844 1 95.69 72 TRP B CA 1
ATOM 6363 C C . TRP B 1 72 ? -26.844 32.812 5.469 1 95.69 72 TRP B C 1
ATOM 6365 O O . TRP B 1 72 ? -26.781 33.844 4.781 1 95.69 72 TRP B O 1
ATOM 6375 N N . THR B 1 73 ? -27.266 32.812 6.758 1 94.81 73 THR B N 1
ATOM 6376 C CA . THR B 1 73 ? -27.312 34 7.617 1 94.81 73 THR B CA 1
ATOM 6377 C C . THR B 1 73 ? -26.422 33.812 8.844 1 94.81 73 THR B C 1
ATOM 6379 O O . THR B 1 73 ? -25.812 32.75 9.023 1 94.81 73 THR B O 1
ATOM 6382 N N . ILE B 1 74 ? -26.312 34.812 9.625 1 93.5 74 ILE B N 1
ATOM 6383 C CA . ILE B 1 74 ? -25.469 34.719 10.812 1 93.5 74 ILE B CA 1
ATOM 6384 C C . ILE B 1 74 ? -26.016 33.656 11.766 1 93.5 74 ILE B C 1
ATOM 6386 O O . ILE B 1 74 ? -25.25 33.094 12.562 1 93.5 74 ILE B O 1
ATOM 6390 N N . ASN B 1 75 ? -27.297 33.312 11.602 1 90.62 75 ASN B N 1
ATOM 6391 C CA . ASN B 1 75 ? -27.906 32.469 12.617 1 90.62 75 ASN B CA 1
ATOM 6392 C C . ASN B 1 75 ? -28.312 31.109 12.039 1 90.62 75 ASN B C 1
ATOM 6394 O O . ASN B 1 75 ? -28.672 30.188 12.789 1 90.62 75 ASN B O 1
ATOM 6398 N N . LYS B 1 76 ? -28.188 31 10.734 1 92.62 76 LYS B N 1
ATOM 6399 C CA . LYS B 1 76 ? -28.766 29.781 10.172 1 92.62 76 LYS B CA 1
ATOM 6400 C C . LYS B 1 76 ? -28 29.328 8.938 1 92.62 76 LYS B C 1
ATOM 6402 O O . LYS B 1 76 ? -27.703 30.141 8.055 1 92.62 76 LYS B O 1
ATOM 6407 N N . ASP B 1 77 ? -27.625 28.109 8.953 1 92.94 77 ASP B N 1
ATOM 6408 C CA . ASP B 1 77 ? -27.078 27.422 7.781 1 92.94 77 ASP B CA 1
ATOM 6409 C C . ASP B 1 77 ? -28.172 26.672 7.023 1 92.94 77 ASP B C 1
ATOM 6411 O O . ASP B 1 77 ? -29.141 26.203 7.621 1 92.94 77 ASP B O 1
ATOM 6415 N N . PRO B 1 78 ? -28.016 26.516 5.715 1 88.81 78 PRO B N 1
ATOM 6416 C CA . PRO B 1 78 ? -29.031 25.797 4.938 1 88.81 78 PRO B CA 1
ATOM 6417 C C . PRO B 1 78 ? -29.281 24.391 5.465 1 88.81 78 PRO B C 1
ATOM 6419 O O . PRO B 1 78 ? -30.406 23.875 5.352 1 88.81 78 PRO B O 1
ATOM 6422 N N . THR B 1 79 ? -28.281 23.703 6.027 1 88.62 79 THR B N 1
ATOM 6423 C CA . THR B 1 79 ? -28.422 22.344 6.523 1 88.62 79 THR B CA 1
ATOM 6424 C C . THR B 1 79 ? -29.297 22.297 7.777 1 88.62 79 THR B C 1
ATOM 6426 O O . THR B 1 79 ? -29.719 21.234 8.211 1 88.62 79 THR B O 1
ATOM 6429 N N . GLU B 1 80 ? -29.594 23.422 8.336 1 88.44 80 GLU B N 1
ATOM 6430 C CA . GLU B 1 80 ? -30.375 23.5 9.57 1 88.44 80 GLU B CA 1
ATOM 6431 C C . GLU B 1 80 ? -31.844 23.766 9.281 1 88.44 80 GLU B C 1
ATOM 6433 O O . GLU B 1 80 ? -32.656 23.812 10.195 1 88.44 80 GLU B O 1
ATOM 6438 N N . GLU B 1 81 ? -32.094 23.844 8.016 1 84.19 81 GLU B N 1
ATOM 6439 C CA . GLU B 1 81 ? -33.5 24 7.625 1 84.19 81 GLU B CA 1
ATOM 6440 C C . GLU B 1 81 ? -34.25 22.688 7.75 1 84.19 81 GLU B C 1
ATOM 6442 O O . GLU B 1 81 ? -33.719 21.625 7.457 1 84.19 81 GLU B O 1
ATOM 6447 N N . LEU B 1 82 ? -35.5 22.797 8.227 1 72.81 82 LEU B N 1
ATOM 6448 C CA . LEU B 1 82 ? -36.344 21.625 8.398 1 72.81 82 LEU B CA 1
ATOM 6449 C C . LEU B 1 82 ? -36.625 20.953 7.055 1 72.81 82 LEU B C 1
ATOM 6451 O O . LEU B 1 82 ? -36.875 21.625 6.055 1 72.81 82 LEU B O 1
ATOM 6455 N N . PRO B 1 83 ? -36.344 19.609 7.012 1 66.12 83 PRO B N 1
ATOM 6456 C CA . PRO B 1 83 ? -36.625 18.906 5.754 1 66.12 83 PRO B CA 1
ATOM 6457 C C . PRO B 1 83 ? -38.031 19.125 5.25 1 66.12 83 PRO B C 1
ATOM 6459 O O . PRO B 1 83 ? -38.969 19.219 6.047 1 66.12 83 PRO B O 1
ATOM 6462 N N . LYS B 1 84 ? -38.188 19.609 4.062 1 57.75 84 LYS B N 1
ATOM 6463 C CA . LYS B 1 84 ? -39.5 19.812 3.43 1 57.75 84 LYS B CA 1
ATOM 6464 C C . LYS B 1 84 ? -40.281 18.516 3.379 1 57.75 84 LYS B C 1
ATOM 6466 O O . LYS B 1 84 ? -39.969 17.609 2.619 1 57.75 84 LYS B O 1
ATOM 6471 N N . ASP B 1 85 ? -40.625 18.016 4.461 1 54.28 85 ASP B N 1
ATOM 6472 C CA . ASP B 1 85 ? -41.594 16.938 4.258 1 54.28 85 ASP B CA 1
ATOM 6473 C C . ASP B 1 85 ? -42.969 17.469 3.959 1 54.28 85 ASP B C 1
ATOM 6475 O O . ASP B 1 85 ? -43.406 18.453 4.559 1 54.28 85 ASP B O 1
ATOM 6479 N N . GLY B 1 86 ? -43.406 17.641 2.693 1 54.28 86 GLY B N 1
ATOM 6480 C CA . GLY B 1 86 ? -44.719 18.047 2.219 1 54.28 86 GLY B CA 1
ATOM 6481 C C . GLY B 1 86 ? -45.531 18.734 3.283 1 54.28 86 GLY B C 1
ATOM 6482 O O . GLY B 1 86 ? -46.438 19.516 2.969 1 54.28 86 GLY B O 1
ATOM 6483 N N . THR B 1 87 ? -45.438 18.438 4.484 1 56.88 87 THR B N 1
ATOM 6484 C CA . THR B 1 87 ? -46.375 18.906 5.488 1 56.88 87 THR B CA 1
ATOM 6485 C C . THR B 1 87 ? -45.75 19.984 6.367 1 56.88 87 THR B C 1
ATOM 6487 O O . THR B 1 87 ? -46.438 20.688 7.102 1 56.88 87 THR B O 1
ATOM 6490 N N . HIS B 1 88 ? -44.375 19.953 6.547 1 62.66 88 HIS B N 1
ATOM 6491 C CA . HIS B 1 88 ? -43.844 20.938 7.469 1 62.66 88 HIS B CA 1
ATOM 6492 C C . HIS B 1 88 ? -42.875 21.875 6.754 1 62.66 88 HIS B C 1
ATOM 6494 O O . HIS B 1 88 ? -42.031 21.438 5.961 1 62.66 88 HIS B O 1
ATOM 6500 N N . PHE B 1 89 ? -43.375 23.062 6.645 1 65.94 89 PHE B N 1
ATOM 6501 C CA . PHE B 1 89 ? -42.562 24.109 6.074 1 65.94 89 PHE B CA 1
ATOM 6502 C C . PHE B 1 89 ? -41.781 24.844 7.168 1 65.94 89 PHE B C 1
ATOM 6504 O O . PHE B 1 89 ? -42.281 25 8.281 1 65.94 89 PHE B O 1
ATOM 6511 N N . ASP B 1 90 ? -40.438 25.094 6.926 1 70.19 90 ASP B N 1
ATOM 6512 C CA . ASP B 1 90 ? -39.656 25.922 7.844 1 70.19 90 ASP B CA 1
ATOM 6513 C C . ASP B 1 90 ? -40.312 27.297 8.039 1 70.19 90 ASP B C 1
ATOM 6515 O O . ASP B 1 90 ? -40.594 27.984 7.062 1 70.19 90 ASP B O 1
ATOM 6519 N N . PRO B 1 91 ? -40.719 27.578 9.156 1 71.38 91 PRO B N 1
ATOM 6520 C CA . PRO B 1 91 ? -41.375 28.859 9.398 1 71.38 91 PRO B CA 1
ATOM 6521 C C . PRO B 1 91 ? -40.531 30.047 8.977 1 71.38 91 PRO B C 1
ATOM 6523 O O . PRO B 1 91 ? -41.062 31.125 8.656 1 71.38 91 PRO B O 1
ATOM 6526 N N . ASN B 1 92 ? -39.219 29.906 8.984 1 74.81 92 ASN B N 1
ATOM 6527 C CA . ASN B 1 92 ? -38.281 30.953 8.57 1 74.81 92 ASN B CA 1
ATOM 6528 C C . ASN B 1 92 ? -37.281 30.438 7.523 1 74.81 92 ASN B C 1
ATOM 6530 O O . ASN B 1 92 ? -36.125 30.25 7.824 1 74.81 92 ASN B O 1
ATOM 6534 N N . PRO B 1 93 ? -37.844 30.328 6.328 1 79.38 93 PRO B N 1
ATOM 6535 C CA . PRO B 1 93 ? -36.969 29.75 5.301 1 79.38 93 PRO B CA 1
ATOM 6536 C C . PRO B 1 93 ? -35.844 30.688 4.898 1 79.38 93 PRO B C 1
ATOM 6538 O O . PRO B 1 93 ? -36.031 31.906 4.902 1 79.38 93 PRO B O 1
ATOM 6541 N N . LEU B 1 94 ? -34.656 30.141 4.645 1 87.75 94 LEU B N 1
ATOM 6542 C CA . LEU B 1 94 ? -33.469 30.891 4.191 1 87.75 94 LEU B CA 1
ATOM 6543 C C . LEU B 1 94 ? -33.625 31.312 2.736 1 87.75 94 LEU B C 1
ATOM 6545 O O . LEU B 1 94 ? -34.125 30.531 1.903 1 87.75 94 LEU B O 1
ATOM 6549 N N . LEU B 1 95 ? -33.344 32.594 2.51 1 88.38 95 LEU B N 1
ATOM 6550 C CA . LEU B 1 95 ? -33.281 33.062 1.124 1 88.38 95 LEU B CA 1
ATOM 6551 C C . LEU B 1 95 ? -32.062 32.469 0.415 1 88.38 95 LEU B C 1
ATOM 6553 O O . LEU B 1 95 ? -31.047 32.156 1.052 1 88.38 95 LEU B O 1
ATOM 6557 N N . PRO B 1 96 ? -32.219 32.312 -0.877 1 87.62 96 PRO B N 1
ATOM 6558 C CA . PRO B 1 96 ? -31.078 31.766 -1.624 1 87.62 96 PRO B CA 1
ATOM 6559 C C . PRO B 1 96 ? -29.844 32.656 -1.554 1 87.62 96 PRO B C 1
ATOM 6561 O O . PRO B 1 96 ? -28.719 32.156 -1.626 1 87.62 96 PRO B O 1
ATOM 6564 N N . LYS B 1 97 ? -30.047 33.969 -1.454 1 93.88 97 LYS B N 1
ATOM 6565 C CA . LYS B 1 97 ? -28.953 34.938 -1.348 1 93.88 97 LYS B CA 1
ATOM 6566 C C . LYS B 1 97 ? -29.203 35.906 -0.208 1 93.88 97 LYS B C 1
ATOM 6568 O O . LYS B 1 97 ? -30.281 36.469 -0.091 1 93.88 97 LYS B O 1
ATOM 6573 N N . ASN B 1 98 ? -28.172 36 0.606 1 95.88 98 ASN B N 1
ATOM 6574 C CA . ASN B 1 98 ? -28.234 36.906 1.758 1 95.88 98 ASN B CA 1
ATOM 6575 C C . ASN B 1 98 ? -27.016 37.812 1.837 1 95.88 98 ASN B C 1
ATOM 6577 O O . ASN B 1 98 ? -25.922 37.438 1.399 1 95.88 98 ASN B O 1
ATOM 6581 N N . ASN B 1 99 ? -27.219 38.969 2.342 1 96.19 99 ASN B N 1
ATOM 6582 C CA . ASN B 1 99 ? -26.141 39.938 2.613 1 96.19 99 ASN B CA 1
ATOM 6583 C C . ASN B 1 99 ? -25.906 40.094 4.113 1 96.19 99 ASN B C 1
ATOM 6585 O O . ASN B 1 99 ? -26.859 40.312 4.875 1 96.19 99 ASN B O 1
ATOM 6589 N N . ILE B 1 100 ? -24.688 39.969 4.445 1 96.81 100 ILE B N 1
ATOM 6590 C CA . ILE B 1 100 ? -24.359 40 5.867 1 96.81 100 ILE B CA 1
ATOM 6591 C C . ILE B 1 100 ? -23.312 41.062 6.125 1 96.81 100 ILE B C 1
ATOM 6593 O O . ILE B 1 100 ? -22.297 41.156 5.422 1 96.81 100 ILE B O 1
ATOM 6597 N N . THR B 1 101 ? -23.562 41.906 7.152 1 96.19 101 THR B N 1
ATOM 6598 C CA . THR B 1 101 ? -22.578 42.875 7.578 1 96.19 101 THR B CA 1
ATOM 6599 C C . THR B 1 101 ? -21.609 42.281 8.609 1 96.19 101 THR B C 1
ATOM 6601 O O . THR B 1 101 ? -22.047 41.719 9.617 1 96.19 101 THR B O 1
ATOM 6604 N N . VAL B 1 102 ? -20.375 42.406 8.336 1 97.75 102 VAL B N 1
ATOM 6605 C CA . VAL B 1 102 ? -19.344 41.969 9.266 1 97.75 102 VAL B CA 1
ATOM 6606 C C . VAL B 1 102 ? -18.578 43.188 9.797 1 97.75 102 VAL B C 1
ATOM 6608 O O . VAL B 1 102 ? -18.109 44.031 9.023 1 97.75 102 VAL B O 1
ATOM 6611 N N . PHE B 1 103 ? -18.484 43.281 11.094 1 97.56 103 PHE B N 1
ATOM 6612 C CA . PHE B 1 103 ? -17.719 44.312 11.742 1 97.56 103 PHE B CA 1
ATOM 6613 C C . PHE B 1 103 ? -16.25 43.938 11.859 1 97.56 103 PHE B C 1
ATOM 6615 O O . PHE B 1 103 ? -15.93 42.906 12.461 1 97.56 103 PHE B O 1
ATOM 6622 N N . THR B 1 104 ? -15.414 44.781 11.305 1 98.06 104 THR B N 1
ATOM 6623 C CA . THR B 1 104 ? -14.016 44.406 11.133 1 98.06 104 THR B CA 1
ATOM 6624 C C . THR B 1 104 ? -13.094 45.344 11.883 1 98.06 104 THR B C 1
ATOM 6626 O O . THR B 1 104 ? -13.211 46.562 11.734 1 98.06 104 THR B O 1
ATOM 6629 N N . PHE B 1 105 ? -12.25 44.844 12.719 1 98.38 105 PHE B N 1
ATOM 6630 C CA . PHE B 1 105 ? -11.188 45.562 13.414 1 98.38 105 PHE B CA 1
ATOM 6631 C C . PHE B 1 105 ? -9.82 44.969 13.055 1 98.38 105 PHE B C 1
ATOM 6633 O O . PHE B 1 105 ? -9.492 43.875 13.461 1 98.38 105 PHE B O 1
ATOM 6640 N N . LEU B 1 106 ? -9.023 45.719 12.266 1 98.12 106 LEU B N 1
ATOM 6641 C CA . LEU B 1 106 ? -7.742 45.25 11.773 1 98.12 106 LEU B CA 1
ATOM 6642 C C . LEU B 1 106 ? -6.586 45.875 12.531 1 98.12 106 LEU B C 1
ATOM 6644 O O . LEU B 1 106 ? -6.66 47.031 12.922 1 98.12 106 LEU B O 1
ATOM 6648 N N . GLY B 1 107 ? -5.508 45.062 12.742 1 98.06 107 GLY B N 1
ATOM 6649 C CA . GLY B 1 107 ? -4.285 45.562 13.328 1 98.06 107 GLY B CA 1
ATOM 6650 C C . GLY B 1 107 ? -4.449 46 14.781 1 98.06 107 GLY B C 1
ATOM 6651 O O . GLY B 1 107 ? -3.91 47.031 15.195 1 98.06 107 GLY B O 1
ATOM 6652 N N . VAL B 1 108 ? -5.188 45.281 15.547 1 98.31 108 VAL B N 1
ATOM 6653 C CA . VAL B 1 108 ? -5.414 45.594 16.953 1 98.31 108 VAL B CA 1
ATOM 6654 C C . VAL B 1 108 ? -4.223 45.094 17.781 1 98.31 108 VAL B C 1
ATOM 6656 O O . VAL B 1 108 ? -3.914 43.906 17.812 1 98.31 108 VAL B O 1
ATOM 6659 N N . PRO B 1 109 ? -3.49 46 18.453 1 98.06 109 PRO B N 1
ATOM 6660 C CA . PRO B 1 109 ? -2.377 45.562 19.281 1 98.06 109 PRO B CA 1
ATOM 6661 C C . PRO B 1 109 ? -2.84 44.781 20.531 1 98.06 109 PRO B C 1
ATOM 6663 O O . PRO B 1 109 ? -3.711 45.281 21.25 1 98.06 109 PRO B O 1
ATOM 6666 N N . TYR B 1 110 ? -2.32 43.656 20.781 1 98.19 110 TYR B N 1
ATOM 6667 C CA . TYR B 1 110 ? -2.715 42.906 21.969 1 98.19 110 TYR B CA 1
ATOM 6668 C C . TYR B 1 110 ? -1.589 42.875 22.984 1 98.19 110 TYR B C 1
ATOM 6670 O O . TYR B 1 110 ? -1.774 42.375 24.109 1 98.19 110 TYR B O 1
ATOM 6678 N N . ALA B 1 111 ? -0.415 43.375 22.625 1 98.44 111 ALA B N 1
ATOM 6679 C CA . ALA B 1 111 ? 0.761 43.438 23.484 1 98.44 111 ALA B CA 1
ATOM 6680 C C . ALA B 1 111 ? 1.597 44.656 23.188 1 98.44 111 ALA B C 1
ATOM 6682 O O . ALA B 1 111 ? 1.435 45.281 22.141 1 98.44 111 ALA B O 1
ATOM 6683 N N . GLU B 1 112 ? 2.465 44.969 24.203 1 97.88 112 GLU B N 1
ATOM 6684 C CA . GLU B 1 112 ? 3.467 46 23.938 1 97.88 112 GLU B CA 1
ATOM 6685 C C . GLU B 1 112 ? 4.422 45.562 22.828 1 97.88 112 GLU B C 1
ATOM 6687 O O . GLU B 1 112 ? 4.719 44.375 22.672 1 97.88 112 GLU B O 1
ATOM 6692 N N . PRO B 1 113 ? 4.84 46.625 22 1 97.44 113 PRO B N 1
ATOM 6693 C CA . PRO B 1 113 ? 5.789 46.219 20.953 1 97.44 113 PRO B CA 1
ATOM 6694 C C . PRO B 1 113 ? 7.023 45.531 21.5 1 97.44 113 PRO B C 1
ATOM 6696 O O . PRO B 1 113 ? 7.641 46 22.453 1 97.44 113 PRO B O 1
ATOM 6699 N N . PRO B 1 114 ? 7.359 44.375 20.938 1 97.75 114 PRO B N 1
ATOM 6700 C CA . PRO B 1 114 ? 8.547 43.656 21.391 1 97.75 114 PRO B CA 1
ATOM 6701 C C . PRO B 1 114 ? 9.844 44.219 20.797 1 97.75 114 PRO B C 1
ATOM 6703 O O . PRO B 1 114 ? 10.609 43.469 20.188 1 97.75 114 PRO B O 1
ATOM 6706 N N . THR B 1 115 ? 10.062 45.469 20.953 1 96.25 115 THR B N 1
ATOM 6707 C CA . THR B 1 115 ? 11.227 46.188 20.422 1 96.25 115 THR B CA 1
ATOM 6708 C C . THR B 1 115 ? 12.008 46.844 21.562 1 96.25 115 THR B C 1
ATOM 6710 O O . THR B 1 115 ? 11.547 46.875 22.703 1 96.25 115 THR B O 1
ATOM 6713 N N . SER B 1 116 ? 13.164 47.312 21.297 1 93.62 116 SER B N 1
ATOM 6714 C CA . SER B 1 116 ? 14.016 48 22.25 1 93.62 116 SER B CA 1
ATOM 6715 C C . SER B 1 116 ? 14.211 47.219 23.531 1 93.62 116 SER B C 1
ATOM 6717 O O . SER B 1 116 ? 14.625 46.031 23.469 1 93.62 116 SER B O 1
ATOM 6719 N N . GLN B 1 117 ? 13.75 47.75 24.656 1 93.56 117 GLN B N 1
ATOM 6720 C CA . GLN B 1 117 ? 13.984 47.094 25.938 1 93.56 117 GLN B CA 1
ATOM 6721 C C . GLN B 1 117 ? 13.156 45.844 26.062 1 93.56 117 GLN B C 1
ATOM 6723 O O . GLN B 1 117 ? 13.438 44.969 26.906 1 93.56 117 GLN B O 1
ATOM 6728 N N . ARG B 1 118 ? 12.219 45.656 25.156 1 96.75 118 ARG B N 1
ATOM 6729 C CA . ARG B 1 118 ? 11.336 44.469 25.234 1 96.75 118 ARG B CA 1
ATOM 6730 C C . ARG B 1 118 ? 11.695 43.469 24.156 1 96.75 118 ARG B C 1
ATOM 6732 O O . ARG B 1 118 ? 10.992 42.469 23.984 1 96.75 118 ARG B O 1
ATOM 6739 N N . ARG B 1 119 ? 12.828 43.75 23.422 1 96.5 119 ARG B N 1
ATOM 6740 C CA . ARG B 1 119 ? 13.297 42.844 22.375 1 96.5 119 ARG B CA 1
ATOM 6741 C C . ARG B 1 119 ? 13.789 41.531 22.984 1 96.5 119 ARG B C 1
ATOM 6743 O O . ARG B 1 119 ? 14.539 41.531 23.953 1 96.5 119 ARG B O 1
ATOM 6750 N N . PHE B 1 120 ? 13.344 40.375 22.5 1 96.56 120 PHE B N 1
ATOM 6751 C CA . PHE B 1 120 ? 13.727 39.031 22.953 1 96.56 120 PHE B CA 1
ATOM 6752 C C . PHE B 1 120 ? 13.383 38.844 24.422 1 96.56 120 PHE B C 1
ATOM 6754 O O . PHE B 1 120 ? 14.203 38.344 25.188 1 96.56 120 PHE B O 1
ATOM 6761 N N . LYS B 1 121 ? 12.195 39.219 24.75 1 96.31 121 LYS B N 1
ATOM 6762 C CA . LYS B 1 121 ? 11.625 39.031 26.078 1 96.31 121 LYS B CA 1
ATOM 6763 C C . LYS B 1 121 ? 10.172 38.562 26 1 96.31 121 LYS B C 1
ATOM 6765 O O . LYS B 1 121 ? 9.539 38.656 24.938 1 96.31 121 LYS B O 1
ATOM 6770 N N . PRO B 1 122 ? 9.68 38 27.109 1 97.44 122 PRO B N 1
ATOM 6771 C CA . PRO B 1 122 ? 8.25 37.656 27.125 1 97.44 122 PRO B CA 1
ATOM 6772 C C . PRO B 1 122 ? 7.355 38.844 26.766 1 97.44 122 PRO B C 1
ATOM 6774 O O . PRO B 1 122 ? 7.66 39.969 27.141 1 97.44 122 PRO B O 1
ATOM 6777 N N . PRO B 1 123 ? 6.297 38.562 26.016 1 98.25 123 PRO B N 1
ATOM 6778 C CA . PRO B 1 123 ? 5.391 39.688 25.672 1 98.25 123 PRO B CA 1
ATOM 6779 C C . PRO B 1 123 ? 4.77 40.312 26.906 1 98.25 123 PRO B C 1
ATOM 6781 O O . PRO B 1 123 ? 4.512 39.656 27.906 1 98.25 123 PRO B O 1
ATOM 6784 N N . GLN B 1 124 ? 4.531 41.594 26.797 1 97.56 124 GLN B N 1
ATOM 6785 C CA . GLN B 1 124 ? 3.953 42.375 27.906 1 97.56 124 GLN B CA 1
ATOM 6786 C C . GLN B 1 124 ? 2.549 42.844 27.562 1 97.56 124 GLN B C 1
ATOM 6788 O O . GLN B 1 124 ? 2.295 43.281 26.422 1 97.56 124 GLN B O 1
ATOM 6793 N N . GLN B 1 125 ? 1.707 42.812 28.484 1 96.5 125 GLN B N 1
ATOM 6794 C CA . GLN B 1 125 ? 0.32 43.219 28.281 1 96.5 125 GLN B CA 1
ATOM 6795 C C . GLN B 1 125 ? 0.221 44.719 28.031 1 96.5 125 GLN B C 1
ATOM 6797 O O . GLN B 1 125 ? 0.932 45.5 28.672 1 96.5 125 GLN B O 1
ATOM 6802 N N . ILE B 1 126 ? -0.583 45.031 27.156 1 95.69 126 ILE B N 1
ATOM 6803 C CA . ILE B 1 126 ? -0.851 46.438 26.906 1 95.69 126 ILE B CA 1
ATOM 6804 C C . ILE B 1 126 ? -1.881 46.938 27.906 1 95.69 126 ILE B C 1
ATOM 6806 O O . ILE B 1 126 ? -2.812 46.219 28.281 1 95.69 126 ILE B O 1
ATOM 6810 N N . THR B 1 127 ? -1.73 48.219 28.312 1 93.56 127 THR B N 1
ATOM 6811 C CA . THR B 1 127 ? -2.66 48.781 29.281 1 93.56 127 THR B CA 1
ATOM 6812 C C . THR B 1 127 ? -3.51 49.875 28.641 1 93.56 127 THR B C 1
ATOM 6814 O O . THR B 1 127 ? -4.578 50.219 29.156 1 93.56 127 THR B O 1
ATOM 6817 N N . VAL B 1 128 ? -3.031 50.438 27.578 1 94.75 128 VAL B N 1
ATOM 6818 C CA . VAL B 1 128 ? -3.758 51.438 26.812 1 94.75 128 VAL B CA 1
ATOM 6819 C C . VAL B 1 128 ? -3.396 51.312 25.328 1 94.75 128 VAL B C 1
ATOM 6821 O O . VAL B 1 128 ? -2.273 50.906 24.984 1 94.75 128 VAL B O 1
ATOM 6824 N N . PHE B 1 129 ? -4.352 51.594 24.469 1 94.94 129 PHE B N 1
ATOM 6825 C CA . PHE B 1 129 ? -4.039 51.594 23.047 1 94.94 129 PHE B CA 1
ATOM 6826 C C . PHE B 1 129 ? -3.016 52.656 22.719 1 94.94 129 PHE B C 1
ATOM 6828 O O . PHE B 1 129 ? -3.061 53.781 23.266 1 94.94 129 PHE B O 1
ATOM 6835 N N . PRO B 1 130 ? -2.096 52.312 21.859 1 91.31 130 PRO B N 1
ATOM 6836 C CA . PRO B 1 130 ? -1.078 53.312 21.5 1 91.31 130 PRO B CA 1
ATOM 6837 C C . PRO B 1 130 ? -1.639 54.469 20.656 1 91.31 130 PRO B C 1
ATOM 6839 O O . PRO B 1 130 ? -2.623 54.281 19.938 1 91.31 130 PRO B O 1
ATOM 6842 N N . GLY B 1 131 ? -1.029 55.656 20.812 1 87.25 131 GLY B N 1
ATOM 6843 C CA . GLY B 1 131 ? -1.353 56.812 19.969 1 87.25 131 GLY B CA 1
ATOM 6844 C C . GLY B 1 131 ? -2.564 57.594 20.453 1 87.25 131 GLY B C 1
ATOM 6845 O O . GLY B 1 131 ? -2.893 57.562 21.641 1 87.25 131 GLY B O 1
ATOM 6846 N N . LYS B 1 132 ? -3.17 58.312 19.469 1 87.88 132 LYS B N 1
ATOM 6847 C CA . LYS B 1 132 ? -4.328 59.156 19.75 1 87.88 132 LYS B CA 1
ATOM 6848 C C . LYS B 1 132 ? -5.605 58.344 19.828 1 87.88 132 LYS B C 1
ATOM 6850 O O . LYS B 1 132 ? -5.789 57.375 19.062 1 87.88 132 LYS B O 1
ATOM 6855 N N . GLN B 1 133 ? -6.43 58.656 20.766 1 87.75 133 GLN B N 1
ATOM 6856 C CA . GLN B 1 133 ? -7.723 58 20.922 1 87.75 133 GLN B CA 1
ATOM 6857 C C . GLN B 1 133 ? -8.789 58.688 20.078 1 87.75 133 GLN B C 1
ATOM 6859 O O . GLN B 1 133 ? -8.773 59.906 19.938 1 87.75 133 GLN B O 1
ATOM 6864 N N . PRO B 1 134 ? -9.68 57.938 19.484 1 93.5 134 PRO B N 1
ATOM 6865 C CA . PRO B 1 134 ? -9.828 56.469 19.516 1 93.5 134 PRO B CA 1
ATOM 6866 C C . PRO B 1 134 ? -8.844 55.781 18.594 1 93.5 134 PRO B C 1
ATOM 6868 O O . PRO B 1 134 ? -8.375 56.344 17.609 1 93.5 134 PRO B O 1
ATOM 6871 N N . PHE B 1 135 ? -8.477 54.531 18.953 1 95.38 135 PHE B N 1
ATOM 6872 C CA . PHE B 1 135 ? -7.602 53.719 18.109 1 95.38 135 PHE B CA 1
ATOM 6873 C C . PHE B 1 135 ? -8.297 53.344 16.812 1 95.38 135 PHE B C 1
ATOM 6875 O O . PHE B 1 135 ? -9.375 52.75 16.828 1 95.38 135 PHE B O 1
ATOM 6882 N N . LEU B 1 136 ? -7.773 53.688 15.648 1 95.31 136 LEU B N 1
ATOM 6883 C CA . LEU B 1 136 ? -8.359 53.375 14.352 1 95.31 136 LEU B CA 1
ATOM 6884 C C . LEU B 1 136 ? -7.871 52.031 13.836 1 95.31 136 LEU B C 1
ATOM 6886 O O . LEU B 1 136 ? -6.75 51.906 13.336 1 95.31 136 LEU B O 1
ATOM 6890 N N . ALA B 1 137 ? -8.719 51.062 13.883 1 96.94 137 ALA B N 1
ATOM 6891 C CA . ALA B 1 137 ? -8.398 49.688 13.484 1 96.94 137 ALA B CA 1
ATOM 6892 C C . ALA B 1 137 ? -8.875 49.406 12.055 1 96.94 137 ALA B C 1
ATOM 6894 O O . ALA B 1 137 ? -9.664 48.469 11.828 1 96.94 137 ALA B O 1
ATOM 6895 N N . PHE B 1 138 ? -8.297 50.062 11.039 1 95.12 138 PHE B N 1
ATOM 6896 C CA . PHE B 1 138 ? -8.797 50.031 9.672 1 95.12 138 PHE B CA 1
ATOM 6897 C C . PHE B 1 138 ? -7.891 49.188 8.789 1 95.12 138 PHE B C 1
ATOM 6899 O O . PHE B 1 138 ? -8.328 48.688 7.754 1 95.12 138 PHE B O 1
ATOM 6906 N N . ASN B 1 139 ? -6.629 49.094 9.188 1 95.12 139 ASN B N 1
ATOM 6907 C CA . ASN B 1 139 ? -5.648 48.469 8.32 1 95.12 139 ASN B CA 1
ATOM 6908 C C . ASN B 1 139 ? -4.895 47.344 9.039 1 95.12 139 ASN B C 1
ATOM 6910 O O . ASN B 1 139 ? -4.703 47.406 10.258 1 95.12 139 ASN B O 1
ATOM 6914 N N . PHE B 1 140 ? -4.484 46.406 8.195 1 96.62 140 PHE B N 1
ATOM 6915 C CA . PHE B 1 140 ? -3.59 45.375 8.734 1 96.62 140 PHE B CA 1
ATOM 6916 C C . PHE B 1 140 ? -2.297 46.031 9.242 1 96.62 140 PHE B C 1
ATOM 6918 O O . PHE B 1 140 ? -1.768 46.938 8.633 1 96.62 140 PHE B O 1
ATOM 6925 N N . ALA B 1 141 ? -1.865 45.469 10.398 1 97.44 141 ALA B N 1
ATOM 6926 C CA . ALA B 1 141 ? -0.592 45.938 10.945 1 97.44 141 ALA B CA 1
ATOM 6927 C C . ALA B 1 141 ? 0.572 45.125 10.391 1 97.44 141 ALA B C 1
ATOM 6929 O O . ALA B 1 141 ? 0.384 44.281 9.516 1 97.44 141 ALA B O 1
ATOM 6930 N N . ALA B 1 142 ? 1.739 45.406 10.898 1 97.56 142 ALA B N 1
ATOM 6931 C CA . ALA B 1 142 ? 2.949 44.781 10.383 1 97.56 142 ALA B CA 1
ATOM 6932 C C . ALA B 1 142 ? 2.955 43.281 10.688 1 97.56 142 ALA B C 1
ATOM 6934 O O . ALA B 1 142 ? 2.436 42.844 11.727 1 97.56 142 ALA B O 1
ATOM 6935 N N . THR B 1 143 ? 3.514 42.562 9.719 1 97.69 143 THR B N 1
ATOM 6936 C CA . THR B 1 143 ? 3.807 41.156 9.977 1 97.69 143 THR B CA 1
ATOM 6937 C C . THR B 1 143 ? 5.113 41.031 10.742 1 97.69 143 THR B C 1
ATOM 6939 O O . THR B 1 143 ? 5.953 41.938 10.742 1 97.69 143 THR B O 1
ATOM 6942 N N . CYS B 1 144 ? 5.23 39.938 11.414 1 98.44 144 CYS B N 1
ATOM 6943 C CA . CYS B 1 144 ? 6.414 39.75 12.242 1 98.44 144 CYS B CA 1
ATOM 6944 C C . CYS B 1 144 ? 7.656 39.531 11.383 1 98.44 144 CYS B C 1
ATOM 6946 O O . CYS B 1 144 ? 7.551 39.156 10.227 1 98.44 144 CYS B O 1
ATOM 6948 N N . ALA B 1 145 ? 8.82 39.781 12 1 97.88 145 ALA B N 1
ATOM 6949 C CA . ALA B 1 145 ? 10.102 39.625 11.32 1 97.88 145 ALA B CA 1
ATOM 6950 C C . ALA B 1 145 ? 10.273 38.219 10.758 1 97.88 145 ALA B C 1
ATOM 6952 O O . ALA B 1 145 ? 10.141 37.25 11.484 1 97.88 145 ALA B O 1
ATOM 6953 N N . GLN B 1 146 ? 10.508 38.125 9.445 1 96.31 146 GLN B N 1
ATOM 6954 C CA . GLN B 1 146 ? 10.609 36.875 8.719 1 96.31 146 GLN B CA 1
ATOM 6955 C C . GLN B 1 146 ? 11.281 37.062 7.359 1 96.31 146 GLN B C 1
ATOM 6957 O O . GLN B 1 146 ? 11.367 38.188 6.871 1 96.31 146 GLN B O 1
ATOM 6962 N N . ASP B 1 147 ? 11.781 36 6.836 1 93.31 147 ASP B N 1
ATOM 6963 C CA . ASP B 1 147 ? 12.219 36.031 5.445 1 93.31 147 ASP B CA 1
ATOM 6964 C C . ASP B 1 147 ? 11.047 35.781 4.496 1 93.31 147 ASP B C 1
ATOM 6966 O O . ASP B 1 147 ? 10.719 34.625 4.184 1 93.31 147 ASP B O 1
ATOM 6970 N N . VAL B 1 148 ? 10.508 36.781 3.955 1 89.62 148 VAL B N 1
ATOM 6971 C CA . VAL B 1 148 ? 9.281 36.719 3.178 1 89.62 148 VAL B CA 1
ATOM 6972 C C . VAL B 1 148 ? 9.555 36.031 1.842 1 89.62 148 VAL B C 1
ATOM 6974 O O . VAL B 1 148 ? 8.641 35.5 1.206 1 89.62 148 VAL B O 1
ATOM 6977 N N . GLU B 1 149 ? 10.781 35.938 1.45 1 86.06 149 GLU B N 1
ATOM 6978 C CA . GLU B 1 149 ? 11.117 35.312 0.174 1 86.06 149 GLU B CA 1
ATOM 6979 C C . GLU B 1 149 ? 11.117 33.812 0.285 1 86.06 149 GLU B C 1
ATOM 6981 O O . GLU B 1 149 ? 11.047 33.094 -0.726 1 86.06 149 GLU B O 1
ATOM 6986 N N . LYS B 1 150 ? 11.125 33.312 1.471 1 84.5 150 LYS B N 1
ATOM 6987 C CA . LYS B 1 150 ? 11.195 31.875 1.686 1 84.5 150 LYS B CA 1
ATOM 6988 C C . LYS B 1 150 ? 9.797 31.281 1.897 1 84.5 150 LYS B C 1
ATOM 6990 O O . LYS B 1 150 ? 9.648 30.062 2.023 1 84.5 150 LYS B O 1
ATOM 6995 N N . ARG B 1 151 ? 8.867 32.094 1.796 1 86.44 151 ARG B N 1
ATOM 6996 C CA . ARG B 1 151 ? 7.5 31.609 1.95 1 86.44 151 ARG B CA 1
ATOM 6997 C C . ARG B 1 151 ? 7.137 30.641 0.83 1 86.44 151 ARG B C 1
ATOM 6999 O O . ARG B 1 151 ? 7.441 30.891 -0.338 1 86.44 151 ARG B O 1
ATOM 7006 N N . PRO B 1 152 ? 6.48 29.5 1.237 1 84.75 152 PRO B N 1
ATOM 7007 C CA . PRO B 1 152 ? 6.055 28.562 0.194 1 84.75 152 PRO B CA 1
ATOM 7008 C C . PRO B 1 152 ? 4.891 29.094 -0.639 1 84.75 152 PRO B C 1
ATOM 7010 O O . PRO B 1 152 ? 3.799 29.328 -0.11 1 84.75 152 PRO B O 1
ATOM 7013 N N . SER B 1 153 ? 5.145 29.406 -1.877 1 83.56 153 SER B N 1
ATOM 7014 C CA . SER B 1 153 ? 4.16 29.906 -2.822 1 83.56 153 SER B CA 1
ATOM 7015 C C . SER B 1 153 ? 4.484 29.469 -4.25 1 83.56 153 SER B C 1
ATOM 7017 O O . SER B 1 153 ? 5.652 29.422 -4.633 1 83.56 153 SER B O 1
ATOM 7019 N N . PRO B 1 154 ? 3.426 29.172 -4.934 1 82.5 154 PRO B N 1
ATOM 7020 C CA . PRO B 1 154 ? 3.699 28.844 -6.336 1 82.5 154 PRO B CA 1
ATOM 7021 C C . PRO B 1 154 ? 4.148 30.047 -7.152 1 82.5 154 PRO B C 1
ATOM 7023 O O . PRO B 1 154 ? 4.645 29.891 -8.273 1 82.5 154 PRO B O 1
ATOM 7026 N N . PHE B 1 155 ? 4.043 31.203 -6.629 1 80.94 155 PHE B N 1
ATOM 7027 C CA . PHE B 1 155 ? 4.414 32.406 -7.336 1 80.94 155 PHE B CA 1
ATOM 7028 C C . PHE B 1 155 ? 5.801 32.875 -6.918 1 80.94 155 PHE B C 1
ATOM 7030 O O . PHE B 1 155 ? 6.047 33.156 -5.738 1 80.94 155 PHE B O 1
ATOM 7037 N N . ILE B 1 156 ? 6.656 32.812 -8.039 1 78.62 156 ILE B N 1
ATOM 7038 C CA . ILE B 1 156 ? 8.062 33.156 -7.836 1 78.62 156 ILE B CA 1
ATOM 7039 C C . ILE B 1 156 ? 8.289 34.625 -8.109 1 78.62 156 ILE B C 1
ATOM 7041 O O . ILE B 1 156 ? 7.777 35.156 -9.094 1 78.62 156 ILE B O 1
ATOM 7045 N N . ASP B 1 157 ? 8.141 35.656 -7.387 1 76.06 157 ASP B N 1
ATOM 7046 C CA . ASP B 1 157 ? 8.516 37.062 -7.543 1 76.06 157 ASP B CA 1
ATOM 7047 C C . ASP B 1 157 ? 7.328 38 -7.258 1 76.06 157 ASP B C 1
ATOM 7049 O O . ASP B 1 157 ? 7.254 39.094 -7.785 1 76.06 157 ASP B O 1
ATOM 7053 N N . HIS B 1 158 ? 6.551 37.438 -6.609 1 79.56 158 HIS B N 1
ATOM 7054 C CA . HIS B 1 158 ? 5.461 38.312 -6.191 1 79.56 158 HIS B CA 1
ATOM 7055 C C . HIS B 1 158 ? 5.84 39.125 -4.953 1 79.56 158 HIS B C 1
ATOM 7057 O O . HIS B 1 158 ? 6.359 38.562 -3.982 1 79.56 158 HIS B O 1
ATOM 7063 N N . PRO B 1 159 ? 5.652 40.281 -5.098 1 81.94 159 PRO B N 1
ATOM 7064 C CA . PRO B 1 159 ? 6 41.125 -3.938 1 81.94 159 PRO B CA 1
ATOM 7065 C C . PRO B 1 159 ? 5.152 40.781 -2.709 1 81.94 159 PRO B C 1
ATOM 7067 O O . PRO B 1 159 ? 3.963 40.5 -2.836 1 81.94 159 PRO B O 1
ATOM 7070 N N . TYR B 1 160 ? 5.781 40.844 -1.599 1 87.69 160 TYR B N 1
ATOM 7071 C CA . TYR B 1 160 ? 5.066 40.688 -0.338 1 87.69 160 TYR B CA 1
ATOM 7072 C C . TYR B 1 160 ? 4.219 41.906 -0.022 1 87.69 160 TYR B C 1
ATOM 7074 O O . TYR B 1 160 ? 4.723 43.031 0.006 1 87.69 160 TYR B O 1
ATOM 7082 N N . PRO B 1 161 ? 3.004 41.719 0.253 1 87.88 161 PRO B N 1
ATOM 7083 C CA . PRO B 1 161 ? 2.092 42.875 0.276 1 87.88 161 PRO B CA 1
ATOM 7084 C C . PRO B 1 161 ? 2.076 43.594 1.625 1 87.88 161 PRO B C 1
ATOM 7086 O O . PRO B 1 161 ? 1.452 44.656 1.761 1 87.88 161 PRO B O 1
ATOM 7089 N N . PHE B 1 162 ? 2.742 43.125 2.635 1 93.56 162 PHE B N 1
ATOM 7090 C CA . PHE B 1 162 ? 2.639 43.719 3.965 1 93.56 162 PHE B CA 1
ATOM 7091 C C . PHE B 1 162 ? 3.998 44.219 4.441 1 93.56 162 PHE B C 1
ATOM 7093 O O . PHE B 1 162 ? 5.035 43.812 3.916 1 93.56 162 PHE B O 1
ATOM 7100 N N . ILE B 1 163 ? 3.932 45.094 5.426 1 94.75 163 ILE B N 1
ATOM 7101 C CA . ILE B 1 163 ? 5.141 45.594 6.074 1 94.75 163 ILE B CA 1
ATOM 7102 C C . ILE B 1 163 ? 5.641 44.562 7.082 1 94.75 163 ILE B C 1
ATOM 7104 O O . ILE B 1 163 ? 4.852 43.969 7.816 1 94.75 163 ILE B O 1
ATOM 7108 N N . VAL B 1 164 ? 6.965 44.375 7.039 1 96.25 164 VAL B N 1
ATOM 7109 C CA . VAL B 1 164 ? 7.598 43.469 7.992 1 96.25 164 VAL B CA 1
ATOM 7110 C C . VAL B 1 164 ? 8.312 44.281 9.078 1 96.25 164 VAL B C 1
ATOM 7112 O O . VAL B 1 164 ? 9.117 45.156 8.766 1 96.25 164 VAL B O 1
ATOM 7115 N N . ASP B 1 165 ? 7.961 44 10.32 1 97.44 165 ASP B N 1
ATOM 7116 C CA . ASP B 1 165 ? 8.523 44.75 11.438 1 97.44 165 ASP B CA 1
ATOM 7117 C C . ASP B 1 165 ? 8.562 43.906 12.711 1 97.44 165 ASP B C 1
ATOM 7119 O O . ASP B 1 165 ? 7.789 42.938 12.852 1 97.44 165 ASP B O 1
ATOM 7123 N N . GLU B 1 166 ? 9.492 44.219 13.594 1 98.06 166 GLU B N 1
ATOM 7124 C CA . GLU B 1 166 ? 9.508 43.531 14.883 1 98.06 166 GLU B CA 1
ATOM 7125 C C . GLU B 1 166 ? 8.297 43.938 15.727 1 98.06 166 GLU B C 1
ATOM 7127 O O . GLU B 1 166 ? 7.852 43.156 16.578 1 98.06 166 GLU B O 1
ATOM 7132 N N . ASP B 1 167 ? 7.852 45.188 15.555 1 98.06 167 ASP B N 1
ATOM 7133 C CA . ASP B 1 167 ? 6.586 45.562 16.172 1 98.06 167 ASP B CA 1
ATOM 7134 C C . ASP B 1 167 ? 5.402 44.938 15.453 1 98.06 167 ASP B C 1
ATOM 7136 O O . ASP B 1 167 ? 4.738 45.594 14.641 1 98.06 167 ASP B O 1
ATOM 7140 N N . CYS B 1 168 ? 5.07 43.719 15.805 1 98.44 168 CYS B N 1
ATOM 7141 C CA . CYS B 1 168 ? 4.172 42.938 14.969 1 98.44 168 CYS B CA 1
ATOM 7142 C C . CYS B 1 168 ? 3.125 42.219 15.812 1 98.44 168 CYS B C 1
ATOM 7144 O O . CYS B 1 168 ? 2.4 41.344 15.312 1 98.44 168 CYS B O 1
ATOM 7146 N N . LEU B 1 169 ? 3.002 42.469 17.125 1 98.69 169 LEU B N 1
ATOM 7147 C CA . LEU B 1 169 ? 2.07 41.75 17.984 1 98.69 169 LEU B CA 1
ATOM 7148 C C . LEU B 1 169 ? 0.668 42.312 17.891 1 98.69 169 LEU B C 1
ATOM 7150 O O . LEU B 1 169 ? 0.206 43 18.812 1 98.69 169 LEU B O 1
ATOM 7154 N N . TYR B 1 170 ? 0.049 42.062 16.812 1 98.69 170 TYR B N 1
ATOM 7155 C CA . TYR B 1 170 ? -1.283 42.531 16.469 1 98.69 170 TYR B CA 1
ATOM 7156 C C . TYR B 1 170 ? -2.217 41.375 16.125 1 98.69 170 TYR B C 1
ATOM 7158 O O . TYR B 1 170 ? -1.764 40.281 15.789 1 98.69 170 TYR B O 1
ATOM 7166 N N . LEU B 1 171 ? -3.52 41.594 16.312 1 98.69 171 LEU B N 1
ATOM 7167 C CA . LEU B 1 171 ? -4.539 40.625 15.891 1 98.69 171 LEU B CA 1
ATOM 7168 C C . LEU B 1 171 ? -5.664 41.344 15.141 1 98.69 171 LEU B C 1
ATOM 7170 O O . LEU B 1 171 ? -5.691 42.562 15.078 1 98.69 171 LEU B O 1
ATOM 7174 N N . ASN B 1 172 ? -6.41 40.625 14.414 1 98.81 172 ASN B N 1
ATOM 7175 C CA . ASN B 1 172 ? -7.59 41.094 13.695 1 98.81 172 ASN B CA 1
ATOM 7176 C C . ASN B 1 172 ? -8.867 40.438 14.234 1 98.81 172 ASN B C 1
ATOM 7178 O O . ASN B 1 172 ? -8.875 39.281 14.594 1 98.81 172 ASN B O 1
ATOM 7182 N N . ILE B 1 173 ? -9.938 41.25 14.273 1 98.81 173 ILE B N 1
ATOM 7183 C CA . ILE B 1 173 ? -11.211 40.75 14.789 1 98.81 173 ILE B CA 1
ATOM 7184 C C . ILE B 1 173 ? -12.305 40.969 13.75 1 98.81 173 ILE B C 1
ATOM 7186 O O . ILE B 1 173 ? -12.484 42.062 13.234 1 98.81 173 ILE B O 1
ATOM 7190 N N . PHE B 1 174 ? -12.977 39.938 13.43 1 98.69 174 PHE B N 1
ATOM 7191 C CA . PHE B 1 174 ? -14.148 39.938 12.547 1 98.69 174 PHE B CA 1
ATOM 7192 C C . PHE B 1 174 ? -15.383 39.469 13.305 1 98.69 174 PHE B C 1
ATOM 7194 O O . PHE B 1 174 ? -15.422 38.344 13.82 1 98.69 174 PHE B O 1
ATOM 7201 N N . SER B 1 175 ? -16.391 40.312 13.391 1 97.81 175 SER B N 1
ATOM 7202 C CA . SER B 1 175 ? -17.562 40 14.203 1 97.81 175 SER B CA 1
ATOM 7203 C C . SER B 1 175 ? -18.844 40.125 13.383 1 97.81 175 SER B C 1
ATOM 7205 O O . SER B 1 175 ? -18.984 41.031 12.57 1 97.81 175 SER B O 1
ATOM 7207 N N . PRO B 1 176 ? -19.75 39.188 13.586 1 95.5 176 PRO B N 1
ATOM 7208 C CA . PRO B 1 176 ? -21.031 39.281 12.875 1 95.5 176 PRO B CA 1
ATOM 7209 C C . PRO B 1 176 ? -21.984 40.281 13.508 1 95.5 176 PRO B C 1
ATOM 7211 O O . PRO B 1 176 ? -22.938 40.719 12.859 1 95.5 176 PRO B O 1
ATOM 7214 N N . ASP B 1 177 ? -21.703 40.594 14.742 1 91.5 177 ASP B N 1
ATOM 7215 C CA . ASP B 1 177 ? -22.562 41.5 15.477 1 91.5 177 ASP B CA 1
ATOM 7216 C C . ASP B 1 177 ? -21.844 42.094 16.688 1 91.5 177 ASP B C 1
ATOM 7218 O O . ASP B 1 177 ? -21.219 41.344 17.453 1 91.5 177 ASP B O 1
ATOM 7222 N N . ILE B 1 178 ? -21.891 43.438 16.859 1 85.62 178 ILE B N 1
ATOM 7223 C CA . ILE B 1 178 ? -21.203 44.031 17.984 1 85.62 178 ILE B CA 1
ATOM 7224 C C . ILE B 1 178 ? -22.219 44.75 18.891 1 85.62 178 ILE B C 1
ATOM 7226 O O . ILE B 1 178 ? -21.844 45.5 19.781 1 85.62 178 ILE B O 1
ATOM 7230 N N . SER B 1 179 ? -23.453 44.562 18.609 1 75.62 179 SER B N 1
ATOM 7231 C CA . SER B 1 179 ? -24.484 45.25 19.375 1 75.62 179 SER B CA 1
ATOM 7232 C C . SER B 1 179 ? -24.516 44.75 20.812 1 75.62 179 SER B C 1
ATOM 7234 O O . SER B 1 179 ? -24.406 43.562 21.062 1 75.62 179 SER B O 1
ATOM 7236 N N . ARG B 1 180 ? -24.25 45.625 21.734 1 61.84 180 ARG B N 1
ATOM 7237 C CA . ARG B 1 180 ? -24.281 45.344 23.172 1 61.84 180 ARG B CA 1
ATOM 7238 C C . ARG B 1 180 ? -25.594 44.688 23.562 1 61.84 180 ARG B C 1
ATOM 7240 O O . ARG B 1 180 ? -25.656 43.938 24.547 1 61.84 180 ARG B O 1
ATOM 7247 N N . ASN B 1 181 ? -26.625 45.125 22.891 1 52.56 181 ASN B N 1
ATOM 7248 C CA . ASN B 1 181 ? -27.953 44.625 23.219 1 52.56 181 ASN B CA 1
ATOM 7249 C C . ASN B 1 181 ? -28.219 43.25 22.594 1 52.56 181 ASN B C 1
ATOM 7251 O O . ASN B 1 181 ? -29.344 42.75 22.641 1 52.56 181 ASN B O 1
ATOM 7255 N N . ALA B 1 182 ? -27.078 42.812 22.062 1 57.88 182 ALA B N 1
ATOM 7256 C CA . ALA B 1 182 ? -27.312 41.531 21.406 1 57.88 182 ALA B CA 1
ATOM 7257 C C . ALA B 1 182 ? -27.562 40.438 22.438 1 57.88 182 ALA B C 1
ATOM 7259 O O . ALA B 1 182 ? -26.844 40.344 23.438 1 57.88 182 ALA B O 1
ATOM 7260 N N . GLN B 1 183 ? -28.766 40.031 22.625 1 57.66 183 GLN B N 1
ATOM 7261 C CA . GLN B 1 183 ? -29.172 38.969 23.516 1 57.66 183 GLN B CA 1
ATOM 7262 C C . GLN B 1 183 ? -28.25 37.75 23.391 1 57.66 183 GLN B C 1
ATOM 7264 O O . GLN B 1 183 ? -28.047 37 24.344 1 57.66 183 GLN B O 1
ATOM 7269 N N . GLN B 1 184 ? -27.516 37.656 22.203 1 76.44 184 GLN B N 1
ATOM 7270 C CA . GLN B 1 184 ? -26.781 36.438 21.984 1 76.44 184 GLN B CA 1
ATOM 7271 C C . GLN B 1 184 ? -25.297 36.688 21.75 1 76.44 184 GLN B C 1
ATOM 7273 O O . GLN B 1 184 ? -24.938 37.625 21.016 1 76.44 184 GLN B O 1
ATOM 7278 N N . GLN B 1 185 ? -24.359 36.188 22.609 1 88.81 185 GLN B N 1
ATOM 7279 C CA . GLN B 1 185 ? -22.922 36.156 22.359 1 88.81 185 GLN B CA 1
ATOM 7280 C C . GLN B 1 185 ? -22.562 35 21.422 1 88.81 185 GLN B C 1
ATOM 7282 O O . GLN B 1 185 ? -23.188 33.938 21.469 1 88.81 185 GLN B O 1
ATOM 7287 N N . TYR B 1 186 ? -21.688 35.312 20.516 1 96.31 186 TYR B N 1
ATOM 7288 C CA . TYR B 1 186 ? -21.297 34.375 19.484 1 96.31 186 TYR B CA 1
ATOM 7289 C C . TYR B 1 186 ? -20.047 33.594 19.906 1 96.31 186 TYR B C 1
ATOM 7291 O O . TYR B 1 186 ? -19.188 34.125 20.625 1 96.31 186 TYR B O 1
ATOM 7299 N N . PRO B 1 187 ? -19.984 32.312 19.5 1 97.62 187 PRO B N 1
ATOM 7300 C CA . PRO B 1 187 ? -18.719 31.625 19.734 1 97.62 187 PRO B CA 1
ATOM 7301 C C . PRO B 1 187 ? -17.531 32.281 19.047 1 97.62 187 PRO B C 1
ATOM 7303 O O . PRO B 1 187 ? -17.703 33.031 18.078 1 97.62 187 PRO B O 1
ATOM 7306 N N . VAL B 1 188 ? -16.344 32.094 19.609 1 98.69 188 VAL B N 1
ATOM 7307 C CA . VAL B 1 188 ? -15.141 32.75 19.125 1 98.69 188 VAL B CA 1
ATOM 7308 C C . VAL B 1 188 ? -14.164 31.734 18.562 1 98.69 188 VAL B C 1
ATOM 7310 O O . VAL B 1 188 ? -13.953 30.672 19.141 1 98.69 188 VAL B O 1
ATOM 7313 N N . VAL B 1 189 ? -13.664 31.969 17.375 1 98.88 189 VAL B N 1
ATOM 7314 C CA . VAL B 1 189 ? -12.578 31.203 16.781 1 98.88 189 VAL B CA 1
ATOM 7315 C C . VAL B 1 189 ? -11.289 32.031 16.797 1 98.88 189 VAL B C 1
ATOM 7317 O O . VAL B 1 189 ? -11.258 33.156 16.266 1 98.88 189 VAL B O 1
ATOM 7320 N N . VAL B 1 190 ? -10.312 31.547 17.438 1 98.94 190 VAL B N 1
ATOM 7321 C CA . VAL B 1 190 ? -8.984 32.156 17.391 1 98.94 190 VAL B CA 1
ATOM 7322 C C . VAL B 1 190 ? -8.07 31.344 16.469 1 98.94 190 VAL B C 1
ATOM 7324 O O . VAL B 1 190 ? -7.828 30.172 16.734 1 98.94 190 VAL B O 1
ATOM 7327 N N . PHE B 1 191 ? -7.566 31.984 15.406 1 98.94 191 PHE B N 1
ATOM 7328 C CA . PHE B 1 191 ? -6.809 31.281 14.367 1 98.94 191 PHE B CA 1
ATOM 7329 C C . PHE B 1 191 ? -5.324 31.594 14.484 1 98.94 191 PHE B C 1
ATOM 7331 O O . PHE B 1 191 ? -4.926 32.75 14.461 1 98.94 191 PHE B O 1
ATOM 7338 N N . PHE B 1 192 ? -4.504 30.578 14.656 1 98.88 192 PHE B N 1
ATOM 7339 C CA . PHE B 1 192 ? -3.049 30.672 14.578 1 98.88 192 PHE B CA 1
ATOM 7340 C C . PHE B 1 192 ? -2.541 30.172 13.234 1 98.88 192 PHE B C 1
ATOM 7342 O O . PHE B 1 192 ? -2.721 29 12.898 1 98.88 192 PHE B O 1
ATOM 7349 N N . HIS B 1 193 ? -1.868 31.031 12.492 1 98.19 193 HIS B N 1
ATOM 7350 C CA . HIS B 1 193 ? -1.421 30.734 11.141 1 98.19 193 HIS B CA 1
ATOM 7351 C C . HIS B 1 193 ? -0.228 29.781 11.148 1 98.19 193 HIS B C 1
ATOM 7353 O O . HIS B 1 193 ? 0.414 29.609 12.188 1 98.19 193 HIS B O 1
ATOM 7359 N N . GLY B 1 194 ? -0.006 29.234 9.969 1 97.06 194 GLY B N 1
ATOM 7360 C CA . GLY B 1 194 ? 1.128 28.344 9.781 1 97.06 194 GLY B CA 1
ATOM 7361 C C . GLY B 1 194 ? 2.357 29.062 9.242 1 97.06 194 GLY B C 1
ATOM 7362 O O . GLY B 1 194 ? 2.479 30.281 9.359 1 97.06 194 GLY B O 1
ATOM 7363 N N . GLY B 1 195 ? 3.293 28.266 8.781 1 95.94 195 GLY B N 1
ATOM 7364 C CA . GLY B 1 195 ? 4.547 28.766 8.25 1 95.94 195 GLY B CA 1
ATOM 7365 C C . GLY B 1 195 ? 5.77 28.188 8.938 1 95.94 195 GLY B C 1
ATOM 7366 O O . GLY B 1 195 ? 6.824 28.812 8.984 1 95.94 195 GLY B O 1
ATOM 7367 N N . ASN B 1 196 ? 5.613 27.031 9.523 1 95.69 196 ASN B N 1
ATOM 7368 C CA . ASN B 1 196 ? 6.688 26.266 10.133 1 95.69 196 ASN B CA 1
ATOM 7369 C C . ASN B 1 196 ? 7.426 27.078 11.195 1 95.69 196 ASN B C 1
ATOM 7371 O O . ASN B 1 196 ? 8.633 26.922 11.375 1 95.69 196 ASN B O 1
ATOM 7375 N N . PHE B 1 197 ? 6.777 28 11.75 1 97.31 197 PHE B N 1
ATOM 7376 C CA . PHE B 1 197 ? 7.316 28.906 12.758 1 97.31 197 PHE B CA 1
ATOM 7377 C C . PHE B 1 197 ? 8.375 29.828 12.156 1 97.31 197 PHE B C 1
ATOM 7379 O O . PHE B 1 197 ? 9.133 30.469 12.891 1 97.31 197 PHE B O 1
ATOM 7386 N N . GLN B 1 198 ? 8.469 29.812 10.828 1 95.88 198 GLN B N 1
ATOM 7387 C CA . GLN B 1 198 ? 9.461 30.625 10.148 1 95.88 198 GLN B CA 1
ATOM 7388 C C . GLN B 1 198 ? 8.805 31.797 9.406 1 95.88 198 GLN B C 1
ATOM 7390 O O . GLN B 1 198 ? 9.391 32.875 9.266 1 95.88 198 GLN B O 1
ATOM 7395 N N . THR B 1 199 ? 7.684 31.5 8.883 1 95.81 199 THR B N 1
ATOM 7396 C CA . THR B 1 199 ? 6.977 32.5 8.078 1 95.81 199 THR B CA 1
ATOM 7397 C C . THR B 1 199 ? 5.484 32.469 8.383 1 95.81 199 THR B C 1
ATOM 7399 O O . THR B 1 199 ? 5.02 31.656 9.188 1 95.81 199 THR B O 1
ATOM 7402 N N . GLY B 1 200 ? 4.75 33.469 7.836 1 96 200 GLY B N 1
ATOM 7403 C CA . GLY B 1 200 ? 3.305 33.531 7.973 1 96 200 GLY B CA 1
ATOM 7404 C C . GLY B 1 200 ? 2.818 34.75 8.688 1 96 200 GLY B C 1
ATOM 7405 O O . GLY B 1 200 ? 3.613 35.5 9.273 1 96 200 GLY B O 1
ATOM 7406 N N . SER B 1 201 ? 1.515 34.938 8.578 1 97.44 201 SER B N 1
ATOM 7407 C CA . SER B 1 201 ? 0.902 36.125 9.195 1 97.44 201 SER B CA 1
ATOM 7408 C C . SER B 1 201 ? -0.611 35.969 9.297 1 97.44 201 SER B C 1
ATOM 7410 O O . SER B 1 201 ? -1.228 35.281 8.469 1 97.44 201 SER B O 1
ATOM 7412 N N . ALA B 1 202 ? -1.111 36.625 10.258 1 97.5 202 ALA B N 1
ATOM 7413 C CA . ALA B 1 202 ? -2.562 36.75 10.375 1 97.5 202 ALA B CA 1
ATOM 7414 C C . ALA B 1 202 ? -3.158 37.5 9.188 1 97.5 202 ALA B C 1
ATOM 7416 O O . ALA B 1 202 ? -4.293 37.219 8.781 1 97.5 202 ALA B O 1
ATOM 7417 N N . ASN B 1 203 ? -2.357 38.344 8.562 1 96.69 203 ASN B N 1
ATOM 7418 C CA . ASN B 1 203 ? -2.807 39.188 7.469 1 96.69 203 ASN B CA 1
ATOM 7419 C C . ASN B 1 203 ? -3.135 38.375 6.223 1 96.69 203 ASN B C 1
ATOM 7421 O O . ASN B 1 203 ? -3.842 38.844 5.332 1 96.69 203 ASN B O 1
ATOM 7425 N N . ASP B 1 204 ? -2.656 37.219 6.207 1 94.94 204 ASP B N 1
ATOM 7426 C CA . ASP B 1 204 ? -2.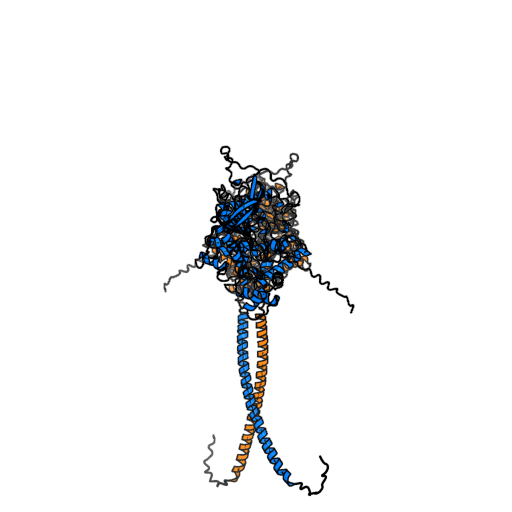861 36.344 5.043 1 94.94 204 ASP B CA 1
ATOM 7427 C C . ASP B 1 204 ? -4.258 35.719 5.059 1 94.94 204 ASP B C 1
ATOM 7429 O O . ASP B 1 204 ? -4.703 35.156 4.055 1 94.94 204 ASP B O 1
ATOM 7433 N N . TRP B 1 205 ? -5.031 35.969 6.145 1 97.12 205 TRP B N 1
ATOM 7434 C CA . TRP B 1 205 ? -6.254 35.188 6.312 1 97.12 205 TRP B CA 1
ATOM 7435 C C . TRP B 1 205 ? -7.414 36.062 6.742 1 97.12 205 TRP B C 1
ATOM 7437 O O . TRP B 1 205 ? -7.996 35.875 7.812 1 97.12 205 TRP B O 1
ATOM 7447 N N . PRO B 1 206 ? -7.789 37 5.871 1 97.81 206 PRO B N 1
ATOM 7448 C CA . PRO B 1 206 ? -9.016 37.75 6.203 1 97.81 206 PRO B CA 1
ATOM 7449 C C . PRO B 1 206 ? -10.211 36.812 6.441 1 97.81 206 PRO B C 1
ATOM 7451 O O . PRO B 1 206 ? -10.422 35.875 5.668 1 97.81 206 PRO B O 1
ATOM 7454 N N . ALA B 1 207 ? -10.977 37.094 7.5 1 98.62 207 ALA B N 1
ATOM 7455 C CA . ALA B 1 207 ? -11.914 36.094 7.957 1 98.62 207 ALA B CA 1
ATOM 7456 C C . ALA B 1 207 ? -13.359 36.562 7.824 1 98.62 207 ALA B C 1
ATOM 7458 O O . ALA B 1 207 ? -14.234 36.156 8.586 1 98.62 207 ALA B O 1
ATOM 7459 N N . HIS B 1 208 ? -13.664 37.469 6.844 1 98.44 208 HIS B N 1
ATOM 7460 C CA . HIS B 1 208 ? -15.008 37.969 6.629 1 98.44 208 HIS B CA 1
ATOM 7461 C C . HIS B 1 208 ? -16 36.844 6.355 1 98.44 208 HIS B C 1
ATOM 7463 O O . HIS B 1 208 ? -17.094 36.844 6.906 1 98.44 208 HIS B O 1
ATOM 7469 N N . GLY B 1 209 ? -15.594 35.938 5.488 1 98 209 GLY B N 1
ATOM 7470 C CA . GLY B 1 209 ? -16.469 34.844 5.125 1 98 209 GLY B CA 1
ATOM 7471 C C . GLY B 1 209 ? -16.828 33.938 6.305 1 98 209 GLY B C 1
ATOM 7472 O O . GLY B 1 209 ? -17.984 33.594 6.492 1 98 209 GLY B O 1
ATOM 7473 N N . LEU B 1 210 ? -15.836 33.562 7.059 1 98.19 210 LEU B N 1
ATOM 7474 C CA . LEU B 1 210 ? -16.062 32.688 8.203 1 98.19 210 LEU B CA 1
ATOM 7475 C C . LEU B 1 210 ? -16.891 33.406 9.273 1 98.19 210 LEU B C 1
ATOM 7477 O O . LEU B 1 210 ? -17.781 32.781 9.875 1 98.19 210 LEU B O 1
ATOM 7481 N N . ALA B 1 211 ? -16.625 34.656 9.539 1 98.44 211 ALA B N 1
ATOM 7482 C CA . ALA B 1 211 ? -17.359 35.406 10.531 1 98.44 211 ALA B CA 1
ATOM 7483 C C . ALA B 1 211 ? -18.812 35.594 10.125 1 98.44 211 ALA B C 1
ATOM 7485 O O . ALA B 1 211 ? -19.703 35.625 10.984 1 98.44 211 ALA B O 1
ATOM 7486 N N . SER B 1 212 ? -19.094 35.656 8.859 1 97.88 212 SER B N 1
ATOM 7487 C CA . SER B 1 212 ? -20.453 35.812 8.359 1 97.88 212 SER B CA 1
ATOM 7488 C C . SER B 1 212 ? -21.328 34.625 8.711 1 97.88 212 SER B C 1
ATOM 7490 O O . SER B 1 212 ? -22.547 34.688 8.625 1 97.88 212 SER B O 1
ATOM 7492 N N . ARG B 1 213 ? -20.688 33.594 9.203 1 96.75 213 ARG B N 1
ATOM 7493 C CA . ARG B 1 213 ? -21.422 32.406 9.555 1 96.75 213 ARG B CA 1
ATOM 7494 C C . ARG B 1 213 ? -21.844 32.438 11.023 1 96.75 213 ARG B C 1
ATOM 7496 O O . ARG B 1 213 ? -22.25 31.406 11.578 1 96.75 213 ARG B O 1
ATOM 7503 N N . GLY B 1 214 ? -21.703 33.469 11.68 1 96.19 214 GLY B N 1
ATOM 7504 C CA . GLY B 1 214 ? -22.188 33.625 13.047 1 96.19 214 GLY B CA 1
ATOM 7505 C C . GLY B 1 214 ? -21.141 33.281 14.094 1 96.19 214 GLY B C 1
ATOM 7506 O O . GLY B 1 214 ? -21.453 32.656 15.094 1 96.19 214 GLY B O 1
ATOM 7507 N N . MET B 1 215 ? -19.938 33.688 13.836 1 97.62 215 MET B N 1
ATOM 7508 C CA . MET B 1 215 ? -18.828 33.5 14.773 1 97.62 215 MET B CA 1
ATOM 7509 C C . MET B 1 215 ? -17.906 34.75 14.781 1 97.62 215 MET B C 1
ATOM 7511 O O . MET B 1 215 ? -17.719 35.375 13.75 1 97.62 215 MET B O 1
ATOM 7515 N N . VAL B 1 216 ? -17.422 35.031 15.961 1 98.38 216 VAL B N 1
ATOM 7516 C CA . VAL B 1 216 ? -16.344 36.031 16.016 1 98.38 216 VAL B CA 1
ATOM 7517 C C . VAL B 1 216 ? -15.008 35.344 15.695 1 98.38 216 VAL B C 1
ATOM 7519 O O . VAL B 1 216 ? -14.656 34.344 16.312 1 98.38 216 VAL B O 1
ATOM 7522 N N . VAL B 1 217 ? -14.305 35.875 14.688 1 98.88 217 VAL B N 1
ATOM 7523 C CA . VAL B 1 217 ? -13.039 35.25 14.289 1 98.88 217 VAL B CA 1
ATOM 7524 C C . VAL B 1 217 ? -11.891 36.219 14.602 1 98.88 217 VAL B C 1
ATOM 7526 O O . VAL B 1 217 ? -11.93 37.406 14.219 1 98.88 217 VAL B O 1
ATOM 7529 N N . VAL B 1 218 ? -10.922 35.719 15.32 1 98.94 218 VAL B N 1
ATOM 7530 C CA . VAL B 1 218 ? -9.719 36.469 15.656 1 98.94 218 VAL B CA 1
ATOM 7531 C C . VAL B 1 218 ? -8.5 35.812 15.008 1 98.94 218 VAL B C 1
ATOM 7533 O O . VAL B 1 218 ? -8.242 34.625 15.219 1 98.94 218 VAL B O 1
ATOM 7536 N N . THR B 1 219 ? -7.777 36.469 14.133 1 98.88 219 THR B N 1
ATOM 7537 C CA . THR B 1 219 ? -6.512 36 13.578 1 98.88 219 THR B CA 1
ATOM 7538 C C . THR B 1 219 ? -5.332 36.688 14.258 1 98.88 219 THR B C 1
ATOM 7540 O O . THR B 1 219 ? -5.387 37.875 14.547 1 98.88 219 THR B O 1
ATOM 7543 N N . VAL B 1 220 ? -4.223 35.969 14.531 1 98.88 220 VAL B N 1
ATOM 7544 C CA . VAL B 1 220 ? -3.217 36.469 15.461 1 98.88 220 VAL B CA 1
ATOM 7545 C C . VAL B 1 220 ? -1.832 36.375 14.82 1 98.88 220 VAL B C 1
ATOM 7547 O O . VAL B 1 220 ? -1.469 35.344 14.266 1 98.88 220 VAL B O 1
ATOM 7550 N N . ASN B 1 221 ? -1.08 37.438 14.914 1 98.75 221 ASN B N 1
ATOM 7551 C CA . ASN B 1 221 ? 0.356 37.406 14.656 1 98.75 221 ASN B CA 1
ATOM 7552 C C . ASN B 1 221 ? 1.132 37 15.906 1 98.75 221 ASN B C 1
ATOM 7554 O O . ASN B 1 221 ? 0.701 37.25 17.031 1 98.75 221 ASN B O 1
ATOM 7558 N N . TYR B 1 222 ? 2.186 36.344 15.734 1 98.88 222 TYR B N 1
ATOM 7559 C CA . TYR B 1 222 ? 3.123 36 16.797 1 98.88 222 TYR B CA 1
ATOM 7560 C C . TYR B 1 222 ? 4.551 35.969 16.266 1 98.88 222 TYR B C 1
ATOM 7562 O O . TYR B 1 222 ? 4.77 35.781 15.07 1 98.88 222 TYR B O 1
ATOM 7570 N N . ARG B 1 223 ? 5.52 36.125 17.078 1 98.75 223 ARG B N 1
ATOM 7571 C CA . ARG B 1 223 ? 6.914 36.219 16.656 1 98.75 223 ARG B CA 1
ATOM 7572 C C . ARG B 1 223 ? 7.379 34.875 16.078 1 98.75 223 ARG B C 1
ATOM 7574 O O . ARG B 1 223 ? 6.957 33.812 16.531 1 98.75 223 ARG B O 1
ATOM 7581 N N . LEU B 1 224 ? 8.305 34.969 15.094 1 98 224 LEU B N 1
ATOM 7582 C CA . LEU B 1 224 ? 8.719 33.812 14.297 1 98 224 LEU B CA 1
ATOM 7583 C C . LEU B 1 224 ? 10.234 33.625 14.344 1 98 224 LEU B C 1
ATOM 7585 O O . LEU B 1 224 ? 10.961 34.531 14.781 1 98 224 LEU B O 1
ATOM 7589 N N . GLY B 1 225 ? 10.711 32.469 13.938 1 96.88 225 GLY B N 1
ATOM 7590 C CA . GLY B 1 225 ? 12.141 32.219 13.773 1 96.88 225 GLY B CA 1
ATOM 7591 C C . GLY B 1 225 ? 12.938 32.531 15.023 1 96.88 225 GLY B C 1
ATOM 7592 O O . GLY B 1 225 ? 12.531 32.156 16.125 1 96.88 225 GLY B O 1
ATOM 7593 N N . ALA B 1 226 ? 14.008 33.188 14.805 1 97.44 226 ALA B N 1
ATOM 7594 C CA . ALA B 1 226 ? 14.906 33.5 15.906 1 97.44 226 ALA B CA 1
ATOM 7595 C C . ALA B 1 226 ? 14.227 34.438 16.922 1 97.44 226 ALA B C 1
ATOM 7597 O O . ALA B 1 226 ? 14.453 34.312 18.125 1 97.44 226 ALA B O 1
ATOM 7598 N N . PHE B 1 227 ? 13.328 35.25 16.453 1 98.25 227 PHE B N 1
ATOM 7599 C CA . PHE B 1 227 ? 12.695 36.219 17.312 1 98.25 227 PHE B CA 1
ATOM 7600 C C . PHE B 1 227 ? 11.688 35.562 18.25 1 98.25 227 PHE B C 1
ATOM 7602 O O . PHE B 1 227 ? 11.43 36.062 19.344 1 98.25 227 PHE B O 1
ATOM 7609 N N . GLY B 1 228 ? 11.188 34.5 17.812 1 98.06 228 GLY B N 1
ATOM 7610 C CA . GLY B 1 228 ? 10.164 33.812 18.609 1 98.06 228 GLY B CA 1
ATOM 7611 C C . GLY B 1 228 ? 10.703 32.656 19.422 1 98.06 228 GLY B C 1
ATOM 7612 O O . GLY B 1 228 ? 10.117 32.281 20.438 1 98.06 228 GLY B O 1
ATOM 7613 N N . PHE B 1 229 ? 11.93 32.094 19 1 97.69 229 PHE B N 1
ATOM 7614 C CA . PHE B 1 229 ? 12.164 30.766 19.562 1 97.69 229 PHE B CA 1
ATOM 7615 C C . PHE B 1 229 ? 13.648 30.562 19.891 1 97.69 229 PHE B C 1
ATOM 7617 O O . PHE B 1 229 ? 14.047 29.516 20.406 1 97.69 229 PHE B O 1
ATOM 7624 N N . MET B 1 230 ? 14.461 31.547 19.641 1 97.19 230 MET B N 1
ATOM 7625 C CA . MET B 1 230 ? 15.852 31.469 20.094 1 97.19 230 MET B CA 1
ATOM 7626 C C . MET B 1 230 ? 15.93 31.297 21.594 1 97.19 230 MET B C 1
ATOM 7628 O O . MET B 1 230 ? 15.188 31.938 22.344 1 97.19 230 MET B O 1
ATOM 7632 N N . SER B 1 231 ? 16.828 30.391 22.031 1 96.56 231 SER B N 1
ATOM 7633 C CA . SER B 1 231 ? 16.891 30.031 23.453 1 96.56 231 SER B CA 1
ATOM 7634 C C . SER B 1 231 ? 18.328 29.672 23.859 1 96.56 231 SER B C 1
ATOM 7636 O O . SER B 1 231 ? 19.109 29.203 23.031 1 96.56 231 SER B O 1
ATOM 7638 N N . LEU B 1 232 ? 18.656 29.891 25.109 1 95.81 232 LEU B N 1
ATOM 7639 C CA . LEU B 1 232 ? 19.922 29.453 25.688 1 95.81 232 LEU B CA 1
ATOM 7640 C C . LEU B 1 232 ? 19.781 28.094 26.359 1 95.81 232 LEU B C 1
ATOM 7642 O O . LEU B 1 232 ? 20.641 27.688 27.141 1 95.81 232 LEU B O 1
ATOM 7646 N N . GLY B 1 233 ? 18.656 27.469 26.047 1 93.75 233 GLY B N 1
ATOM 7647 C CA . GLY B 1 233 ? 18.438 26.125 26.578 1 93.75 233 GLY B CA 1
ATOM 7648 C C . GLY B 1 233 ? 17.969 26.125 28.016 1 93.75 233 GLY B C 1
ATOM 7649 O O . GLY B 1 233 ? 17.906 25.062 28.656 1 93.75 233 GLY B O 1
ATOM 7650 N N . ASP B 1 234 ? 17.656 27.281 28.531 1 92.25 234 ASP B N 1
ATOM 7651 C CA . ASP B 1 234 ? 17.141 27.422 29.891 1 92.25 234 ASP B CA 1
ATOM 7652 C C . ASP B 1 234 ? 15.633 27.641 29.891 1 92.25 234 ASP B C 1
ATOM 7654 O O . ASP B 1 234 ? 14.984 27.547 28.859 1 92.25 234 ASP B O 1
ATOM 7658 N N . SER B 1 235 ? 15.094 27.844 31.062 1 91.19 235 SER B N 1
ATOM 7659 C CA . SER B 1 235 ? 13.648 27.984 31.203 1 91.19 235 SER B CA 1
ATOM 7660 C C . SER B 1 235 ? 13.219 29.438 31.031 1 91.19 235 SER B C 1
ATOM 7662 O O . SER B 1 235 ? 12.031 29.734 30.906 1 91.19 235 SER B O 1
ATOM 7664 N N . ASP B 1 236 ? 14.141 30.281 30.891 1 90.19 236 ASP B N 1
ATOM 7665 C CA . ASP B 1 236 ? 13.789 31.703 30.922 1 90.19 236 ASP B CA 1
ATOM 7666 C C . ASP B 1 236 ? 13.883 32.312 29.531 1 90.19 236 ASP B C 1
ATOM 7668 O O . ASP B 1 236 ? 13.25 33.344 29.266 1 90.19 236 ASP B O 1
ATOM 7672 N N . SER B 1 237 ? 14.672 31.719 28.719 1 93.06 237 SER B N 1
ATOM 7673 C CA . SER B 1 237 ? 14.812 32.25 27.359 1 93.06 237 SER B CA 1
ATOM 7674 C C . SER B 1 237 ? 14.102 31.344 26.344 1 93.06 237 SER B C 1
ATOM 7676 O O . SER B 1 237 ? 14.047 30.125 26.516 1 93.06 237 SER B O 1
ATOM 7678 N N . GLY B 1 238 ? 13.469 32.062 25.438 1 94.94 238 GLY B N 1
ATOM 7679 C CA . GLY B 1 238 ? 12.906 31.344 24.312 1 94.94 238 GLY B CA 1
ATOM 7680 C C . GLY B 1 238 ? 11.398 31.156 24.406 1 94.94 238 GLY B C 1
ATOM 7681 O O . GLY B 1 238 ? 10.773 31.641 25.344 1 94.94 238 GLY B O 1
ATOM 7682 N N . ASN B 1 239 ? 10.812 30.562 23.391 1 98 239 ASN B N 1
ATOM 7683 C CA . ASN B 1 239 ? 9.398 30.266 23.234 1 98 239 ASN B CA 1
ATOM 7684 C C . ASN B 1 239 ? 8.531 31.516 23.328 1 98 239 ASN B C 1
ATOM 7686 O O . ASN B 1 239 ? 7.418 31.469 23.844 1 98 239 ASN B O 1
ATOM 7690 N N . TYR B 1 240 ? 9.078 32.625 22.938 1 98.5 240 TYR B N 1
ATOM 7691 C CA . TYR B 1 240 ? 8.328 33.875 22.953 1 98.5 240 TYR B CA 1
ATOM 7692 C C . TYR B 1 240 ? 7.133 33.781 22.016 1 98.5 240 TYR B C 1
ATOM 7694 O O . TYR B 1 240 ? 6.09 34.406 22.297 1 98.5 240 TYR B O 1
ATOM 7702 N N . GLY B 1 241 ? 7.293 33.094 20.906 1 98.56 241 GLY B N 1
ATOM 7703 C CA . GLY B 1 241 ? 6.172 32.906 20 1 98.56 241 GLY B CA 1
ATOM 7704 C C . GLY B 1 241 ? 4.977 32.25 20.656 1 98.56 241 GLY B C 1
ATOM 7705 O O . GLY B 1 241 ? 3.832 32.656 20.422 1 98.56 241 GLY B O 1
ATOM 7706 N N . LEU B 1 242 ? 5.203 31.25 21.469 1 98.38 242 LEU B N 1
ATOM 7707 C CA . LEU B 1 242 ? 4.129 30.578 22.188 1 98.38 242 LEU B CA 1
ATOM 7708 C C . LEU B 1 242 ? 3.533 31.5 23.25 1 98.38 242 LEU B C 1
ATOM 7710 O O . LEU B 1 242 ? 2.32 31.484 23.484 1 98.38 242 LEU B O 1
ATOM 7714 N N . GLN B 1 243 ? 4.406 32.219 23.891 1 98.5 243 GLN B N 1
ATOM 7715 C CA . GLN B 1 243 ? 3.951 33.188 24.891 1 98.5 243 GLN B CA 1
ATOM 7716 C C . GLN B 1 243 ? 3.096 34.281 24.266 1 98.5 243 GLN B C 1
ATOM 7718 O O . GLN B 1 243 ? 2.139 34.75 24.875 1 98.5 243 GLN B O 1
ATOM 7723 N N . ASP B 1 244 ? 3.533 34.719 23.062 1 98.88 244 ASP B N 1
ATOM 7724 C CA . ASP B 1 244 ? 2.707 35.656 22.312 1 98.88 244 ASP B CA 1
ATOM 7725 C C . ASP B 1 244 ? 1.3 35.094 22.094 1 98.88 244 ASP B C 1
ATOM 7727 O O . ASP B 1 244 ? 0.311 35.812 22.312 1 98.88 244 ASP B O 1
ATOM 7731 N N . GLN B 1 245 ? 1.183 33.875 21.625 1 98.88 245 GLN B N 1
ATOM 7732 C CA . GLN B 1 245 ? -0.106 33.25 21.375 1 98.88 245 GLN B CA 1
ATOM 7733 C C . GLN B 1 245 ? -0.943 33.188 22.656 1 98.88 245 GLN B C 1
ATOM 7735 O O . GLN B 1 245 ? -2.148 33.438 22.625 1 98.88 245 GLN B O 1
ATOM 7740 N N . ARG B 1 246 ? -0.333 32.875 23.781 1 98.44 246 ARG B N 1
ATOM 7741 C CA . ARG B 1 246 ? -1.024 32.812 25.062 1 98.44 246 ARG B CA 1
ATOM 7742 C C . ARG B 1 246 ? -1.562 34.188 25.453 1 98.44 246 ARG B C 1
ATOM 7744 O O . ARG B 1 246 ? -2.701 34.312 25.906 1 98.44 246 ARG B O 1
ATOM 7751 N N . LEU B 1 247 ? -0.717 35.156 25.266 1 98.69 247 LEU B N 1
ATOM 7752 C CA . LEU B 1 247 ? -1.152 36.5 25.609 1 98.69 247 LEU B CA 1
ATOM 7753 C C . LEU B 1 247 ? -2.32 36.938 24.734 1 98.69 247 LEU B C 1
ATOM 7755 O O . LEU B 1 247 ? -3.213 37.656 25.188 1 98.69 247 LEU B O 1
ATOM 7759 N N . ALA B 1 248 ? -2.279 36.594 23.469 1 98.88 248 ALA B N 1
ATOM 7760 C CA . ALA B 1 248 ? -3.406 36.875 22.578 1 98.88 248 ALA B CA 1
ATOM 7761 C C . ALA B 1 248 ? -4.68 36.188 23.094 1 98.88 248 ALA B C 1
ATOM 7763 O O . ALA B 1 248 ? -5.766 36.781 23.031 1 98.88 248 ALA B O 1
ATOM 7764 N N . LEU B 1 249 ? -4.582 34.969 23.562 1 98.81 249 LEU B N 1
ATOM 7765 C CA . LEU B 1 249 ? -5.73 34.25 24.125 1 98.81 249 LEU B CA 1
ATOM 7766 C C . LEU B 1 249 ? -6.242 34.969 25.375 1 98.81 249 LEU B C 1
ATOM 7768 O O . LEU B 1 249 ? -7.453 35 25.609 1 98.81 249 LEU B O 1
ATOM 7772 N N . GLU B 1 250 ? -5.359 35.469 26.188 1 98.56 250 GLU B N 1
ATOM 7773 C CA . GLU B 1 250 ? -5.758 36.25 27.359 1 98.56 250 GLU B CA 1
ATOM 7774 C C . GLU B 1 250 ? -6.477 37.531 26.953 1 98.56 250 GLU B C 1
ATOM 7776 O O . GLU B 1 250 ? -7.453 37.938 27.594 1 98.56 250 GLU B O 1
ATOM 7781 N N . PHE B 1 251 ? -5.961 38.156 25.922 1 98.38 251 PHE B N 1
ATOM 7782 C CA . PHE B 1 251 ? -6.641 39.344 25.375 1 98.38 251 PHE B CA 1
ATOM 7783 C C . PHE B 1 251 ? -8.078 39 24.984 1 98.38 251 PHE B C 1
ATOM 7785 O O . PHE B 1 251 ? -9 39.75 25.266 1 98.38 251 PHE B O 1
ATOM 7792 N N . VAL B 1 252 ? -8.273 37.875 24.297 1 98.62 252 VAL B N 1
ATOM 7793 C CA . VAL B 1 252 ? -9.594 37.438 23.859 1 98.62 252 VAL B CA 1
ATOM 7794 C C . VAL B 1 252 ? -10.477 37.188 25.094 1 98.62 252 VAL B C 1
ATOM 7796 O O . VAL B 1 252 ? -11.633 37.625 25.125 1 98.62 252 VAL B O 1
ATOM 7799 N N . ARG B 1 253 ? -9.992 36.5 26.062 1 97.69 253 ARG B N 1
ATOM 7800 C CA . ARG B 1 253 ? -10.734 36.25 27.297 1 97.69 253 ARG B CA 1
ATOM 7801 C C . ARG B 1 253 ? -11.211 37.562 27.906 1 97.69 253 ARG B C 1
ATOM 7803 O O . ARG B 1 253 ? -12.367 37.688 28.328 1 97.69 253 ARG B O 1
ATOM 7810 N N . ASP B 1 254 ? -10.43 38.562 27.906 1 97.19 254 ASP B N 1
ATOM 7811 C CA . ASP B 1 254 ? -10.672 39.75 28.672 1 97.19 254 ASP B CA 1
ATOM 7812 C C . ASP B 1 254 ? -11.531 40.75 27.891 1 97.19 254 ASP B C 1
ATOM 7814 O O . ASP B 1 254 ? -12.266 41.562 28.484 1 97.19 254 ASP B O 1
ATOM 7818 N N . HIS B 1 255 ? -11.508 40.688 26.516 1 96.88 255 HIS B N 1
ATOM 7819 C CA . HIS B 1 255 ? -12.047 41.844 25.812 1 96.88 255 HIS B CA 1
ATOM 7820 C C . HIS B 1 255 ? -13.016 41.406 24.719 1 96.88 255 HIS B C 1
ATOM 7822 O O . HIS B 1 255 ? -13.758 42.25 24.172 1 96.88 255 HIS B O 1
ATOM 7828 N N . ILE B 1 256 ? -13.141 40.156 24.391 1 97.06 256 ILE B N 1
ATOM 7829 C CA . ILE B 1 256 ? -13.828 39.75 23.172 1 97.06 256 ILE B CA 1
ATOM 7830 C C . ILE B 1 256 ? -15.328 39.969 23.312 1 97.06 256 ILE B C 1
ATOM 7832 O O . ILE B 1 256 ? -16.047 40.062 22.312 1 97.06 256 ILE B O 1
ATOM 7836 N N . ALA B 1 257 ? -15.781 40 24.547 1 95.38 257 ALA B N 1
ATOM 7837 C CA . ALA B 1 257 ? -17.203 40.25 24.812 1 95.38 257 ALA B CA 1
ATOM 7838 C C . ALA B 1 257 ? -17.656 41.562 24.234 1 95.38 257 ALA B C 1
ATOM 7840 O O . ALA B 1 257 ? -18.781 41.719 23.766 1 95.38 257 ALA B O 1
ATOM 7841 N N . ASN B 1 258 ? -16.781 42.562 24.219 1 94.38 258 ASN B N 1
ATOM 7842 C CA . ASN B 1 258 ? -17.094 43.906 23.688 1 94.38 258 ASN B CA 1
ATOM 7843 C C . ASN B 1 258 ? -17.25 43.875 22.156 1 94.38 258 ASN B C 1
ATOM 7845 O O . ASN B 1 258 ? -17.812 44.781 21.578 1 94.38 258 ASN B O 1
ATOM 7849 N N . PHE B 1 259 ? -16.797 42.844 21.594 1 96.31 259 PHE B N 1
ATOM 7850 C CA . PHE B 1 259 ? -16.891 42.688 20.141 1 96.31 259 PHE B CA 1
ATOM 7851 C C . PHE B 1 259 ? -17.984 41.688 19.766 1 96.31 259 PHE B C 1
ATOM 7853 O O . PHE B 1 259 ? -18.047 41.219 18.625 1 96.31 259 PHE B O 1
ATOM 7860 N N . GLY B 1 260 ? -18.734 41.219 20.766 1 95.25 260 GLY B N 1
ATOM 7861 C CA . GLY B 1 260 ? -19.859 40.344 20.516 1 95.25 260 GLY B CA 1
ATOM 7862 C C . GLY B 1 260 ? -19.5 38.875 20.719 1 95.25 260 GLY B C 1
ATOM 7863 O O . GLY B 1 260 ? -20.359 38 20.531 1 95.25 260 GLY B O 1
ATOM 7864 N N . GLY B 1 261 ? -18.297 38.625 21.125 1 97.06 261 GLY B N 1
ATOM 7865 C CA . GLY B 1 261 ? -17.859 37.25 21.328 1 97.06 261 GLY B CA 1
ATOM 7866 C C . GLY B 1 261 ? -18.109 36.719 22.734 1 97.06 261 GLY B C 1
ATOM 7867 O O . GLY B 1 261 ? -18.141 37.5 23.688 1 97.06 261 GLY B O 1
ATOM 7868 N N . ASP B 1 262 ? -18.312 35.406 22.891 1 96.75 262 ASP B N 1
ATOM 7869 C CA . ASP B 1 262 ? -18.422 34.719 24.188 1 96.75 262 ASP B CA 1
ATOM 7870 C C . ASP B 1 262 ? -17.062 34.219 24.641 1 96.75 262 ASP B C 1
ATOM 7872 O O . ASP B 1 262 ? -16.516 33.25 24.078 1 96.75 262 ASP B O 1
ATOM 7876 N N . PRO B 1 263 ? -16.5 34.812 25.672 1 96.75 263 PRO B N 1
ATOM 7877 C CA . PRO B 1 263 ? -15.172 34.375 26.141 1 96.75 263 PRO B CA 1
ATOM 7878 C C . PRO B 1 263 ? -15.164 32.938 26.656 1 96.75 263 PRO B C 1
ATOM 7880 O O . PRO B 1 263 ? -14.102 32.344 26.828 1 96.75 263 PRO B O 1
ATOM 7883 N N . GLN B 1 264 ? -16.344 32.375 26.891 1 96.69 264 GLN B N 1
ATOM 7884 C CA . GLN B 1 264 ? -16.422 31 27.391 1 96.69 264 GLN B CA 1
ATOM 7885 C C . GLN B 1 264 ? -16.594 30 26.25 1 96.69 264 GLN B C 1
ATOM 7887 O O . GLN B 1 264 ? -16.562 28.781 26.469 1 96.69 264 GLN B O 1
ATOM 7892 N N . ALA B 1 265 ? -16.766 30.469 25.078 1 98 265 ALA B N 1
ATOM 7893 C CA . ALA B 1 265 ? -16.953 29.625 23.906 1 98 265 ALA B CA 1
ATOM 7894 C C . ALA B 1 265 ? -15.875 29.891 22.859 1 98 265 ALA B C 1
ATOM 7896 O O . ALA B 1 265 ? -16.188 30.141 21.703 1 98 265 ALA B O 1
ATOM 7897 N N . VAL B 1 266 ? -14.617 29.703 23.344 1 98.75 266 VAL B N 1
ATOM 7898 C CA . VAL B 1 266 ? -13.469 29.953 22.469 1 98.75 266 VAL B CA 1
ATOM 7899 C C . VAL B 1 266 ? -12.961 28.641 21.906 1 98.75 266 VAL B C 1
ATOM 7901 O O . VAL B 1 266 ? -12.672 27.703 22.641 1 98.75 266 VAL B O 1
ATOM 7904 N N . THR B 1 267 ? -12.938 28.484 20.594 1 98.81 267 THR B N 1
ATOM 7905 C CA . THR B 1 267 ? -12.273 27.406 19.891 1 98.81 267 THR B CA 1
ATOM 7906 C C . THR B 1 267 ? -10.984 27.891 19.234 1 98.81 267 THR B C 1
ATOM 7908 O O . THR B 1 267 ? -11 28.828 18.438 1 98.81 267 THR B O 1
ATOM 7911 N N . VAL B 1 268 ? -9.875 27.281 19.594 1 98.88 268 VAL B N 1
ATOM 7912 C CA . VAL B 1 268 ? -8.609 27.641 18.953 1 98.88 268 VAL B CA 1
ATOM 7913 C C . VAL B 1 268 ? -8.398 26.766 17.719 1 98.88 268 VAL B C 1
ATOM 7915 O O . VAL B 1 268 ? -8.578 25.547 17.766 1 98.88 268 VAL B O 1
ATOM 7918 N N . VAL B 1 269 ? -8.125 27.391 16.609 1 98.88 269 VAL B N 1
ATOM 7919 C CA . VAL B 1 269 ? -7.883 26.719 15.328 1 98.88 269 VAL B CA 1
ATOM 7920 C C . VAL B 1 269 ? -6.477 27.047 14.828 1 98.88 269 VAL B C 1
ATOM 7922 O O . VAL B 1 269 ? -6.098 28.219 14.758 1 98.88 269 VAL B O 1
ATOM 7925 N N . GLY B 1 270 ? -5.711 26.062 14.555 1 98.81 270 GLY B N 1
ATOM 7926 C CA . GLY B 1 270 ? -4.359 26.266 14.055 1 98.81 270 GLY B CA 1
ATOM 7927 C C . GLY B 1 270 ? -4.07 25.484 12.789 1 98.81 270 GLY B C 1
ATOM 7928 O O . GLY B 1 270 ? -4.586 24.375 12.609 1 98.81 270 GLY B O 1
ATOM 7929 N N . HIS B 1 271 ? -3.248 26.047 11.969 1 98.56 271 HIS B N 1
ATOM 7930 C CA . HIS B 1 271 ? -2.818 25.406 10.734 1 98.56 271 HIS B CA 1
ATOM 7931 C C . HIS B 1 271 ? -1.303 25.234 10.695 1 98.56 271 HIS B C 1
ATOM 7933 O O . HIS B 1 271 ? -0.564 26.172 11.023 1 98.56 271 HIS B O 1
ATOM 7939 N N . ASP B 1 272 ? -0.834 24 10.312 1 97.62 272 ASP B N 1
ATOM 7940 C CA . ASP B 1 272 ? 0.596 23.734 10.188 1 97.62 272 ASP B CA 1
ATOM 7941 C C . ASP B 1 272 ? 1.318 24.016 11.508 1 97.62 272 ASP B C 1
ATOM 7943 O O . ASP B 1 272 ? 0.982 23.422 12.539 1 97.62 272 ASP B O 1
ATOM 7947 N N . ALA B 1 273 ? 2.217 25.016 11.578 1 97.75 273 ALA B N 1
ATOM 7948 C CA . ALA B 1 273 ? 2.871 25.391 12.828 1 97.75 273 ALA B CA 1
ATOM 7949 C C . ALA B 1 273 ? 1.85 25.828 13.875 1 97.75 273 ALA B C 1
ATOM 7951 O O . ALA B 1 273 ? 2.021 25.578 15.07 1 97.75 273 ALA B O 1
ATOM 7952 N N . GLY B 1 274 ? 0.795 26.484 13.438 1 98.56 274 GLY B N 1
ATOM 7953 C CA . GLY B 1 274 ? -0.282 26.844 14.344 1 98.56 274 GLY B CA 1
ATOM 7954 C C . GLY B 1 274 ? -0.974 25.641 14.961 1 98.56 274 GLY B C 1
ATOM 7955 O O . GLY B 1 274 ? -1.381 25.688 16.125 1 98.56 274 GLY B O 1
ATOM 7956 N N . ALA B 1 275 ? -1.127 24.609 14.141 1 98.75 275 ALA B N 1
ATOM 7957 C CA . ALA B 1 275 ? -1.719 23.375 14.648 1 98.75 275 ALA B CA 1
ATOM 7958 C C . ALA B 1 275 ? -0.827 22.734 15.711 1 98.75 275 ALA B C 1
ATOM 7960 O O . ALA B 1 275 ? -1.318 22.25 16.734 1 98.75 275 ALA B O 1
ATOM 7961 N N . ALA B 1 276 ? 0.458 22.719 15.461 1 98.25 276 ALA B N 1
ATOM 7962 C CA . ALA B 1 276 ? 1.395 22.234 16.469 1 98.25 276 ALA B CA 1
ATOM 7963 C C . ALA B 1 276 ? 1.293 23.047 17.75 1 98.25 276 ALA B C 1
ATOM 7965 O O . ALA B 1 276 ? 1.321 22.484 18.859 1 98.25 276 ALA B O 1
ATOM 7966 N N . SER B 1 277 ? 1.146 24.344 17.609 1 98.56 277 SER B N 1
ATOM 7967 C CA . SER B 1 277 ? 1.01 25.234 18.766 1 98.56 277 SER B CA 1
ATOM 7968 C C . SER B 1 277 ? -0.199 24.844 19.609 1 98.56 277 SER B C 1
ATOM 7970 O O . SER B 1 277 ? -0.134 24.875 20.844 1 98.56 277 SER B O 1
ATOM 7972 N N . ILE B 1 278 ? -1.254 24.547 18.953 1 98.5 278 ILE B N 1
ATOM 7973 C CA . ILE B 1 278 ? -2.459 24.156 19.672 1 98.5 278 ILE B CA 1
ATOM 7974 C C . ILE B 1 278 ? -2.16 22.953 20.562 1 98.5 278 ILE B C 1
ATOM 7976 O O . ILE B 1 278 ? -2.561 22.922 21.734 1 98.5 278 ILE B O 1
ATOM 7980 N N . GLY B 1 279 ? -1.421 21.984 19.984 1 97.81 279 GLY B N 1
ATOM 7981 C CA . GLY B 1 279 ? -1.024 20.828 20.781 1 97.81 279 GLY B CA 1
ATOM 7982 C C . GLY B 1 279 ? -0.204 21.219 22 1 97.81 279 GLY B C 1
ATOM 7983 O O . GLY B 1 279 ? -0.388 20.641 23.078 1 97.81 279 GLY B O 1
ATOM 7984 N N . TYR B 1 280 ? 0.68 22.172 21.828 1 98 280 TYR B N 1
ATOM 7985 C CA . TYR B 1 280 ? 1.491 22.641 22.953 1 98 280 TYR B CA 1
ATOM 7986 C C . TYR B 1 280 ? 0.627 23.328 24 1 98 280 TYR B C 1
ATOM 7988 O O . TYR B 1 280 ? 0.809 23.125 25.203 1 98 280 TYR B O 1
ATOM 7996 N N . HIS B 1 281 ? -0.302 24.156 23.547 1 98.25 281 HIS B N 1
ATOM 7997 C CA . HIS B 1 281 ? -1.18 24.875 24.469 1 98.25 281 HIS B CA 1
ATOM 7998 C C . HIS B 1 281 ? -2.059 23.906 25.25 1 98.25 281 HIS B C 1
ATOM 8000 O O . HIS B 1 281 ? -2.393 24.172 26.422 1 98.25 281 HIS B O 1
ATOM 8006 N N . MET B 1 282 ? -2.422 22.781 24.703 1 97.56 282 MET B N 1
ATOM 8007 C CA . MET B 1 282 ? -3.23 21.781 25.391 1 97.56 282 MET B CA 1
ATOM 8008 C C . MET B 1 282 ? -2.426 21.094 26.484 1 97.56 282 MET B C 1
ATOM 8010 O O . MET B 1 282 ? -2.998 20.484 27.406 1 97.56 282 MET B O 1
ATOM 8014 N N . GLN B 1 283 ? -1.072 21.219 26.359 1 95.88 283 GLN B N 1
ATOM 8015 C CA . GLN B 1 283 ? -0.224 20.469 27.266 1 95.88 283 GLN B CA 1
ATOM 8016 C C . GLN B 1 283 ? 0.376 21.359 28.344 1 95.88 283 GLN B C 1
ATOM 8018 O O . GLN B 1 283 ? 1.025 20.875 29.266 1 95.88 283 GLN B O 1
ATOM 8023 N N . THR B 1 284 ? 0.165 22.656 28.25 1 95.75 284 THR B N 1
ATOM 8024 C CA . THR B 1 284 ? 0.788 23.562 29.203 1 95.75 284 THR B CA 1
ATOM 8025 C C . THR B 1 284 ? -0.236 24.078 30.219 1 95.75 284 THR B C 1
ATOM 8027 O O . THR B 1 284 ? -1.392 24.328 29.859 1 95.75 284 THR B O 1
ATOM 8030 N N . PRO B 1 285 ? 0.138 24.234 31.5 1 95 285 PRO B N 1
ATOM 8031 C CA . PRO B 1 285 ? -0.788 24.781 32.5 1 95 285 PRO B CA 1
ATOM 8032 C C . PRO B 1 285 ? -1.078 26.266 32.281 1 95 285 PRO B C 1
ATOM 8034 O O . PRO B 1 285 ? -2.102 26.766 32.75 1 95 285 PRO B O 1
ATOM 8037 N N . TYR B 1 286 ? -0.254 26.922 31.531 1 95.94 286 TYR B N 1
ATOM 8038 C CA . TYR B 1 286 ? -0.377 28.359 31.375 1 95.94 286 TYR B CA 1
ATOM 8039 C C . TYR B 1 286 ? -1.53 28.703 30.438 1 95.94 286 TYR B C 1
ATOM 8041 O O . TYR B 1 286 ? -2.027 29.828 30.438 1 95.94 286 TYR B O 1
ATOM 8049 N N . SER B 1 287 ? -1.967 27.766 29.641 1 96.94 287 SER B N 1
ATOM 8050 C CA . SER B 1 287 ? -3.051 28.031 28.688 1 96.94 287 SER B CA 1
ATOM 8051 C C . SER B 1 287 ? -4.348 27.359 29.141 1 96.94 287 SER B C 1
ATOM 8053 O O . SER B 1 287 ? -5.324 27.328 28.391 1 96.94 287 SER B O 1
ATOM 8055 N N . LYS B 1 288 ? -4.324 26.859 30.344 1 96 288 LYS B N 1
ATOM 8056 C CA . LYS B 1 288 ? -5.5 26.172 30.859 1 96 288 LYS B CA 1
ATOM 8057 C C . LYS B 1 288 ? -6.695 27.109 30.953 1 96 288 LYS B C 1
ATOM 8059 O O . LYS B 1 288 ? -6.555 28.266 31.375 1 96 288 LYS B O 1
ATOM 8064 N N . ASN B 1 289 ? -7.832 26.719 30.469 1 96.44 289 ASN B N 1
ATOM 8065 C CA . ASN B 1 289 ? -9.133 27.375 30.562 1 96.44 289 ASN B CA 1
ATOM 8066 C C . ASN B 1 289 ? -9.227 28.578 29.625 1 96.44 289 ASN B C 1
ATOM 8068 O O . ASN B 1 289 ? -10.125 29.406 29.766 1 96.44 289 ASN B O 1
ATOM 8072 N N . LEU B 1 290 ? -8.297 28.656 28.703 1 98.31 290 LEU B N 1
ATOM 8073 C CA . LEU B 1 290 ? -8.352 29.766 27.75 1 98.31 290 LEU B CA 1
ATOM 8074 C C . LEU B 1 290 ? -9.18 29.391 26.531 1 98.31 290 LEU B C 1
ATOM 8076 O O . LEU B 1 290 ? -9.57 30.266 25.75 1 98.31 290 LEU B O 1
ATOM 8080 N N . PHE B 1 291 ? -9.492 28.156 26.359 1 98.56 291 PHE B N 1
ATOM 8081 C CA . PHE B 1 291 ? -10.312 27.688 25.25 1 98.56 291 PHE B CA 1
ATOM 8082 C C . PHE B 1 291 ? -11.086 26.438 25.641 1 98.56 291 PHE B C 1
ATOM 8084 O O . PHE B 1 291 ? -10.68 25.703 26.547 1 98.56 291 PHE B O 1
ATOM 8091 N N . ARG B 1 292 ? -12.188 26.172 24.984 1 98.06 292 ARG B N 1
ATOM 8092 C CA . ARG B 1 292 ? -13.039 25.047 25.375 1 98.06 292 ARG B CA 1
ATOM 8093 C C . ARG B 1 292 ? -12.953 23.922 24.359 1 98.06 292 ARG B C 1
ATOM 8095 O O . ARG B 1 292 ? -13.359 22.781 24.641 1 98.06 292 ARG B O 1
ATOM 8102 N N . SER B 1 293 ? -12.484 24.219 23.125 1 98.56 293 SER B N 1
ATOM 8103 C CA . SER B 1 293 ? -12.281 23.25 22.062 1 98.56 293 SER B CA 1
ATOM 8104 C C . SER B 1 293 ? -11.133 23.656 21.141 1 98.56 293 SER B C 1
ATOM 8106 O O . SER B 1 293 ? -10.672 24.797 21.188 1 98.56 293 SER B O 1
ATOM 8108 N N . ALA B 1 294 ? -10.617 22.703 20.406 1 98.75 294 ALA B N 1
ATOM 8109 C CA . ALA B 1 294 ? -9.43 22.969 19.594 1 98.75 294 ALA B CA 1
ATOM 8110 C C . ALA B 1 294 ? -9.523 22.266 18.234 1 98.75 294 ALA B C 1
ATOM 8112 O O . ALA B 1 294 ? -10.156 21.219 18.125 1 98.75 294 ALA B O 1
ATOM 8113 N N . ALA B 1 295 ? -8.945 22.844 17.234 1 98.81 295 ALA B N 1
ATOM 8114 C CA . ALA B 1 295 ? -8.828 22.25 15.906 1 98.81 295 ALA B CA 1
ATOM 8115 C C . ALA B 1 295 ? -7.391 22.328 15.398 1 98.81 295 ALA B C 1
ATOM 8117 O O . ALA B 1 295 ? -6.762 23.391 15.461 1 98.81 295 ALA B O 1
ATOM 8118 N N . MET B 1 296 ? -6.855 21.219 14.984 1 98.75 296 MET B N 1
ATOM 8119 C CA . MET B 1 296 ? -5.52 21.141 14.406 1 98.75 296 MET B CA 1
ATOM 8120 C C . MET B 1 296 ? -5.59 20.781 12.93 1 98.75 296 MET B C 1
ATOM 8122 O O . MET B 1 296 ? -6 19.672 12.57 1 98.75 296 MET B O 1
ATOM 8126 N N . MET B 1 297 ? -5.145 21.719 12.094 1 98.75 297 MET B N 1
ATOM 8127 C CA . MET B 1 297 ? -5.207 21.516 10.648 1 98.75 297 MET B CA 1
ATOM 8128 C C . MET B 1 297 ? -3.807 21.359 10.062 1 98.75 297 MET B C 1
ATOM 8130 O O . MET B 1 297 ? -2.988 22.281 10.156 1 98.75 297 MET B O 1
ATOM 8134 N N . SER B 1 298 ? -3.475 20.25 9.461 1 98.38 298 SER B N 1
ATOM 8135 C CA . SER B 1 298 ? -2.244 19.984 8.727 1 98.38 298 SER B CA 1
ATOM 8136 C C . SER B 1 298 ? -1.015 20.203 9.602 1 98.38 298 SER B C 1
ATOM 8138 O O . SER B 1 298 ? -0.05 20.844 9.18 1 98.38 298 SER B O 1
ATOM 8140 N N . GLY B 1 299 ? -1.064 19.781 10.797 1 97.56 299 GLY B N 1
ATOM 8141 C CA . GLY B 1 299 ? 0.053 19.875 11.727 1 97.56 299 GLY B CA 1
ATOM 8142 C C . GLY B 1 299 ? -0.214 19.203 13.055 1 97.56 299 GLY B C 1
ATOM 8143 O O . GLY B 1 299 ? -1.36 19.125 13.508 1 97.56 299 GLY B O 1
ATOM 8144 N N . ALA B 1 300 ? 0.841 18.703 13.656 1 97.06 300 ALA B N 1
ATOM 8145 C CA . ALA B 1 300 ? 0.721 18.016 14.938 1 97.06 300 ALA B CA 1
ATOM 8146 C C . ALA B 1 300 ? 1.9 18.328 15.852 1 97.06 300 ALA B C 1
ATOM 8148 O O . ALA B 1 300 ? 3.025 18.516 15.383 1 97.06 300 ALA B O 1
ATOM 8149 N N . GLU B 1 301 ? 1.667 18.344 17.078 1 96.88 301 GLU B N 1
ATOM 8150 C CA . GLU B 1 301 ? 2.672 18.672 18.078 1 96.88 301 GLU B CA 1
ATOM 8151 C C . GLU B 1 301 ? 3.691 17.547 18.25 1 96.88 301 GLU B C 1
ATOM 8153 O O . GLU B 1 301 ? 4.762 17.75 18.828 1 96.88 301 GLU B O 1
ATOM 8158 N N . VAL B 1 302 ? 3.355 16.391 17.719 1 94.88 302 VAL B N 1
ATOM 8159 C CA . VAL B 1 302 ? 4.23 15.234 17.922 1 94.88 302 VAL B CA 1
ATOM 8160 C C . VAL B 1 302 ? 5.105 15.023 16.688 1 94.88 302 VAL B C 1
ATOM 8162 O O . VAL B 1 302 ? 5.945 14.117 16.656 1 94.88 302 VAL B O 1
ATOM 8165 N N . SER B 1 303 ? 4.898 15.852 15.688 1 91 303 SER B N 1
ATOM 8166 C CA . SER B 1 303 ? 5.766 15.75 14.516 1 91 303 SER B CA 1
ATOM 8167 C C . SER B 1 303 ? 7.211 16.078 14.867 1 91 303 SER B C 1
ATOM 8169 O O . SER B 1 303 ? 7.473 17.031 15.609 1 91 303 SER B O 1
ATOM 8171 N N . TYR B 1 304 ? 8.133 15.367 14.367 1 79.19 304 TYR B N 1
ATOM 8172 C CA . TYR B 1 304 ? 9.547 15.539 14.688 1 79.19 304 TYR B CA 1
ATOM 8173 C C . TYR B 1 304 ? 10.031 16.922 14.25 1 79.19 304 TYR B C 1
ATOM 8175 O O . TYR B 1 304 ? 10.969 17.469 14.836 1 79.19 304 TYR B O 1
ATOM 8183 N N . HIS B 1 305 ? 9.375 17.484 13.391 1 83 305 HIS B N 1
ATOM 8184 C CA . HIS B 1 305 ? 9.859 18.75 12.836 1 83 305 HIS B CA 1
ATOM 8185 C C . HIS B 1 305 ? 9.109 19.938 13.43 1 83 305 HIS B C 1
ATOM 8187 O O . HIS B 1 305 ? 9.148 21.047 12.883 1 83 305 HIS B O 1
ATOM 8193 N N . SER B 1 306 ? 8.469 19.656 14.555 1 90.5 306 SER B N 1
ATOM 8194 C CA . SER B 1 306 ? 7.66 20.75 15.086 1 90.5 306 SER B CA 1
ATOM 8195 C C . SER B 1 306 ? 8.25 21.297 16.375 1 90.5 306 SER B C 1
ATOM 8197 O O . SER B 1 306 ? 7.789 22.312 16.891 1 90.5 306 SER B O 1
ATOM 8199 N N . TYR B 1 307 ? 9.32 20.672 16.891 1 93.31 307 TYR B N 1
ATOM 8200 C CA . TYR B 1 307 ? 9.906 21.156 18.141 1 93.31 307 TYR B CA 1
ATOM 8201 C C . TYR B 1 307 ? 11.344 20.688 18.281 1 93.31 307 TYR B C 1
ATOM 8203 O O . TYR B 1 307 ? 11.805 19.828 17.547 1 93.31 307 TYR B O 1
ATOM 8211 N N . ILE B 1 308 ? 12.031 21.344 19.172 1 93.75 308 ILE B N 1
ATOM 8212 C CA . ILE B 1 308 ? 13.352 20.906 19.609 1 93.75 308 ILE B CA 1
ATOM 8213 C C . ILE B 1 308 ? 13.242 20.25 20.984 1 93.75 308 ILE B C 1
ATOM 8215 O O . ILE B 1 308 ? 12.977 20.922 21.984 1 93.75 308 ILE B O 1
ATOM 8219 N N . GLY B 1 309 ? 13.508 19 21.062 1 90.5 309 GLY B N 1
ATOM 8220 C CA . GLY B 1 309 ? 13.312 18.219 22.266 1 90.5 309 GLY B CA 1
ATOM 8221 C C . GLY B 1 309 ? 14.469 18.344 23.25 1 90.5 309 GLY B C 1
ATOM 8222 O O . GLY B 1 309 ? 14.281 18.234 24.469 1 90.5 309 GLY B O 1
ATOM 8223 N N . MET B 1 310 ? 15.648 18.625 22.719 1 89.94 310 MET B N 1
ATOM 8224 C CA . MET B 1 310 ? 16.844 18.734 23.562 1 89.94 310 MET B CA 1
ATOM 8225 C C . MET B 1 310 ? 17.266 20.188 23.734 1 89.94 310 MET B C 1
ATOM 8227 O O . MET B 1 310 ? 17.812 20.781 22.812 1 89.94 310 MET B O 1
ATOM 8231 N N . PRO B 1 311 ? 17.172 20.688 24.922 1 92.06 311 PRO B N 1
ATOM 8232 C CA . PRO B 1 311 ? 17.547 22.094 25.156 1 92.06 311 PRO B CA 1
ATOM 8233 C C . PRO B 1 311 ? 18.984 22.406 24.734 1 92.06 311 PRO B C 1
ATOM 8235 O O . PRO B 1 311 ? 19.266 23.516 24.297 1 92.06 311 PRO B O 1
ATOM 8238 N N . ALA B 1 312 ? 19.859 21.391 24.781 1 92.62 312 ALA B N 1
ATOM 8239 C CA . ALA B 1 312 ? 21.25 21.594 24.359 1 92.62 312 ALA B CA 1
ATOM 8240 C C . ALA B 1 312 ? 21.328 21.969 22.891 1 92.62 312 ALA B C 1
ATOM 8242 O O . ALA B 1 312 ? 22.203 22.734 22.484 1 92.62 312 ALA B O 1
ATOM 8243 N N . LEU B 1 313 ? 20.484 21.391 22.141 1 92.56 313 LEU B N 1
ATOM 8244 C CA . LEU B 1 313 ? 20.469 21.734 20.734 1 92.56 313 LEU B CA 1
ATOM 8245 C C . LEU B 1 313 ? 20.031 23.172 20.516 1 92.56 313 LEU B C 1
ATOM 8247 O O . LEU B 1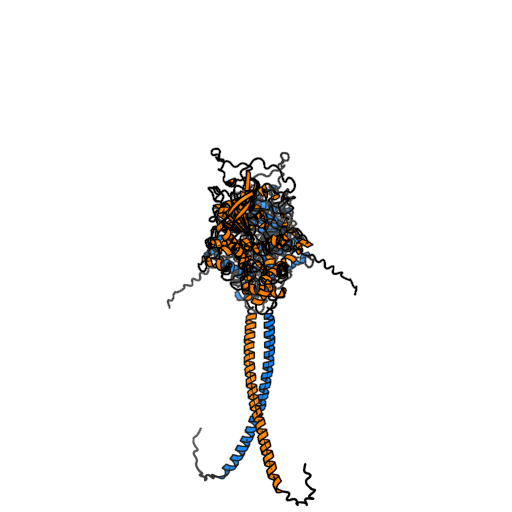 313 ? 20.578 23.875 19.656 1 92.56 313 LEU B O 1
ATOM 8251 N N . ALA B 1 314 ? 19.016 23.641 21.25 1 95.12 314 ALA B N 1
ATOM 8252 C CA . ALA B 1 314 ? 18.594 25.031 21.156 1 95.12 314 ALA B CA 1
ATOM 8253 C C . ALA B 1 314 ? 19.734 25.984 21.531 1 95.12 314 ALA B C 1
ATOM 8255 O O . ALA B 1 314 ? 19.922 27 20.875 1 95.12 314 ALA B O 1
ATOM 8256 N N . PHE B 1 315 ? 20.438 25.594 22.578 1 95.75 315 PHE B N 1
ATOM 8257 C CA . PHE B 1 315 ? 21.609 26.359 23.016 1 95.75 315 PHE B CA 1
ATOM 8258 C C . PHE B 1 315 ? 22.656 26.438 21.906 1 95.75 315 PHE B C 1
ATOM 8260 O O . PHE B 1 315 ? 23.141 27.516 21.578 1 95.75 315 PHE B O 1
ATOM 8267 N N . ASN B 1 316 ? 22.953 25.281 21.344 1 94.56 316 ASN B N 1
ATOM 8268 C CA . ASN B 1 316 ? 23.969 25.203 20.297 1 94.56 316 ASN B CA 1
ATOM 8269 C C . ASN B 1 316 ? 23.578 26.031 19.078 1 94.56 316 ASN B C 1
ATOM 8271 O O . ASN B 1 316 ? 24.422 26.656 18.453 1 94.56 316 ASN B O 1
ATOM 8275 N N . ASN B 1 317 ? 22.312 25.969 18.734 1 95.69 317 ASN B N 1
ATOM 8276 C CA . ASN B 1 317 ? 21.828 26.734 17.578 1 95.69 317 ASN B CA 1
ATOM 8277 C C . ASN B 1 317 ? 21.984 28.234 17.812 1 95.69 317 ASN B C 1
ATOM 8279 O O . ASN B 1 317 ? 22.312 28.969 16.891 1 95.69 317 ASN B O 1
ATOM 8283 N N . THR B 1 318 ? 21.703 28.688 19.016 1 97.12 318 THR B N 1
ATOM 8284 C CA . THR B 1 318 ? 21.828 30.094 19.359 1 97.12 318 THR B CA 1
ATOM 8285 C C . THR B 1 318 ? 23.281 30.547 19.281 1 97.12 318 THR B C 1
ATOM 8287 O O . THR B 1 318 ? 23.594 31.594 18.734 1 97.12 318 THR B O 1
ATOM 8290 N N . ILE B 1 319 ? 24.172 29.703 19.812 1 95.94 319 ILE B N 1
ATOM 8291 C CA . ILE B 1 319 ? 25.609 30.016 19.812 1 95.94 319 ILE B CA 1
ATOM 8292 C C . ILE B 1 319 ? 26.125 30.031 18.375 1 95.94 319 ILE B C 1
ATOM 8294 O O . ILE B 1 319 ? 26.938 30.891 18 1 95.94 319 ILE B O 1
ATOM 8298 N N . LYS B 1 320 ? 25.625 29.141 17.594 1 95.56 320 LYS B N 1
ATOM 8299 C CA . LYS B 1 320 ? 26.016 29.094 16.188 1 95.56 320 LYS B CA 1
ATOM 8300 C C . LYS B 1 320 ? 25.578 30.359 15.461 1 95.56 320 LYS B C 1
ATOM 8302 O O . LYS B 1 320 ? 26.344 30.922 14.672 1 95.56 320 LYS B O 1
ATOM 8307 N N . LEU B 1 321 ? 24.344 30.766 15.68 1 96.75 321 LEU B N 1
ATOM 8308 C CA . LEU B 1 321 ? 23.891 32.031 15.086 1 96.75 321 LEU B CA 1
ATOM 8309 C C . LEU B 1 321 ? 24.766 33.188 15.539 1 96.75 321 LEU B C 1
ATOM 8311 O O . LEU B 1 321 ? 25.109 34.062 14.734 1 96.75 321 LEU B O 1
ATOM 8315 N N . GLY B 1 322 ? 25.109 33.219 16.812 1 97.12 322 GLY B N 1
ATOM 8316 C CA . GLY B 1 322 ? 26 34.25 17.328 1 97.12 322 GLY B CA 1
ATOM 8317 C C . GLY B 1 322 ? 27.312 34.312 16.562 1 97.12 322 GLY B C 1
ATOM 8318 O O . GLY B 1 322 ? 27.766 35.406 16.219 1 97.12 322 GLY B O 1
ATOM 8319 N N . ARG B 1 323 ? 27.828 33.188 16.281 1 95.06 323 ARG B N 1
ATOM 8320 C CA . ARG B 1 323 ? 29.094 33.156 15.555 1 95.06 323 ARG B CA 1
ATOM 8321 C C . ARG B 1 323 ? 28.938 33.719 14.156 1 95.06 323 ARG B C 1
ATOM 8323 O O . ARG B 1 323 ? 29.812 34.469 13.688 1 95.06 323 ARG B O 1
ATOM 8330 N N . TYR B 1 324 ? 27.906 33.438 13.547 1 95.12 324 TYR B N 1
ATOM 8331 C CA . TYR B 1 324 ? 27.672 33.906 12.195 1 95.12 324 TYR B CA 1
ATOM 8332 C C . TYR B 1 324 ? 27.375 35.406 12.188 1 95.12 324 TYR B C 1
ATOM 8334 O O . TYR B 1 324 ? 27.531 36.062 11.164 1 95.12 324 TYR B O 1
ATOM 8342 N N . LEU B 1 325 ? 26.938 35.969 13.359 1 96.56 325 LEU B N 1
ATOM 8343 C CA . LEU B 1 325 ? 26.641 37.406 13.484 1 96.56 325 LEU B CA 1
ATOM 8344 C C . LEU B 1 325 ? 27.844 38.156 14.039 1 96.56 325 LEU B C 1
ATOM 8346 O O . LEU B 1 325 ? 27.75 39.375 14.312 1 96.56 325 LEU B O 1
ATOM 8350 N N . GLY B 1 326 ? 28.938 37.469 14.242 1 94.94 326 GLY B N 1
ATOM 8351 C CA . GLY B 1 326 ? 30.141 38.094 14.766 1 94.94 326 GLY B CA 1
ATOM 8352 C C . GLY B 1 326 ? 30.156 38.188 16.281 1 94.94 326 GLY B C 1
ATOM 8353 O O . GLY B 1 326 ? 30.969 38.906 16.859 1 94.94 326 GLY B O 1
ATOM 8354 N N . CYS B 1 327 ? 29.234 37.531 16.953 1 96.25 327 CYS B N 1
ATOM 8355 C CA . CYS B 1 327 ? 29.172 37.469 18.406 1 96.25 327 CYS B CA 1
ATOM 8356 C C . CYS B 1 327 ? 29.906 36.25 18.938 1 96.25 327 CYS B C 1
ATOM 8358 O O . CYS B 1 327 ? 29.297 35.219 19.266 1 96.25 327 CYS B O 1
ATOM 8360 N N . SER B 1 328 ? 31.234 36.312 19.125 1 90.81 328 SER B N 1
ATOM 8361 C CA . SER B 1 328 ? 32.062 35.156 19.406 1 90.81 328 SER B CA 1
ATOM 8362 C C . SER B 1 328 ? 32.531 35.156 20.859 1 90.81 328 SER B C 1
ATOM 8364 O O . SER B 1 328 ? 33.625 34.688 21.172 1 90.81 328 SER B O 1
ATOM 8366 N N . GLN B 1 329 ? 31.766 35.656 21.719 1 90.94 329 GLN B N 1
ATOM 8367 C CA . GLN B 1 329 ? 32.094 35.656 23.141 1 90.94 329 GLN B CA 1
ATOM 8368 C C . GLN B 1 329 ? 32.062 34.25 23.719 1 90.94 329 GLN B C 1
ATOM 8370 O O . GLN B 1 329 ? 31.391 33.375 23.188 1 90.94 329 GLN B O 1
ATOM 8375 N N . THR B 1 330 ? 32.75 34.094 24.844 1 90.25 330 THR B N 1
ATOM 8376 C CA . THR B 1 330 ? 32.812 32.781 25.469 1 90.25 330 THR B CA 1
ATOM 8377 C C . THR B 1 330 ? 31.656 32.562 26.406 1 90.25 330 THR B C 1
ATOM 8379 O O . THR B 1 330 ? 31.219 31.422 26.594 1 90.25 330 THR B O 1
ATOM 8382 N N . VAL B 1 331 ? 31.25 33.625 27 1 92.62 331 VAL B N 1
ATOM 8383 C CA . VAL B 1 331 ? 30.125 33.531 27.922 1 92.62 331 VAL B CA 1
ATOM 8384 C C . VAL B 1 331 ? 28.812 33.656 27.141 1 92.62 331 VAL B C 1
ATOM 8386 O O . VAL B 1 331 ? 28.594 34.625 26.438 1 92.62 331 VAL B O 1
ATOM 8389 N N . PRO B 1 332 ? 27.953 32.688 27.25 1 94.12 332 PRO B N 1
ATOM 8390 C CA . PRO B 1 332 ? 26.719 32.625 26.469 1 94.12 332 PRO B CA 1
ATOM 8391 C C . PRO B 1 332 ? 25.875 33.906 26.625 1 94.12 332 PRO B C 1
ATOM 8393 O O . PRO B 1 332 ? 25.297 34.375 25.641 1 94.12 332 PRO B O 1
ATOM 8396 N N . GLN B 1 333 ? 25.828 34.438 27.844 1 94.12 333 GLN B N 1
ATOM 8397 C CA . GLN B 1 333 ? 25.031 35.625 28.062 1 94.12 333 GLN B CA 1
ATOM 8398 C C . GLN B 1 333 ? 25.562 36.812 27.25 1 94.12 333 GLN B C 1
ATOM 8400 O O . GLN B 1 333 ? 24.797 37.656 26.797 1 94.12 333 GLN B O 1
ATOM 8405 N N . HIS B 1 334 ? 26.828 36.812 27.047 1 95.88 334 HIS B N 1
ATOM 8406 C CA . HIS B 1 334 ? 27.422 37.906 26.25 1 95.88 334 HIS B CA 1
ATOM 8407 C C . HIS B 1 334 ? 27.094 37.719 24.766 1 95.88 334 HIS B C 1
ATOM 8409 O O . HIS B 1 334 ? 26.969 38.719 24.047 1 95.88 334 HIS B O 1
ATOM 8415 N N . VAL B 1 335 ? 27.078 36.5 24.422 1 96.56 335 VAL B N 1
ATOM 8416 C CA . VAL B 1 335 ? 26.656 36.219 23.047 1 96.56 335 VAL B CA 1
ATOM 8417 C C . VAL B 1 335 ? 25.234 36.719 22.828 1 96.56 335 VAL B C 1
ATOM 8419 O O . VAL B 1 335 ? 24.938 37.375 21.812 1 96.56 335 VAL B O 1
ATOM 8422 N N . TRP B 1 336 ? 24.391 36.438 23.781 1 96.19 336 TRP B N 1
ATOM 8423 C CA . TRP B 1 336 ? 23.016 36.875 23.734 1 96.19 336 TRP B CA 1
ATOM 8424 C C . TRP B 1 336 ? 22.938 38.406 23.641 1 96.19 336 TRP B C 1
ATOM 8426 O O . TRP B 1 336 ? 22.203 38.938 22.797 1 96.19 336 TRP B O 1
ATOM 8436 N N . ASP B 1 337 ? 23.703 39.094 24.438 1 95.69 337 ASP B N 1
ATOM 8437 C CA . ASP B 1 337 ? 23.703 40.562 24.469 1 95.69 337 ASP B CA 1
ATOM 8438 C C . ASP B 1 337 ? 24.188 41.125 23.141 1 95.69 337 ASP B C 1
ATOM 8440 O O . ASP B 1 337 ? 23.688 42.156 22.688 1 95.69 337 ASP B O 1
ATOM 8444 N N . CYS B 1 338 ? 25.156 40.469 22.656 1 96.62 338 CYS B N 1
ATOM 8445 C CA . CYS B 1 338 ? 25.672 40.875 21.359 1 96.62 338 CYS B CA 1
ATOM 8446 C C . CYS B 1 338 ? 24.625 40.719 20.281 1 96.62 338 CYS B C 1
ATOM 8448 O O . CYS B 1 338 ? 24.453 41.625 19.438 1 96.62 338 CYS B O 1
ATOM 8450 N N . ILE B 1 339 ? 23.891 39.625 20.219 1 96.81 339 ILE B N 1
ATOM 8451 C CA . ILE B 1 339 ? 22.844 39.375 19.219 1 96.81 339 ILE B CA 1
ATOM 8452 C C . ILE B 1 339 ? 21.766 40.438 19.328 1 96.81 339 ILE B C 1
ATOM 8454 O O . ILE B 1 339 ? 21.219 40.875 18.312 1 96.81 339 ILE B O 1
ATOM 8458 N N . LEU B 1 340 ? 21.484 40.906 20.547 1 95.44 340 LEU B N 1
ATOM 8459 C CA . LEU B 1 340 ? 20.453 41.906 20.797 1 95.44 340 LEU B CA 1
ATOM 8460 C C . LEU B 1 340 ? 20.797 43.219 20.078 1 95.44 340 LEU B C 1
ATOM 8462 O O . LEU B 1 340 ? 19.891 44 19.766 1 95.44 340 LEU B O 1
ATOM 8466 N N . THR B 1 341 ? 22.031 43.375 19.75 1 95.38 341 THR B N 1
ATOM 8467 C CA . THR B 1 341 ? 22.453 44.625 19.141 1 95.38 341 THR B CA 1
ATOM 8468 C C . THR B 1 341 ? 22.391 44.531 17.609 1 95.38 341 THR B C 1
ATOM 8470 O O . THR B 1 341 ? 22.547 45.531 16.922 1 95.38 341 THR B O 1
ATOM 8473 N N . ARG B 1 342 ? 22.203 43.406 17.109 1 96.62 342 ARG B N 1
ATOM 8474 C CA . ARG B 1 342 ? 22.188 43.219 15.664 1 96.62 342 ARG B CA 1
ATOM 8475 C C . ARG B 1 342 ? 20.844 43.656 15.062 1 96.62 342 ARG B C 1
ATOM 8477 O O . ARG B 1 342 ? 19.812 43.562 15.734 1 96.62 342 ARG B O 1
ATOM 8484 N N . SER B 1 343 ? 20.875 44.062 13.797 1 96.81 343 SER B N 1
ATOM 8485 C CA . SER B 1 343 ? 19.656 44.469 13.125 1 96.81 343 SER B CA 1
ATOM 8486 C C . SER B 1 343 ? 18.734 43.312 12.82 1 96.81 343 SER B C 1
ATOM 8488 O O . SER B 1 343 ? 19.188 42.156 12.797 1 96.81 343 SER B O 1
ATOM 8490 N N . THR B 1 344 ? 17.484 43.656 12.586 1 96.94 344 THR B N 1
ATOM 8491 C CA . THR B 1 344 ? 16.484 42.625 12.234 1 96.94 344 THR B CA 1
ATOM 8492 C C . THR B 1 344 ? 16.938 41.844 11 1 96.94 344 THR B C 1
ATOM 8494 O O . THR B 1 344 ? 16.891 40.625 10.992 1 96.94 344 THR B O 1
ATOM 8497 N N . ASN B 1 345 ? 17.406 42.531 10.008 1 96.31 345 ASN B N 1
ATOM 8498 C CA . ASN B 1 345 ? 17.812 41.906 8.758 1 96.31 345 ASN B CA 1
ATOM 8499 C C . ASN B 1 345 ? 19.047 41.031 8.93 1 96.31 345 ASN B C 1
ATOM 8501 O O . ASN B 1 345 ? 19.172 39.969 8.297 1 96.31 345 ASN B O 1
ATOM 8505 N N . ASP B 1 346 ? 19.922 41.469 9.766 1 96.5 346 ASP B N 1
ATOM 8506 C CA . ASP B 1 346 ? 21.125 40.688 10.023 1 96.5 346 ASP B CA 1
ATOM 8507 C C . ASP B 1 346 ? 20.766 39.344 10.672 1 96.5 346 ASP B C 1
ATOM 8509 O O . ASP B 1 346 ? 21.344 38.312 10.328 1 96.5 346 ASP B O 1
ATOM 8513 N N . ILE B 1 347 ? 19.859 39.375 11.539 1 97.12 347 ILE B N 1
ATOM 8514 C CA . ILE B 1 347 ? 19.438 38.156 12.234 1 97.12 347 ILE B CA 1
ATOM 8515 C C . ILE B 1 347 ? 18.719 37.219 11.273 1 97.12 347 ILE B C 1
ATOM 8517 O O . ILE B 1 347 ? 18.969 36.031 11.266 1 97.12 347 ILE B O 1
ATOM 8521 N N . ILE B 1 348 ? 17.875 37.812 10.461 1 95.88 348 ILE B N 1
ATOM 8522 C CA . ILE B 1 348 ? 17.141 37 9.477 1 95.88 348 ILE B CA 1
ATOM 8523 C C . ILE B 1 348 ? 18.125 36.375 8.516 1 95.88 348 ILE B C 1
ATOM 8525 O O . ILE B 1 348 ? 18.047 35.156 8.266 1 95.88 348 ILE B O 1
ATOM 8529 N N . TYR B 1 349 ? 19.094 37.094 8.008 1 93.5 349 TYR B N 1
ATOM 8530 C CA . TYR B 1 349 ? 20.062 36.594 7.055 1 93.5 349 TYR B CA 1
ATOM 8531 C C . TYR B 1 349 ? 20.984 35.562 7.711 1 93.5 349 TYR B C 1
ATOM 8533 O O . TYR B 1 349 ? 21.359 34.562 7.09 1 93.5 349 TYR B O 1
ATOM 8541 N N . GLY B 1 350 ? 21.328 35.844 8.93 1 93.06 350 GLY B N 1
ATOM 8542 C CA . GLY B 1 350 ? 22.141 34.875 9.656 1 93.06 350 GLY B CA 1
ATOM 8543 C C . GLY B 1 350 ? 21.469 33.531 9.828 1 93.06 350 GLY B C 1
ATOM 8544 O O . GLY B 1 350 ? 22.109 32.5 9.719 1 93.06 350 GLY B O 1
ATOM 8545 N N . THR B 1 351 ? 20.219 33.562 10.109 1 92.81 351 THR B N 1
ATOM 8546 C CA . THR B 1 351 ? 19.438 32.344 10.336 1 92.81 351 THR B CA 1
ATOM 8547 C C . THR B 1 351 ? 19.375 31.484 9.062 1 92.81 351 THR B C 1
ATOM 8549 O O . THR B 1 351 ? 19.344 30.266 9.125 1 92.81 351 THR B O 1
ATOM 8552 N N . ILE B 1 352 ? 19.375 32.094 7.926 1 86.19 352 ILE B N 1
ATOM 8553 C CA . ILE B 1 352 ? 19.266 31.406 6.645 1 86.19 352 ILE B CA 1
ATOM 8554 C C . ILE B 1 352 ? 20.609 30.812 6.254 1 86.19 352 ILE B C 1
ATOM 8556 O O . ILE B 1 352 ? 20.672 29.812 5.551 1 86.19 352 ILE B O 1
ATOM 8560 N N . THR B 1 353 ? 21.656 31.375 6.695 1 87.06 353 THR B N 1
ATOM 8561 C CA . THR B 1 353 ? 23.016 31.016 6.262 1 87.06 353 THR B CA 1
ATOM 8562 C C . THR B 1 353 ? 23.578 29.906 7.141 1 87.06 353 THR B C 1
ATOM 8564 O O . THR B 1 353 ? 24.406 29.109 6.688 1 87.06 353 THR B O 1
ATOM 8567 N N . VAL B 1 354 ? 23.109 29.844 8.312 1 90 354 VAL B N 1
ATOM 8568 C CA . VAL B 1 354 ? 23.609 28.859 9.258 1 90 354 VAL B CA 1
ATOM 8569 C C . VAL B 1 354 ? 23.188 27.453 8.805 1 90 354 VAL B C 1
ATOM 8571 O O . VAL B 1 354 ? 22.016 27.219 8.516 1 90 354 VAL B O 1
ATOM 8574 N N . PRO B 1 355 ? 24.141 26.562 8.695 1 87.19 355 PRO B N 1
ATOM 8575 C CA . PRO B 1 355 ? 23.75 25.188 8.398 1 87.19 355 PRO B CA 1
ATOM 8576 C C . PRO B 1 355 ? 22.953 24.531 9.523 1 87.19 355 PRO B C 1
ATOM 8578 O O . PRO B 1 355 ? 23.312 24.641 10.695 1 87.19 355 PRO B O 1
ATOM 8581 N N . ILE B 1 356 ? 21.906 23.984 9.141 1 87.25 356 ILE B N 1
ATOM 8582 C CA . ILE B 1 356 ? 21.016 23.375 10.117 1 87.25 356 ILE B CA 1
ATOM 8583 C C . ILE B 1 356 ? 21.359 21.906 10.297 1 87.25 356 ILE B C 1
ATOM 8585 O O . ILE B 1 356 ? 21.406 21.141 9.328 1 87.25 356 ILE B O 1
ATOM 8589 N N . ASN B 1 357 ? 21.594 21.547 11.562 1 81.88 357 ASN B N 1
ATOM 8590 C CA . ASN B 1 357 ? 21.875 20.156 11.906 1 81.88 357 ASN B CA 1
ATOM 8591 C C . ASN B 1 357 ? 20.812 19.578 12.828 1 81.88 357 ASN B C 1
ATOM 8593 O O . ASN B 1 357 ? 20.312 20.281 13.711 1 81.88 357 ASN B O 1
ATOM 8597 N N . TYR B 1 358 ? 20.312 18.422 12.625 1 79.44 358 TYR B N 1
ATOM 8598 C CA . TYR B 1 358 ? 19.531 17.594 13.523 1 79.44 358 TYR B CA 1
ATOM 8599 C C . TYR B 1 358 ? 18.109 18.109 13.648 1 79.44 358 TYR B C 1
ATOM 8601 O O . TYR B 1 358 ? 17.406 17.812 14.625 1 79.44 358 TYR B O 1
ATOM 8609 N N . ASN B 1 359 ? 17.719 19.062 12.867 1 85.31 359 ASN B N 1
ATOM 8610 C CA . ASN B 1 359 ? 16.344 19.516 12.789 1 85.31 359 ASN B CA 1
ATOM 8611 C C . ASN B 1 359 ? 16.016 20.109 11.414 1 85.31 359 ASN B C 1
ATOM 8613 O O . ASN B 1 359 ? 16.922 20.328 10.602 1 85.31 359 ASN B O 1
ATOM 8617 N N . ARG B 1 360 ? 14.766 20.344 11.211 1 87.38 360 ARG B N 1
ATOM 8618 C CA . ARG B 1 360 ? 14.359 20.891 9.914 1 87.38 360 ARG B CA 1
ATOM 8619 C C . ARG B 1 360 ? 14.656 22.391 9.844 1 87.38 360 ARG B C 1
ATOM 8621 O O . ARG B 1 360 ? 15.023 22.906 8.789 1 87.38 360 ARG B O 1
ATOM 8628 N N . TYR B 1 361 ? 14.508 23.094 11.055 1 91.75 361 TYR B N 1
ATOM 8629 C CA . TYR B 1 361 ? 14.766 24.531 11.141 1 91.75 361 TYR B CA 1
ATOM 8630 C C . TYR B 1 361 ? 15.633 24.844 12.359 1 91.75 361 TYR B C 1
ATOM 8632 O O . TYR B 1 361 ? 15.695 24.062 13.305 1 91.75 361 TYR B O 1
ATOM 8640 N N . LEU B 1 362 ? 16.281 25.984 12.305 1 93.19 362 LEU B N 1
ATOM 8641 C CA . LEU B 1 362 ? 17.234 26.375 13.336 1 93.19 362 LEU B CA 1
ATOM 8642 C C . LEU B 1 362 ? 16.531 26.688 14.641 1 93.19 362 LEU B C 1
ATOM 8644 O O . LEU B 1 362 ? 17.016 26.359 15.719 1 93.19 362 LEU B O 1
ATOM 8648 N N . PHE B 1 363 ? 15.406 27.406 14.516 1 95.81 363 PHE B N 1
ATOM 8649 C CA . PHE B 1 363 ? 14.695 27.828 15.711 1 95.81 363 PHE B CA 1
ATOM 8650 C C . PHE B 1 363 ? 13.227 27.422 15.648 1 95.81 363 PHE B C 1
ATOM 8652 O O . PHE B 1 363 ? 12.516 27.797 14.719 1 95.81 363 PHE B O 1
ATOM 8659 N N . MET B 1 364 ? 12.766 26.719 16.609 1 94.94 364 MET B N 1
ATOM 8660 C CA . MET B 1 364 ? 11.414 26.188 16.812 1 94.94 364 MET B CA 1
ATOM 8661 C C . MET B 1 364 ? 11.078 26.109 18.297 1 94.94 364 MET B C 1
ATOM 8663 O O . MET B 1 364 ? 11.953 26.281 19.156 1 94.94 364 MET B O 1
ATOM 8667 N N . PRO B 1 365 ? 9.766 25.844 18.578 1 97.31 365 PRO B N 1
ATOM 8668 C CA . PRO B 1 365 ? 9.453 25.656 20 1 97.31 365 PRO B CA 1
ATOM 8669 C C . PRO B 1 365 ? 10.367 24.625 20.672 1 97.31 365 PRO B C 1
ATOM 8671 O O . PRO B 1 365 ? 10.656 23.578 20.078 1 97.31 365 PRO B O 1
ATOM 8674 N N . THR B 1 366 ? 10.867 24.953 21.859 1 96.44 366 THR B N 1
ATOM 8675 C CA . THR B 1 366 ? 11.859 24.141 22.547 1 96.44 366 THR B CA 1
ATOM 8676 C C . THR B 1 366 ? 11.336 23.719 23.922 1 96.44 366 THR B C 1
ATOM 8678 O O . THR B 1 366 ? 10.711 24.516 24.625 1 96.44 366 THR B O 1
ATOM 8681 N N . VAL B 1 367 ? 11.617 22.469 24.25 1 95.25 367 VAL B N 1
ATOM 8682 C CA . VAL B 1 367 ? 11.281 22 25.594 1 95.25 367 VAL B CA 1
ATOM 8683 C C . VAL B 1 367 ? 12.086 22.781 26.625 1 95.25 367 VAL B C 1
ATOM 8685 O O . VAL B 1 367 ? 13.32 22.75 26.609 1 95.25 367 VAL B O 1
ATOM 8688 N N . ASP B 1 368 ? 11.414 23.516 27.5 1 95.25 368 ASP B N 1
ATOM 8689 C CA . ASP B 1 368 ? 12.102 24.375 28.453 1 95.25 368 ASP B CA 1
ATOM 8690 C C . ASP B 1 368 ? 11.695 24.047 29.891 1 95.25 368 ASP B C 1
ATOM 8692 O O . ASP B 1 368 ? 12.141 24.703 30.828 1 95.25 368 ASP B O 1
ATOM 8696 N N . GLY B 1 369 ? 10.781 23.109 30.016 1 92.94 369 GLY B N 1
ATOM 8697 C CA . GLY B 1 369 ? 10.352 22.688 31.344 1 92.94 369 GLY B CA 1
ATOM 8698 C C . GLY B 1 369 ? 9.281 23.594 31.938 1 92.94 369 GLY B C 1
ATOM 8699 O O . GLY B 1 369 ? 8.742 23.297 33 1 92.94 369 GLY B O 1
ATOM 8700 N N . LYS B 1 370 ? 8.93 24.672 31.281 1 93.25 370 LYS B N 1
ATOM 8701 C CA . LYS B 1 370 ? 7.961 25.641 31.797 1 93.25 370 LYS B CA 1
ATOM 8702 C C . LYS B 1 370 ? 6.801 25.812 30.828 1 93.25 370 LYS B C 1
ATOM 8704 O O . LYS B 1 370 ? 5.738 25.219 31 1 93.25 370 LYS B O 1
ATOM 8709 N N . TYR B 1 371 ? 7.082 26.375 29.688 1 91.25 371 TYR B N 1
ATOM 8710 C CA . TYR B 1 371 ? 6.043 26.641 28.703 1 91.25 371 TYR B CA 1
ATOM 8711 C C . TYR B 1 371 ? 5.809 25.406 27.828 1 91.25 371 TYR B C 1
ATOM 8713 O O . TYR B 1 371 ? 4.691 25.172 27.375 1 91.25 371 TYR B O 1
ATOM 8721 N N . LEU B 1 372 ? 6.801 24.766 27.547 1 94.25 372 LEU B N 1
ATOM 8722 C CA . LEU B 1 372 ? 6.781 23.391 27.047 1 94.25 372 LEU B CA 1
ATOM 8723 C C . LEU B 1 372 ? 7.395 22.438 28.062 1 94.25 372 LEU B C 1
ATOM 8725 O O . LEU B 1 372 ? 8.578 22.094 27.969 1 94.25 372 LEU B O 1
ATOM 8729 N N . PRO B 1 373 ? 6.547 21.969 28.859 1 92.69 373 PRO B N 1
ATOM 8730 C CA . PRO B 1 373 ? 7.047 21.328 30.094 1 92.69 373 PRO B CA 1
ATOM 8731 C C . PRO B 1 373 ? 7.852 20.062 29.812 1 92.69 373 PRO B C 1
ATOM 8733 O O . PRO B 1 373 ? 8.695 19.672 30.609 1 92.69 373 PRO B O 1
ATOM 8736 N N . GLY B 1 374 ? 7.594 19.391 28.766 1 92.38 374 GLY B N 1
ATOM 8737 C CA . GLY B 1 374 ? 8.305 18.188 28.375 1 92.38 374 GLY B CA 1
ATOM 8738 C C . GLY B 1 374 ? 8.133 17.859 26.906 1 92.38 374 GLY B C 1
ATOM 8739 O O . GLY B 1 374 ? 7.465 18.594 26.172 1 92.38 374 GLY B O 1
ATOM 8740 N N . ASN B 1 375 ? 8.875 16.781 26.562 1 93.31 375 ASN B N 1
ATOM 8741 C CA . ASN B 1 375 ? 8.68 16.297 25.188 1 93.31 375 ASN B CA 1
ATOM 8742 C C . ASN B 1 375 ? 7.211 16 24.906 1 93.31 375 ASN B C 1
ATOM 8744 O O . ASN B 1 375 ? 6.594 15.18 25.578 1 93.31 375 ASN B O 1
ATOM 8748 N N . PRO B 1 376 ? 6.691 16.656 23.875 1 94.75 376 PRO B N 1
ATOM 8749 C CA . PRO B 1 376 ? 5.254 16.531 23.641 1 94.75 376 PRO B CA 1
ATOM 8750 C C . PRO B 1 376 ? 4.82 15.094 23.375 1 94.75 376 PRO B C 1
ATOM 8752 O O . PRO B 1 376 ? 3.744 14.68 23.812 1 94.75 376 PRO B O 1
ATOM 8755 N N . LEU B 1 377 ? 5.629 14.359 22.656 1 93.44 377 LEU B N 1
ATOM 8756 C CA . LEU B 1 377 ? 5.305 12.961 22.375 1 93.44 377 LEU B CA 1
ATOM 8757 C C . LEU B 1 377 ? 5.328 12.133 23.656 1 93.44 377 LEU B C 1
ATOM 8759 O O . LEU B 1 377 ? 4.441 11.305 23.891 1 93.44 377 LEU B O 1
ATOM 8763 N N . TRP B 1 378 ? 6.32 12.352 24.438 1 91.81 378 TRP B N 1
ATOM 8764 C CA . TRP B 1 378 ? 6.441 11.609 25.703 1 91.81 378 TRP B CA 1
ATOM 8765 C C . TRP B 1 378 ? 5.254 11.891 26.609 1 91.81 378 TRP B C 1
ATOM 8767 O O . TRP B 1 378 ? 4.719 10.977 27.25 1 91.81 378 TRP B O 1
ATOM 8777 N N . ILE B 1 379 ? 4.836 13.102 26.672 1 93.75 379 ILE B N 1
ATOM 8778 C CA . ILE B 1 379 ? 3.717 13.5 27.516 1 93.75 379 ILE B CA 1
ATOM 8779 C C . ILE B 1 379 ? 2.443 12.797 27.062 1 93.75 379 ILE B C 1
ATOM 8781 O O . ILE B 1 379 ? 1.718 12.219 27.875 1 93.75 379 ILE B O 1
ATOM 8785 N N . LEU B 1 380 ? 2.197 12.805 25.828 1 94.31 380 LEU B N 1
ATOM 8786 C CA . LEU B 1 380 ? 0.976 12.219 25.281 1 94.31 380 LEU B CA 1
ATOM 8787 C C . LEU B 1 380 ? 0.995 10.703 25.406 1 94.31 380 LEU B C 1
ATOM 8789 O O . LEU B 1 380 ? -0.036 10.086 25.688 1 94.31 380 LEU B O 1
ATOM 8793 N N . MET B 1 381 ? 2.15 10.117 25.203 1 92.06 381 MET B N 1
ATOM 8794 C CA . MET B 1 381 ? 2.273 8.664 25.234 1 92.06 381 MET B CA 1
ATOM 8795 C C . MET B 1 381 ? 2.023 8.141 26.656 1 92.06 381 MET B C 1
ATOM 8797 O O . MET B 1 381 ? 1.512 7.031 26.828 1 92.06 381 MET B O 1
ATOM 8801 N N . ASN B 1 382 ? 2.312 8.938 27.609 1 92.56 382 ASN B N 1
ATOM 8802 C CA . ASN B 1 382 ? 2.232 8.469 28.984 1 92.56 382 ASN B CA 1
ATOM 8803 C C . ASN B 1 382 ? 0.998 9.023 29.703 1 92.56 382 ASN B C 1
ATOM 8805 O O . ASN B 1 382 ? 0.776 8.742 30.875 1 92.56 382 ASN B O 1
ATOM 8809 N N . ALA B 1 383 ? 0.216 9.711 29 1 91.69 383 ALA B N 1
ATOM 8810 C CA . ALA B 1 383 ? -0.986 10.297 29.578 1 91.69 383 ALA B CA 1
ATOM 8811 C C . ALA B 1 383 ? -2.035 9.227 29.875 1 91.69 383 ALA B C 1
ATOM 8813 O O . ALA B 1 383 ? -2.672 9.234 30.922 1 91.69 383 ALA B O 1
ATOM 8814 N N . PRO B 1 384 ? -2.178 8.281 29 1 85.44 384 PRO B N 1
ATOM 8815 C CA . PRO B 1 384 ? -3.215 7.27 29.234 1 85.44 384 PRO B CA 1
ATOM 8816 C C . PRO B 1 384 ? -2.938 6.418 30.469 1 85.44 384 PRO B C 1
ATOM 8818 O O . PRO B 1 384 ? -3.873 5.98 31.156 1 85.44 384 PRO B O 1
ATOM 8821 N N . SER B 1 385 ? -1.688 6.277 30.781 1 87.75 385 SER B N 1
ATOM 8822 C CA . SER B 1 385 ? -1.319 5.465 31.938 1 87.75 385 SER B CA 1
ATOM 8823 C C . SER B 1 385 ? -1.349 6.285 33.219 1 87.75 385 SER B C 1
ATOM 8825 O O . SER B 1 385 ? -1.268 5.73 34.312 1 87.75 385 SER B O 1
ATOM 8827 N N . GLY B 1 386 ? -1.475 7.559 33.156 1 86.19 386 GLY B N 1
ATOM 8828 C CA . GLY B 1 386 ? -1.556 8.414 34.312 1 86.19 386 GLY B CA 1
ATOM 8829 C C . GLY B 1 386 ? -0.207 8.945 34.781 1 86.19 386 GLY B C 1
ATOM 8830 O O . GLY B 1 386 ? -0.127 9.75 35.688 1 86.19 386 GLY B O 1
ATOM 8831 N N . GLU B 1 387 ? 0.859 8.539 34.062 1 86.25 387 GLU B N 1
ATOM 8832 C CA . GLU B 1 387 ? 2.186 9.047 34.406 1 86.25 387 GLU B CA 1
ATOM 8833 C C . GLU B 1 387 ? 2.287 10.547 34.125 1 86.25 387 GLU B C 1
ATOM 8835 O O . GLU B 1 387 ? 3.004 11.266 34.844 1 86.25 387 GLU B O 1
ATOM 8840 N N . THR B 1 388 ? 1.651 10.969 33.062 1 89.81 388 THR B N 1
ATOM 8841 C CA . THR B 1 388 ? 1.477 12.375 32.75 1 89.81 388 THR B CA 1
ATOM 8842 C C . THR B 1 388 ? 0.001 12.711 32.562 1 89.81 388 THR B C 1
ATOM 8844 O O . THR B 1 388 ? -0.861 11.836 32.688 1 89.81 388 THR B O 1
ATOM 8847 N N . SER B 1 389 ? -0.239 13.922 32.438 1 86.94 389 SER B N 1
ATOM 8848 C CA . SER B 1 389 ? -1.615 14.328 32.156 1 86.94 389 SER B CA 1
ATOM 8849 C C . SER B 1 389 ? -1.672 15.43 31.109 1 86.94 389 SER B C 1
ATOM 8851 O O . SER B 1 389 ? -0.768 16.266 31.031 1 86.94 389 SER B O 1
ATOM 8853 N N . ILE B 1 390 ? -2.652 15.32 30.344 1 89.56 390 ILE B N 1
ATOM 8854 C CA . ILE B 1 390 ? -2.932 16.438 29.438 1 89.56 390 ILE B CA 1
ATOM 8855 C C . ILE B 1 390 ? -3.752 17.5 30.172 1 89.56 390 ILE B C 1
ATOM 8857 O O . ILE B 1 390 ? -4.852 17.219 30.656 1 89.56 390 ILE B O 1
ATOM 8861 N N . ILE B 1 391 ? -3.277 18.625 30.188 1 91.25 391 ILE B N 1
ATOM 8862 C CA . ILE B 1 391 ? -3.811 19.703 31.031 1 91.25 391 ILE B CA 1
ATOM 8863 C C . ILE B 1 391 ? -5.176 20.141 30.5 1 91.25 391 ILE B C 1
ATOM 8865 O O . ILE B 1 391 ? -6.078 20.438 31.281 1 91.25 391 ILE B O 1
ATOM 8869 N N . SER B 1 392 ? -5.312 20.156 29.188 1 94.75 392 SER B N 1
ATOM 8870 C CA . SER B 1 392 ? -6.566 20.578 28.562 1 94.75 392 SER B CA 1
ATOM 8871 C C . SER B 1 392 ? -7.043 19.547 27.547 1 94.75 392 SER B C 1
ATOM 8873 O O . SER B 1 392 ? -6.941 19.766 26.344 1 94.75 392 SER B O 1
ATOM 8875 N N . PR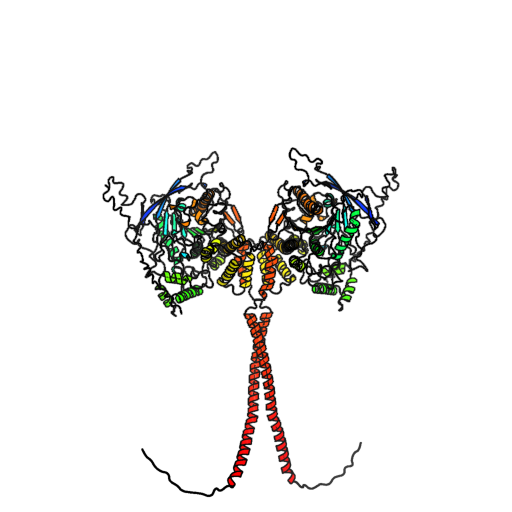O B 1 393 ? -7.609 18.469 28 1 94.44 393 PRO B N 1
ATOM 8876 C CA . PRO B 1 393 ? -8.125 17.469 27.078 1 94.44 393 PRO B CA 1
ATOM 8877 C C . PRO B 1 393 ? -9.469 17.844 26.469 1 94.44 393 PRO B C 1
ATOM 8879 O O . PRO B 1 393 ? -10.438 17.094 26.562 1 94.44 393 PRO B O 1
ATOM 8882 N N . VAL B 1 394 ? -9.492 18.969 25.75 1 97.81 394 VAL B N 1
ATOM 8883 C CA . VAL B 1 394 ? -10.711 19.516 25.172 1 97.81 394 VAL B CA 1
ATOM 8884 C C . VAL B 1 394 ? -11.07 18.75 23.906 1 97.81 394 VAL B C 1
ATOM 8886 O O . VAL B 1 394 ? -10.234 18.031 23.344 1 97.81 394 VAL B O 1
ATOM 8889 N N . PRO B 1 395 ? -12.375 18.844 23.469 1 98.31 395 PRO B N 1
ATOM 8890 C CA . PRO B 1 395 ? -12.719 18.266 22.156 1 98.31 395 PRO B CA 1
ATOM 8891 C C . PRO B 1 395 ? -11.828 18.781 21.031 1 98.31 395 PRO B C 1
ATOM 8893 O O . PRO B 1 395 ? -11.484 19.969 21.016 1 98.31 395 PRO B O 1
ATOM 8896 N N . LEU B 1 396 ? -11.438 17.828 20.203 1 98.56 396 LEU B N 1
ATOM 8897 C CA . LEU B 1 396 ? -10.414 18.141 19.203 1 98.56 396 LEU B CA 1
ATOM 8898 C C . LEU B 1 396 ? -10.891 17.766 17.812 1 98.56 396 LEU B C 1
ATOM 8900 O O . LEU B 1 396 ? -11.328 16.641 17.578 1 98.56 396 LEU B O 1
ATOM 8904 N N . LEU B 1 397 ? -10.922 18.719 16.891 1 98.75 397 LEU B N 1
ATOM 8905 C CA . LEU B 1 397 ? -11.102 18.484 15.453 1 98.75 397 LEU B CA 1
ATOM 8906 C C . LEU B 1 397 ? -9.758 18.516 14.734 1 98.75 397 LEU B C 1
ATOM 8908 O O . LEU B 1 397 ? -9.117 19.562 14.641 1 98.75 397 LEU B O 1
ATOM 8912 N N . ILE B 1 398 ? -9.273 17.344 14.273 1 98.56 398 ILE B N 1
ATOM 8913 C CA . ILE B 1 398 ? -7.961 17.234 13.648 1 98.56 398 ILE B CA 1
ATOM 8914 C C . ILE B 1 398 ? -8.117 16.812 12.188 1 98.56 398 ILE B C 1
ATOM 8916 O O . ILE B 1 398 ? -8.953 15.969 11.859 1 98.56 398 ILE B O 1
ATOM 8920 N N . GLY B 1 399 ? -7.414 17.484 11.273 1 98.31 399 GLY B N 1
ATOM 8921 C CA . GLY B 1 399 ? -7.578 17.125 9.875 1 98.31 399 GLY B CA 1
ATOM 8922 C C . GLY B 1 399 ? -6.406 17.562 9.008 1 98.31 399 GLY B C 1
ATOM 8923 O O . GLY B 1 399 ? -5.5 18.25 9.484 1 98.31 399 GLY B O 1
ATOM 8924 N N . MET B 1 400 ? -6.387 17.047 7.766 1 98.25 400 MET B N 1
ATOM 8925 C CA . MET B 1 400 ? -5.301 17.312 6.824 1 98.25 400 MET B CA 1
ATOM 8926 C C . MET B 1 400 ? -5.805 17.266 5.387 1 98.25 400 MET B C 1
ATOM 8928 O O . MET B 1 400 ? -6.965 16.938 5.141 1 98.25 400 MET B O 1
ATOM 8932 N N . ASN B 1 401 ? -4.934 17.766 4.539 1 98.31 401 ASN B N 1
ATOM 8933 C CA . ASN B 1 401 ? -5.156 17.641 3.104 1 98.31 401 ASN B CA 1
ATOM 8934 C C . ASN B 1 401 ? -4.387 16.469 2.512 1 98.31 401 ASN B C 1
ATOM 8936 O O . ASN B 1 401 ? -3.275 16.172 2.949 1 98.31 401 ASN B O 1
ATOM 8940 N N . ALA B 1 402 ? -4.918 15.891 1.498 1 97.56 402 ALA B N 1
ATOM 8941 C CA . ALA B 1 402 ? -4.352 14.68 0.918 1 97.56 402 ALA B CA 1
ATOM 8942 C C . ALA B 1 402 ? -2.943 14.93 0.384 1 97.56 402 ALA B C 1
ATOM 8944 O O . ALA B 1 402 ? -2.1 14.031 0.389 1 97.56 402 ALA B O 1
ATOM 8945 N N . GLN B 1 403 ? -2.637 16.141 -0.098 1 97.31 403 GLN B N 1
ATOM 8946 C CA . GLN B 1 403 ? -1.325 16.453 -0.648 1 97.31 403 GLN B CA 1
ATOM 8947 C C . GLN B 1 403 ? -0.691 17.641 0.093 1 97.31 403 GLN B C 1
ATOM 8949 O O . GLN B 1 403 ? -0.157 18.547 -0.531 1 97.31 403 GLN B O 1
ATOM 8954 N N . ASP B 1 404 ? -0.735 17.547 1.397 1 97.75 404 ASP B N 1
ATOM 8955 C CA . ASP B 1 404 ? -0.104 18.562 2.234 1 97.75 404 ASP B CA 1
ATOM 8956 C C . ASP B 1 404 ? 1.377 18.719 1.894 1 97.75 404 ASP B C 1
ATOM 8958 O O . ASP B 1 404 ? 1.94 19.797 2.016 1 97.75 404 ASP B O 1
ATOM 8962 N N . GLY B 1 405 ? 1.952 17.672 1.4 1 97.31 405 GLY B N 1
ATOM 8963 C CA . GLY B 1 405 ? 3.383 17.625 1.146 1 97.31 405 GLY B CA 1
ATOM 8964 C C . GLY B 1 405 ? 3.805 18.469 -0.037 1 97.31 405 GLY B C 1
ATOM 8965 O O . GLY B 1 405 ? 4.992 18.734 -0.234 1 97.31 405 GLY B O 1
ATOM 8966 N N . ALA B 1 406 ? 2.836 19 -0.801 1 95.38 406 ALA B N 1
ATOM 8967 C CA . ALA B 1 406 ? 3.162 19.875 -1.917 1 95.38 406 ALA B CA 1
ATOM 8968 C C . ALA B 1 406 ? 3.928 21.109 -1.438 1 95.38 406 ALA B C 1
ATOM 8970 O O . ALA B 1 406 ? 4.727 21.688 -2.184 1 95.38 406 ALA B O 1
ATOM 8971 N N . GLU B 1 407 ? 3.717 21.406 -0.203 1 94.5 407 GLU B N 1
ATOM 8972 C CA . GLU B 1 407 ? 4.375 22.578 0.392 1 94.5 407 GLU B CA 1
ATOM 8973 C C . GLU B 1 407 ? 5.891 22.391 0.416 1 94.5 407 GLU B C 1
ATOM 8975 O O . GLU B 1 407 ? 6.641 23.359 0.254 1 94.5 407 GLU B O 1
ATOM 8980 N N . VAL B 1 408 ? 6.359 21.203 0.533 1 94.44 408 VAL B N 1
ATOM 8981 C CA . VAL B 1 408 ? 7.785 20.906 0.619 1 94.44 408 VAL B CA 1
ATOM 8982 C C . VAL B 1 408 ? 8.461 21.234 -0.713 1 94.44 408 VAL B C 1
ATOM 8984 O O . VAL B 1 408 ? 9.594 21.719 -0.741 1 94.44 408 VAL B O 1
ATOM 8987 N N . VAL B 1 409 ? 7.785 20.969 -1.796 1 94.5 409 VAL B N 1
ATOM 8988 C CA . VAL B 1 409 ? 8.297 21.328 -3.115 1 94.5 409 VAL B CA 1
ATOM 8989 C C . VAL B 1 409 ? 8.359 22.844 -3.258 1 94.5 409 VAL B C 1
ATOM 8991 O O . VAL B 1 409 ? 9.336 23.391 -3.787 1 94.5 409 VAL B O 1
ATOM 8994 N N . LEU B 1 410 ? 7.355 23.531 -2.703 1 92.69 410 LEU B N 1
ATOM 8995 C CA . LEU B 1 410 ? 7.277 24.984 -2.805 1 92.69 410 LEU B CA 1
ATOM 8996 C C . LEU B 1 410 ? 8.367 25.641 -1.971 1 92.69 410 LEU B C 1
ATOM 8998 O O . LEU B 1 410 ? 8.789 26.766 -2.262 1 92.69 410 LEU B O 1
ATOM 9002 N N . GLU B 1 411 ? 8.797 24.984 -0.965 1 91.75 411 GLU B N 1
ATOM 9003 C CA . GLU B 1 411 ? 9.836 25.531 -0.104 1 91.75 411 GLU B CA 1
ATOM 9004 C C . GLU B 1 411 ? 11.172 25.625 -0.843 1 91.75 411 GLU B C 1
ATOM 9006 O O . GLU B 1 411 ? 12.039 26.422 -0.468 1 91.75 411 GLU B O 1
ATOM 9011 N N . ASP B 1 412 ? 11.305 24.75 -1.802 1 91.69 412 ASP B N 1
ATOM 9012 C CA . ASP B 1 412 ? 12.492 24.844 -2.637 1 91.69 412 ASP B CA 1
ATOM 9013 C C . ASP B 1 412 ? 12.375 26 -3.635 1 91.69 412 ASP B C 1
ATOM 9015 O O . ASP B 1 412 ? 12.062 25.781 -4.809 1 91.69 412 ASP B O 1
ATOM 9019 N N . ARG B 1 413 ? 12.75 27.172 -3.225 1 89.75 413 ARG B N 1
ATOM 9020 C CA . ARG B 1 413 ? 12.531 28.391 -4.012 1 89.75 413 ARG B CA 1
ATOM 9021 C C . ARG B 1 413 ? 13.422 28.391 -5.25 1 89.75 413 ARG B C 1
ATOM 9023 O O . ARG B 1 413 ? 13.031 28.938 -6.293 1 89.75 413 ARG B O 1
ATOM 9030 N N . ARG B 1 414 ? 14.602 27.828 -5.102 1 87.38 414 ARG B N 1
ATOM 9031 C CA . ARG B 1 414 ? 15.492 27.766 -6.254 1 87.38 414 ARG B CA 1
ATOM 9032 C C . ARG B 1 414 ? 14.875 26.922 -7.371 1 87.38 414 ARG B C 1
ATOM 9034 O O . ARG B 1 414 ? 14.977 27.281 -8.547 1 87.38 414 ARG B O 1
ATOM 9041 N N . LEU B 1 415 ? 14.266 25.844 -6.961 1 89.81 415 LEU B N 1
ATOM 9042 C CA . LEU B 1 415 ? 13.562 25.016 -7.934 1 89.81 415 LEU B CA 1
ATOM 9043 C C . LEU B 1 415 ? 12.453 25.812 -8.617 1 89.81 415 LEU B C 1
ATOM 9045 O O . LEU B 1 415 ? 12.227 25.656 -9.82 1 89.81 415 LEU B O 1
ATOM 9049 N N . GLY B 1 416 ? 11.773 26.641 -7.891 1 88.19 416 GLY B N 1
ATOM 9050 C CA . GLY B 1 416 ? 10.719 27.484 -8.445 1 88.19 416 GLY B CA 1
ATOM 9051 C C . GLY B 1 416 ? 11.25 28.547 -9.383 1 88.19 416 GLY B C 1
ATOM 9052 O O . GLY B 1 416 ? 10.688 28.75 -10.469 1 88.19 416 GLY B O 1
ATOM 9053 N N . GLU B 1 417 ? 12.281 29.172 -8.992 1 87.38 417 GLU B N 1
ATOM 9054 C CA . GLU B 1 417 ? 12.844 30.297 -9.742 1 87.38 417 GLU B CA 1
ATOM 9055 C C . GLU B 1 417 ? 13.406 29.828 -11.086 1 87.38 417 GLU B C 1
ATOM 9057 O O . GLU B 1 417 ? 13.242 30.5 -12.102 1 87.38 417 GLU B O 1
ATOM 9062 N N . PHE B 1 418 ? 13.969 28.656 -11.023 1 87.44 418 PHE B N 1
ATOM 9063 C CA . PHE B 1 418 ? 14.734 28.281 -12.211 1 87.44 418 PHE B CA 1
ATOM 9064 C C . PHE B 1 418 ? 13.961 27.266 -13.047 1 87.44 418 PHE B C 1
ATOM 9066 O O . PHE B 1 418 ? 14.156 27.188 -14.266 1 87.44 418 PHE B O 1
ATOM 9073 N N . LEU B 1 419 ? 13.078 26.547 -12.406 1 88.31 419 LEU B N 1
ATOM 9074 C CA . LEU B 1 419 ? 12.477 25.453 -13.148 1 88.31 419 LEU B CA 1
ATOM 9075 C C . LEU B 1 419 ? 10.969 25.406 -12.938 1 88.31 419 LEU B C 1
ATOM 9077 O O . LEU B 1 419 ? 10.312 24.422 -13.289 1 88.31 419 LEU B O 1
ATOM 9081 N N . ASP B 1 420 ? 10.391 26.438 -12.32 1 87.31 420 ASP B N 1
ATOM 9082 C CA . ASP B 1 420 ? 8.953 26.547 -12.086 1 87.31 420 ASP B CA 1
ATOM 9083 C C . ASP B 1 420 ? 8.414 25.328 -11.352 1 87.31 420 ASP B C 1
ATOM 9085 O O . ASP B 1 420 ? 7.367 24.797 -11.711 1 87.31 420 ASP B O 1
ATOM 9089 N N . PHE B 1 421 ? 9.242 24.875 -10.5 1 89.12 421 PHE B N 1
ATOM 9090 C CA . PHE B 1 421 ? 8.945 23.75 -9.617 1 89.12 421 PHE B CA 1
ATOM 9091 C C . PHE B 1 421 ? 8.773 22.469 -10.414 1 89.12 421 PHE B C 1
ATOM 9093 O O . PHE B 1 421 ? 8.125 21.516 -9.945 1 89.12 421 PHE B O 1
ATOM 9100 N N . HIS B 1 422 ? 9.406 22.734 -11.633 1 83.12 422 HIS B N 1
ATOM 9101 C CA . HIS B 1 422 ? 9.461 21.547 -12.461 1 83.12 422 HIS B CA 1
ATOM 9102 C C . HIS B 1 422 ? 10.727 20.734 -12.188 1 83.12 422 HIS B C 1
ATOM 9104 O O . HIS B 1 422 ? 11.609 21.188 -11.461 1 83.12 422 HIS B O 1
ATOM 9110 N N . HIS B 1 423 ? 10.711 19.328 -12.133 1 83.88 423 HIS B N 1
ATOM 9111 C CA . HIS B 1 423 ? 11.859 18.422 -12.148 1 83.88 423 HIS B CA 1
ATOM 9112 C C . HIS B 1 423 ? 12.062 17.781 -10.773 1 83.88 423 HIS B C 1
ATOM 9114 O O . HIS B 1 423 ? 13.156 17.859 -10.211 1 83.88 423 HIS B O 1
ATOM 9120 N N . VAL B 1 424 ? 11.148 17.453 -10.297 1 93.69 424 VAL B N 1
ATOM 9121 C CA . VAL B 1 424 ? 11.242 16.531 -9.172 1 93.69 424 VAL B CA 1
ATOM 9122 C C . VAL B 1 424 ? 11.469 15.109 -9.695 1 93.69 424 VAL B C 1
ATOM 9124 O O . VAL B 1 424 ? 10.508 14.367 -9.938 1 93.69 424 VAL B O 1
ATOM 9127 N N . ASP B 1 425 ? 12.734 14.789 -9.875 1 92.25 425 ASP B N 1
ATOM 9128 C CA . ASP B 1 425 ? 13.125 13.5 -10.438 1 92.25 425 ASP B CA 1
ATOM 9129 C C . ASP B 1 425 ? 13.648 12.562 -9.352 1 92.25 425 ASP B C 1
ATOM 9131 O O . ASP B 1 425 ? 13.617 12.898 -8.164 1 92.25 425 ASP B O 1
ATOM 9135 N N . PRO B 1 426 ? 14.039 11.344 -9.688 1 92 426 PRO B N 1
ATOM 9136 C CA . PRO B 1 426 ? 14.484 10.383 -8.672 1 92 426 PRO B CA 1
ATOM 9137 C C . PRO B 1 426 ? 15.68 10.891 -7.871 1 92 426 PRO B C 1
ATOM 9139 O O . PRO B 1 426 ? 15.805 10.602 -6.68 1 92 426 PRO B O 1
ATOM 9142 N N . GLU B 1 427 ? 16.547 11.625 -8.508 1 92.81 427 GLU B N 1
ATOM 9143 C CA . GLU B 1 427 ? 17.703 12.172 -7.801 1 92.81 427 GLU B CA 1
ATOM 9144 C C . GLU B 1 427 ? 17.281 13.211 -6.766 1 92.81 427 GLU B C 1
ATOM 9146 O O . GLU B 1 427 ? 17.875 13.297 -5.691 1 92.81 427 GLU B O 1
ATOM 9151 N N . TYR B 1 428 ? 16.328 14.031 -7.121 1 94.62 428 TYR B N 1
ATOM 9152 C CA . TYR B 1 428 ? 15.773 14.992 -6.18 1 94.62 428 TYR B CA 1
ATOM 9153 C C . TYR B 1 428 ? 15.211 14.289 -4.949 1 94.62 428 TYR B C 1
ATOM 9155 O O . TYR B 1 428 ? 15.484 14.703 -3.814 1 94.62 428 TYR B O 1
ATOM 9163 N N . MET B 1 429 ? 14.438 13.281 -5.16 1 95.44 429 MET B N 1
ATOM 9164 C CA . MET B 1 429 ? 13.859 12.508 -4.066 1 95.44 429 MET B CA 1
ATOM 9165 C C . MET B 1 429 ? 14.953 11.875 -3.205 1 95.44 429 MET B C 1
ATOM 9167 O O . MET B 1 429 ? 14.875 11.922 -1.975 1 95.44 429 MET B O 1
ATOM 9171 N N . LYS B 1 430 ? 15.938 11.281 -3.869 1 94.31 430 LYS B N 1
ATOM 9172 C CA . LYS B 1 430 ? 17.047 10.648 -3.148 1 94.31 430 LYS B CA 1
ATOM 9173 C C . LYS B 1 430 ? 17.781 11.664 -2.277 1 94.31 430 LYS B C 1
ATOM 9175 O O . LYS B 1 430 ? 18.094 11.383 -1.118 1 94.31 430 LYS B O 1
ATOM 9180 N N . SER B 1 431 ? 18.062 12.789 -2.818 1 93.75 431 SER B N 1
ATOM 9181 C CA . SER B 1 431 ? 18.734 13.844 -2.072 1 93.75 431 SER B CA 1
ATOM 9182 C C . SER B 1 431 ? 17.922 14.281 -0.864 1 93.75 431 SER B C 1
ATOM 9184 O O . SER B 1 431 ? 18.469 14.5 0.217 1 93.75 431 SER B O 1
ATOM 9186 N N . PHE B 1 432 ? 16.672 14.43 -1.077 1 95 432 PHE B N 1
ATOM 9187 C CA . PHE B 1 432 ? 15.789 14.797 0.021 1 95 432 PHE B CA 1
ATOM 9188 C C . PHE B 1 432 ? 15.844 13.758 1.135 1 95 432 PHE B C 1
ATOM 9190 O O . PHE B 1 432 ? 15.945 14.109 2.312 1 95 432 PHE B O 1
ATOM 9197 N N . VAL B 1 433 ? 15.75 12.469 0.791 1 95.38 433 VAL B N 1
ATOM 9198 C CA . VAL B 1 433 ? 15.703 11.375 1.759 1 95.38 433 VAL B CA 1
ATOM 9199 C C . VAL B 1 433 ? 17.016 11.312 2.535 1 95.38 433 VAL B C 1
ATOM 9201 O O . VAL B 1 433 ? 17.016 11.109 3.752 1 95.38 433 VAL B O 1
ATOM 9204 N N . ILE B 1 434 ? 18.109 11.492 1.834 1 91.06 434 ILE B N 1
ATOM 9205 C CA . ILE B 1 434 ? 19.422 11.477 2.482 1 91.06 434 ILE B CA 1
ATOM 9206 C C . ILE B 1 434 ? 19.516 12.633 3.477 1 91.06 434 ILE B C 1
ATOM 9208 O O . ILE B 1 434 ? 19.969 12.445 4.609 1 91.06 434 ILE B O 1
ATOM 9212 N N . GLU B 1 435 ? 19.094 13.766 3.043 1 89.62 435 GLU B N 1
ATOM 9213 C CA . GLU B 1 435 ? 19.094 14.93 3.926 1 89.62 435 GLU B CA 1
ATOM 9214 C C . GLU B 1 435 ? 18.172 14.719 5.125 1 89.62 435 GLU B C 1
ATOM 9216 O O . GLU B 1 435 ? 18.5 15.109 6.246 1 89.62 435 GLU B O 1
ATOM 9221 N N . TYR B 1 436 ? 17.031 14.203 4.844 1 91.69 436 TYR B N 1
ATOM 9222 C CA . TYR B 1 436 ? 16.078 13.898 5.914 1 91.69 436 TYR B CA 1
ATOM 9223 C C . TYR B 1 436 ? 16.719 12.992 6.961 1 91.69 436 TYR B C 1
ATOM 9225 O O . TYR B 1 436 ? 16.594 13.25 8.164 1 91.69 436 TYR B O 1
ATOM 9233 N N . CYS B 1 437 ? 17.375 11.93 6.52 1 88.25 437 CYS B N 1
ATOM 9234 C CA . CYS B 1 437 ? 18.016 10.984 7.434 1 88.25 437 CYS B CA 1
ATOM 9235 C C . CYS B 1 437 ? 19.125 11.664 8.219 1 88.25 437 CYS B C 1
ATOM 9237 O O . CYS B 1 437 ? 19.328 11.383 9.398 1 88.25 437 CYS B O 1
ATOM 9239 N N . PHE B 1 438 ? 19.812 12.586 7.562 1 83.75 438 PHE B N 1
ATOM 9240 C CA . PHE B 1 438 ? 20.875 13.328 8.211 1 83.75 438 PHE B CA 1
ATOM 9241 C C . PHE B 1 438 ? 20.328 14.242 9.305 1 83.75 438 PHE B C 1
ATOM 9243 O O . PHE B 1 438 ? 20.844 14.25 10.422 1 83.75 438 PHE B O 1
ATOM 9250 N N . ARG B 1 439 ? 19.297 14.891 8.953 1 84.5 439 ARG B N 1
ATOM 9251 C CA . ARG B 1 439 ? 18.719 15.867 9.867 1 84.5 439 ARG B CA 1
ATOM 9252 C C . ARG B 1 439 ? 18.062 15.188 11.062 1 84.5 439 ARG B C 1
ATOM 9254 O O . ARG B 1 439 ? 17.984 15.758 12.148 1 84.5 439 ARG B O 1
ATOM 9261 N N . HIS B 1 440 ? 17.719 13.93 10.836 1 81.75 440 HIS B N 1
ATOM 9262 C CA . HIS B 1 440 ? 17.078 13.172 11.914 1 81.75 440 HIS B CA 1
ATOM 9263 C C . HIS B 1 440 ? 18.109 12.352 12.688 1 81.75 440 HIS B C 1
ATOM 9265 O O . HIS B 1 440 ? 17.75 11.641 13.633 1 81.75 440 HIS B O 1
ATOM 9271 N N . ASN B 1 441 ? 19.328 12.492 12.312 1 70.19 441 ASN B N 1
ATOM 9272 C CA . ASN B 1 441 ? 20.469 11.852 12.969 1 70.19 441 ASN B CA 1
ATOM 9273 C C . ASN B 1 441 ? 20.328 10.328 12.977 1 70.19 441 ASN B C 1
ATOM 9275 O O . ASN B 1 441 ? 20.547 9.68 14 1 70.19 441 ASN B O 1
ATOM 9279 N N . TYR B 1 442 ? 19.828 9.789 11.898 1 67.69 442 TYR B N 1
ATOM 9280 C CA . TYR B 1 442 ? 19.812 8.344 11.758 1 67.69 442 TYR B CA 1
ATOM 9281 C C . TYR B 1 442 ? 21.203 7.789 11.523 1 67.69 442 TYR B C 1
ATOM 9283 O O . TYR B 1 442 ? 21.531 7.348 10.422 1 67.69 442 TYR B O 1
ATOM 9291 N N . THR B 1 443 ? 22.078 7.871 12.43 1 63.16 443 THR B N 1
ATOM 9292 C CA . THR B 1 443 ? 23.5 7.641 12.258 1 63.16 443 THR B CA 1
ATOM 9293 C C . THR B 1 443 ? 23.797 6.145 12.188 1 63.16 443 THR B C 1
ATOM 9295 O O . THR B 1 443 ? 24.719 5.723 11.469 1 63.16 443 THR B O 1
ATOM 9298 N N . MET B 1 444 ? 23.141 5.32 12.742 1 61.84 444 MET B N 1
ATOM 9299 C CA . MET B 1 444 ? 23.516 3.91 12.852 1 61.84 444 MET B CA 1
ATOM 9300 C C . MET B 1 444 ? 23.125 3.15 11.594 1 61.84 444 MET B C 1
ATOM 9302 O O . MET B 1 444 ? 23.859 2.271 11.141 1 61.84 444 MET B O 1
ATOM 9306 N N . ASN B 1 445 ? 22.109 3.572 10.93 1 74 445 ASN B N 1
ATOM 9307 C CA . ASN B 1 445 ? 21.609 2.855 9.758 1 74 445 ASN B CA 1
ATOM 9308 C C . ASN B 1 445 ? 21.016 3.811 8.727 1 74 445 ASN B C 1
ATOM 9310 O O . ASN B 1 445 ? 19.891 3.617 8.281 1 74 445 ASN B O 1
ATOM 9314 N N . ARG B 1 446 ? 21.906 4.727 8.43 1 79.69 446 ARG B N 1
ATOM 9315 C CA . ARG B 1 446 ? 21.391 5.793 7.574 1 79.69 446 ARG B CA 1
ATOM 9316 C C . ARG B 1 446 ? 21.062 5.27 6.18 1 79.69 446 ARG B C 1
ATOM 9318 O O . ARG B 1 446 ? 20.031 5.605 5.613 1 79.69 446 ARG B O 1
ATOM 9325 N N . GLU B 1 447 ? 21.953 4.438 5.688 1 80.25 447 GLU B N 1
ATOM 9326 C CA . GLU B 1 447 ? 21.766 3.947 4.324 1 80.25 447 GLU B CA 1
ATOM 9327 C C . GLU B 1 447 ? 20.562 3.023 4.23 1 80.25 447 GLU B C 1
ATOM 9329 O O . GLU B 1 447 ? 19.766 3.127 3.295 1 80.25 447 GLU B O 1
ATOM 9334 N N . ALA B 1 448 ? 20.438 2.127 5.211 1 81.5 448 ALA B N 1
ATOM 9335 C CA . ALA B 1 448 ? 19.297 1.212 5.227 1 81.5 448 ALA B CA 1
ATOM 9336 C C . ALA B 1 448 ? 17.984 1.973 5.375 1 81.5 448 ALA B C 1
ATOM 9338 O O . ALA B 1 448 ? 16.969 1.604 4.77 1 81.5 448 ALA B O 1
ATOM 9339 N N . THR B 1 449 ? 18.047 2.986 6.23 1 88.5 449 THR B N 1
ATOM 9340 C CA . THR B 1 449 ? 16.844 3.787 6.449 1 88.5 449 THR B CA 1
ATOM 9341 C C . THR B 1 449 ? 16.484 4.562 5.184 1 88.5 449 THR B C 1
ATOM 9343 O O . THR B 1 449 ? 15.312 4.617 4.805 1 88.5 449 THR B O 1
ATOM 9346 N N . ALA B 1 450 ? 17.5 5.129 4.59 1 91.06 450 ALA B N 1
ATOM 9347 C CA . ALA B 1 450 ? 17.266 5.867 3.352 1 91.06 450 ALA B CA 1
ATOM 9348 C C . ALA B 1 450 ? 16.719 4.953 2.264 1 91.06 450 ALA B C 1
ATOM 9350 O O . ALA B 1 450 ? 15.805 5.332 1.53 1 91.06 450 ALA B O 1
ATOM 9351 N N . GLU B 1 451 ? 17.266 3.775 2.148 1 89.19 451 GLU B N 1
ATOM 9352 C CA . GLU B 1 451 ? 16.828 2.832 1.124 1 89.19 451 GLU B CA 1
ATOM 9353 C C . GLU B 1 451 ? 15.391 2.371 1.375 1 89.19 451 GLU B C 1
ATOM 9355 O O . GLU B 1 451 ? 14.633 2.133 0.431 1 89.19 451 GLU B O 1
ATOM 9360 N N . ALA B 1 452 ? 15.102 2.146 2.619 1 91.38 452 ALA B N 1
ATOM 9361 C CA . ALA B 1 452 ? 13.734 1.767 2.959 1 91.38 452 ALA B CA 1
ATOM 9362 C C . ALA B 1 452 ? 12.734 2.838 2.518 1 91.38 452 ALA B C 1
ATOM 9364 O O . ALA B 1 452 ? 11.688 2.525 1.958 1 91.38 452 ALA B O 1
ATOM 9365 N N . ILE B 1 453 ? 13.055 4.094 2.803 1 95.31 453 ILE B N 1
ATOM 9366 C CA . ILE B 1 453 ? 12.18 5.207 2.441 1 95.31 453 ILE B CA 1
ATOM 9367 C C . ILE B 1 453 ? 12.086 5.316 0.921 1 95.31 453 ILE B C 1
ATOM 9369 O O . ILE B 1 453 ? 10.984 5.438 0.37 1 95.31 453 ILE B O 1
ATOM 9373 N N . LEU B 1 454 ? 13.219 5.242 0.249 1 94.69 454 LEU B N 1
ATOM 9374 C CA . LEU B 1 454 ? 13.242 5.348 -1.206 1 94.69 454 LEU B CA 1
ATOM 9375 C C . LEU B 1 454 ? 12.445 4.219 -1.846 1 94.69 454 LEU B C 1
ATOM 9377 O O . LEU B 1 454 ? 11.672 4.445 -2.783 1 94.69 454 LEU B O 1
ATOM 9381 N N . SER B 1 455 ? 12.633 3.051 -1.368 1 92.38 455 SER B N 1
ATOM 9382 C CA . SER B 1 455 ? 11.93 1.907 -1.938 1 92.38 455 SER B CA 1
ATOM 9383 C C . SER B 1 455 ? 10.422 2.068 -1.805 1 92.38 455 SER B C 1
ATOM 9385 O O . SER B 1 455 ? 9.672 1.7 -2.711 1 92.38 455 SER B O 1
ATOM 9387 N N . ARG B 1 456 ? 9.984 2.57 -0.679 1 94.19 456 ARG B N 1
ATOM 9388 C CA . ARG B 1 456 ? 8.555 2.715 -0.41 1 94.19 456 ARG B CA 1
ATOM 9389 C C . ARG B 1 456 ? 7.922 3.734 -1.352 1 94.19 456 ARG B C 1
ATOM 9391 O O . ARG B 1 456 ? 6.773 3.576 -1.763 1 94.19 456 ARG B O 1
ATOM 9398 N N . TYR B 1 457 ? 8.617 4.727 -1.737 1 96.62 457 TYR B N 1
ATOM 9399 C CA . TYR B 1 457 ? 7.969 5.832 -2.432 1 96.62 457 TYR B CA 1
ATOM 9400 C C . TYR B 1 457 ? 8.469 5.949 -3.865 1 96.62 457 TYR B C 1
ATOM 9402 O O . TYR B 1 457 ? 8.141 6.902 -4.57 1 96.62 457 TYR B O 1
ATOM 9410 N N . THR B 1 458 ? 9.258 5.02 -4.328 1 94.62 458 THR B N 1
ATOM 9411 C CA . THR B 1 458 ? 9.633 4.926 -5.738 1 94.62 458 THR B CA 1
ATOM 9412 C C . THR B 1 458 ? 8.453 4.43 -6.574 1 94.62 458 THR B C 1
ATOM 9414 O O . THR B 1 458 ? 7.754 3.498 -6.176 1 94.62 458 THR B O 1
ATOM 9417 N N . PHE B 1 459 ? 8.188 5.086 -7.676 1 93.38 459 PHE B N 1
ATOM 9418 C CA . PHE B 1 459 ? 7.207 4.57 -8.625 1 93.38 459 PHE B CA 1
ATOM 9419 C C . PHE B 1 459 ? 7.812 3.465 -9.477 1 93.38 459 PHE B C 1
ATOM 9421 O O . PHE B 1 459 ? 8.312 3.727 -10.578 1 93.38 459 PHE B O 1
ATOM 9428 N N . TRP B 1 460 ? 7.672 2.268 -9.086 1 89.94 460 TRP B N 1
ATOM 9429 C CA . TRP B 1 460 ? 8.383 1.112 -9.617 1 89.94 460 TRP B CA 1
ATOM 9430 C C . TRP B 1 460 ? 7.875 0.761 -11.016 1 89.94 460 TRP B C 1
ATOM 9432 O O . TRP B 1 460 ? 8.641 0.291 -11.859 1 89.94 460 TRP B O 1
ATOM 9442 N N . PRO B 1 461 ? 6.559 0.966 -11.344 1 88.56 461 PRO B N 1
ATOM 9443 C CA . PRO B 1 461 ? 6.051 0.548 -12.648 1 88.56 461 PRO B CA 1
ATOM 9444 C C . PRO B 1 461 ? 6.746 1.263 -13.805 1 88.56 461 PRO B C 1
ATOM 9446 O O . PRO B 1 461 ? 6.887 0.694 -14.891 1 88.56 461 PRO B O 1
ATOM 9449 N N . ASP B 1 462 ? 7.098 2.535 -13.664 1 88.56 462 ASP B N 1
ATOM 9450 C CA . ASP B 1 462 ? 7.773 3.326 -14.688 1 88.56 462 ASP B CA 1
ATOM 9451 C C . ASP B 1 462 ? 8.688 4.375 -14.055 1 88.56 462 ASP B C 1
ATOM 9453 O O . ASP B 1 462 ? 8.234 5.469 -13.703 1 88.56 462 ASP B O 1
ATOM 9457 N N . ARG B 1 463 ? 9.898 4.121 -14.086 1 85.12 463 ARG B N 1
ATOM 9458 C CA . ARG B 1 463 ? 10.867 4.973 -13.414 1 85.12 463 ARG B CA 1
ATOM 9459 C C . ARG B 1 463 ? 11.07 6.277 -14.172 1 85.12 463 ARG B C 1
ATOM 9461 O O . ARG B 1 463 ? 11.656 7.227 -13.641 1 85.12 463 ARG B O 1
ATOM 9468 N N . ALA B 1 464 ? 10.539 6.391 -15.383 1 86.25 464 ALA B N 1
ATOM 9469 C CA . ALA B 1 464 ? 10.727 7.59 -16.203 1 86.25 464 ALA B CA 1
ATOM 9470 C C . ALA B 1 464 ? 9.484 8.477 -16.172 1 86.25 464 ALA B C 1
ATOM 9472 O O . ALA B 1 464 ? 9.477 9.57 -16.734 1 86.25 464 ALA B O 1
ATOM 9473 N N . ASP B 1 465 ? 8.453 8.008 -15.477 1 91 465 ASP B N 1
ATOM 9474 C CA . ASP B 1 465 ? 7.219 8.781 -15.391 1 91 465 ASP B CA 1
ATOM 9475 C C . ASP B 1 465 ? 7.379 9.984 -14.461 1 91 465 ASP B C 1
ATOM 9477 O O . ASP B 1 465 ? 7.145 9.883 -13.258 1 91 465 ASP B O 1
ATOM 9481 N N . THR B 1 466 ? 7.641 11.133 -15 1 90.19 466 THR B N 1
ATOM 9482 C CA . THR B 1 466 ? 7.98 12.32 -14.234 1 90.19 466 THR B CA 1
ATOM 9483 C C . THR B 1 466 ? 6.805 12.75 -13.359 1 90.19 466 THR B C 1
ATOM 9485 O O . THR B 1 466 ? 6.996 13.242 -12.25 1 90.19 466 THR B O 1
ATOM 9488 N N . TRP B 1 467 ? 5.621 12.641 -13.82 1 92.25 467 TRP B N 1
ATOM 9489 C CA . TRP B 1 467 ? 4.438 13.023 -13.055 1 92.25 467 TRP B CA 1
ATOM 9490 C C . TRP B 1 467 ? 4.266 12.117 -11.836 1 92.25 467 TRP B C 1
ATOM 9492 O O . TRP B 1 467 ? 4.02 12.594 -10.727 1 92.25 467 TRP B O 1
ATOM 9502 N N . ALA B 1 468 ? 4.434 10.852 -12.078 1 93.06 468 ALA B N 1
ATOM 9503 C CA . ALA B 1 468 ? 4.273 9.891 -10.984 1 93.06 468 ALA B CA 1
ATOM 9504 C C . ALA B 1 468 ? 5.371 10.07 -9.938 1 93.06 468 ALA B C 1
ATOM 9506 O O . ALA B 1 468 ? 5.129 9.891 -8.742 1 93.06 468 ALA B O 1
ATOM 9507 N N . ILE B 1 469 ? 6.559 10.375 -10.422 1 94.88 469 ILE B N 1
ATOM 9508 C CA . ILE B 1 469 ? 7.68 10.586 -9.508 1 94.88 469 ILE B CA 1
ATOM 9509 C C . ILE B 1 469 ? 7.383 11.773 -8.602 1 94.88 469 ILE B C 1
ATOM 9511 O O . ILE B 1 469 ? 7.574 11.703 -7.387 1 94.88 469 ILE B O 1
ATOM 9515 N N . LYS B 1 470 ? 6.918 12.844 -9.156 1 95.44 470 LYS B N 1
ATOM 9516 C CA . LYS B 1 470 ? 6.578 14.023 -8.367 1 95.44 470 LYS B CA 1
ATOM 9517 C C . LYS B 1 470 ? 5.43 13.734 -7.406 1 95.44 470 LYS B C 1
ATOM 9519 O O . LYS B 1 470 ? 5.461 14.156 -6.25 1 95.44 470 LYS B O 1
ATOM 9524 N N . GLU B 1 471 ? 4.461 13.07 -7.906 1 96.19 471 GLU B N 1
ATOM 9525 C CA . GLU B 1 471 ? 3.332 12.703 -7.055 1 96.19 471 GLU B CA 1
ATOM 9526 C C . GLU B 1 471 ? 3.793 11.867 -5.863 1 96.19 471 GLU B C 1
ATOM 9528 O O . GLU B 1 471 ? 3.328 12.07 -4.738 1 96.19 471 GLU B O 1
ATOM 9533 N N . ASN B 1 472 ? 4.672 10.906 -6.105 1 97.06 472 ASN B N 1
ATOM 9534 C CA . ASN B 1 472 ? 5.18 10.07 -5.023 1 97.06 472 ASN B CA 1
ATOM 9535 C C . ASN B 1 472 ? 6.031 10.875 -4.047 1 97.06 472 ASN B C 1
ATOM 9537 O O . ASN B 1 472 ? 6.051 10.586 -2.848 1 97.06 472 ASN B O 1
ATOM 9541 N N . PHE B 1 473 ? 6.82 11.82 -4.582 1 97.44 473 PHE B N 1
ATOM 9542 C CA . PHE B 1 473 ? 7.574 12.695 -3.688 1 97.44 473 PHE B CA 1
ATOM 9543 C C . PHE B 1 473 ? 6.637 13.477 -2.777 1 97.44 473 PHE B C 1
ATOM 9545 O O . PHE B 1 473 ? 6.879 13.586 -1.573 1 97.44 473 PHE B O 1
ATOM 9552 N N . VAL B 1 474 ? 5.582 14.023 -3.334 1 97.81 474 VAL B N 1
ATOM 9553 C CA . VAL B 1 474 ? 4.598 14.766 -2.555 1 97.81 474 VAL B CA 1
ATOM 9554 C C . VAL B 1 474 ? 3.975 13.852 -1.501 1 97.81 474 VAL B C 1
ATOM 9556 O O . VAL B 1 474 ? 3.762 14.266 -0.359 1 97.81 474 VAL B O 1
ATOM 9559 N N . GLN B 1 475 ? 3.719 12.68 -1.876 1 98.06 475 GLN B N 1
ATOM 9560 C CA . GLN B 1 475 ? 3.156 11.719 -0.929 1 98.06 475 GLN B CA 1
ATOM 9561 C C . GLN B 1 475 ? 4.148 11.406 0.186 1 98.06 475 GLN B C 1
ATOM 9563 O O . GLN B 1 475 ? 3.762 11.266 1.348 1 98.06 475 GLN B O 1
ATOM 9568 N N . LEU B 1 476 ? 5.414 11.195 -0.207 1 98 476 LEU B N 1
ATOM 9569 C CA . LEU B 1 476 ? 6.469 10.992 0.78 1 98 476 LEU B CA 1
ATOM 9570 C C . LEU B 1 476 ? 6.48 12.125 1.805 1 98 476 LEU B C 1
ATOM 9572 O O . LEU B 1 476 ? 6.445 11.875 3.012 1 98 476 LEU B O 1
ATOM 9576 N N . ALA B 1 477 ? 6.469 13.289 1.299 1 97.19 477 ALA B N 1
ATOM 9577 C CA . ALA B 1 477 ? 6.5 14.461 2.168 1 97.19 477 ALA B CA 1
ATOM 9578 C C . ALA B 1 477 ? 5.234 14.555 3.012 1 97.19 477 ALA B C 1
ATOM 9580 O O . ALA B 1 477 ? 5.285 14.938 4.184 1 97.19 477 ALA B O 1
ATOM 9581 N N . THR B 1 478 ? 4.098 14.234 2.451 1 98.12 478 THR B N 1
ATOM 9582 C CA . THR B 1 478 ? 2.828 14.273 3.168 1 98.12 478 THR B CA 1
ATOM 9583 C C . THR B 1 478 ? 2.82 13.258 4.309 1 98.12 478 THR B C 1
ATOM 9585 O O . THR B 1 478 ? 2.424 13.578 5.43 1 98.12 478 THR B O 1
ATOM 9588 N N . ASP B 1 479 ? 3.256 12.07 3.971 1 97.75 479 ASP B N 1
ATOM 9589 C CA . ASP B 1 479 ? 3.211 11 4.961 1 97.75 479 ASP B CA 1
ATOM 9590 C C . ASP B 1 479 ? 4.16 11.281 6.121 1 97.75 479 ASP B C 1
ATOM 9592 O O . ASP B 1 479 ? 3.811 11.07 7.285 1 97.75 479 ASP B O 1
ATOM 9596 N N . THR B 1 480 ? 5.344 11.734 5.852 1 96.12 480 THR B N 1
ATOM 9597 C CA . THR B 1 480 ? 6.363 11.883 6.883 1 96.12 480 THR B CA 1
ATOM 9598 C C . THR B 1 480 ? 6.066 13.086 7.77 1 96.12 480 THR B C 1
ATOM 9600 O O . THR B 1 480 ? 6.262 13.031 8.984 1 96.12 480 THR B O 1
ATOM 9603 N N . TYR B 1 481 ? 5.555 14.156 7.184 1 95.94 481 TYR B N 1
ATOM 9604 C CA . TYR B 1 481 ? 5.445 15.391 7.945 1 95.94 481 TYR B CA 1
ATOM 9605 C C . TYR B 1 481 ? 4.027 15.586 8.469 1 95.94 481 TYR B C 1
ATOM 9607 O O . TYR B 1 481 ? 3.814 16.312 9.445 1 95.94 481 TYR B O 1
ATOM 9615 N N . TYR B 1 482 ? 3.035 14.945 7.871 1 97.44 482 TYR B N 1
ATOM 9616 C CA . TYR B 1 482 ? 1.661 15.289 8.219 1 97.44 482 TYR B CA 1
ATOM 9617 C C . TYR B 1 482 ? 0.861 14.047 8.578 1 97.44 482 TYR B C 1
ATOM 9619 O O . TYR B 1 482 ? 0.476 13.859 9.734 1 97.44 482 TYR B O 1
ATOM 9627 N N . THR B 1 483 ? 0.794 13.109 7.66 1 98 483 THR B N 1
ATOM 9628 C CA . THR B 1 483 ? -0.09 11.969 7.863 1 98 483 THR B CA 1
ATOM 9629 C C . THR B 1 483 ? 0.322 11.18 9.102 1 98 483 THR B C 1
ATOM 9631 O O . THR B 1 483 ? -0.496 10.938 9.992 1 98 483 THR B O 1
ATOM 9634 N N . ALA B 1 484 ? 1.574 10.781 9.203 1 97.44 484 ALA B N 1
ATOM 9635 C CA . ALA B 1 484 ? 2.025 9.922 10.289 1 97.44 484 ALA B CA 1
ATOM 9636 C C . ALA B 1 484 ? 1.897 10.625 11.641 1 97.44 484 ALA B C 1
ATOM 9638 O O . ALA B 1 484 ? 1.29 10.086 12.57 1 97.44 484 ALA B O 1
ATOM 9639 N N . PRO B 1 485 ? 2.381 11.805 11.734 1 97.06 485 PRO B N 1
ATOM 9640 C CA . PRO B 1 485 ? 2.275 12.453 13.047 1 97.06 485 PRO B CA 1
ATOM 9641 C C . PRO B 1 485 ? 0.84 12.836 13.398 1 97.06 485 PRO B C 1
ATOM 9643 O O . PRO B 1 485 ? 0.465 12.812 14.578 1 97.06 485 PRO B O 1
ATOM 9646 N N . MET B 1 486 ? 0.048 13.195 12.461 1 97.5 486 MET B N 1
ATOM 9647 C CA . MET B 1 486 ? -1.324 13.594 12.766 1 97.5 486 MET B CA 1
ATOM 9648 C C . MET B 1 486 ? -2.154 12.391 13.203 1 97.5 486 MET B C 1
ATOM 9650 O O . MET B 1 486 ? -2.994 12.508 14.102 1 97.5 486 MET B O 1
ATOM 9654 N N . GLN B 1 487 ? -1.917 11.266 12.539 1 97.12 487 GLN B N 1
ATOM 9655 C CA . GLN B 1 487 ? -2.598 10.062 13.008 1 97.12 487 GLN B CA 1
ATOM 9656 C C . GLN B 1 487 ? -2.164 9.695 14.43 1 97.12 487 GLN B C 1
ATOM 9658 O O . GLN B 1 487 ? -2.984 9.273 15.242 1 97.12 487 GLN B O 1
ATOM 9663 N N . LEU B 1 488 ? -0.882 9.852 14.695 1 95.69 488 LEU B N 1
ATOM 9664 C CA . LEU B 1 488 ? -0.365 9.586 16.031 1 95.69 488 LEU B CA 1
ATOM 9665 C C . LEU B 1 488 ? -0.987 10.531 17.062 1 95.69 488 LEU B C 1
ATOM 9667 O O . LEU B 1 488 ? -1.388 10.102 18.141 1 95.69 488 LEU B O 1
ATOM 9671 N N . SER B 1 489 ? -1.069 11.773 16.672 1 96.81 489 SER B N 1
ATOM 9672 C CA . SER B 1 489 ? -1.679 12.766 17.562 1 96.81 489 SER B CA 1
ATOM 9673 C C . SER B 1 489 ? -3.146 12.445 17.812 1 96.81 489 SER B C 1
ATOM 9675 O O . SER B 1 489 ? -3.605 12.492 18.969 1 96.81 489 SER B O 1
ATOM 9677 N N . ALA B 1 490 ? -3.895 12.156 16.781 1 97.31 490 ALA B N 1
ATOM 9678 C CA . ALA B 1 490 ? -5.305 11.805 16.922 1 97.31 490 ALA B CA 1
ATOM 9679 C C . ALA B 1 490 ? -5.48 10.609 17.859 1 97.31 490 ALA B C 1
ATOM 9681 O O . ALA B 1 490 ? -6.348 10.625 18.734 1 97.31 490 ALA B O 1
ATOM 9682 N N . ASP B 1 491 ? -4.652 9.641 17.719 1 95.25 491 ASP B N 1
ATOM 9683 C CA . ASP B 1 491 ? -4.723 8.43 18.531 1 95.25 491 ASP B CA 1
ATOM 9684 C C . ASP B 1 491 ? -4.438 8.734 20 1 95.25 491 ASP B C 1
ATOM 9686 O O . ASP B 1 491 ? -5.176 8.305 20.891 1 95.25 491 ASP B O 1
ATOM 9690 N N . LEU B 1 492 ? -3.385 9.461 20.219 1 95.06 492 LEU B N 1
ATOM 9691 C CA . LEU B 1 492 ? -2.932 9.711 21.578 1 95.06 492 LEU B CA 1
ATOM 9692 C C . LEU B 1 492 ? -3.881 10.656 22.312 1 95.06 492 LEU B C 1
ATOM 9694 O O . LEU B 1 492 ? -4.148 10.477 23.5 1 95.06 492 LEU B O 1
ATOM 9698 N N . HIS B 1 493 ? -4.402 11.648 21.641 1 96.69 493 HIS B N 1
ATOM 9699 C CA . HIS B 1 493 ? -5.387 12.531 22.266 1 96.69 493 HIS B CA 1
ATOM 9700 C C . HIS B 1 493 ? -6.672 11.781 22.594 1 96.69 493 HIS B C 1
ATOM 9702 O O . HIS B 1 493 ? -7.273 12.008 23.641 1 96.69 493 HIS B O 1
ATOM 9708 N N . SER B 1 494 ? -7.078 10.992 21.625 1 96 494 SER B N 1
ATOM 9709 C CA . SER B 1 494 ? -8.266 10.18 21.891 1 96 494 SER B CA 1
ATOM 9710 C C . SER B 1 494 ? -8.062 9.273 23.094 1 96 494 SER B C 1
ATOM 9712 O O . SER B 1 494 ? -8.945 9.172 23.953 1 96 494 SER B O 1
ATOM 9714 N N . ALA B 1 495 ? -6.934 8.688 23.203 1 92.62 495 ALA B N 1
ATOM 9715 C CA . ALA B 1 495 ? -6.617 7.781 24.297 1 92.62 495 ALA B CA 1
ATOM 9716 C C . ALA B 1 495 ? -6.48 8.539 25.625 1 92.62 495 ALA B C 1
ATOM 9718 O O . ALA B 1 495 ? -6.664 7.965 26.703 1 92.62 495 ALA B O 1
ATOM 9719 N N . SER B 1 496 ? -6.168 9.812 25.484 1 91 496 SER B N 1
ATOM 9720 C CA . SER B 1 496 ? -5.906 10.609 26.688 1 91 496 SER B CA 1
ATOM 9721 C C . SER B 1 496 ? -7.172 11.32 27.156 1 91 496 SER B C 1
ATOM 9723 O O . SER B 1 496 ? -7.117 12.148 28.062 1 91 496 SER B O 1
ATOM 9725 N N . GLY B 1 497 ? -8.297 11.117 26.469 1 90.44 497 GLY B N 1
ATOM 9726 C CA . GLY B 1 497 ? -9.547 11.586 27.031 1 90.44 497 GLY B CA 1
ATOM 9727 C C . GLY B 1 497 ? -10.234 12.633 26.172 1 90.44 497 GLY B C 1
ATOM 9728 O O . GLY B 1 497 ? -11.383 13 26.422 1 90.44 497 GLY B O 1
ATOM 9729 N N . SER B 1 498 ? -9.586 13.133 25.172 1 95.31 498 SER B N 1
ATOM 9730 C CA . SER B 1 498 ? -10.234 14.086 24.281 1 95.31 498 SER B CA 1
ATOM 9731 C C . SER B 1 498 ? -11.195 13.391 23.328 1 95.31 498 SER B C 1
ATOM 9733 O O . SER B 1 498 ? -10.906 12.297 22.844 1 95.31 498 SER B O 1
ATOM 9735 N N . ARG B 1 499 ? -12.367 13.969 23.172 1 97.44 499 ARG B N 1
ATOM 9736 C CA . ARG B 1 499 ? -13.219 13.547 22.062 1 97.44 499 ARG B CA 1
ATOM 9737 C C . ARG B 1 499 ? -12.688 14.07 20.734 1 97.44 499 ARG B C 1
ATOM 9739 O O . ARG B 1 499 ? -12.789 15.266 20.453 1 97.44 499 ARG B O 1
ATOM 9746 N N . VAL B 1 500 ? -12.18 13.148 19.906 1 98.25 500 VAL B N 1
ATOM 9747 C CA . VAL B 1 500 ? -11.453 13.555 18.703 1 98.25 500 VAL B CA 1
ATOM 9748 C C . VAL B 1 500 ? -12.289 13.266 17.453 1 98.25 500 VAL B C 1
ATOM 9750 O O . VAL B 1 500 ? -12.852 12.172 17.328 1 98.25 500 VAL B O 1
ATOM 9753 N N . PHE B 1 501 ? -12.469 14.25 16.641 1 98.5 501 PHE B N 1
ATOM 9754 C CA . PHE B 1 501 ? -13.016 14.102 15.289 1 98.5 501 PHE B CA 1
ATOM 9755 C C . PHE B 1 501 ? -11.945 14.352 14.234 1 98.5 501 PHE B C 1
ATOM 9757 O O . PHE B 1 501 ? -11.195 15.32 14.328 1 98.5 501 PHE B O 1
ATOM 9764 N N . GLN B 1 502 ? -11.852 13.406 13.289 1 98.31 502 GLN B N 1
ATOM 9765 C CA . GLN B 1 502 ? -10.82 13.539 12.266 1 98.31 502 GLN B CA 1
ATOM 9766 C C . GLN B 1 502 ? -11.445 13.664 10.875 1 98.31 502 GLN B C 1
ATOM 9768 O O . GLN B 1 502 ? -12.43 13 10.57 1 98.31 502 GLN B O 1
ATOM 9773 N N . TYR B 1 503 ? -10.859 14.555 10.031 1 98.31 503 TYR B N 1
ATOM 9774 C CA . TYR B 1 503 ? -11.234 14.617 8.625 1 98.31 503 TYR B CA 1
ATOM 9775 C C . TYR B 1 503 ? -10.008 14.539 7.73 1 98.31 503 TYR B C 1
ATOM 9777 O O . TYR B 1 503 ? -8.898 14.859 8.164 1 98.31 503 TYR B O 1
ATOM 9785 N N . VAL B 1 504 ? -10.148 14.047 6.574 1 98.56 504 VAL B N 1
ATOM 9786 C CA . VAL B 1 504 ? -9.18 14.133 5.488 1 98.56 504 VAL B CA 1
ATOM 9787 C C . VAL B 1 504 ? -9.82 14.781 4.266 1 98.56 504 VAL B C 1
ATOM 9789 O O . VAL B 1 504 ? -10.82 14.281 3.746 1 98.56 504 VAL B O 1
ATOM 9792 N N . ASN B 1 505 ? -9.25 15.898 3.867 1 98.12 505 ASN B N 1
ATOM 9793 C CA . ASN B 1 505 ? -9.758 16.609 2.697 1 98.12 505 ASN B CA 1
ATOM 9794 C C . ASN B 1 505 ? -9.203 16.016 1.402 1 98.12 505 ASN B C 1
ATOM 9796 O O . ASN B 1 505 ? -7.996 16.062 1.161 1 98.12 505 ASN B O 1
ATOM 9800 N N . ASN B 1 506 ? -10.07 15.484 0.61 1 96.31 506 ASN B N 1
ATOM 9801 C CA . ASN B 1 506 ? -9.711 14.914 -0.683 1 96.31 506 ASN B CA 1
ATOM 9802 C C . ASN B 1 506 ? -10.391 15.656 -1.831 1 96.31 506 ASN B C 1
ATOM 9804 O O . ASN B 1 506 ? -10.422 15.164 -2.961 1 96.31 506 ASN B O 1
ATOM 9808 N N . TYR B 1 507 ? -10.914 16.844 -1.521 1 94.31 507 TYR B N 1
ATOM 9809 C CA . TYR B 1 507 ? -11.555 17.625 -2.568 1 94.31 507 TYR B CA 1
ATOM 9810 C C . TYR B 1 507 ? -10.531 18.469 -3.316 1 94.31 507 TYR B C 1
ATOM 9812 O O . TYR B 1 507 ? -9.914 19.375 -2.738 1 94.31 507 TYR B O 1
ATOM 9820 N N . ASN B 1 508 ? -10.383 18.156 -4.586 1 89.56 508 ASN B N 1
ATOM 9821 C CA . ASN B 1 508 ? -9.414 18.875 -5.422 1 89.56 508 ASN B CA 1
ATOM 9822 C C . ASN B 1 508 ? -10.062 20.031 -6.16 1 89.56 508 ASN B C 1
ATOM 9824 O O . ASN B 1 508 ? -10.82 19.844 -7.109 1 89.56 508 ASN B O 1
ATOM 9828 N N . MET B 1 509 ? -9.703 21.25 -5.793 1 84.38 509 MET B N 1
ATOM 9829 C CA . MET B 1 509 ? -10.266 22.469 -6.383 1 84.38 509 MET B CA 1
ATOM 9830 C C . MET B 1 509 ? -9.719 22.688 -7.789 1 84.38 509 MET B C 1
ATOM 9832 O O . MET B 1 509 ? -10.312 23.422 -8.578 1 84.38 509 MET B O 1
ATOM 9836 N N . SER B 1 510 ? -8.508 22.094 -8.078 1 66.19 510 SER B N 1
ATOM 9837 C CA . SER B 1 510 ? -7.836 22.328 -9.352 1 66.19 510 SER B CA 1
ATOM 9838 C C . SER B 1 510 ? -8.367 21.391 -10.438 1 66.19 510 SER B C 1
ATOM 9840 O O . SER B 1 510 ? -8.109 21.609 -11.625 1 66.19 510 SER B O 1
ATOM 9842 N N . ARG B 1 511 ? -9.055 20.359 -10.094 1 63.81 511 ARG B N 1
ATOM 9843 C CA . ARG B 1 511 ? -9.43 19.328 -11.055 1 63.81 511 ARG B CA 1
ATOM 9844 C C . ARG B 1 511 ? -10.336 19.891 -12.141 1 63.81 511 ARG B C 1
ATOM 9846 O O . ARG B 1 511 ? -11.383 20.484 -11.836 1 63.81 511 ARG B O 1
ATOM 9853 N N . ASP B 1 512 ? -9.953 19.766 -13.414 1 56.22 512 ASP B N 1
ATOM 9854 C CA . ASP B 1 512 ? -10.711 20.016 -14.633 1 56.22 512 ASP B CA 1
ATOM 9855 C C . ASP B 1 512 ? -10.969 21.516 -14.828 1 56.22 512 ASP B C 1
ATOM 9857 O O . ASP B 1 512 ? -11.992 21.906 -15.391 1 56.22 512 ASP B O 1
ATOM 9861 N N . HIS B 1 513 ? -10.109 22.281 -14 1 58.91 513 HIS B N 1
ATOM 9862 C CA . HIS B 1 513 ? -10.469 23.688 -14.117 1 58.91 513 HIS B CA 1
ATOM 9863 C C . HIS B 1 513 ? -9.445 24.453 -14.953 1 58.91 513 HIS B C 1
ATOM 9865 O O . HIS B 1 513 ? -8.43 24.922 -14.422 1 58.91 513 HIS B O 1
ATOM 9871 N N . PRO B 1 514 ? -9.578 24.312 -16.234 1 55.25 514 PRO B N 1
ATOM 9872 C CA . PRO B 1 514 ? -8.625 25.016 -17.109 1 55.25 514 PRO B CA 1
ATOM 9873 C C . PRO B 1 514 ? -8.336 26.438 -16.656 1 55.25 514 PRO B C 1
ATOM 9875 O O . PRO B 1 514 ? -7.254 26.969 -16.906 1 55.25 514 PRO B O 1
ATOM 9878 N N . ASN B 1 515 ? -9.336 27 -15.938 1 52.66 515 ASN B N 1
ATOM 9879 C CA . ASN B 1 515 ? -9.18 28.406 -15.602 1 52.66 515 ASN B CA 1
ATOM 9880 C C . ASN B 1 515 ? -8.625 28.594 -14.195 1 52.66 515 ASN B C 1
ATOM 9882 O O . ASN B 1 515 ? -8.5 29.719 -13.711 1 52.66 515 ASN B O 1
ATOM 9886 N N . LEU B 1 516 ? -8.539 27.438 -13.477 1 55.78 516 LEU B N 1
ATOM 9887 C CA . LEU B 1 516 ? -7.945 27.594 -12.156 1 55.78 516 LEU B CA 1
ATOM 9888 C C . LEU B 1 516 ? -6.422 27.547 -12.234 1 55.78 516 LEU B C 1
ATOM 9890 O O . LEU B 1 516 ? -5.828 26.469 -12.133 1 55.78 516 LEU B O 1
ATOM 9894 N N . GLN B 1 517 ? -5.883 28.609 -12.703 1 61.41 517 GLN B N 1
ATOM 9895 C CA . GLN B 1 517 ? -4.457 28.766 -12.984 1 61.41 517 GLN B CA 1
ATOM 9896 C C . GLN B 1 517 ? -3.656 28.922 -11.695 1 61.41 517 GLN B C 1
ATOM 9898 O O . GLN B 1 517 ? -2.43 28.781 -11.695 1 61.41 517 GLN B O 1
ATOM 9903 N N . LEU B 1 518 ? -4.398 29.016 -10.547 1 65.06 518 LEU B N 1
ATOM 9904 C CA . LEU B 1 518 ? -3.666 29.422 -9.352 1 65.06 518 LEU B CA 1
ATOM 9905 C C . LEU B 1 518 ? -2.975 28.219 -8.703 1 65.06 518 LEU B C 1
ATOM 9907 O O . LEU B 1 518 ? -1.835 28.328 -8.242 1 65.06 518 LEU B O 1
ATOM 9911 N N . ILE B 1 519 ? -3.723 27.109 -8.75 1 78.94 519 ILE B N 1
ATOM 9912 C CA . ILE B 1 519 ? -3.146 25.938 -8.109 1 78.94 519 ILE B CA 1
ATOM 9913 C C . ILE B 1 519 ? -2.705 24.922 -9.172 1 78.94 519 ILE B C 1
ATOM 9915 O O . ILE B 1 519 ? -3.541 24.281 -9.812 1 78.94 519 ILE B O 1
ATOM 9919 N N . PRO B 1 520 ? -1.409 24.969 -9.312 1 83 520 PRO B N 1
ATOM 9920 C CA . PRO B 1 520 ? -0.932 23.984 -10.281 1 83 520 PRO B CA 1
ATOM 9921 C C . PRO B 1 520 ? -1.479 22.594 -10.023 1 83 520 PRO B C 1
ATOM 9923 O O . PRO B 1 520 ? -1.64 22.188 -8.867 1 83 520 PRO B O 1
ATOM 9926 N N . ASP B 1 521 ? -1.667 21.812 -11.047 1 83.75 521 ASP B N 1
ATOM 9927 C CA . ASP B 1 521 ? -2.285 20.484 -10.977 1 83.75 521 ASP B CA 1
ATOM 9928 C C . ASP B 1 521 ? -1.496 19.562 -10.047 1 83.75 521 ASP B C 1
ATOM 9930 O O . ASP B 1 521 ? -2.08 18.734 -9.344 1 83.75 521 ASP B O 1
ATOM 9934 N N . TRP B 1 522 ? -0.182 19.688 -10.062 1 88 522 TRP B N 1
ATOM 9935 C CA . TRP B 1 522 ? 0.663 18.766 -9.32 1 88 522 TRP B CA 1
ATOM 9936 C C . TRP B 1 522 ? 0.481 18.953 -7.816 1 88 522 TRP B C 1
ATOM 9938 O O . TRP B 1 522 ? 0.86 18.078 -7.031 1 88 522 TRP B O 1
ATOM 9948 N N . MET B 1 523 ? -0.132 20.047 -7.406 1 91.38 523 MET B N 1
ATOM 9949 C CA . MET B 1 523 ? -0.309 20.312 -5.984 1 91.38 523 MET B CA 1
ATOM 9950 C C . MET B 1 523 ? -1.523 19.578 -5.434 1 91.38 523 MET B C 1
ATOM 9952 O O . MET B 1 523 ? -1.677 19.438 -4.219 1 91.38 523 MET B O 1
ATOM 9956 N N . GLY B 1 524 ? -2.492 19.125 -6.328 1 91.12 524 GLY B N 1
ATOM 9957 C CA . GLY B 1 524 ? -3.67 18.406 -5.883 1 91.12 524 GLY B CA 1
ATOM 9958 C C . GLY B 1 524 ? -4.457 19.141 -4.812 1 91.12 524 GLY B C 1
ATOM 9959 O O . GLY B 1 524 ? -4.793 20.312 -4.98 1 91.12 524 GLY B O 1
ATOM 9960 N N . VAL B 1 525 ? -4.809 18.406 -3.762 1 95.44 525 VAL B N 1
ATOM 9961 C CA . VAL B 1 525 ? -5.402 19.031 -2.582 1 95.44 525 VAL B CA 1
ATOM 9962 C C . VAL B 1 525 ? -4.305 19.656 -1.719 1 95.44 525 VAL B C 1
ATOM 9964 O O . VAL B 1 525 ? -3.773 19 -0.817 1 95.44 525 VAL B O 1
ATOM 9967 N N . CYS B 1 526 ? -4.059 20.812 -1.953 1 93.19 526 CYS B N 1
ATOM 9968 C CA . CYS B 1 526 ? -2.848 21.5 -1.511 1 93.19 526 CYS B CA 1
ATOM 9969 C C . CYS B 1 526 ? -2.9 21.797 -0.015 1 93.19 526 CYS B C 1
ATOM 9971 O O . CYS B 1 526 ? -3.959 21.688 0.607 1 93.19 526 CYS B O 1
ATOM 9973 N N . HIS B 1 527 ? -1.823 22.25 0.541 1 95.75 527 HIS B N 1
ATOM 9974 C CA . HIS B 1 527 ? -1.576 22.438 1.966 1 95.75 527 HIS B CA 1
ATOM 9975 C C . HIS B 1 527 ? -2.561 23.422 2.572 1 95.75 527 HIS B C 1
ATOM 9977 O O . HIS B 1 527 ? -2.955 23.281 3.732 1 95.75 527 HIS B O 1
ATOM 9983 N N . ASP B 1 528 ? -3.031 24.453 1.789 1 94.88 528 ASP B N 1
ATOM 9984 C CA . ASP B 1 528 ? -3.916 25.5 2.303 1 94.88 528 ASP B CA 1
ATOM 9985 C C . ASP B 1 528 ? -5.332 25.328 1.755 1 94.88 528 ASP B C 1
ATOM 9987 O O . ASP B 1 528 ? -6.191 26.188 1.978 1 94.88 528 ASP B O 1
ATOM 9991 N N . CYS B 1 529 ? -5.574 24.266 1.068 1 94.31 529 CYS B N 1
ATOM 9992 C CA . CYS B 1 529 ? -6.828 24.156 0.329 1 94.31 529 CYS B CA 1
ATOM 9993 C C . CYS B 1 529 ? -8.016 24.062 1.28 1 94.31 529 CYS B C 1
ATOM 9995 O O . CYS B 1 529 ? -9.102 24.562 0.974 1 94.31 529 CYS B O 1
ATOM 9997 N N . ASP B 1 530 ? -7.809 23.406 2.391 1 97.19 530 ASP B N 1
ATOM 9998 C CA . ASP B 1 530 ? -8.914 23.359 3.346 1 97.19 530 ASP B CA 1
ATOM 9999 C C . ASP B 1 530 ? -9.148 24.719 3.99 1 97.19 530 ASP B C 1
ATOM 10001 O O . ASP B 1 530 ? -10.273 25.047 4.367 1 97.19 530 ASP B O 1
ATOM 10005 N N . LEU B 1 531 ? -8.109 25.562 4.102 1 97.56 531 LEU B N 1
ATOM 10006 C CA . LEU B 1 531 ? -8.281 26.906 4.637 1 97.56 531 LEU B CA 1
ATOM 10007 C C . LEU B 1 531 ? -9.094 27.781 3.68 1 97.56 531 LEU B C 1
ATOM 10009 O O . LEU B 1 531 ? -9.906 28.594 4.113 1 97.56 531 LEU B O 1
ATOM 10013 N N . TYR B 1 532 ? -8.844 27.594 2.383 1 95.62 532 TYR B N 1
ATOM 10014 C CA . TYR B 1 532 ? -9.609 28.375 1.407 1 95.62 532 TYR B CA 1
ATOM 10015 C C . TYR B 1 532 ? -11.102 28.109 1.556 1 95.62 532 TYR B C 1
ATOM 10017 O O . TYR B 1 532 ? -11.914 29.031 1.401 1 95.62 532 TYR B O 1
ATOM 10025 N N . MET B 1 533 ? -11.391 26.891 1.843 1 96.19 533 MET B N 1
ATOM 10026 C CA . MET B 1 533 ? -12.789 26.516 2.033 1 96.19 533 MET B CA 1
ATOM 10027 C C . MET B 1 533 ? -13.297 27 3.393 1 96.19 533 MET B C 1
ATOM 10029 O O . MET B 1 533 ? -14.414 27.516 3.498 1 96.19 533 MET B O 1
ATOM 10033 N N . LEU B 1 534 ? -12.492 26.859 4.391 1 98.31 534 LEU B N 1
ATOM 10034 C CA . LEU B 1 534 ? -12.883 27.234 5.742 1 98.31 534 LEU B CA 1
ATOM 10035 C C . LEU B 1 534 ? -13.227 28.719 5.816 1 98.31 534 LEU B C 1
ATOM 10037 O O . LEU B 1 534 ? -14.25 29.109 6.391 1 98.31 534 LEU B O 1
ATOM 10041 N N . PHE B 1 535 ? -12.406 29.562 5.207 1 98.31 535 PHE B N 1
ATOM 10042 C CA . PHE B 1 535 ? -12.562 31 5.32 1 98.31 535 PHE B CA 1
ATOM 10043 C C . PHE B 1 535 ? -13.586 31.516 4.316 1 98.31 535 PHE B C 1
ATOM 10045 O O . PHE B 1 535 ? -13.852 32.719 4.258 1 98.31 535 PHE B O 1
ATOM 10052 N N . GLY B 1 536 ? -14.141 30.688 3.455 1 96.69 536 GLY B N 1
ATOM 10053 C CA . GLY B 1 536 ? -15.258 31 2.592 1 96.69 536 GLY B CA 1
ATOM 10054 C C . GLY B 1 536 ? -14.852 31.766 1.348 1 96.69 536 GLY B C 1
ATOM 10055 O O . GLY B 1 536 ? -15.688 32.406 0.71 1 96.69 536 GLY B O 1
ATOM 10056 N N . TYR B 1 537 ? -13.695 31.688 0.917 1 95.69 537 TYR B N 1
ATOM 10057 C CA . TYR B 1 537 ? -13.164 32.562 -0.136 1 95.69 537 TYR B CA 1
ATOM 10058 C C . TYR B 1 537 ? -13.891 32.312 -1.456 1 95.69 537 TYR B C 1
ATOM 10060 O O . TYR B 1 537 ? -14.062 33.219 -2.256 1 95.69 537 TYR B O 1
ATOM 10068 N N . PRO B 1 538 ? -14.336 31.094 -1.714 1 92.94 538 PRO B N 1
ATOM 10069 C CA . PRO B 1 538 ? -15.047 30.875 -2.979 1 92.94 538 PRO B CA 1
ATOM 10070 C C . PRO B 1 538 ? -16.312 31.719 -3.1 1 92.94 538 PRO B C 1
ATOM 10072 O O . PRO B 1 538 ? -16.797 31.953 -4.207 1 92.94 538 PRO B O 1
ATOM 10075 N N . TYR B 1 539 ? -16.875 32.219 -2.002 1 95.06 539 TYR B N 1
ATOM 10076 C CA . TYR B 1 539 ? -18.109 33 -2.021 1 95.06 539 TYR B CA 1
ATOM 10077 C C . TYR B 1 539 ? -17.812 34.469 -2.029 1 95.06 539 TYR B C 1
ATOM 10079 O O . TYR B 1 539 ? -18.703 35.312 -2.285 1 95.06 539 TYR B O 1
ATOM 10087 N N . LEU B 1 540 ? -16.578 34.844 -1.725 1 96.56 540 LEU B N 1
ATOM 10088 C CA . LEU B 1 540 ? -16.266 36.25 -1.473 1 96.56 540 LEU B CA 1
ATOM 10089 C C . LEU B 1 540 ? -15.867 36.969 -2.762 1 96.56 540 LEU B C 1
ATOM 10091 O O . LEU B 1 540 ? -15.344 36.312 -3.684 1 96.56 540 LEU B O 1
ATOM 10095 N N . SER B 1 541 ? -16.109 38.25 -2.744 1 94.69 541 SER B N 1
ATOM 10096 C CA . SER B 1 541 ? -15.617 39.094 -3.834 1 94.69 541 SER B CA 1
ATOM 10097 C C . SER B 1 541 ? -14.102 39.25 -3.768 1 94.69 541 SER B C 1
ATOM 10099 O O . SER B 1 541 ? -13.492 39 -2.721 1 94.69 541 SER B O 1
ATOM 10101 N N . ASP B 1 542 ? -13.5 39.625 -4.789 1 92.31 542 ASP B N 1
ATOM 10102 C CA . ASP B 1 542 ? -12.047 39.719 -4.906 1 92.31 542 ASP B CA 1
ATOM 10103 C C . ASP B 1 542 ? -11.484 40.688 -3.85 1 92.31 542 ASP B C 1
ATOM 10105 O O . ASP B 1 542 ? -10.383 40.469 -3.342 1 92.31 542 ASP B O 1
ATOM 10109 N N . GLU B 1 543 ? -12.219 41.656 -3.492 1 92.38 543 GLU B N 1
ATOM 10110 C CA . GLU B 1 543 ? -11.742 42.656 -2.549 1 92.38 543 GLU B CA 1
ATOM 10111 C C . GLU B 1 543 ? -11.57 42.062 -1.152 1 92.38 543 GLU B C 1
ATOM 10113 O O . GLU B 1 543 ? -10.758 42.562 -0.36 1 92.38 543 GLU B O 1
ATOM 10118 N N . LEU B 1 544 ? -12.281 41.031 -0.903 1 95.5 544 LEU B N 1
ATOM 10119 C CA . LEU B 1 544 ? -12.266 40.438 0.431 1 95.5 544 LEU B CA 1
ATOM 10120 C C . LEU B 1 544 ? -11.398 39.188 0.457 1 95.5 544 LEU B C 1
ATOM 10122 O O . LEU B 1 544 ? -11.289 38.5 1.491 1 95.5 544 LEU B O 1
ATOM 10126 N N . ARG B 1 545 ? -10.781 38.875 -0.655 1 93.88 545 ARG B N 1
ATOM 10127 C CA . ARG B 1 545 ? -9.922 37.688 -0.761 1 93.88 545 ARG B CA 1
ATOM 10128 C C . ARG B 1 545 ? -8.461 38.062 -0.56 1 93.88 545 ARG B C 1
ATOM 10130 O O . ARG B 1 545 ? -8.07 39.219 -0.763 1 93.88 545 ARG B O 1
ATOM 10137 N N . PRO B 1 546 ? -7.703 37.031 -0.055 1 90.44 546 PRO B N 1
ATOM 10138 C CA . PRO B 1 546 ? -6.258 37.281 -0.071 1 90.44 546 PRO B CA 1
ATOM 10139 C C . PRO B 1 546 ? -5.719 37.531 -1.479 1 90.44 546 PRO B C 1
ATOM 10141 O O . PRO B 1 546 ? -6.336 37.125 -2.461 1 90.44 546 PRO B O 1
ATOM 10144 N N . LEU B 1 547 ? -4.602 38.156 -1.515 1 83.19 547 LEU B N 1
ATOM 10145 C CA . LEU B 1 547 ? -4.031 38.625 -2.773 1 83.19 547 LEU B CA 1
ATOM 10146 C C . LEU B 1 547 ? -3.857 37.469 -3.752 1 83.19 547 LEU B C 1
ATOM 10148 O O . LEU B 1 547 ? -4.164 37.594 -4.941 1 83.19 547 LEU B O 1
ATOM 10152 N N . ASP B 1 548 ? -3.422 36.406 -3.281 1 80 548 ASP B N 1
ATOM 10153 C CA . ASP B 1 548 ? -3.088 35.281 -4.156 1 80 548 ASP B CA 1
ATOM 10154 C C . ASP B 1 548 ? -4.348 34.656 -4.738 1 80 548 ASP B C 1
ATOM 10156 O O . ASP B 1 548 ? -4.281 33.906 -5.734 1 80 548 ASP B O 1
ATOM 10160 N N . LEU B 1 549 ? -5.492 34.875 -4.184 1 87.19 549 LEU B N 1
ATOM 10161 C CA . LEU B 1 549 ? -6.723 34.25 -4.641 1 87.19 549 LEU B CA 1
ATOM 10162 C C . LEU B 1 549 ? -7.562 35.219 -5.457 1 87.19 549 LEU B C 1
ATOM 10164 O O . LEU B 1 549 ? -8.648 34.875 -5.93 1 87.19 549 LEU B O 1
ATOM 10168 N N . LYS B 1 550 ? -7.039 36.406 -5.621 1 86.62 550 LYS B N 1
ATOM 10169 C CA . LYS B 1 550 ? -7.762 37.375 -6.445 1 86.62 550 LYS B CA 1
ATOM 10170 C C . LYS B 1 550 ? -7.77 36.938 -7.91 1 86.62 550 LYS B C 1
ATOM 10172 O O . LYS B 1 550 ? -6.766 36.438 -8.422 1 86.62 550 LYS B O 1
ATOM 10177 N N . GLY B 1 551 ? -8.906 37.062 -8.5 1 82.38 551 GLY B N 1
ATOM 10178 C CA . GLY B 1 551 ? -9.047 36.719 -9.914 1 82.38 551 GLY B CA 1
ATOM 10179 C C . GLY B 1 551 ? -9.406 35.281 -10.148 1 82.38 551 GLY B C 1
ATOM 10180 O O . GLY B 1 551 ? -9.695 34.875 -11.281 1 82.38 551 GLY B O 1
ATOM 10181 N N . VAL B 1 552 ? -9.398 34.531 -9.094 1 83.69 552 VAL B N 1
ATOM 10182 C CA . VAL B 1 552 ? -9.719 33.125 -9.242 1 83.69 552 VAL B CA 1
ATOM 10183 C C . VAL B 1 552 ? -11.227 32.969 -9.438 1 83.69 552 VAL B C 1
ATOM 10185 O O . VAL B 1 552 ? -12.023 33.594 -8.742 1 83.69 552 VAL B O 1
ATOM 10188 N N . ASN B 1 553 ? -11.539 32.125 -10.414 1 83.75 553 ASN B N 1
ATOM 10189 C CA . ASN B 1 553 ? -12.945 31.812 -10.648 1 83.75 553 ASN B CA 1
ATOM 10190 C C . ASN B 1 553 ? -13.336 30.469 -10.039 1 83.75 553 ASN B C 1
ATOM 10192 O O . ASN B 1 553 ? -13.242 29.422 -10.695 1 83.75 553 ASN B O 1
ATOM 10196 N N . PHE B 1 554 ? -13.914 30.516 -8.914 1 87.94 554 PHE B N 1
ATOM 10197 C CA . PHE B 1 554 ? -14.344 29.312 -8.227 1 87.94 554 PHE B CA 1
ATOM 10198 C C . PHE B 1 554 ? -15.633 28.766 -8.844 1 87.94 554 PHE B C 1
ATOM 10200 O O . PHE B 1 554 ? -16.516 29.531 -9.242 1 87.94 554 PHE B O 1
ATOM 10207 N N . THR B 1 555 ? -15.766 27.453 -8.93 1 85.69 555 THR B N 1
ATOM 10208 C CA . THR B 1 555 ? -16.953 26.812 -9.469 1 85.69 555 THR B CA 1
ATOM 10209 C C . THR B 1 555 ? -18.047 26.703 -8.398 1 85.69 555 THR B C 1
ATOM 10211 O O . THR B 1 555 ? -17.797 26.969 -7.227 1 85.69 555 THR B O 1
ATOM 10214 N N . ASP B 1 556 ? -19.203 26.297 -8.844 1 86.38 556 ASP B N 1
ATOM 10215 C CA . ASP B 1 556 ? -20.297 26.062 -7.902 1 86.38 556 ASP B CA 1
ATOM 10216 C C . ASP B 1 556 ? -19.969 24.906 -6.957 1 86.38 556 ASP B C 1
ATOM 10218 O O . ASP B 1 556 ? -20.375 24.906 -5.793 1 86.38 556 ASP B O 1
ATOM 10222 N N . MET B 1 557 ? -19.25 23.953 -7.523 1 87.62 557 MET B N 1
ATOM 10223 C CA . MET B 1 557 ? -18.844 22.844 -6.68 1 87.62 557 MET B CA 1
ATOM 10224 C C . MET B 1 557 ? -17.891 23.312 -5.59 1 87.62 557 MET B C 1
ATOM 10226 O O . MET B 1 557 ? -17.953 22.828 -4.457 1 87.62 557 MET B O 1
ATOM 10230 N N . ASP B 1 558 ? -16.984 24.234 -5.984 1 89.69 558 ASP B N 1
ATOM 10231 C CA . ASP B 1 558 ? -16.078 24.812 -5 1 89.69 558 ASP B CA 1
ATOM 10232 C C . ASP B 1 558 ? -16.844 25.562 -3.914 1 89.69 558 ASP B C 1
ATOM 10234 O O . ASP B 1 558 ? -16.5 25.469 -2.732 1 89.69 558 ASP B O 1
ATOM 10238 N N . ARG B 1 559 ? -17.781 26.266 -4.328 1 91.62 559 ARG B N 1
ATOM 10239 C CA . ARG B 1 559 ? -18.609 27.031 -3.398 1 91.62 559 ARG B CA 1
ATOM 10240 C C . ARG B 1 559 ? -19.375 26.109 -2.459 1 91.62 559 ARG B C 1
ATOM 10242 O O . ARG B 1 559 ? -19.438 26.344 -1.253 1 91.62 559 ARG B O 1
ATOM 10249 N N . ASN B 1 560 ? -19.922 25.109 -3.031 1 91.06 560 ASN B N 1
ATOM 10250 C CA . ASN B 1 560 ? -20.625 24.125 -2.213 1 91.06 560 ASN B CA 1
ATOM 10251 C C . ASN B 1 560 ? -19.703 23.453 -1.213 1 91.06 560 ASN B C 1
ATOM 10253 O O . ASN B 1 560 ? -20.078 23.234 -0.059 1 91.06 560 ASN B O 1
ATOM 10257 N N . ALA B 1 561 ? -18.547 23.078 -1.696 1 92.94 561 ALA B N 1
ATOM 10258 C CA . ALA B 1 561 ? -17.547 22.469 -0.811 1 92.94 561 ALA B CA 1
ATOM 10259 C C . ALA B 1 561 ? -17.172 23.422 0.323 1 92.94 561 ALA B C 1
ATOM 10261 O O . ALA B 1 561 ? -17.047 23 1.475 1 92.94 561 ALA B O 1
ATOM 10262 N N . SER B 1 562 ? -16.984 24.656 0.011 1 94.69 562 SER B N 1
ATOM 10263 C CA . SER B 1 562 ? -16.625 25.656 1.006 1 94.69 562 SER B CA 1
ATOM 10264 C C . SER B 1 562 ? -17.75 25.828 2.033 1 94.69 562 SER B C 1
ATOM 10266 O O . SER B 1 562 ? -17.484 25.938 3.232 1 94.69 562 SER B O 1
ATOM 10268 N N . ARG B 1 563 ? -18.953 25.859 1.566 1 94.5 563 ARG B N 1
ATOM 10269 C CA . ARG B 1 563 ? -20.094 25.969 2.469 1 94.5 563 ARG B CA 1
ATOM 10270 C C . ARG B 1 563 ? -20.141 24.797 3.443 1 94.5 563 ARG B C 1
ATOM 10272 O O . ARG B 1 563 ? -20.312 25 4.648 1 94.5 563 ARG B O 1
ATOM 10279 N N . THR B 1 564 ? -19.984 23.656 2.881 1 94.31 564 THR B N 1
ATOM 10280 C CA . THR B 1 564 ? -20.062 22.453 3.693 1 94.31 564 THR B CA 1
ATOM 10281 C C . THR B 1 564 ? -18.906 22.422 4.699 1 94.31 564 THR B C 1
ATOM 10283 O O . THR B 1 564 ? -19.125 22.141 5.883 1 94.31 564 THR B O 1
ATOM 10286 N N . PHE B 1 565 ? -17.719 22.719 4.246 1 96.75 565 PHE B N 1
ATOM 10287 C CA . PHE B 1 565 ? -16.547 22.641 5.105 1 96.75 565 PHE B CA 1
ATOM 10288 C C . PHE B 1 565 ? -16.625 23.672 6.223 1 96.75 565 PHE B C 1
ATOM 10290 O O . PHE B 1 565 ? -16.312 23.375 7.379 1 96.75 565 PHE B O 1
ATOM 10297 N N . SER B 1 566 ? -17.016 24.875 5.926 1 96.56 566 SER B N 1
ATOM 10298 C CA . SER B 1 566 ? -17.141 25.922 6.938 1 96.56 566 SER B CA 1
ATOM 10299 C C . SER B 1 566 ? -18.219 25.578 7.953 1 96.56 566 SER B C 1
ATOM 10301 O O . SER B 1 566 ? -18.125 25.953 9.125 1 96.56 566 SER B O 1
ATOM 10303 N N . ASN B 1 567 ? -19.25 24.875 7.469 1 95.56 567 ASN B N 1
ATOM 10304 C CA . ASN B 1 567 ? -20.312 24.469 8.391 1 95.56 567 ASN B CA 1
ATOM 10305 C C . ASN B 1 567 ? -19.812 23.453 9.406 1 95.56 567 ASN B C 1
ATOM 10307 O O . ASN B 1 567 ? -20.281 23.422 10.547 1 95.56 567 ASN B O 1
ATOM 10311 N N . ILE B 1 568 ? -18.891 22.609 9.016 1 96.88 568 ILE B N 1
ATOM 10312 C CA . ILE B 1 568 ? -18.281 21.656 9.945 1 96.88 568 ILE B CA 1
ATOM 10313 C C . ILE B 1 568 ? -17.656 22.406 11.117 1 96.88 568 ILE B C 1
ATOM 10315 O O . ILE B 1 568 ? -17.906 22.062 12.281 1 96.88 568 ILE B O 1
ATOM 10319 N N . PHE B 1 569 ? -16.938 23.438 10.844 1 98 569 PHE B N 1
ATOM 10320 C CA . PHE B 1 569 ? -16.266 24.203 11.875 1 98 569 PHE B CA 1
ATOM 10321 C C . PHE B 1 569 ? -17.25 25.062 12.664 1 98 569 PHE B C 1
ATOM 10323 O O . PHE B 1 569 ? -17.078 25.281 13.859 1 98 569 PHE B O 1
ATOM 10330 N N . ARG B 1 570 ? -18.281 25.516 11.945 1 97.31 570 ARG B N 1
ATOM 10331 C CA . ARG B 1 570 ? -19.344 26.234 12.648 1 97.31 570 ARG B CA 1
ATOM 10332 C C . ARG B 1 570 ? -20 25.344 13.695 1 97.31 570 ARG B C 1
ATOM 10334 O O . ARG B 1 570 ? -20.141 25.734 14.859 1 97.31 570 ARG B O 1
ATOM 10341 N N . ARG B 1 571 ? -20.375 24.172 13.281 1 96.75 571 ARG B N 1
ATOM 10342 C CA . ARG B 1 571 ? -21 23.219 14.195 1 96.75 571 ARG B CA 1
ATOM 10343 C C . ARG B 1 571 ? -20.062 22.875 15.344 1 96.75 571 ARG B C 1
ATOM 10345 O O . ARG B 1 571 ? -20.484 22.781 16.5 1 96.75 571 ARG B O 1
ATOM 10352 N N . PHE B 1 572 ? -18.844 22.734 15.031 1 98 572 PHE B N 1
ATOM 10353 C CA . PHE B 1 572 ? -17.859 22.391 16.047 1 98 572 PHE B CA 1
ATOM 10354 C C . PHE B 1 572 ? -17.688 23.531 17.047 1 98 572 PHE B C 1
ATOM 10356 O O . PHE B 1 572 ? -17.562 23.297 18.25 1 98 572 PHE B O 1
ATOM 10363 N N . ALA B 1 573 ? -17.594 24.75 16.578 1 98 573 ALA B N 1
ATOM 10364 C CA . ALA B 1 573 ? -17.438 25.906 17.438 1 98 573 ALA B CA 1
ATOM 10365 C C . ALA B 1 573 ? -18.641 26.094 18.344 1 98 573 ALA B C 1
ATOM 10367 O O . ALA B 1 573 ? -18.5 26.469 19.516 1 98 573 ALA B O 1
ATOM 10368 N N . TYR B 1 574 ? -19.828 25.844 17.844 1 97.19 574 TYR B N 1
ATOM 10369 C CA . TYR B 1 574 ? -21.062 26.047 18.609 1 97.19 574 TYR B CA 1
ATOM 10370 C C . TYR B 1 574 ? -21.281 24.922 19.594 1 97.19 574 TYR B C 1
ATOM 10372 O O . TYR B 1 574 ? -21.719 25.156 20.734 1 97.19 574 TYR B O 1
ATOM 10380 N N . TYR B 1 575 ? -20.906 23.609 19.141 1 96.25 575 TYR B N 1
ATOM 10381 C CA . TYR B 1 575 ? -21.422 22.469 19.891 1 96.25 575 TYR B CA 1
ATOM 10382 C C . TYR B 1 575 ? -20.297 21.516 20.266 1 96.25 575 TYR B C 1
ATOM 10384 O O . TYR B 1 575 ? -20.547 20.5 20.922 1 96.25 575 TYR B O 1
ATOM 10392 N N . GLN B 1 576 ? -19.062 21.812 19.891 1 97.06 576 GLN B N 1
ATOM 10393 C CA . GLN B 1 576 ? -17.938 20.906 20.109 1 97.06 576 GLN B CA 1
ATOM 10394 C C . GLN B 1 576 ? -18.188 19.547 19.469 1 97.06 576 GLN B C 1
ATOM 10396 O O . GLN B 1 576 ? -17.781 18.516 20 1 97.06 576 GLN B O 1
ATOM 10401 N N . ASN B 1 577 ? -19.016 19.562 18.469 1 96.12 577 ASN B N 1
ATOM 10402 C CA . ASN B 1 577 ? -19.422 18.422 17.656 1 96.12 577 ASN B CA 1
ATOM 10403 C C . ASN B 1 577 ? -19.672 18.828 16.203 1 96.12 577 ASN B C 1
ATOM 10405 O O . ASN B 1 577 ? -20.578 19.625 15.922 1 96.12 577 ASN B O 1
ATOM 10409 N N . PRO B 1 578 ? -18.906 18.297 15.273 1 96.5 578 PRO B N 1
ATOM 10410 C CA . PRO B 1 578 ? -18.984 18.766 13.891 1 96.5 578 PRO B CA 1
ATOM 10411 C C . PRO B 1 578 ? -20.172 18.172 13.141 1 96.5 578 PRO B C 1
ATOM 10413 O O . PRO B 1 578 ? -20.422 18.547 11.992 1 96.5 578 PRO B O 1
ATOM 10416 N N . ASN B 1 579 ? -20.938 17.312 13.758 1 94.31 579 ASN B N 1
ATOM 10417 C CA . ASN B 1 579 ? -22.094 16.719 13.094 1 94.31 579 ASN B CA 1
ATOM 10418 C C . ASN B 1 579 ? -23.141 17.781 12.727 1 94.31 579 ASN B C 1
ATOM 10420 O O . ASN B 1 579 ? -23.312 18.75 13.461 1 94.31 579 ASN B O 1
ATOM 10424 N N . PHE B 1 580 ? -23.75 17.547 11.625 1 91.75 580 PHE B N 1
ATOM 10425 C CA . PHE B 1 580 ? -24.844 18.422 11.227 1 91.75 580 PHE B CA 1
ATOM 10426 C C . PHE B 1 580 ? -26.094 18.141 12.031 1 91.75 580 PHE B C 1
ATOM 10428 O O . PHE B 1 580 ? -26.219 17.078 12.641 1 91.75 580 PHE B O 1
ATOM 10435 N N . LEU B 1 581 ? -26.984 19.078 12.102 1 84.81 581 LEU B N 1
ATOM 10436 C CA . LEU B 1 581 ? -28.156 19.031 12.961 1 84.81 581 LEU B CA 1
ATOM 10437 C C . LEU B 1 581 ? -28.984 17.781 12.695 1 84.81 581 LEU B C 1
ATOM 10439 O O . LEU B 1 581 ? -29.438 17.125 13.633 1 84.81 581 LEU B O 1
ATOM 10443 N N . TYR B 1 582 ? -29.141 17.375 11.508 1 78.25 582 TYR B N 1
ATOM 10444 C CA . TYR B 1 582 ? -29.984 16.234 11.188 1 78.25 582 TYR B CA 1
ATOM 10445 C C . TYR B 1 582 ? -29.156 15.07 10.656 1 78.25 582 TYR B C 1
ATOM 10447 O O . TYR B 1 582 ? -29.672 14.203 9.953 1 78.25 582 TYR B O 1
ATOM 10455 N N . ASP B 1 583 ? -27.859 15.18 10.867 1 81.06 583 ASP B N 1
ATOM 10456 C CA . ASP B 1 583 ? -26.938 14.117 10.477 1 81.06 583 ASP B CA 1
ATOM 10457 C C . ASP B 1 583 ? -25.984 13.766 11.617 1 81.06 583 ASP B C 1
ATOM 10459 O O . ASP B 1 583 ? -25.281 14.633 12.141 1 81.06 583 ASP B O 1
ATOM 10463 N N . GLY B 1 584 ? -26.047 12.617 12.125 1 81.88 584 GLY B N 1
ATOM 10464 C CA . GLY B 1 584 ? -25.156 12.156 13.188 1 81.88 584 GLY B CA 1
ATOM 10465 C C . GLY B 1 584 ? -24.172 11.094 12.719 1 81.88 584 GLY B C 1
ATOM 10466 O O . GLY B 1 584 ? -23.719 10.273 13.516 1 81.88 584 GLY B O 1
ATOM 10467 N N . SER B 1 585 ? -23.781 11.203 11.469 1 86.19 585 SER B N 1
ATOM 10468 C CA . SER B 1 585 ? -23.016 10.117 10.852 1 86.19 585 SER B CA 1
ATOM 10469 C C . SER B 1 585 ? -21.547 10.188 11.242 1 86.19 585 SER B C 1
ATOM 10471 O O . SER B 1 585 ? -20.812 9.203 11.094 1 86.19 585 SER B O 1
ATOM 10473 N N . TRP B 1 586 ? -21.062 11.312 11.766 1 95.12 586 TRP B N 1
ATOM 10474 C CA . TRP B 1 586 ? -19.641 11.477 12.055 1 95.12 586 TRP B CA 1
ATOM 10475 C C . TRP B 1 586 ? -19.312 10.953 13.445 1 95.12 586 TRP B C 1
ATOM 10477 O O . TRP B 1 586 ? -19.484 11.656 14.445 1 95.12 586 TRP B O 1
ATOM 10487 N N . ASP B 1 587 ? -18.734 9.75 13.492 1 94.25 587 ASP B N 1
ATOM 10488 C CA . ASP B 1 587 ? -18.297 9.133 14.742 1 94.25 587 ASP B CA 1
ATOM 10489 C C . ASP B 1 587 ? -16.953 9.688 15.195 1 94.25 587 ASP B C 1
ATOM 10491 O O . ASP B 1 587 ? -16.078 9.977 14.367 1 94.25 587 ASP B O 1
ATOM 10495 N N . ALA B 1 588 ? -16.844 9.812 16.484 1 96.44 588 ALA B N 1
ATOM 10496 C CA . ALA B 1 588 ? -15.57 10.234 17.047 1 96.44 588 ALA B CA 1
ATOM 10497 C C . ALA B 1 588 ? -14.492 9.188 16.797 1 96.44 588 ALA B C 1
ATOM 10499 O O . ALA B 1 588 ? -14.789 7.996 16.656 1 96.44 588 ALA B O 1
ATOM 10500 N N . TYR B 1 589 ? -13.281 9.664 16.734 1 96.25 589 TYR B N 1
ATOM 10501 C CA . TYR B 1 589 ? -12.117 8.805 16.578 1 96.25 589 TYR B CA 1
ATOM 10502 C C . TYR B 1 589 ? -12.047 7.762 17.688 1 96.25 589 TYR B C 1
ATOM 10504 O O . TYR B 1 589 ? -12.336 8.062 18.844 1 96.25 589 TYR B O 1
ATOM 10512 N N . GLN B 1 590 ? -11.812 6.508 17.344 1 91.19 590 GLN B N 1
ATOM 10513 C CA . GLN B 1 590 ? -11.617 5.426 18.297 1 91.19 590 GLN B CA 1
ATOM 10514 C C . GLN B 1 590 ? -10.297 4.699 18.047 1 91.19 590 GLN B C 1
ATOM 10516 O O . GLN B 1 590 ? -9.875 4.555 16.891 1 91.19 590 GLN B O 1
ATOM 10521 N N . PRO B 1 591 ? -9.664 4.246 19.062 1 81.5 591 PRO B N 1
ATOM 10522 C CA . PRO B 1 591 ? -8.344 3.629 18.922 1 81.5 591 PRO B CA 1
ATOM 10523 C C . PRO B 1 591 ? -8.359 2.406 18.016 1 81.5 591 PRO B C 1
ATOM 10525 O O . PRO B 1 591 ? -7.375 2.127 17.328 1 81.5 591 PRO B O 1
ATOM 10528 N N . ARG B 1 592 ? -9.375 1.652 17.891 1 82.75 592 ARG B N 1
ATOM 10529 C CA . ARG B 1 592 ? -9.375 0.433 17.078 1 82.75 592 ARG B CA 1
ATOM 10530 C C . ARG B 1 592 ? -10.039 0.67 15.727 1 82.75 592 ARG B C 1
ATOM 10532 O O . ARG B 1 592 ? -9.719 -0.01 14.75 1 82.75 592 ARG B O 1
ATOM 10539 N N . ARG B 1 593 ? -10.852 1.652 15.617 1 89.44 593 ARG B N 1
ATOM 10540 C CA . ARG B 1 593 ? -11.586 1.858 14.367 1 89.44 593 ARG B CA 1
ATOM 10541 C C . ARG B 1 593 ? -10.93 2.947 13.523 1 89.44 593 ARG B C 1
ATOM 10543 O O . ARG B 1 593 ? -11 2.914 12.297 1 89.44 593 ARG B O 1
ATOM 10550 N N . HIS B 1 594 ? -10.273 4 14.273 1 95.25 594 HIS B N 1
ATOM 10551 C CA . HIS B 1 594 ? -9.594 5.102 13.602 1 95.25 594 HIS B CA 1
ATOM 10552 C C . HIS B 1 594 ? -10.5 5.781 12.586 1 95.25 594 HIS B C 1
ATOM 10554 O O . HIS B 1 594 ? -10.117 5.984 11.438 1 95.25 594 HIS B O 1
ATOM 10560 N N . TRP B 1 595 ? -11.68 6.105 12.992 1 96.44 595 TRP B N 1
ATOM 10561 C CA . TRP B 1 595 ? -12.664 6.742 12.133 1 96.44 595 TRP B CA 1
ATOM 10562 C C . TRP B 1 595 ? -12.156 8.086 11.617 1 96.44 595 TRP B C 1
ATOM 10564 O O . TRP B 1 595 ? -11.516 8.836 12.352 1 96.44 595 TRP B O 1
ATOM 10574 N N . TYR B 1 596 ? -12.398 8.352 10.344 1 97.25 596 TYR B N 1
ATOM 10575 C CA . TYR B 1 596 ? -12.188 9.688 9.812 1 97.25 596 TYR B CA 1
ATOM 10576 C C . TYR B 1 596 ? -13.234 10.023 8.758 1 97.25 596 TYR B C 1
ATOM 10578 O O . TYR B 1 596 ? -13.836 9.133 8.156 1 97.25 596 TYR B O 1
ATOM 10586 N N . MET B 1 597 ? -13.555 11.281 8.664 1 97.25 597 MET B N 1
ATOM 10587 C CA . MET B 1 597 ? -14.469 11.789 7.645 1 97.25 597 MET B CA 1
ATOM 10588 C C . MET B 1 597 ? -13.727 12.094 6.348 1 97.25 597 MET B C 1
ATOM 10590 O O . MET B 1 597 ? -12.875 12.977 6.312 1 97.25 597 MET B O 1
ATOM 10594 N N . ASN B 1 598 ? -13.969 11.297 5.309 1 97.12 598 ASN B N 1
ATOM 10595 C CA . ASN B 1 598 ? -13.438 11.57 3.977 1 97.12 598 ASN B CA 1
ATOM 10596 C C . ASN B 1 598 ? -14.219 12.68 3.275 1 97.12 598 ASN B C 1
ATOM 10598 O O . ASN B 1 598 ? -15.336 12.453 2.805 1 97.12 598 ASN B O 1
ATOM 10602 N N . PHE B 1 599 ? -13.633 13.867 3.254 1 96.81 599 PHE B N 1
ATOM 10603 C CA . PHE B 1 599 ? -14.273 15.016 2.637 1 96.81 599 PHE B CA 1
ATOM 10604 C C . PHE B 1 599 ? -13.977 15.062 1.142 1 96.81 599 PHE B C 1
ATOM 10606 O O . PHE B 1 599 ? -12.891 15.477 0.728 1 96.81 599 PHE B O 1
ATOM 10613 N N . ASN B 1 600 ? -14.844 14.57 0.354 1 91.06 600 ASN B N 1
ATOM 10614 C CA . ASN B 1 600 ? -14.742 14.531 -1.102 1 91.06 600 ASN B CA 1
ATOM 10615 C C . ASN B 1 600 ? -16.125 14.547 -1.758 1 91.06 600 ASN B C 1
ATOM 10617 O O . ASN B 1 600 ? -17.016 13.797 -1.358 1 91.06 600 ASN B O 1
ATOM 10621 N N . TYR B 1 601 ? -16.344 15.469 -2.699 1 81.94 601 TYR B N 1
ATOM 10622 C CA . TYR B 1 601 ? -17.641 15.547 -3.332 1 81.94 601 TYR B CA 1
ATOM 10623 C C . TYR B 1 601 ? -17.516 15.523 -4.852 1 81.94 601 TYR B C 1
ATOM 10625 O O . TYR B 1 601 ? -16.547 16.031 -5.41 1 81.94 601 TYR B O 1
ATOM 10633 N N . SER B 1 602 ? -18.406 14.766 -5.398 1 75.81 602 SER B N 1
ATOM 10634 C CA . SER B 1 602 ? -18.453 14.734 -6.855 1 75.81 602 SER B CA 1
ATOM 10635 C C . SER B 1 602 ? -19.844 15.125 -7.367 1 75.81 602 SER B C 1
ATOM 10637 O O . SER B 1 602 ? -20.016 15.359 -8.562 1 75.81 602 SER B O 1
ATOM 10639 N N . ASN B 1 603 ? -20.781 15.219 -6.414 1 77.81 603 ASN B N 1
ATOM 10640 C CA . ASN B 1 603 ? -22.141 15.57 -6.789 1 77.81 603 ASN B CA 1
ATOM 10641 C C . ASN B 1 603 ? -22.594 16.875 -6.129 1 77.81 603 ASN B C 1
ATOM 10643 O O . ASN B 1 603 ? -22.297 17.109 -4.953 1 77.81 603 ASN B O 1
ATOM 10647 N N . PRO B 1 604 ? -23.359 17.609 -6.828 1 74.81 604 PRO B N 1
ATOM 10648 C CA . PRO B 1 604 ? -23.812 18.891 -6.312 1 74.81 604 PRO B CA 1
ATOM 10649 C C . PRO B 1 604 ? -24.703 18.766 -5.086 1 74.81 604 PRO B C 1
ATOM 10651 O O . PRO B 1 604 ? -24.797 19.688 -4.277 1 74.81 604 PRO B O 1
ATOM 10654 N N . GLU B 1 605 ? -25.297 17.594 -4.941 1 75.38 605 GLU B N 1
ATOM 10655 C CA . GLU B 1 605 ? -26.234 17.438 -3.842 1 75.38 605 GLU B CA 1
ATOM 10656 C C . GLU B 1 605 ? -25.547 16.875 -2.6 1 75.38 605 GLU B C 1
ATOM 10658 O O . GLU B 1 605 ? -26.188 16.703 -1.556 1 75.38 605 GLU B O 1
ATOM 10663 N N . ASP B 1 606 ? -24.297 16.797 -2.652 1 78.69 606 ASP B N 1
ATOM 10664 C CA . ASP B 1 606 ? -23.578 16.125 -1.573 1 78.69 606 ASP B CA 1
ATOM 10665 C C . ASP B 1 606 ? -23.312 17.078 -0.41 1 78.69 606 ASP B C 1
ATOM 10667 O O . ASP B 1 606 ? -22.672 16.703 0.571 1 78.69 606 ASP B O 1
ATOM 10671 N N . TRP B 1 607 ? -24.031 18.219 -0.278 1 78.94 607 TRP B N 1
ATOM 10672 C CA . TRP B 1 607 ? -23.719 19.219 0.744 1 78.94 607 TRP B CA 1
ATOM 10673 C C . TRP B 1 607 ? -24.516 18.953 2.014 1 78.94 607 TRP B C 1
ATOM 10675 O O . TRP B 1 607 ? -24.25 19.562 3.055 1 78.94 607 TRP B O 1
ATOM 10685 N N . LYS B 1 608 ? -25.328 17.906 2.021 1 79.81 608 LYS B N 1
ATOM 10686 C CA . LYS B 1 608 ? -26.219 17.641 3.148 1 79.81 608 LYS B CA 1
ATOM 10687 C C . LYS B 1 608 ? -25.516 16.812 4.219 1 79.81 608 LYS B C 1
ATOM 10689 O O . LYS B 1 608 ? -26 16.703 5.348 1 79.81 608 LYS B O 1
ATOM 10694 N N . ILE B 1 609 ? -24.391 16.25 3.838 1 83.5 609 ILE B N 1
ATOM 10695 C CA . ILE B 1 609 ? -23.594 15.484 4.785 1 83.5 609 ILE B CA 1
ATOM 10696 C C . ILE B 1 609 ? -22.141 15.953 4.734 1 83.5 609 ILE B C 1
ATOM 10698 O O . ILE B 1 609 ? -21.703 16.5 3.721 1 83.5 609 ILE B O 1
ATOM 10702 N N . PRO B 1 610 ? -21.5 15.812 5.863 1 89.75 610 PRO B N 1
ATOM 10703 C CA . PRO B 1 610 ? -20.141 16.344 5.902 1 89.75 610 PRO B CA 1
ATOM 10704 C C . PRO B 1 610 ? -19.172 15.562 5.004 1 89.75 610 PRO B C 1
ATOM 10706 O O . PRO B 1 610 ? -18.125 16.078 4.613 1 89.75 610 PRO B O 1
ATOM 10709 N N . GLY B 1 611 ? -19.438 14.391 4.715 1 92.31 611 GLY B N 1
ATOM 10710 C CA . GLY B 1 611 ? -18.578 13.523 3.934 1 92.31 611 GLY B CA 1
ATOM 10711 C C . GLY B 1 611 ? -18.891 12.047 4.113 1 92.31 611 GLY B C 1
ATOM 10712 O O . GLY B 1 611 ? -20.016 11.695 4.496 1 92.31 611 GLY B O 1
ATOM 10713 N N . THR B 1 612 ? -17.969 11.211 3.715 1 94.19 612 THR B N 1
ATOM 10714 C CA . THR B 1 612 ? -18.141 9.773 3.867 1 94.19 612 THR B CA 1
ATOM 10715 C C . THR B 1 612 ? -17.219 9.227 4.953 1 94.19 612 THR B C 1
ATOM 10717 O O . THR B 1 612 ? -16.016 9.492 4.941 1 94.19 612 THR B O 1
ATOM 10720 N N . MET B 1 613 ? -17.828 8.469 5.898 1 95.25 613 MET B N 1
ATOM 10721 C CA . MET B 1 613 ? -17.031 7.883 6.977 1 95.25 613 MET B CA 1
ATOM 10722 C C . MET B 1 613 ? -16.125 6.781 6.445 1 95.25 613 MET B C 1
ATOM 10724 O O . MET B 1 613 ? -16.531 5.996 5.59 1 95.25 613 MET B O 1
ATOM 10728 N N . ALA B 1 614 ? -14.898 6.77 6.789 1 96.38 614 ALA B N 1
ATOM 10729 C CA . ALA B 1 614 ? -13.922 5.73 6.473 1 96.38 614 ALA B CA 1
ATOM 10730 C C . ALA B 1 614 ? -13.031 5.43 7.672 1 96.38 614 ALA B C 1
ATOM 10732 O O . ALA B 1 614 ? -13.172 6.051 8.727 1 96.38 614 ALA B O 1
ATOM 10733 N N . ARG B 1 615 ? -12.195 4.391 7.516 1 95.31 615 ARG B N 1
ATOM 10734 C CA . ARG B 1 615 ? -11.344 4 8.633 1 95.31 615 ARG B CA 1
ATOM 10735 C C . ARG B 1 615 ? -9.883 3.891 8.203 1 95.31 615 ARG B C 1
ATOM 10737 O O . ARG B 1 615 ? -9.586 3.793 7.016 1 95.31 615 ARG B O 1
ATOM 10744 N N . ASP B 1 616 ? -8.984 3.949 9.172 1 95.25 616 ASP B N 1
ATOM 10745 C CA . ASP B 1 616 ? -7.578 3.576 9.031 1 95.25 616 ASP B CA 1
ATOM 10746 C C . ASP B 1 616 ? -6.938 4.297 7.844 1 95.25 616 ASP B C 1
ATOM 10748 O O . ASP B 1 616 ? -6.352 3.662 6.969 1 95.25 616 ASP B O 1
ATOM 10752 N N . TYR B 1 617 ? -7.004 5.629 7.875 1 96.75 617 TYR B N 1
ATOM 10753 C CA . TYR B 1 617 ? -6.453 6.402 6.766 1 96.75 617 TYR B CA 1
ATOM 10754 C C . TYR B 1 617 ? -4.961 6.137 6.605 1 96.75 617 TYR B C 1
ATOM 10756 O O . TYR B 1 617 ? -4.156 6.531 7.453 1 96.75 617 TYR B O 1
ATOM 10764 N N . ARG B 1 618 ? -4.512 5.453 5.504 1 95.69 618 ARG B N 1
ATOM 10765 C CA . ARG B 1 618 ? -3.145 5.156 5.09 1 95.69 618 ARG B CA 1
ATOM 10766 C C . ARG B 1 618 ? -2.348 4.543 6.234 1 95.69 618 ARG B C 1
ATOM 10768 O O . ARG B 1 618 ? -1.197 4.918 6.469 1 95.69 618 ARG B O 1
ATOM 10775 N N . TYR B 1 619 ? -2.902 3.674 6.898 1 93.06 619 TYR B N 1
ATOM 10776 C CA . TYR B 1 619 ? -2.332 3.178 8.148 1 93.06 619 TYR B CA 1
ATOM 10777 C C . TYR B 1 619 ? -1.056 2.387 7.883 1 93.06 619 TYR B C 1
ATOM 10779 O O . TYR B 1 619 ? -0.185 2.297 8.75 1 93.06 619 TYR B O 1
ATOM 10787 N N . GLU B 1 620 ? -0.891 1.742 6.707 1 91.5 620 GLU B N 1
ATOM 10788 C CA . GLU B 1 620 ? 0.369 1.079 6.383 1 91.5 620 GLU B CA 1
ATOM 10789 C C . GLU B 1 620 ? 1.524 2.076 6.348 1 91.5 620 GLU B C 1
ATOM 10791 O O . GLU B 1 620 ? 2.605 1.8 6.871 1 91.5 620 GLU B O 1
ATOM 10796 N N . SER B 1 621 ? 1.274 3.232 5.699 1 95.25 621 SER B N 1
ATOM 10797 C CA . SER B 1 621 ? 2.293 4.277 5.652 1 95.25 621 SER B CA 1
ATOM 10798 C C . SER B 1 621 ? 2.531 4.883 7.031 1 95.25 621 SER B C 1
ATOM 10800 O O . SER B 1 621 ? 3.664 5.219 7.379 1 95.25 621 SER B O 1
ATOM 10802 N N . VAL B 1 622 ? 1.458 5.043 7.777 1 96.5 622 VAL B N 1
ATOM 10803 C CA . VAL B 1 622 ? 1.558 5.57 9.133 1 96.5 622 VAL B CA 1
ATOM 10804 C C . VAL B 1 622 ? 2.447 4.66 9.977 1 96.5 622 VAL B C 1
ATOM 10806 O O . VAL B 1 622 ? 3.342 5.137 10.68 1 96.5 622 VAL B O 1
ATOM 10809 N N . ALA B 1 623 ? 2.219 3.359 9.875 1 94.56 623 ALA B N 1
ATOM 10810 C CA . ALA B 1 623 ? 3.004 2.393 10.641 1 94.56 623 ALA B CA 1
ATOM 10811 C C . ALA B 1 623 ? 4.441 2.336 10.133 1 94.56 623 ALA B C 1
ATOM 10813 O O . ALA B 1 623 ? 5.371 2.119 10.922 1 94.56 623 ALA B O 1
ATOM 10814 N N . PHE B 1 624 ? 4.625 2.516 8.844 1 95.38 624 PHE B N 1
ATOM 10815 C CA . PHE B 1 624 ? 5.969 2.58 8.281 1 95.38 624 PHE B CA 1
ATOM 10816 C C . PHE B 1 624 ? 6.793 3.662 8.969 1 95.38 624 PHE B C 1
ATOM 10818 O O . PHE B 1 624 ? 7.922 3.414 9.391 1 95.38 624 PHE B O 1
ATOM 10825 N N . TRP B 1 625 ? 6.234 4.812 9.148 1 95.31 625 TRP B N 1
ATOM 10826 C CA . TRP B 1 625 ? 6.969 5.957 9.68 1 95.31 625 TRP B CA 1
ATOM 10827 C C . TRP B 1 625 ? 7 5.918 11.211 1 95.31 625 TRP B C 1
ATOM 10829 O O . TRP B 1 625 ? 8.008 6.289 11.82 1 95.31 625 TRP B O 1
ATOM 10839 N N . ASN B 1 626 ? 5.914 5.531 11.852 1 92.88 626 ASN B N 1
ATOM 10840 C CA . ASN B 1 626 ? 5.816 5.633 13.305 1 92.88 626 ASN B CA 1
ATOM 10841 C C . ASN B 1 626 ? 6.367 4.387 13.992 1 92.88 626 ASN B C 1
ATOM 10843 O O . ASN B 1 626 ? 6.754 4.438 15.156 1 92.88 626 ASN B O 1
ATOM 10847 N N . ASP B 1 627 ? 6.414 3.248 13.289 1 90.44 627 ASP B N 1
ATOM 10848 C CA . ASP B 1 627 ? 6.805 1.999 13.938 1 90.44 627 ASP B CA 1
ATOM 10849 C C . ASP B 1 627 ? 8.047 1.407 13.281 1 90.44 627 ASP B C 1
ATOM 10851 O O . ASP B 1 627 ? 9.047 1.141 13.953 1 90.44 627 ASP B O 1
ATOM 10855 N N . TYR B 1 628 ? 8.062 1.283 11.961 1 91.56 628 TYR B N 1
ATOM 10856 C CA . TYR B 1 628 ? 9.133 0.555 11.281 1 91.56 628 TYR B CA 1
ATOM 10857 C C . TYR B 1 628 ? 10.414 1.375 11.242 1 91.56 628 TYR B C 1
ATOM 10859 O O . TYR B 1 628 ? 11.492 0.86 11.539 1 91.56 628 TYR B O 1
ATOM 10867 N N . ILE B 1 629 ? 10.344 2.658 10.773 1 90 629 ILE B N 1
ATOM 10868 C CA . ILE B 1 629 ? 11.539 3.48 10.609 1 90 629 ILE B CA 1
ATOM 10869 C C . ILE B 1 629 ? 12.25 3.623 11.953 1 90 629 ILE B C 1
ATOM 10871 O O . ILE B 1 629 ? 13.469 3.426 12.039 1 90 629 ILE B O 1
ATOM 10875 N N . PRO B 1 630 ? 11.508 3.936 13.023 1 85.38 630 PRO B N 1
ATOM 10876 C CA . PRO B 1 630 ? 12.211 3.998 14.305 1 85.38 630 PRO B CA 1
ATOM 10877 C C . PRO B 1 630 ? 12.859 2.672 14.688 1 85.38 630 PRO B C 1
ATOM 10879 O O . PRO B 1 630 ? 13.938 2.66 15.281 1 85.38 630 PRO B O 1
ATOM 10882 N N . LEU B 1 631 ? 12.227 1.546 14.391 1 81.19 631 LEU B N 1
ATOM 10883 C CA . LEU B 1 631 ? 12.789 0.23 14.664 1 81.19 631 LEU B CA 1
ATOM 10884 C C . LEU B 1 631 ? 14.062 0.004 13.859 1 81.19 631 LEU B C 1
ATOM 10886 O O . LEU B 1 631 ? 15.039 -0.55 14.367 1 81.19 631 LEU B O 1
ATOM 10890 N N . LEU B 1 632 ? 13.945 0.324 12.625 1 80.12 632 LEU B N 1
ATOM 10891 C CA . LEU B 1 632 ? 15.086 0.151 11.727 1 80.12 632 LEU B CA 1
ATOM 10892 C C . LEU B 1 632 ? 16.281 0.982 12.188 1 80.12 632 LEU B C 1
ATOM 10894 O O . LEU B 1 632 ? 17.422 0.556 12.055 1 80.12 632 LEU B O 1
ATOM 10898 N N . VAL B 1 633 ? 15.961 2.123 12.711 1 73.75 633 VAL B N 1
ATOM 10899 C CA . VAL B 1 633 ? 17 3.008 13.211 1 73.75 633 VAL B CA 1
ATOM 10900 C C . VAL B 1 633 ? 17.656 2.396 14.445 1 73.75 633 VAL B C 1
ATOM 10902 O O . VAL B 1 633 ? 18.875 2.49 14.625 1 73.75 633 VAL B O 1
ATOM 10905 N N . ASN B 1 634 ? 16.875 1.587 15.328 1 62.16 634 ASN B N 1
ATOM 10906 C CA . ASN B 1 634 ? 17.375 1.009 16.578 1 62.16 634 ASN B CA 1
ATOM 10907 C C . ASN B 1 634 ? 18.062 -0.334 16.328 1 62.16 634 ASN B C 1
ATOM 10909 O O . ASN B 1 634 ? 18.906 -0.759 17.125 1 62.16 634 ASN B O 1
ATOM 10913 N N . TYR B 1 635 ? 17.359 -1.371 15.617 1 54.09 635 TYR B N 1
ATOM 10914 C CA . TYR B 1 635 ? 17.844 -2.734 15.445 1 54.09 635 TYR B CA 1
ATOM 10915 C C . TYR B 1 635 ? 19.328 -2.744 15.102 1 54.09 635 TYR B C 1
ATOM 10917 O O . TYR B 1 635 ? 20.078 -3.611 15.562 1 54.09 635 TYR B O 1
ATOM 10925 N N . MET B 1 636 ? 19.562 -2.156 14.016 1 45.56 636 MET B N 1
ATOM 10926 C CA . MET B 1 636 ? 20.719 -2.754 13.352 1 45.56 636 MET B CA 1
ATOM 10927 C C . MET B 1 636 ? 21.969 -2.623 14.219 1 45.56 636 MET B C 1
ATOM 10929 O O . MET B 1 636 ? 23.062 -2.965 13.781 1 45.56 636 MET B O 1
ATOM 10933 N N . THR B 1 637 ? 21.812 -1.727 15.078 1 38.75 637 THR B N 1
ATOM 10934 C CA . THR B 1 637 ? 23.141 -1.651 15.68 1 38.75 637 THR B CA 1
ATOM 10935 C C . THR B 1 637 ? 23.438 -2.893 16.516 1 38.75 637 THR B C 1
ATOM 10937 O O . THR B 1 637 ? 24.531 -3.045 17.047 1 38.75 637 THR B O 1
ATOM 10940 N N . THR B 1 638 ? 22.266 -3.406 16.984 1 36.53 638 THR B N 1
ATOM 10941 C CA . THR B 1 638 ? 22.75 -4.363 17.969 1 36.53 638 THR B CA 1
ATOM 10942 C C . THR B 1 638 ? 23.672 -5.395 17.312 1 36.53 638 THR B C 1
ATOM 10944 O O . THR B 1 638 ? 24.375 -6.129 18 1 36.53 638 THR B O 1
ATOM 10947 N N . THR B 1 639 ? 23.031 -6.051 16.25 1 34.09 639 THR B N 1
ATOM 10948 C CA . THR B 1 639 ? 23.828 -7.242 16 1 34.09 639 THR B CA 1
ATOM 10949 C C . THR B 1 639 ? 25.25 -6.863 15.578 1 34.09 639 THR B C 1
ATOM 10951 O O . THR B 1 639 ? 25.453 -6.375 14.469 1 34.09 639 THR B O 1
ATOM 10954 N N . PHE B 1 640 ? 25.969 -6.281 16.422 1 33.84 640 PHE B N 1
ATOM 10955 C CA . PHE B 1 640 ? 27.406 -6.539 16.281 1 33.84 640 PHE B CA 1
ATOM 10956 C C . PHE B 1 640 ? 27.656 -7.922 15.688 1 33.84 640 PHE B C 1
ATOM 10958 O O . PHE B 1 640 ? 27.031 -8.898 16.109 1 33.84 640 PHE B O 1
ATOM 10965 N N . SER B 1 641 ? 27.797 -7.98 14.516 1 37.09 641 SER B N 1
ATOM 10966 C CA . SER B 1 641 ? 28.141 -9.281 13.945 1 37.09 641 SER B CA 1
ATOM 10967 C C . SER B 1 641 ? 28.797 -10.188 14.977 1 37.09 641 SER B C 1
ATOM 10969 O O . SER B 1 641 ? 29.578 -9.719 15.82 1 37.09 641 SER B O 1
ATOM 10971 N N . PRO B 1 642 ? 28.203 -11.18 15.375 1 39.31 642 PRO B N 1
ATOM 10972 C CA . PRO B 1 642 ? 29.031 -12.039 16.219 1 39.31 642 PRO B CA 1
ATOM 10973 C C . PRO B 1 642 ? 30.531 -11.867 15.961 1 39.31 642 PRO B C 1
ATOM 10975 O O . PRO B 1 642 ? 31.344 -12.055 16.859 1 39.31 642 PRO B O 1
ATOM 10978 N N . GLU B 1 643 ? 30.781 -11.328 14.922 1 43.88 643 GLU B N 1
ATOM 10979 C CA . GLU B 1 643 ? 32.188 -11.094 14.555 1 43.88 643 GLU B CA 1
ATOM 10980 C C . GLU B 1 643 ? 32.719 -9.82 15.211 1 43.88 643 GLU B C 1
ATOM 10982 O O . GLU B 1 643 ? 33.875 -9.773 15.633 1 43.88 643 GLU B O 1
ATOM 10987 N N . ASN B 1 644 ? 31.844 -8.844 15.375 1 45.66 644 ASN B N 1
ATOM 10988 C CA . ASN B 1 644 ? 32.312 -7.641 16.062 1 45.66 644 ASN B CA 1
ATOM 10989 C C . ASN B 1 644 ? 32.438 -7.867 17.562 1 45.66 644 ASN B C 1
ATOM 10991 O O . ASN B 1 644 ? 33.375 -7.355 18.188 1 45.66 644 ASN B O 1
ATOM 10995 N N . VAL B 1 645 ? 31.469 -8.477 18.031 1 46.66 645 VAL B N 1
ATOM 10996 C CA . VAL B 1 645 ? 31.641 -8.977 19.391 1 46.66 645 VAL B CA 1
ATOM 10997 C C . VAL B 1 645 ? 32.875 -9.891 19.469 1 46.66 645 VAL B C 1
ATOM 10999 O O . VAL B 1 645 ? 33.656 -9.82 20.422 1 46.66 645 VAL B O 1
ATOM 11002 N N . ALA B 1 646 ? 32.906 -10.641 18.422 1 54 646 ALA B N 1
ATOM 11003 C CA . ALA B 1 646 ? 34.125 -11.453 18.312 1 54 646 ALA B CA 1
ATOM 11004 C C . ALA B 1 646 ? 35.375 -10.578 18.141 1 54 646 ALA B C 1
ATOM 11006 O O . ALA B 1 646 ? 36.406 -10.82 18.781 1 54 646 ALA B O 1
ATOM 11007 N N . TYR B 1 647 ? 35.156 -9.484 17.453 1 60.19 647 TYR B N 1
ATOM 11008 C CA . TYR B 1 647 ? 36.281 -8.562 17.281 1 60.19 647 TYR B CA 1
ATOM 11009 C C . TYR B 1 647 ? 36.531 -7.773 18.562 1 60.19 647 TYR B C 1
ATOM 11011 O O . TYR B 1 647 ? 37.688 -7.613 18.984 1 60.19 647 TYR B O 1
ATOM 11019 N N . ARG B 1 648 ? 35.469 -7.379 19.125 1 60.44 648 ARG B N 1
ATOM 11020 C CA . ARG B 1 648 ? 35.625 -6.691 20.406 1 60.44 648 ARG B CA 1
ATOM 11021 C C . ARG B 1 648 ? 36.156 -7.641 21.469 1 60.44 648 ARG B C 1
ATOM 11023 O O . ARG B 1 648 ? 37.031 -7.262 22.281 1 60.44 648 ARG B O 1
ATOM 11030 N N . ARG B 1 649 ? 35.594 -8.812 21.375 1 63.28 649 ARG B N 1
ATOM 11031 C CA . ARG B 1 649 ? 36.156 -9.836 22.266 1 63.28 649 ARG B CA 1
ATOM 11032 C C . ARG B 1 649 ? 37.594 -10.133 21.922 1 63.28 649 ARG B C 1
ATOM 11034 O O . ARG B 1 649 ? 38.438 -10.281 22.812 1 63.28 649 ARG B O 1
ATOM 11041 N N . GLU B 1 650 ? 37.719 -10.195 20.672 1 70.38 650 GLU B N 1
ATOM 11042 C CA . GLU B 1 650 ? 39.094 -10.398 20.219 1 70.38 650 GLU B CA 1
ATOM 11043 C C . GLU B 1 650 ? 40 -9.211 20.562 1 70.38 650 GLU B C 1
ATOM 11045 O O . GLU B 1 650 ? 41.125 -9.383 21.016 1 70.38 650 GLU B O 1
ATOM 11050 N N . ILE B 1 651 ? 39.375 -8.117 20.422 1 71.75 651 ILE B N 1
ATOM 11051 C CA . ILE B 1 651 ? 40.125 -6.914 20.812 1 71.75 651 ILE B CA 1
ATOM 11052 C C . ILE B 1 651 ? 40.312 -6.891 22.328 1 71.75 651 ILE B C 1
ATOM 11054 O O . ILE B 1 651 ? 41.406 -6.578 22.797 1 71.75 651 ILE B O 1
ATOM 11058 N N . THR B 1 652 ? 39.312 -7.219 23.016 1 73.44 652 THR B N 1
ATOM 11059 C CA . THR B 1 652 ? 39.438 -7.301 24.453 1 73.44 652 THR B CA 1
ATOM 11060 C C . THR B 1 652 ? 40.438 -8.367 24.859 1 73.44 652 THR B C 1
ATOM 11062 O O . THR B 1 652 ? 41.25 -8.148 25.766 1 73.44 652 THR B O 1
ATOM 11065 N N . VAL B 1 653 ? 40.344 -9.461 24.172 1 74.31 653 VAL B N 1
ATOM 11066 C CA . VAL B 1 653 ? 41.312 -10.531 24.406 1 74.31 653 VAL B CA 1
ATOM 11067 C C . VAL B 1 653 ? 42.719 -10.031 24.062 1 74.31 653 VAL B C 1
ATOM 11069 O O . VAL B 1 653 ? 43.656 -10.227 24.844 1 74.31 653 VAL B O 1
ATOM 11072 N N . PHE B 1 654 ? 42.719 -9.281 23.047 1 74.69 654 PHE B N 1
ATOM 11073 C CA . PHE B 1 654 ? 44.031 -8.781 22.641 1 74.69 654 PHE B CA 1
ATOM 11074 C C . PHE B 1 654 ? 44.469 -7.656 23.562 1 74.69 654 PHE B C 1
ATOM 11076 O O . PHE B 1 654 ? 45.656 -7.531 23.859 1 74.69 654 PHE B O 1
ATOM 11083 N N . LYS B 1 655 ? 43.594 -6.906 23.984 1 75.81 655 LYS B N 1
ATOM 11084 C CA . LYS B 1 655 ? 43.938 -5.902 24.984 1 75.81 655 LYS B CA 1
ATOM 11085 C C . LYS B 1 655 ? 44.438 -6.555 26.281 1 75.81 655 LYS B C 1
ATOM 11087 O O . LYS B 1 655 ? 45.406 -6.098 26.859 1 75.81 655 LYS B O 1
ATOM 11092 N N . TRP B 1 656 ? 43.781 -7.598 26.625 1 77.69 656 TRP B N 1
ATOM 11093 C CA . TRP B 1 656 ? 44.219 -8.344 27.797 1 77.69 656 TRP B CA 1
ATOM 11094 C C . TRP B 1 656 ? 45.594 -8.984 27.531 1 77.69 656 TRP B C 1
ATOM 11096 O O . TRP B 1 656 ? 46.469 -8.93 28.391 1 77.69 656 TRP B O 1
ATOM 11106 N N . ILE B 1 657 ? 45.688 -9.531 26.406 1 78.56 657 ILE B N 1
ATOM 11107 C CA . ILE B 1 657 ? 46.969 -10.164 26.047 1 78.56 657 ILE B CA 1
ATOM 11108 C C . ILE B 1 657 ? 48.062 -9.125 26.016 1 78.56 657 ILE B C 1
ATOM 11110 O O . ILE B 1 657 ? 49.188 -9.367 26.516 1 78.56 657 ILE B O 1
ATOM 11114 N N . THR B 1 658 ? 47.719 -8.047 25.484 1 79.06 658 THR B N 1
ATOM 11115 C CA . THR B 1 658 ? 48.688 -6.957 25.438 1 79.06 658 THR B CA 1
ATOM 11116 C C . THR B 1 658 ? 49 -6.445 26.844 1 79.06 658 THR B C 1
ATOM 11118 O O . THR B 1 658 ? 50.156 -6.188 27.172 1 79.06 658 THR B O 1
ATOM 11121 N N . GLY B 1 659 ? 48.062 -6.301 27.594 1 79.94 659 GLY B N 1
ATOM 11122 C CA . GLY B 1 659 ? 48.25 -5.902 28.984 1 79.94 659 GLY B CA 1
ATOM 11123 C C . GLY B 1 659 ? 49.125 -6.867 29.766 1 79.94 659 GLY B C 1
ATOM 11124 O O . GLY B 1 659 ? 50.062 -6.449 30.453 1 79.94 659 GLY B O 1
ATOM 11125 N N . VAL B 1 660 ? 48.844 -8.094 29.641 1 80.44 660 VAL B N 1
ATOM 11126 C CA . VAL B 1 660 ? 49.625 -9.133 30.297 1 80.44 660 VAL B CA 1
ATOM 11127 C C . VAL B 1 660 ? 51.031 -9.164 29.719 1 80.44 660 VAL B C 1
ATOM 11129 O O . VAL B 1 660 ? 52 -9.305 30.469 1 80.44 660 VAL B O 1
ATOM 11132 N N . GLY B 1 661 ? 51.125 -9.008 28.5 1 79.5 661 GLY B N 1
ATOM 11133 C CA . GLY B 1 661 ? 52.406 -8.938 27.844 1 79.5 661 GLY B CA 1
ATOM 11134 C C . GLY B 1 661 ? 53.281 -7.801 28.344 1 79.5 661 GLY B C 1
ATOM 11135 O O . GLY B 1 661 ? 54.469 -7.984 28.609 1 79.5 661 GLY B O 1
ATOM 11136 N N . VAL B 1 662 ? 52.656 -6.73 28.5 1 81.19 662 VAL B N 1
ATOM 11137 C CA . VAL B 1 662 ? 53.375 -5.562 29.016 1 81.19 662 VAL B CA 1
ATOM 11138 C C . VAL B 1 662 ? 53.844 -5.832 30.438 1 81.19 662 VAL B C 1
ATOM 11140 O O . VAL B 1 662 ? 54.969 -5.469 30.812 1 81.19 662 VAL B O 1
ATOM 11143 N N . VAL B 1 663 ? 53.125 -6.449 31.188 1 81.56 663 VAL B N 1
ATOM 11144 C CA . VAL B 1 663 ? 53.5 -6.809 32.562 1 81.56 663 VAL B CA 1
ATOM 11145 C C . VAL B 1 663 ? 54.656 -7.793 32.531 1 81.56 663 VAL B C 1
ATOM 11147 O O . VAL B 1 663 ? 55.625 -7.656 33.281 1 81.56 663 VAL B O 1
ATOM 11150 N N . ILE B 1 664 ? 54.562 -8.672 31.688 1 82.94 664 ILE B N 1
ATOM 11151 C CA . ILE B 1 664 ? 55.625 -9.664 31.547 1 82.94 664 ILE B CA 1
ATOM 11152 C C . ILE B 1 664 ? 56.906 -8.984 31.078 1 82.94 664 ILE B C 1
ATOM 11154 O O . ILE B 1 664 ? 58 -9.258 31.594 1 82.94 664 ILE B O 1
ATOM 11158 N N . ILE B 1 665 ? 56.781 -8.172 30.188 1 81.81 665 ILE B N 1
ATOM 11159 C CA . ILE B 1 665 ? 57.906 -7.422 29.688 1 81.81 665 ILE B CA 1
ATOM 11160 C C . ILE B 1 665 ? 58.531 -6.59 30.812 1 81.81 665 ILE B C 1
ATOM 11162 O O . ILE B 1 665 ? 59.75 -6.57 31 1 81.81 665 ILE B O 1
ATOM 11166 N N . ALA B 1 666 ? 57.781 -6.027 31.562 1 83.5 666 ALA B N 1
ATOM 11167 C CA . ALA B 1 666 ? 58.25 -5.238 32.688 1 83.5 666 ALA B CA 1
ATOM 11168 C C . ALA B 1 666 ? 58.969 -6.117 33.719 1 83.5 666 ALA B C 1
ATOM 11170 O O . ALA B 1 666 ? 60.031 -5.746 34.219 1 83.5 666 ALA B O 1
ATOM 11171 N N . LEU B 1 667 ? 58.5 -7.172 33.938 1 85.19 667 LEU B N 1
ATOM 11172 C CA . LEU B 1 667 ? 59.094 -8.109 34.875 1 85.19 667 LEU B CA 1
ATOM 11173 C C . LEU B 1 667 ? 60.438 -8.625 34.312 1 85.19 667 LEU B C 1
ATOM 11175 O O . LEU B 1 667 ? 61.406 -8.727 35.062 1 85.19 667 LEU B O 1
ATOM 11179 N N . LEU B 1 668 ? 60.438 -8.797 33.094 1 82.88 668 LEU B N 1
ATOM 11180 C CA . LEU B 1 668 ? 61.656 -9.305 32.5 1 82.88 668 LEU B CA 1
ATOM 11181 C C . LEU B 1 668 ? 62.719 -8.219 32.406 1 82.88 668 LEU B C 1
ATOM 11183 O O . LEU B 1 668 ? 63.906 -8.5 32.594 1 82.88 668 LEU B O 1
ATOM 11187 N N . ILE B 1 669 ? 62.312 -7.137 32.281 1 82.38 669 ILE B N 1
ATOM 11188 C CA . ILE B 1 669 ? 63.25 -6.008 32.312 1 82.38 669 ILE B CA 1
ATOM 11189 C C . ILE B 1 669 ? 63.844 -5.859 33.719 1 82.38 669 ILE B C 1
ATOM 11191 O O . ILE B 1 669 ? 65.062 -5.672 33.844 1 82.38 669 ILE B O 1
ATOM 11195 N N . VAL B 1 670 ? 63.156 -6.023 34.656 1 84.19 670 VAL B N 1
ATOM 11196 C CA . VAL B 1 670 ? 63.656 -5.945 36.031 1 84.19 670 VAL B CA 1
ATOM 11197 C C . VAL B 1 670 ? 64.562 -7.105 36.344 1 84.19 670 VAL B C 1
ATOM 11199 O O . VAL B 1 670 ? 65.625 -6.914 36.938 1 84.19 670 VAL B O 1
ATOM 11202 N N . LEU B 1 671 ? 64.25 -8.141 35.844 1 84.25 671 LEU B N 1
ATOM 11203 C CA . LEU B 1 671 ? 65.125 -9.312 36.031 1 84.25 671 LEU B CA 1
ATOM 11204 C C . LEU B 1 671 ? 66.438 -9.188 35.281 1 84.25 671 LEU B C 1
ATOM 11206 O O . LEU B 1 671 ? 67.5 -9.5 35.812 1 84.25 671 LEU B O 1
ATOM 11210 N N . ALA B 1 672 ? 66.312 -8.75 34.219 1 81.38 672 ALA B N 1
ATOM 11211 C CA . ALA B 1 672 ? 67.5 -8.539 33.406 1 81.38 672 ALA B CA 1
ATOM 11212 C C . ALA B 1 672 ? 68.375 -7.438 34 1 81.38 672 ALA B C 1
ATOM 11214 O O . ALA B 1 672 ? 69.625 -7.566 34.031 1 81.38 672 ALA B O 1
ATOM 11215 N N . GLY B 1 673 ? 67.812 -6.535 34.469 1 83.44 673 GLY B N 1
ATOM 11216 C CA . GLY B 1 673 ? 68.5 -5.477 35.188 1 83.44 673 GLY B CA 1
ATOM 11217 C C . GLY B 1 673 ? 69.188 -5.938 36.469 1 83.44 673 GLY B C 1
ATOM 11218 O O . GLY B 1 673 ? 70.312 -5.578 36.75 1 83.44 673 GLY B O 1
ATOM 11219 N N . ALA B 1 674 ? 68.562 -6.742 37.125 1 83.88 674 ALA B N 1
ATOM 11220 C CA . ALA B 1 674 ? 69.062 -7.285 38.375 1 83.88 674 ALA B CA 1
ATOM 11221 C C . ALA B 1 674 ? 70.25 -8.219 38.094 1 83.88 674 ALA B C 1
ATOM 11223 O O . ALA B 1 674 ? 71.312 -8.117 38.75 1 83.88 674 ALA B O 1
ATOM 11224 N N . PHE B 1 675 ? 70.062 -8.914 37.094 1 84.44 675 PHE B N 1
ATOM 11225 C CA . PHE B 1 675 ? 71.188 -9.82 36.75 1 84.44 675 PHE B CA 1
ATOM 11226 C C . PHE B 1 675 ? 72.312 -9.062 36.125 1 84.44 675 PHE B C 1
ATOM 11228 O O . PHE B 1 675 ? 73.5 -9.359 36.406 1 84.44 675 PHE B O 1
ATOM 11235 N N . GLY B 1 676 ? 71.938 -8.195 35.531 1 81.94 676 GLY B N 1
ATOM 11236 C CA . GLY B 1 676 ? 73 -7.344 34.969 1 81.94 676 GLY B CA 1
ATOM 11237 C C . GLY B 1 676 ? 73.75 -6.559 36 1 81.94 676 GLY B C 1
ATOM 11238 O O . GLY B 1 676 ? 75 -6.477 35.938 1 81.94 676 GLY B O 1
ATOM 11239 N N . TYR B 1 677 ? 73.062 -6.102 36.906 1 83 677 TYR B N 1
ATOM 11240 C CA . TYR B 1 677 ? 73.688 -5.391 38 1 83 677 TYR B CA 1
ATOM 11241 C C . TYR B 1 677 ? 74.625 -6.312 38.812 1 83 677 TYR B C 1
ATOM 11243 O O . TYR B 1 677 ? 75.75 -5.922 39.156 1 83 677 TYR B O 1
ATOM 11251 N N . MET B 1 678 ? 74.375 -7.457 38.906 1 82.44 678 MET B N 1
ATOM 11252 C CA . MET B 1 678 ? 75.188 -8.422 39.625 1 82.44 678 MET B CA 1
ATOM 11253 C C . MET B 1 678 ? 76.438 -8.781 38.844 1 82.44 678 MET B C 1
ATOM 11255 O O . MET B 1 678 ? 77.562 -8.922 39.406 1 82.44 678 MET B O 1
ATOM 11259 N N . VAL B 1 679 ? 76.25 -8.734 37.719 1 80.94 679 VAL B N 1
ATOM 11260 C CA . VAL B 1 679 ? 77.375 -9.07 36.875 1 80.94 679 VAL B CA 1
ATOM 11261 C C . VAL B 1 679 ? 78.375 -7.875 36.781 1 80.94 679 VAL B C 1
ATOM 11263 O O . VAL B 1 679 ? 79.562 -8.031 36.938 1 80.94 679 VAL B O 1
ATOM 11266 N N . PHE B 1 680 ? 77.875 -6.734 36.844 1 80.62 680 PHE B N 1
ATOM 11267 C CA . PHE B 1 680 ? 78.75 -5.562 36.688 1 80.62 680 PHE B CA 1
ATOM 11268 C C . PHE B 1 680 ? 79.25 -5.09 38.031 1 80.62 680 PHE B C 1
ATOM 11270 O O . PHE B 1 680 ? 80.375 -4.59 38.094 1 80.62 680 PHE B O 1
ATOM 11277 N N . ALA B 1 681 ? 78.562 -5.242 39 1 74.88 681 ALA B N 1
ATOM 11278 C CA . ALA B 1 681 ? 79.062 -4.898 40.344 1 74.88 681 ALA B CA 1
ATOM 11279 C C . ALA B 1 681 ? 80.188 -5.824 40.75 1 74.88 681 ALA B C 1
ATOM 11281 O O . ALA B 1 681 ? 81.125 -5.387 41.375 1 74.88 681 ALA B O 1
ATOM 11282 N N . GLU B 1 682 ? 80.125 -7 40.406 1 69.31 682 GLU B N 1
ATOM 11283 C CA . GLU B 1 682 ? 81.25 -7.918 40.719 1 69.31 682 GLU B CA 1
ATOM 11284 C C . GLU B 1 682 ? 82.5 -7.629 39.906 1 69.31 682 GLU B C 1
ATOM 11286 O O . GLU B 1 682 ? 83.625 -7.75 40.375 1 69.31 682 GLU B O 1
ATOM 11291 N N . HIS B 1 683 ? 82.25 -7.16 38.781 1 67.19 683 HIS B N 1
ATOM 11292 C CA . HIS B 1 683 ? 83.438 -6.816 38 1 67.19 683 HIS B CA 1
ATOM 11293 C C . HIS B 1 683 ? 84.125 -5.562 38.531 1 67.19 683 HIS B C 1
ATOM 11295 O O . HIS B 1 683 ? 85.312 -5.469 38.5 1 67.19 683 HIS B O 1
ATOM 11301 N N . GLU B 1 684 ? 83.312 -4.656 39.125 1 65.5 684 GLU B N 1
ATOM 11302 C CA . GLU B 1 684 ? 84 -3.494 39.75 1 65.5 684 GLU B CA 1
ATOM 11303 C C . GLU B 1 684 ? 84.688 -3.871 41.031 1 65.5 684 GLU B C 1
ATOM 11305 O O . GLU B 1 684 ? 85.75 -3.385 41.312 1 65.5 684 GLU B O 1
ATOM 11310 N N . GLU B 1 685 ? 84.125 -4.809 41.781 1 64 685 GLU B N 1
ATOM 11311 C CA . GLU B 1 685 ? 84.812 -5.234 43 1 64 685 GLU B CA 1
ATOM 11312 C C . GLU B 1 685 ? 86.062 -6.066 42.656 1 64 685 GLU B C 1
ATOM 11314 O O . GLU B 1 685 ? 87.125 -5.93 43.312 1 64 685 GLU B O 1
ATOM 11319 N N . GLN B 1 686 ? 86 -6.789 41.594 1 59.81 686 GLN B N 1
ATOM 11320 C CA . GLN B 1 686 ? 87.188 -7.566 41.219 1 59.81 686 GLN B CA 1
ATOM 11321 C C . GLN B 1 686 ? 88.25 -6.676 40.594 1 59.81 686 GLN B C 1
ATOM 11323 O O . GLN B 1 686 ? 89.5 -6.879 40.844 1 59.81 686 GLN B O 1
ATOM 11328 N N . GLU B 1 687 ? 87.812 -5.629 39.906 1 59.94 687 GLU B N 1
ATOM 11329 C CA . GLU B 1 687 ? 88.812 -4.691 39.406 1 59.94 687 GLU B CA 1
ATOM 11330 C C . GLU B 1 687 ? 89.438 -3.836 40.5 1 59.94 687 GLU B C 1
ATOM 11332 O O . GLU B 1 687 ? 90.625 -3.566 40.531 1 59.94 687 GLU B O 1
ATOM 11337 N N . GLN B 1 688 ? 88.562 -3.549 41.531 1 56.62 688 GLN B N 1
ATOM 11338 C CA . GLN B 1 688 ? 89.125 -2.836 42.688 1 56.62 688 GLN B CA 1
ATOM 11339 C C . GLN B 1 688 ? 90 -3.758 43.531 1 56.62 688 GLN B C 1
ATOM 11341 O O . GLN B 1 688 ? 91.062 -3.33 44.062 1 56.62 688 GLN B O 1
ATOM 11346 N N . LYS B 1 689 ? 89.688 -5.016 43.594 1 56.34 689 LYS B N 1
ATOM 11347 C CA . LYS B 1 689 ? 90.562 -5.973 44.312 1 56.34 689 LYS B CA 1
ATOM 11348 C C . LYS B 1 689 ? 91.812 -6.297 43.5 1 56.34 689 LYS B C 1
ATOM 11350 O O . LYS B 1 689 ? 92.875 -6.457 44.062 1 56.34 689 LYS B O 1
ATOM 11355 N N . ARG B 1 690 ? 91.75 -6.324 42.156 1 53.34 690 ARG B N 1
ATOM 11356 C CA . ARG B 1 690 ? 92.938 -6.512 41.344 1 53.34 690 ARG B CA 1
ATOM 11357 C C . ARG B 1 690 ? 93.812 -5.27 41.375 1 53.34 690 ARG B C 1
ATOM 11359 O O . ARG B 1 690 ? 95.062 -5.375 41.438 1 53.34 690 ARG B O 1
ATOM 11366 N N . GLU B 1 691 ? 93.125 -4.113 41.375 1 52.16 691 GLU B N 1
ATOM 11367 C CA . GLU B 1 691 ? 93.938 -2.895 41.469 1 52.16 691 GLU B CA 1
ATOM 11368 C C . GLU B 1 691 ? 94.562 -2.74 42.875 1 52.16 691 GLU B C 1
ATOM 11370 O O . GLU B 1 691 ? 95.688 -2.264 43.031 1 52.16 691 GLU B O 1
ATOM 11375 N N . ARG B 1 692 ? 93.875 -3.252 43.875 1 49.69 692 ARG B N 1
ATOM 11376 C CA . ARG B 1 692 ? 94.438 -3.164 45.188 1 49.69 692 ARG B CA 1
ATOM 11377 C C . ARG B 1 692 ? 95.625 -4.168 45.344 1 49.69 692 ARG B C 1
ATOM 11379 O O . ARG B 1 692 ? 96.625 -3.889 46 1 49.69 692 ARG B O 1
ATOM 11386 N N . HIS B 1 693 ? 95.5 -5.391 44.812 1 47.41 693 HIS B N 1
ATOM 11387 C CA . HIS B 1 693 ? 96.625 -6.344 44.938 1 47.41 693 HIS B CA 1
ATOM 11388 C C . HIS B 1 693 ? 97.812 -5.918 44.094 1 47.41 693 HIS B C 1
ATOM 11390 O O . HIS B 1 693 ? 98.938 -6.328 44.406 1 47.41 693 HIS B O 1
ATOM 11396 N N . GLN B 1 694 ? 97.625 -5.238 42.938 1 44.12 694 GLN B N 1
ATOM 11397 C CA . GLN B 1 694 ? 98.812 -4.832 42.219 1 44.12 694 GLN B CA 1
ATOM 11398 C C . GLN B 1 694 ? 99.562 -3.719 42.938 1 44.12 694 GLN B C 1
ATOM 11400 O O . GLN B 1 694 ? 100.812 -3.555 42.781 1 44.12 694 GLN B O 1
ATOM 11405 N N . LEU B 1 695 ? 98.875 -2.895 43.75 1 41.38 695 LEU B N 1
ATOM 11406 C CA . LEU B 1 695 ? 99.625 -1.84 44.406 1 41.38 695 LEU B CA 1
ATOM 11407 C C . LEU B 1 695 ? 100.5 -2.42 45.5 1 41.38 695 LEU B C 1
ATOM 11409 O O . LEU B 1 695 ? 101.5 -1.805 45.875 1 41.38 695 LEU B O 1
ATOM 11413 N N . VAL B 1 696 ? 100.125 -3.525 46.125 1 41.31 696 VAL B N 1
ATOM 11414 C CA . VAL B 1 696 ? 101 -3.912 47.25 1 41.31 696 VAL B CA 1
ATOM 11415 C C . VAL B 1 696 ? 102.312 -4.457 46.719 1 41.31 696 VAL B C 1
ATOM 11417 O O . VAL B 1 696 ? 103.312 -4.461 47.469 1 41.31 696 VAL B O 1
ATOM 11420 N N . GLU B 1 697 ? 102.375 -5.027 45.562 1 36.59 697 GLU B N 1
ATOM 11421 C CA . GLU B 1 697 ? 103.688 -5.648 45.281 1 36.59 697 GLU B CA 1
ATOM 11422 C C . GLU B 1 697 ? 104.75 -4.598 44.969 1 36.59 697 GLU B C 1
ATOM 11424 O O . GLU B 1 697 ? 105.938 -4.852 45.125 1 36.59 697 GLU B O 1
ATOM 11429 N N . TYR B 1 698 ? 104.375 -3.424 44.281 1 31.91 698 TYR B N 1
ATOM 11430 C CA . TYR B 1 698 ? 105.5 -2.654 43.75 1 31.91 698 TYR B CA 1
ATOM 11431 C C . TYR B 1 698 ? 106.125 -1.839 44.844 1 31.91 698 TYR B C 1
ATOM 11433 O O . TYR B 1 698 ? 107.062 -1.024 44.562 1 31.91 698 TYR B O 1
ATOM 11441 N N . SER B 1 699 ? 105.562 -1.614 46.062 1 28.73 699 SER B N 1
ATOM 11442 C CA . SER B 1 699 ? 106.25 -0.635 46.906 1 28.73 699 SER B CA 1
ATOM 11443 C C . SER B 1 699 ? 107.625 -1.103 47.281 1 28.73 699 SER B C 1
ATOM 11445 O O . SER B 1 699 ? 108.312 -0.471 48.094 1 28.73 699 SER B O 1
ATOM 11447 N N . VAL B 1 700 ? 108 -2.287 47.062 1 28.34 700 VAL B N 1
ATOM 11448 C CA . VAL B 1 700 ? 109.25 -2.523 47.812 1 28.34 700 VAL B CA 1
ATOM 11449 C C . VAL B 1 700 ? 110.438 -1.893 47.062 1 28.34 700 VAL B C 1
ATOM 11451 O O . VAL B 1 700 ? 111.562 -1.951 47.5 1 28.34 700 VAL B O 1
ATOM 11454 N N . ALA B 1 701 ? 110.25 -1.65 45.688 1 23.97 701 ALA B N 1
ATOM 11455 C CA . ALA B 1 701 ? 111.625 -1.627 45.219 1 23.97 701 ALA B CA 1
ATOM 11456 C C . ALA B 1 701 ? 112.375 -0.332 45.625 1 23.97 701 ALA B C 1
ATOM 11458 O O . ALA B 1 701 ? 113.438 -0.362 46.156 1 23.97 701 ALA B O 1
ATOM 11459 N N . SER B 1 702 ? 112.188 0.858 44.719 1 22.77 702 SER B N 1
ATOM 11460 C CA . SER B 1 702 ? 113.312 1.611 44.219 1 22.77 702 SER B CA 1
ATOM 11461 C C . SER B 1 702 ? 113.625 2.814 45.125 1 22.77 702 SER B C 1
ATOM 11463 O O . SER B 1 702 ? 112.75 3.668 45.312 1 22.77 702 SER B O 1
ATOM 11465 N N . ALA B 1 703 ? 114.5 2.721 46.219 1 27.06 703 ALA B N 1
ATOM 11466 C CA . ALA B 1 703 ? 115.125 3.67 47.125 1 27.06 703 ALA B CA 1
ATOM 11467 C C . ALA B 1 703 ? 115.812 4.793 46.344 1 27.06 703 ALA B C 1
ATOM 11469 O O . ALA B 1 703 ? 116.625 5.551 46.906 1 27.06 703 ALA B O 1
ATOM 11470 N N . PRO B 1 704 ? 115.188 5.281 45.031 1 23.47 704 PRO B N 1
ATOM 11471 C CA . PRO B 1 704 ? 116.25 6.074 44.406 1 23.47 704 PRO B CA 1
ATOM 11472 C C . PRO B 1 704 ? 116.5 7.367 45.156 1 23.47 704 PRO B C 1
ATOM 11474 O O . PRO B 1 704 ? 115.688 7.828 45.938 1 23.47 704 PRO B O 1
ATOM 11477 N N . SER B 1 705 ? 117.75 8.086 44.906 1 24.5 705 SER B N 1
ATOM 11478 C CA . SER B 1 705 ? 118.688 9.102 45.344 1 24.5 705 SER B CA 1
ATOM 11479 C C . SER B 1 705 ? 118.188 10.508 45.062 1 24.5 705 SER B C 1
ATOM 11481 O O . SER B 1 705 ? 117.688 10.773 43.969 1 24.5 705 SER B O 1
ATOM 11483 N N . THR B 1 706 ? 117.875 11.453 46.062 1 22.05 706 THR B N 1
ATOM 11484 C CA . THR B 1 706 ? 117.188 12.727 46.25 1 22.05 706 THR B CA 1
ATOM 11485 C C . THR B 1 706 ? 117.875 13.844 45.469 1 22.05 706 THR B C 1
ATOM 11487 O O . THR B 1 706 ? 119 14.203 45.781 1 22.05 706 THR B O 1
ATOM 11490 N N . SER B 1 707 ? 118 13.922 44.094 1 22.27 707 SER B N 1
ATOM 11491 C CA . SER B 1 707 ? 118.812 15.062 43.656 1 22.27 707 SER B CA 1
ATOM 11492 C C . SER B 1 707 ? 118.188 16.375 44.156 1 22.27 707 SER B C 1
ATOM 11494 O O . SER B 1 707 ? 117 16.453 44.469 1 22.27 707 SER B O 1
ATOM 11496 N N . GLU B 1 708 ? 119 17.703 44.062 1 22.03 708 GLU B N 1
ATOM 11497 C CA . GLU B 1 708 ? 119.25 19.016 44.625 1 22.03 708 GLU B CA 1
ATOM 11498 C C . GLU B 1 708 ? 118.25 20.047 44.094 1 22.03 708 GLU B C 1
ATOM 11500 O O . GLU B 1 708 ? 118 20.078 42.906 1 22.03 708 GLU B O 1
ATOM 11505 N N . ARG B 1 709 ? 117.562 20.844 44.875 1 20.06 709 ARG B N 1
ATOM 11506 C CA . ARG B 1 709 ? 116.438 21.719 44.594 1 20.06 709 ARG B CA 1
ATOM 11507 C C . ARG B 1 709 ? 116.875 22.953 43.812 1 20.06 709 ARG B C 1
ATOM 11509 O O . ARG B 1 709 ? 117.812 23.656 44.219 1 20.06 709 ARG B O 1
ATOM 11516 N N . THR B 1 710 ? 117.375 23.156 42.562 1 21.56 710 THR B N 1
ATOM 11517 C CA . THR B 1 710 ? 117.625 24.594 42.406 1 21.56 710 THR B CA 1
ATOM 11518 C C . THR B 1 710 ? 116.375 25.422 42.688 1 21.56 710 THR B C 1
ATOM 11520 O O . THR B 1 710 ? 115.312 25.062 42.25 1 21.56 710 THR B O 1
ATOM 11523 N N . ARG B 1 711 ? 116.312 26.469 43.625 1 18.8 711 ARG B N 1
ATOM 11524 C CA . ARG B 1 711 ? 115.375 27.344 44.406 1 18.8 711 ARG B CA 1
ATOM 11525 C C . ARG B 1 711 ? 114.688 28.312 43.469 1 18.8 711 ARG B C 1
ATOM 11527 O O . ARG B 1 711 ? 115.062 29.453 43.312 1 18.8 711 ARG B O 1
ATOM 11534 N N . SER B 1 712 ? 114.438 28.125 42.156 1 21.11 712 SER B N 1
ATOM 11535 C CA . SER B 1 712 ? 114.125 29.406 41.531 1 21.11 712 SER B CA 1
ATOM 11536 C C . SER B 1 712 ? 112.875 30.031 42.188 1 21.11 712 SER B C 1
ATOM 11538 O O . SER B 1 712 ? 111.938 29.344 42.562 1 21.11 712 SER B O 1
ATOM 11540 N N . ARG B 1 713 ? 112.938 31.234 42.75 1 22.97 713 ARG B N 1
ATOM 11541 C CA . ARG B 1 713 ? 112.188 32.25 43.469 1 22.97 713 ARG B CA 1
ATOM 11542 C C . ARG B 1 713 ? 110.75 32.438 42.906 1 22.97 713 ARG B C 1
ATOM 11544 O O . ARG B 1 713 ? 110.562 32.312 41.688 1 22.97 713 ARG B O 1
ATOM 11551 N N . LEU B 1 714 ? 109.5 32.594 43.656 1 21.81 714 LEU B N 1
ATOM 11552 C CA . LEU B 1 714 ? 108.25 31.875 44 1 21.81 714 LEU B CA 1
ATOM 11553 C C . LEU B 1 714 ? 107.062 32.375 43.125 1 21.81 714 LEU B C 1
ATOM 11555 O O . LEU B 1 714 ? 106 31.844 43.219 1 21.81 714 LEU B O 1
ATOM 11559 N N . THR B 1 715 ? 106.938 32.875 41.812 1 20.42 715 THR B N 1
ATOM 11560 C CA . THR B 1 715 ? 106.562 34.281 41.594 1 20.42 715 THR B CA 1
ATOM 11561 C C . THR B 1 715 ? 105.062 34.469 41.781 1 20.42 715 THR B C 1
ATOM 11563 O O . THR B 1 715 ? 104.25 33.781 41.125 1 20.42 715 THR B O 1
ATOM 11566 N N . ASN B 1 716 ? 104.625 35.188 42.812 1 20.12 716 ASN B N 1
ATOM 11567 C CA . ASN B 1 716 ? 103.5 35.531 43.719 1 20.12 716 ASN B CA 1
ATOM 11568 C C . ASN B 1 716 ? 102.5 36.469 43 1 20.12 716 ASN B C 1
ATOM 11570 O O . ASN B 1 716 ? 102.875 37.562 42.562 1 20.12 716 ASN B O 1
ATOM 11574 N N . VAL B 1 717 ? 101.625 36.438 41.906 1 18.59 717 VAL B N 1
ATOM 11575 C CA . VAL B 1 717 ? 100.625 37.406 42.312 1 18.59 717 VAL B CA 1
ATOM 11576 C C . VAL B 1 717 ? 100.062 37.062 43.688 1 18.59 717 VAL B C 1
ATOM 11578 O O . VAL B 1 717 ? 99.875 35.906 44 1 18.59 717 VAL B O 1
#

Secondary structure (DSSP, 8-state):
-----------------------------SSTT----S-----TT--TTEEEEEETTEEEEEEEEEEEEES--SS--GGGSPP-BTTB--SSPPPSSEEEEEEEEEEEE-B----GGGTTS---B-SS-SSSSSEE--S--PBPS--GGGS--S-SSPPP-S-B-S---EEEEEES---TT-S-PEEEEEEE--STTTS--GGG---HHHHTTT-EEEEE----HHHHH---SSSSSS-HHHHHHHHHHHHHHHHGGGGTEEEEEEEEEEETHHHHHHHHHHH-GGGTTS-SEEEEES--TTSGGG-B--HHHHHHHHHHHHHHTT---SSHHHHHHHHHTS-HHHHHHHHHHSPP-SSSSSS--B--SSSS-S-HHHHHHHTTTTSS--S----EEEEEETTTTHHHHHH-HHHHHHHTT----HHHHHHHHHHHHHHTT--TTHHHHHHHHHHHHS-TT-TT-HHHHHHHHHHHHHIIIIIHHHHHHHHHHHHTT--EEEEEE---TTTT-TT--SS-GGG-S-TTHHHHHHTTGGGS-GGGS-GGGTT----HHHHHHHHHHHHHHHHHHHHS----TT----PPP-TTT-EEEEE---STTGGGSS-EEEESTTHHHHHIIIIIHHHHHHS-S-S--HHHHHHHHHHHHHHHHHHHHHHHHHHHHHHHHHHHHHHHHHHHHHHHHHHHHHTTTTTSS----------------/-----------------------------SSTT----S-----TT--TTEEEEEETTEEEEEEEEEEEEES--SS--GGGSPP-BTTB--SSPPPSSEEEEEEEEEEEE-B----GGGTTS---B-SS-SSSSSEE--S--PBPS--GGGS--S-SSPPP-S-B-S---EEEEEES---TT-S-PEEEEEEE--STTTS--GGG---HHHHTTT-EEEEE----HHHHH---SSSSSS-HHHHHHHHHHHHHHHHGGGGTEEEEEEEEEEETHHHHHHHHHHH-GGGTTS-SEEEEES--TTSGGG-B--HHHHHHHHHHHHHHTT---SSHHHHHHHHHTS-HHHHHHHHHHSPP-SSSSSS--B--SSSS-S-HHHHHHHTTTTSS--S----EEEEEETTTTHHHHHH-HHHHHHHTT----HHHHHHHHHHHHHHTT--TTHHHHHHHHHHHHS-TT-TT-HHHHHHHHHHHHHIIIIIHHHHHHHHHHHHTT--EEEEEE---TTTT-TT--SS-GGG-S-TTHHHHHHTTGGGS-GGGS-GGGTT----HHHHHHHHHHHHHHHHHHHHS----TT----PPP-TTT-EEEEE---STTGGGSS-EEEESTTHHHHHIIIIIHHHHHHHTTT---HHHHHHHHHHHHHHHHHHHHHHHHHHHHHHHHHHHHHHHHHHHHHHHHHHHHHHHHGGGS----------------

Radius of gyration: 47.03 Å; Cα contacts (8 Å, |Δi|>4): 2697; chains: 2; bounding box: 166×149×106 Å